Protein AF-A0A4Y9YHT5-F1 (afdb_monomer_lite)

Secondary structure (DSSP, 8-state):
----------------------PPP-----TTS----PPPGGGHHHHHHHHHHHHHHHHHHHHHHHHHSS------HHHHHHHHHHHHTTS--PPTT--PPP---PPP-PPP-S-GGG----------SS----S---EE--SGGGS----S-S-TTS--S--PPPSS-TTHHHHHHHHHHHHHHSHHHHEEEPPP-TTBSS-HHHHHHHHHHHHHHHHHHH-TTTEEEEE--TTSS---GGGGG--EEEEEEGGGTEEEETTTS-HHHHHHHHSSSEEEEEEEBTTS-EEEEEEE-SS-SS--GGGTTT-BHHHHHHHTT-TTIIIIIHHHHHHHHHH--SS--EEEEEEEEEE---GGGS-TT-HHHHH-TT-SS--HHHH--TT-TT--HHHHTS---------GGG----PPPPTTTEEEEEEEEEEEE-TTT--EEEEEEEEEEEHHHHTTSTTHHHHHHHHHHTS-HHHHHHH--THHHHHHHHHHHHHHHHHHTTSS-S--S--TTTTTTTTTS--------------PPTT--PPPP--PPPPPPP-S-GGG-PPP------SS--------EE--GGGSS---TTHHHHHHHHHHHHHHHGGGTEEEPPPPTTT-S-HHHHHHHHHHHHHHHHHHH-TTTEEEEE--TTSTT---STT-PPEEEEEEGGGTEEEETTTS-HHHHHHHT-SEEEEEEEE-TTS-EEEEEEE-SS-SS--HHHHTT-BHHHHHHHTT-TTIIIIIHHHHHHHHHH--SS--EEEEEEEEEE-PPPS-TT---HHHHH-TT-SS--HHHH--TT-TTHHHHHSSPPPHHHHTTPPPPPGGGEEEEEEEEEEEE-TTT--EEEEEEEEEEEHHHHTTSTTHHHHHHHHHHTS-HHHHHHTTGGGTTTHHHHHHHHHHHHHHTTSS-TT--------

Organism: NCBI:txid34475

Sequence (931 aa):
MPSTSGPTLFPVPVSPYLSVSAMPTYTLSLETLGVEMVWDWKMAGACVLAGLALAALCLAGSVYRFCIDQPDRRKSDEGETVVQERKAIASQDREPGEWSPVAFDYPAIEPFNEDIMNVKPIPYRPFKWGEYHVTMGIRSMPWDEWIEVVLLFSSARLRPRGRSLPQLDQHFYEYHKITDFRIRARPNRVIMYHPPQPEIVGSARPAAEELVQELAEFLVRRYHALYAVTRYEKGERSKEGWYSAGQIRTITIVPLNVTYDLETEDPLKVANLLVQEDWAIMMEGTDGQYWLQAGAVCKPGFWRLQDKLGMPLDEIHLSGNVPQFKSKLQLSMSRFFRRMPVDKPVTRNNYFFQVVKQPELQPQDDPAVHVDPTELSWARTMHGFEDKKDFERAALIREETEAETENVADRKSTEPLDPATVFLRTERQTLRRLPKTGAIVFTIRVYQTRVTDLVKEPGVPGRLASSIRGWSEDVAQYKDLFAYKDILQYLDTSHAEQLEKGLVGSQPRNPPSEVFRRRLIGRSIHEAGKPRTQEREPGEWTPATFDYPQLEPCTDELNTIKPIPYRPFRWGEYHVTMGIRNMSWNEWIEIDQNFVAHHRLREHRIRTRGERVVRVHDAQPGIVASGHNAARELVYELAEYLSRRYPDIYHVTRKNKSEKGTYSWYGEGQVQTITIVPLNVTYDLEKEDPMTLSASLIQEDLAIMIEGSDGRYYLQAGAIIIPGSWRLSDKIGMPLDEIHVTGHVPQYERKLHLSMSRFFRRLPLDKPVVRNNYSFQLVHPPLSSTTTDPEIALDPTELAWCRTIHGDEDRDDFERRQSSVPPPEEAAGSAPVDPNEVFLRSERQTLRRLPRTGAVAFTIRVYQTPIMDLAREPGVPGRLACAVRGWSEDVAQYKGVERYKDVLPYLDERHREQVEAGLIKEDDHSSSYPF

InterPro domains:
  IPR021848 Haem-dependent oxidative N-demethylase, alpha subunit-like [PF11927] (167-487)
  IPR021848 Haem-dependent oxidative N-demethylase, alpha subunit-like [PF11927] (579-904)

Foldseek 3Di:
DDDDDDDDDDDDDDDDDDDDDDDDFDWDDDPPPPDGDGDDPVCVVVVVVVVVVVVVCVVVVVVCCVVVVPPPPPPPVVNVVVVLVLVVLLDDPDFWQDDAFFFDDDDDDDADDDDQLPFDDDDDALFFFDFDDPDPQKDWDAPLCLLADDPPDDDPPDDDPDDGGDSRHSCLVLLLLLLVVLCVVCVPFQWDFADDDPFHDDGCQVVLLLVLQVVLVSCCRHPVVQKDFDFDDDPPDDDDDPCNVHTTQWMARVVVRDIDGSPPDRSQSNSSSSGNKWKWKWGTTSVLFTAGRTIRQQQDDQDTCVVRHGDTPLCSCVLLVPPCCVPHPVVVPSVCLSSPRQRTKIKGKDKAKAFADDLVPDDPPDVSCVSPVLCRRHRCLAQPDPPDPPSRPVCVVPPPDPDDDPHVQPDPDPDFDDLQRMKMKMWIWMWHARNRRRIIMIITRIDIGRLVRQLVDQCRLVSVLSHLVSDDPSRNVSSDPVNPVRVSVVSVVSNVVCCVVVVDPNDDPDDDVCVVVCVPPPDDDDDDDDDQLDPDFWQDAAFDDDADDAEDADPDDQLPFADAPDDQFAFFFDDDDPQKDWDDLLPQADGHNCLVLLLVLLVVLCVPVPCFQWDFADDDPQFDDGSQVVLLLLLQVLLQSCCRHYVVQKDFDFDDLPDPDASDHPSGGHTQKIAGVVVRDIDGSVPDRSRSSSPSSHSWWKWKWGTGSVLFTAGGTTRQQQDDQDICVVRHGHTPLCVCVLLLPPCCVPHPPVVPSVCLSRADQRTKMKGKDKAKAFQDQDPDPPDPDVSCVSCVLCRRHRCVPQNDPPDPCRSVVLPDDPDVVVLVDDDQGDLQRMKMKMWIWIWHARNGRRIIMIITNIDIGRVVVLLVPQPRLVSVLSSLVSDDPSRNSSSVVSVHVSCSVVSVVSNVVCCVVVVAPPPPSSDDGHD

Radius of gyration: 35.19 Å; chains: 1; bounding box: 98×100×84 Å

Structure (mmCIF, N/CA/C/O backbone):
data_AF-A0A4Y9YHT5-F1
#
_entry.id   AF-A0A4Y9YHT5-F1
#
loop_
_atom_site.group_PDB
_atom_site.id
_atom_site.type_symbol
_atom_site.label_atom_id
_atom_site.label_alt_id
_atom_site.label_comp_id
_atom_site.label_asym_id
_atom_site.label_entity_id
_atom_site.label_seq_id
_atom_site.pdbx_PDB_ins_code
_atom_site.Cartn_x
_atom_site.Cartn_y
_atom_site.Cartn_z
_atom_site.occupancy
_atom_site.B_iso_or_equiv
_atom_site.auth_seq_id
_atom_site.auth_comp_id
_atom_site.auth_asym_id
_atom_site.auth_atom_id
_atom_site.pdbx_PDB_model_num
ATOM 1 N N . MET A 1 1 ? -30.416 47.904 -28.825 1.00 25.86 1 MET A N 1
ATOM 2 C CA . MET A 1 1 ? -31.177 49.126 -28.471 1.00 25.86 1 MET A CA 1
ATOM 3 C C . MET A 1 1 ? -32.600 48.710 -28.111 1.00 25.86 1 MET A C 1
ATOM 5 O O . MET A 1 1 ? -32.977 47.622 -28.529 1.00 25.86 1 MET A O 1
ATOM 9 N N . PRO A 1 2 ? -33.268 49.426 -27.194 1.00 44.50 2 PRO A N 1
ATOM 10 C CA . PRO A 1 2 ? -33.650 48.824 -25.905 1.00 44.50 2 PRO A CA 1
ATOM 11 C C . PRO A 1 2 ? -35.171 48.500 -25.860 1.00 44.50 2 PRO A C 1
ATOM 13 O O . PRO A 1 2 ? -35.790 48.478 -26.914 1.00 44.50 2 PRO A O 1
ATOM 16 N N . SER A 1 3 ? -35.854 48.178 -24.755 1.00 28.83 3 SER A N 1
ATOM 17 C CA . SER A 1 3 ? -35.631 48.448 -23.322 1.00 28.83 3 SER A CA 1
ATOM 18 C C . SER A 1 3 ? -36.618 47.645 -22.445 1.00 28.83 3 SER A C 1
ATOM 20 O O . SER A 1 3 ? -37.694 47.337 -22.935 1.00 28.83 3 SER A O 1
ATOM 22 N N . THR A 1 4 ? -36.266 47.399 -21.166 1.00 31.12 4 THR A N 1
ATOM 23 C CA . THR A 1 4 ? -37.106 47.532 -19.927 1.00 31.12 4 THR A CA 1
ATOM 24 C C . THR A 1 4 ? -38.580 47.056 -19.913 1.00 31.12 4 THR A C 1
ATOM 26 O O . THR A 1 4 ? -39.334 47.315 -20.834 1.00 31.12 4 THR A O 1
ATOM 29 N N . SER A 1 5 ? -39.168 46.525 -18.836 1.00 30.84 5 SER A N 1
ATOM 30 C CA . SER A 1 5 ? -38.766 46.279 -17.436 1.00 30.84 5 SER A CA 1
ATOM 31 C C . SER A 1 5 ? -39.933 45.554 -16.735 1.00 30.84 5 SER A C 1
ATOM 33 O O . SER A 1 5 ? -41.083 45.785 -17.099 1.00 30.84 5 SER A O 1
ATOM 35 N N . GLY A 1 6 ? -39.682 44.740 -15.702 1.00 24.11 6 GLY A N 1
ATOM 36 C CA . GLY A 1 6 ? -40.737 44.381 -14.728 1.00 24.11 6 GLY A CA 1
ATOM 37 C C . GLY A 1 6 ? -40.897 45.483 -13.666 1.00 24.11 6 GLY A C 1
ATOM 38 O O . GLY A 1 6 ? -40.465 46.611 -13.907 1.00 24.11 6 GLY A O 1
ATOM 39 N N . PRO A 1 7 ? -41.315 45.158 -12.429 1.00 52.50 7 PRO A N 1
ATOM 40 C CA . PRO A 1 7 ? -42.259 44.118 -11.984 1.00 52.50 7 PRO A CA 1
ATOM 41 C C . PRO A 1 7 ? -43.349 44.729 -11.051 1.00 52.50 7 PRO A C 1
ATOM 43 O O . PRO A 1 7 ? -43.308 45.929 -10.809 1.00 52.50 7 PRO A O 1
ATOM 46 N N . THR A 1 8 ? -44.274 43.942 -10.463 1.00 30.38 8 THR A N 1
ATOM 47 C CA . THR A 1 8 ? -44.529 43.878 -8.984 1.00 30.38 8 THR A CA 1
ATOM 48 C C . THR A 1 8 ? -45.817 43.136 -8.539 1.00 30.38 8 THR A C 1
ATOM 50 O O . THR A 1 8 ? -46.885 43.317 -9.101 1.00 30.38 8 THR A O 1
ATOM 53 N N . LEU A 1 9 ? -45.658 42.381 -7.436 1.00 28.23 9 LEU A N 1
ATOM 54 C CA . LEU A 1 9 ? -46.553 42.179 -6.268 1.00 28.23 9 LEU A CA 1
ATOM 55 C C . LEU A 1 9 ? -47.925 41.438 -6.348 1.00 28.23 9 LEU A C 1
ATOM 57 O O . LEU A 1 9 ? -48.919 41.925 -6.868 1.00 28.23 9 LEU A O 1
ATOM 61 N N . PHE A 1 10 ? -47.925 40.280 -5.660 1.00 24.56 10 PHE A N 1
ATOM 62 C CA . PHE A 1 10 ? -48.913 39.632 -4.754 1.00 24.56 10 PHE A CA 1
ATOM 63 C C . PHE A 1 10 ? -50.117 40.463 -4.210 1.00 24.56 10 PHE A C 1
ATOM 65 O O . PHE A 1 10 ? -49.976 41.682 -4.130 1.00 24.56 10 PHE A O 1
ATOM 72 N N . PRO A 1 11 ? -51.227 39.847 -3.688 1.00 35.38 11 PRO A N 1
ATOM 73 C CA . PRO A 1 11 ? -51.290 38.505 -3.066 1.00 35.38 11 PRO A CA 1
ATOM 74 C C . PRO A 1 11 ? -52.518 37.580 -3.336 1.00 35.38 11 PRO A C 1
ATOM 76 O O . PRO A 1 11 ? -53.519 37.935 -3.945 1.00 35.38 11 PRO A O 1
ATOM 79 N N . VAL A 1 12 ? -52.375 36.362 -2.795 1.00 26.25 12 VAL A N 1
ATOM 80 C CA . VAL A 1 12 ? -53.313 35.228 -2.540 1.00 26.25 12 VAL A CA 1
ATOM 81 C C . VAL A 1 12 ? -54.482 35.696 -1.615 1.00 26.25 12 VAL A C 1
ATOM 83 O O . VAL A 1 12 ? -54.180 36.561 -0.786 1.00 26.25 12 VAL A O 1
ATOM 86 N N . PRO A 1 13 ? -55.757 35.179 -1.652 1.00 36.34 13 PRO A N 1
ATOM 87 C CA . PRO A 1 13 ? -56.037 33.827 -1.113 1.00 36.34 13 PRO A CA 1
ATOM 88 C C . PRO A 1 13 ? -57.343 33.022 -1.443 1.00 36.34 13 PRO A C 1
ATOM 90 O O . PRO A 1 13 ? -58.345 33.540 -1.913 1.00 36.34 13 PRO A O 1
ATOM 93 N N . VAL A 1 14 ? -57.284 31.735 -1.037 1.00 28.20 14 VAL A N 1
ATOM 94 C CA . VAL A 1 14 ? -58.314 30.683 -0.757 1.00 28.20 14 VAL A CA 1
ATOM 95 C C . VAL A 1 14 ? -59.286 30.167 -1.851 1.00 28.20 14 VAL A C 1
ATOM 97 O O . VAL A 1 14 ? -59.984 30.907 -2.529 1.00 28.20 14 VAL A O 1
ATOM 100 N N . SER A 1 15 ? -59.376 28.829 -1.921 1.00 26.66 15 SER A N 1
ATOM 101 C CA . SER A 1 15 ? -60.355 27.990 -2.654 1.00 26.66 15 SER A CA 1
ATOM 102 C C . SER A 1 15 ? -61.686 27.840 -1.879 1.00 26.66 15 SER A C 1
ATOM 104 O O . SER A 1 15 ? -61.667 28.014 -0.657 1.00 26.66 15 SER A O 1
ATOM 106 N N . PRO A 1 16 ? -62.828 27.483 -2.516 1.00 38.78 16 PRO A N 1
ATOM 107 C CA . PRO A 1 16 ? -63.274 26.075 -2.441 1.00 38.78 16 PRO A CA 1
ATOM 108 C C . PRO A 1 16 ? -64.015 25.476 -3.673 1.00 38.78 16 PRO A C 1
ATOM 110 O O . PRO A 1 16 ? -64.849 26.115 -4.300 1.00 38.78 16 PRO A O 1
ATOM 113 N N . TYR A 1 17 ? -63.796 24.166 -3.869 1.00 27.88 17 TYR A N 1
ATOM 114 C CA . TYR A 1 17 ? -64.713 23.104 -4.352 1.00 27.88 17 TYR A CA 1
ATOM 115 C C . TYR A 1 17 ? -65.436 23.127 -5.733 1.00 27.88 17 TYR A C 1
ATOM 117 O O . TYR A 1 17 ? -66.447 23.785 -5.937 1.00 27.88 17 TYR A O 1
ATOM 125 N N . LEU A 1 18 ? -64.992 22.181 -6.586 1.00 25.78 18 LEU A N 1
ATOM 126 C CA . LEU A 1 18 ? -65.754 21.183 -7.382 1.00 25.78 18 LEU A CA 1
ATOM 127 C C . LEU A 1 18 ? -67.064 21.556 -8.125 1.00 25.78 18 LEU A C 1
ATOM 129 O O . LEU A 1 18 ? -68.123 21.641 -7.512 1.00 25.78 18 LEU A O 1
ATOM 133 N N . SER A 1 19 ? -67.039 21.447 -9.465 1.00 25.20 19 SER A N 1
ATOM 134 C CA . SER A 1 19 ? -67.946 20.562 -10.240 1.00 25.20 19 SER A CA 1
ATOM 135 C C . SER A 1 19 ? -67.459 20.379 -11.694 1.00 25.20 19 SER A C 1
ATOM 137 O O . SER A 1 19 ? -66.758 21.236 -12.226 1.00 25.20 19 SER A O 1
ATOM 139 N N . VAL A 1 20 ? -67.800 19.254 -12.332 1.00 28.91 20 VAL A N 1
ATOM 140 C CA . VAL A 1 20 ? -67.296 18.799 -13.647 1.00 28.91 20 VAL A CA 1
ATOM 141 C C . VAL A 1 20 ? -68.329 19.022 -14.758 1.00 28.91 20 VAL A C 1
ATOM 143 O O . VAL A 1 20 ? -69.473 18.612 -14.589 1.00 28.91 20 VAL A O 1
ATOM 146 N N . SER A 1 21 ? -67.921 19.544 -15.927 1.00 27.11 21 SER A N 1
ATOM 147 C CA . SER A 1 21 ? -68.567 19.248 -17.225 1.00 27.11 21 SER A CA 1
ATOM 148 C C . SER A 1 21 ? -67.747 19.740 -18.434 1.00 27.11 21 SER A C 1
ATOM 150 O O . SER A 1 21 ? -67.203 20.837 -18.393 1.00 27.11 21 SER A O 1
ATOM 152 N N . ALA A 1 22 ? -67.753 18.945 -19.514 1.00 30.72 22 ALA A N 1
ATOM 153 C CA . ALA A 1 22 ? -67.310 19.237 -20.890 1.00 30.72 22 ALA A CA 1
ATOM 154 C C . ALA A 1 22 ? -65.813 19.547 -21.154 1.00 30.72 22 ALA A C 1
ATOM 156 O O . ALA A 1 22 ? -65.307 20.631 -20.877 1.00 30.72 22 ALA A O 1
ATOM 157 N N . MET A 1 23 ? -65.133 18.612 -21.836 1.00 28.98 23 MET A N 1
ATOM 158 C CA . MET A 1 23 ? -63.873 18.881 -22.544 1.00 28.98 23 MET A CA 1
ATOM 159 C C . MET A 1 23 ? -64.136 19.409 -23.966 1.00 28.98 23 MET A C 1
ATOM 161 O O . MET A 1 23 ? -64.976 18.831 -24.659 1.00 28.98 23 MET A O 1
ATOM 165 N N . PRO A 1 24 ? -63.369 20.397 -24.458 1.00 33.78 24 PRO A N 1
ATOM 166 C CA . PRO A 1 24 ? -63.162 20.614 -25.884 1.00 33.78 24 PRO A CA 1
ATOM 167 C C . PRO A 1 24 ? -61.935 19.828 -26.387 1.00 33.78 24 PRO A C 1
ATOM 169 O O . PRO A 1 24 ? -60.879 19.818 -25.756 1.00 33.78 24 PRO A O 1
ATOM 172 N N . THR A 1 25 ? -62.066 19.174 -27.541 1.00 33.22 25 THR A N 1
ATOM 173 C CA . THR A 1 25 ? -60.951 18.552 -28.278 1.00 33.22 25 THR A CA 1
ATOM 174 C C . THR A 1 25 ? -60.017 19.604 -28.875 1.00 33.22 25 THR A C 1
ATOM 176 O O . THR A 1 25 ? -60.485 20.578 -29.462 1.00 33.22 25 THR A O 1
ATOM 179 N N . TYR A 1 26 ? -58.706 19.363 -28.800 1.00 32.44 26 TYR A N 1
ATOM 180 C CA . TYR A 1 26 ? -57.677 20.175 -29.455 1.00 32.44 26 TYR A CA 1
ATOM 181 C C . TYR A 1 26 ? -57.057 19.406 -30.625 1.00 32.44 26 TYR A C 1
ATOM 183 O O . TYR A 1 26 ? -56.613 18.272 -30.452 1.00 32.44 26 TYR A O 1
ATOM 191 N N . THR A 1 27 ? -56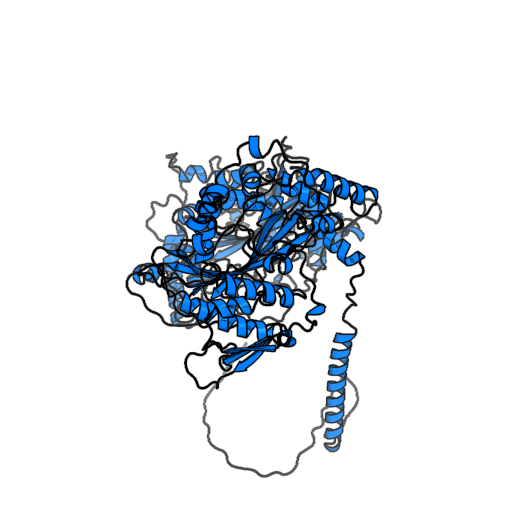.988 20.039 -31.795 1.00 32.31 27 THR A N 1
ATOM 192 C CA . THR A 1 27 ? -56.270 19.525 -32.971 1.00 32.31 27 THR A CA 1
ATOM 193 C C . THR A 1 27 ? -54.889 20.173 -33.031 1.00 32.31 27 THR A C 1
ATOM 195 O O . THR A 1 27 ? -54.784 21.393 -32.907 1.00 32.31 27 THR A O 1
ATOM 198 N N . LEU A 1 28 ? -53.832 19.383 -33.229 1.00 32.06 28 LEU A N 1
ATOM 199 C CA . LEU A 1 28 ? -52.460 19.881 -33.344 1.00 32.06 28 LEU A CA 1
ATOM 200 C C . LEU A 1 28 ? -51.883 19.474 -34.706 1.00 32.06 28 LEU A C 1
ATOM 202 O O . LEU A 1 28 ? -51.764 18.285 -34.989 1.00 32.06 28 LEU A O 1
ATOM 206 N N . SER A 1 29 ? -51.544 20.457 -35.543 1.00 30.62 29 SER A N 1
ATOM 207 C CA . SER A 1 29 ? -50.903 20.222 -36.842 1.00 30.62 29 SER A CA 1
ATOM 208 C C . SER A 1 29 ? -49.380 20.197 -36.696 1.00 30.62 29 SER A C 1
ATOM 210 O O . SER A 1 29 ? -48.803 21.060 -36.032 1.00 30.62 29 SER A O 1
ATOM 212 N N . LEU A 1 30 ? -48.732 19.216 -37.328 1.00 35.88 30 LEU A N 1
ATOM 213 C CA . LEU A 1 30 ? -47.278 19.101 -37.456 1.00 35.88 30 LEU A CA 1
ATOM 214 C C . LEU A 1 30 ? -46.932 18.975 -38.946 1.00 35.88 30 LEU A C 1
ATOM 216 O O . LEU A 1 30 ? -47.022 17.898 -39.535 1.00 35.88 30 LEU A O 1
ATOM 220 N N . GLU A 1 31 ? -46.535 20.093 -39.556 1.00 36.09 31 GLU A N 1
ATOM 221 C CA . GLU A 1 31 ? -46.362 20.237 -41.013 1.00 36.09 31 GLU A CA 1
ATOM 222 C C . GLU A 1 31 ? -45.234 19.385 -41.630 1.00 36.09 31 GLU A C 1
ATOM 224 O O . GLU A 1 31 ? -45.099 19.333 -42.849 1.00 36.09 31 GLU A O 1
ATOM 229 N N . THR A 1 32 ? -44.432 18.677 -40.831 1.00 38.91 32 THR A N 1
ATOM 230 C CA . THR A 1 32 ? -43.285 17.891 -41.316 1.00 38.91 32 THR A CA 1
ATOM 231 C C . THR A 1 32 ? -43.605 16.455 -41.748 1.00 38.91 32 THR A C 1
ATOM 233 O O . THR A 1 32 ? -42.709 15.792 -42.268 1.00 38.91 32 THR A O 1
ATOM 236 N N . LEU A 1 33 ? -44.839 15.956 -41.567 1.00 37.84 33 LEU A N 1
ATOM 237 C CA . LEU A 1 33 ? -45.213 14.574 -41.944 1.00 37.84 33 LEU A CA 1
ATOM 238 C C . LEU A 1 33 ? -46.546 14.408 -42.701 1.00 37.84 33 LEU A C 1
ATOM 240 O O . LEU A 1 33 ? -46.861 13.292 -43.104 1.00 37.84 33 LEU A O 1
ATOM 244 N N . GLY A 1 34 ? -47.312 15.477 -42.949 1.00 35.28 34 GLY A N 1
ATOM 245 C CA . GLY A 1 34 ? -48.433 15.447 -43.905 1.00 35.28 34 GLY A CA 1
ATOM 246 C C . GLY A 1 34 ? -49.622 14.535 -43.556 1.00 35.28 34 GLY A C 1
ATOM 247 O O . GLY A 1 34 ? -50.328 14.099 -44.463 1.00 35.28 34 GLY A O 1
ATOM 248 N N . VAL A 1 35 ? -49.856 14.239 -42.272 1.00 37.12 35 VAL A N 1
ATOM 249 C CA . VAL A 1 35 ? -50.993 13.425 -41.799 1.00 37.12 35 VAL A CA 1
ATOM 250 C C . VAL A 1 35 ? -51.729 14.154 -40.674 1.00 37.12 35 VAL A C 1
ATOM 252 O O . VAL A 1 35 ? -51.144 14.428 -39.627 1.00 37.12 35 VAL A O 1
ATOM 255 N N . GLU A 1 36 ? -53.023 14.423 -40.856 1.00 33.06 36 GLU A N 1
ATOM 256 C CA . GLU A 1 36 ? -53.901 14.869 -39.768 1.00 33.06 36 GLU A CA 1
ATOM 257 C C . GLU A 1 36 ? -54.359 13.667 -38.927 1.00 33.06 36 GLU A C 1
ATOM 259 O O . GLU A 1 36 ? -54.970 12.729 -39.441 1.00 33.06 36 GLU A O 1
ATOM 264 N N . MET A 1 37 ? -54.103 13.700 -37.616 1.00 38.88 37 MET A N 1
ATOM 265 C CA . MET A 1 37 ? -54.644 12.730 -36.657 1.00 38.88 37 MET A CA 1
ATOM 266 C C . MET A 1 37 ? -55.617 13.405 -35.690 1.00 38.88 37 MET A C 1
ATOM 268 O O . MET A 1 37 ? -55.235 14.276 -34.910 1.00 38.88 37 MET A O 1
ATOM 272 N N . VAL A 1 38 ? -56.866 12.938 -35.686 1.00 39.91 38 VAL A N 1
ATOM 273 C CA . VAL A 1 38 ? -57.887 13.326 -34.704 1.00 39.91 38 VAL A CA 1
ATOM 274 C C . VAL A 1 38 ? -57.852 12.345 -33.528 1.00 39.91 38 VAL A C 1
ATOM 276 O O . VAL A 1 38 ? -57.918 11.133 -33.726 1.00 39.91 38 VAL A O 1
ATOM 279 N N . TRP A 1 39 ? -57.737 12.857 -32.301 1.00 45.22 39 TRP A N 1
ATOM 280 C CA . TRP A 1 39 ? -57.674 12.047 -31.077 1.00 45.22 39 TRP A CA 1
ATOM 281 C C . TRP A 1 39 ? -59.062 11.831 -30.449 1.00 45.22 39 TRP A C 1
ATOM 283 O O . TRP A 1 39 ? -59.718 12.792 -30.049 1.00 45.22 39 TRP A O 1
ATOM 293 N N . ASP A 1 40 ? -59.472 10.566 -30.286 1.00 46.16 40 ASP A N 1
ATOM 294 C CA . ASP A 1 40 ? -60.613 10.156 -29.448 1.00 46.16 40 ASP A CA 1
ATOM 295 C C . ASP A 1 40 ? -60.098 9.561 -28.121 1.00 46.16 40 ASP A C 1
ATOM 297 O O . ASP A 1 40 ? -59.276 8.640 -28.092 1.00 46.16 40 ASP A O 1
ATOM 301 N N . TRP A 1 41 ? -60.620 10.077 -27.007 1.00 43.47 41 TRP A N 1
ATOM 302 C CA . TRP A 1 41 ? -60.305 9.669 -25.635 1.00 43.47 41 TRP A CA 1
ATOM 303 C C . TRP A 1 41 ? -60.597 8.187 -25.351 1.00 43.47 41 TRP A C 1
ATOM 305 O O . TRP A 1 41 ? -60.000 7.610 -24.440 1.00 43.47 41 TRP A O 1
ATOM 315 N N . LYS A 1 42 ? -61.442 7.529 -26.154 1.00 45.09 42 LYS A N 1
ATOM 316 C CA . LYS A 1 42 ? -61.709 6.083 -26.051 1.00 45.09 42 LYS A CA 1
ATOM 317 C C . LYS A 1 42 ? -60.493 5.195 -26.340 1.00 45.09 42 LYS A C 1
ATOM 319 O O . LYS A 1 42 ? -60.478 4.048 -25.901 1.00 45.09 42 LYS A O 1
ATOM 324 N N . MET A 1 43 ? -59.455 5.708 -27.008 1.00 44.62 43 MET A N 1
ATOM 325 C CA . MET A 1 43 ? -58.223 4.953 -27.295 1.00 44.62 43 MET A CA 1
ATOM 326 C C . MET A 1 43 ? -57.184 4.985 -26.160 1.00 44.62 43 MET A C 1
ATOM 328 O O . MET A 1 43 ? -56.199 4.247 -26.214 1.00 44.62 43 MET A O 1
ATOM 332 N N . ALA A 1 44 ? -57.396 5.770 -25.096 1.00 47.22 44 ALA A N 1
ATOM 333 C CA . ALA A 1 44 ? -56.417 5.935 -24.016 1.00 47.22 44 ALA A CA 1
ATOM 334 C C . ALA A 1 44 ? -56.020 4.608 -23.335 1.00 47.22 44 ALA A C 1
ATOM 336 O O . ALA A 1 44 ? -54.847 4.400 -23.027 1.00 47.22 44 ALA A O 1
ATOM 337 N N . GLY A 1 45 ? -56.964 3.673 -23.165 1.00 44.25 45 GLY A N 1
ATOM 338 C CA . GLY A 1 45 ? -56.679 2.342 -22.613 1.00 44.25 45 GLY A CA 1
ATOM 339 C C . GLY A 1 45 ? -55.754 1.501 -23.502 1.00 44.25 45 GLY A C 1
ATOM 340 O O . GLY A 1 45 ? -54.869 0.816 -22.991 1.00 44.25 45 GLY A O 1
ATOM 341 N N . ALA A 1 46 ? -55.894 1.609 -24.828 1.00 47.78 46 ALA A N 1
ATOM 342 C CA . ALA A 1 46 ? -55.009 0.944 -25.781 1.00 47.78 46 ALA A CA 1
ATOM 343 C C . ALA A 1 46 ? -53.608 1.572 -25.781 1.00 47.78 46 ALA A C 1
ATOM 345 O O . ALA A 1 46 ? -52.625 0.842 -25.832 1.00 47.78 46 ALA A O 1
ATOM 346 N N . CYS A 1 47 ? -53.490 2.897 -25.638 1.00 47.03 47 CYS A N 1
ATOM 347 C CA . CYS A 1 47 ? -52.195 3.570 -25.501 1.00 47.03 47 CYS A CA 1
ATOM 348 C C . CYS A 1 47 ? -51.489 3.250 -24.172 1.00 47.03 47 CYS A C 1
ATOM 350 O O . CYS A 1 47 ? -50.271 3.097 -24.164 1.00 47.03 47 CYS A O 1
ATOM 352 N N . VAL A 1 48 ? -52.221 3.092 -23.063 1.00 50.94 48 VAL A N 1
ATOM 353 C CA . VAL A 1 48 ? -51.640 2.653 -21.779 1.00 50.94 48 VAL A CA 1
ATOM 354 C C . VAL A 1 48 ? -51.209 1.187 -21.843 1.00 50.94 48 VAL A C 1
ATOM 356 O O . VAL A 1 48 ? -50.114 0.869 -21.392 1.00 50.94 48 VAL A O 1
ATOM 359 N N . LEU A 1 49 ? -51.998 0.299 -22.457 1.00 46.03 49 LEU A N 1
ATOM 360 C CA . LEU A 1 49 ? -51.597 -1.097 -22.670 1.00 46.03 49 LEU A CA 1
ATOM 361 C C . LEU A 1 49 ? -50.429 -1.225 -23.655 1.00 46.03 49 LEU A C 1
ATOM 363 O O . LEU A 1 49 ? -49.513 -1.994 -23.392 1.00 46.03 49 LEU A O 1
ATOM 367 N N . ALA A 1 50 ? -50.401 -0.439 -24.733 1.00 45.31 50 ALA A N 1
ATOM 368 C CA . ALA A 1 50 ? -49.268 -0.377 -25.653 1.00 45.31 50 ALA A CA 1
ATOM 369 C C . ALA A 1 50 ? -48.023 0.217 -24.978 1.00 45.31 50 ALA A C 1
ATOM 371 O O . ALA A 1 50 ? -46.929 -0.281 -25.202 1.00 45.31 50 ALA A O 1
ATOM 372 N N . GLY A 1 51 ? -48.176 1.224 -24.113 1.00 50.25 51 GLY A N 1
ATOM 373 C CA . GLY A 1 51 ? -47.091 1.809 -23.323 1.00 50.25 51 GLY A CA 1
ATOM 374 C C . GLY A 1 51 ? -46.549 0.862 -22.251 1.00 50.25 51 GLY A C 1
ATOM 375 O O . GLY A 1 51 ? -45.339 0.779 -22.075 1.00 50.25 51 GLY A O 1
ATOM 376 N N . LEU A 1 52 ? -47.415 0.090 -21.587 1.00 53.22 52 LEU A N 1
ATOM 377 C CA . LEU A 1 52 ? -47.018 -0.975 -20.661 1.00 53.22 52 LEU A CA 1
ATOM 378 C C . LEU A 1 52 ? -46.400 -2.168 -21.395 1.00 53.22 52 LEU A C 1
ATOM 380 O O . LEU A 1 52 ? -45.436 -2.735 -20.896 1.00 53.22 52 LEU A O 1
ATOM 384 N N . ALA A 1 53 ? -46.881 -2.513 -22.591 1.00 47.47 53 ALA A N 1
ATOM 385 C CA . ALA A 1 53 ? -46.261 -3.516 -23.450 1.00 47.47 53 ALA A CA 1
ATOM 386 C C . ALA A 1 53 ? -44.901 -3.040 -23.982 1.00 47.47 53 ALA A C 1
ATOM 388 O O . ALA A 1 53 ? -43.962 -3.826 -23.989 1.00 47.47 53 ALA A O 1
ATOM 389 N N . LEU A 1 54 ? -44.746 -1.759 -24.345 1.00 47.94 54 LEU A N 1
ATOM 390 C CA . LEU A 1 54 ? -43.449 -1.174 -24.698 1.00 47.94 54 LEU A CA 1
ATOM 391 C C . LEU A 1 54 ? -42.517 -1.130 -23.487 1.00 47.94 54 LEU A C 1
ATOM 393 O O . LEU A 1 54 ? -41.352 -1.463 -23.621 1.00 47.94 54 LEU A O 1
ATOM 397 N N . ALA A 1 55 ? -43.008 -0.769 -22.300 1.00 53.62 55 ALA A N 1
ATOM 398 C CA . ALA A 1 55 ? -42.218 -0.791 -21.073 1.00 53.62 55 ALA A CA 1
ATOM 399 C C . ALA A 1 55 ? -41.805 -2.222 -20.698 1.00 53.62 55 ALA A C 1
ATOM 401 O O . ALA A 1 55 ? -40.658 -2.439 -20.323 1.00 53.62 55 ALA A O 1
ATOM 402 N N . ALA A 1 56 ? -42.691 -3.206 -20.870 1.00 52.16 56 ALA A N 1
ATOM 403 C CA . ALA A 1 56 ? -42.401 -4.622 -20.680 1.00 52.16 56 ALA A CA 1
ATOM 404 C C . ALA A 1 56 ? -41.452 -5.174 -21.755 1.00 52.16 56 ALA A C 1
ATOM 406 O O . ALA A 1 56 ? -40.598 -5.979 -21.418 1.00 52.16 56 ALA A O 1
ATOM 407 N N . LEU A 1 57 ? -41.524 -4.713 -23.008 1.00 48.28 57 LEU A N 1
ATOM 408 C CA . LEU A 1 57 ? -40.575 -5.049 -24.080 1.00 48.28 57 LEU A CA 1
ATOM 409 C C . LEU A 1 57 ? -39.235 -4.318 -23.929 1.00 48.28 57 LEU A C 1
ATOM 411 O O . LEU A 1 57 ? -38.208 -4.863 -24.308 1.00 48.28 57 LEU A O 1
ATOM 415 N N . CYS A 1 58 ? -39.206 -3.130 -23.329 1.00 50.53 58 CYS A N 1
ATOM 416 C CA . CYS A 1 58 ? -37.982 -2.417 -22.968 1.00 50.53 58 CYS A CA 1
ATOM 417 C C . CYS A 1 58 ? -37.341 -3.008 -21.709 1.00 50.53 58 CYS A C 1
ATOM 419 O O . CYS A 1 58 ? -36.118 -3.054 -21.633 1.00 50.53 58 CYS A O 1
ATOM 421 N N . LEU A 1 59 ? -38.124 -3.506 -20.747 1.00 47.38 59 LEU A N 1
ATOM 422 C CA . LEU A 1 59 ? -37.633 -4.266 -19.594 1.00 47.38 59 LEU A CA 1
ATOM 423 C C . LEU A 1 59 ? -37.169 -5.657 -20.017 1.00 47.38 59 LEU A C 1
ATOM 425 O O . LEU A 1 59 ? -36.046 -6.022 -19.704 1.00 47.38 59 LEU A O 1
ATOM 429 N N . ALA A 1 60 ? -37.957 -6.393 -20.801 1.00 48.38 60 ALA A N 1
ATOM 430 C CA . ALA A 1 60 ? -37.553 -7.667 -21.386 1.00 48.38 60 ALA A CA 1
ATOM 431 C C . ALA A 1 60 ? -36.374 -7.489 -22.346 1.00 48.38 60 ALA A C 1
ATOM 433 O O . ALA A 1 60 ? -35.486 -8.319 -22.336 1.00 48.38 60 ALA A O 1
ATOM 434 N N . GLY A 1 61 ? -36.297 -6.397 -23.108 1.00 39.88 61 GLY A N 1
ATOM 435 C CA . GLY A 1 61 ? -35.161 -6.061 -23.971 1.00 39.88 61 GLY A CA 1
ATOM 436 C C . GLY A 1 61 ? -33.923 -5.593 -23.201 1.00 39.88 61 GLY A C 1
ATOM 437 O O . GLY A 1 61 ? -32.806 -5.868 -23.628 1.00 39.88 61 GLY A O 1
ATOM 438 N N . SER A 1 62 ? -34.096 -4.952 -22.042 1.00 47.00 62 SER A N 1
ATOM 439 C CA . SER A 1 62 ? -32.997 -4.619 -21.125 1.00 47.00 62 SER A CA 1
ATOM 440 C C . SER A 1 62 ? -32.498 -5.852 -20.382 1.00 47.00 62 SER A C 1
ATOM 442 O O . SER A 1 62 ? -31.296 -6.009 -20.248 1.00 47.00 62 SER A O 1
ATOM 444 N N . VAL A 1 63 ? -33.387 -6.756 -19.959 1.00 42.88 63 VAL A N 1
ATOM 445 C CA . VAL A 1 63 ? -33.037 -8.063 -19.381 1.00 42.88 63 VAL A CA 1
ATOM 446 C C . VAL A 1 63 ? -32.421 -8.969 -20.449 1.00 42.88 63 VAL A C 1
ATOM 448 O O . VAL A 1 63 ? -31.402 -9.586 -20.192 1.00 42.88 63 VAL A O 1
ATOM 451 N N . TYR A 1 64 ? -32.940 -8.982 -21.676 1.00 38.19 64 TYR A N 1
ATOM 452 C CA . TYR A 1 64 ? -32.375 -9.734 -22.797 1.00 38.19 64 TYR A CA 1
ATOM 453 C C . TYR A 1 64 ? -31.008 -9.176 -23.204 1.00 38.19 64 TYR A C 1
ATOM 455 O O . TYR A 1 64 ? -30.086 -9.958 -23.370 1.00 38.19 64 TYR A O 1
ATOM 463 N N . ARG A 1 65 ? -30.793 -7.851 -23.243 1.00 36.41 65 ARG A N 1
ATOM 464 C CA . ARG A 1 65 ? -29.432 -7.286 -23.353 1.00 36.41 65 ARG A CA 1
ATOM 465 C C . ARG A 1 65 ? -28.564 -7.609 -22.134 1.00 36.41 65 ARG A C 1
ATOM 467 O O . ARG A 1 65 ? -27.400 -7.936 -22.294 1.00 36.41 65 ARG A O 1
ATOM 474 N N . PHE A 1 66 ? -29.106 -7.609 -20.922 1.00 36.91 66 PHE A N 1
ATOM 475 C CA . PHE A 1 66 ? -28.346 -7.995 -19.729 1.00 36.91 66 PHE A CA 1
ATOM 476 C C . PHE A 1 66 ? -28.015 -9.501 -19.676 1.00 36.91 66 PHE A C 1
ATOM 478 O O . PHE A 1 66 ? -27.096 -9.890 -18.962 1.00 36.91 66 PHE A O 1
ATOM 485 N N . CYS A 1 67 ? -28.726 -10.340 -20.439 1.00 33.62 67 CYS A N 1
ATOM 486 C CA . CYS A 1 67 ? -28.535 -11.792 -20.516 1.00 33.62 67 CYS A CA 1
ATOM 487 C C . CYS A 1 67 ? -27.880 -12.287 -21.823 1.00 33.62 67 CYS A C 1
ATOM 489 O O . CYS A 1 67 ? -27.424 -13.425 -21.847 1.00 33.62 67 CYS A O 1
ATOM 491 N N . ILE A 1 68 ? -27.841 -11.483 -22.894 1.00 34.44 68 ILE A N 1
ATOM 492 C CA . ILE A 1 68 ? -27.315 -11.853 -24.231 1.00 34.44 68 ILE A CA 1
ATOM 493 C C . ILE A 1 68 ? -26.172 -10.913 -24.677 1.00 34.44 68 ILE A C 1
ATOM 495 O O . ILE A 1 68 ? -25.311 -11.336 -25.436 1.00 34.44 68 ILE A O 1
ATOM 499 N N . ASP A 1 69 ? -26.115 -9.671 -24.174 1.00 31.22 69 ASP A N 1
ATOM 500 C CA . ASP A 1 69 ? -25.010 -8.708 -24.385 1.00 31.22 69 ASP A CA 1
ATOM 501 C C . ASP A 1 69 ? -24.017 -8.701 -23.193 1.00 31.22 69 ASP A C 1
ATOM 503 O O . ASP A 1 69 ? -23.158 -7.826 -23.074 1.00 31.22 69 ASP A O 1
ATOM 507 N N . GLN A 1 70 ? -24.094 -9.705 -22.308 1.00 29.17 70 GLN A N 1
ATOM 508 C CA . GLN A 1 70 ? -22.914 -10.162 -21.569 1.00 29.17 70 GLN A CA 1
ATOM 509 C C . GLN A 1 70 ? -22.022 -10.875 -22.596 1.00 29.17 70 GLN A C 1
ATOM 511 O O . GLN A 1 70 ? -22.397 -11.969 -23.026 1.00 29.17 70 GLN A O 1
ATOM 516 N N . PRO A 1 71 ? -20.863 -10.324 -23.013 1.00 27.33 71 PRO A N 1
ATOM 517 C CA . PRO A 1 71 ? -19.905 -11.128 -23.755 1.00 27.33 71 PRO A CA 1
ATOM 518 C C . PRO A 1 71 ? -19.538 -12.311 -22.862 1.00 27.33 71 PRO A C 1
ATOM 520 O O . PRO A 1 71 ? -19.182 -12.101 -21.699 1.00 27.33 71 PRO A O 1
ATOM 523 N N . ASP A 1 72 ? -19.675 -13.529 -23.391 1.00 26.67 72 ASP A N 1
ATOM 524 C CA . ASP A 1 72 ? -19.500 -14.781 -22.653 1.00 26.67 72 ASP A CA 1
ATOM 525 C C . ASP A 1 72 ? -18.066 -14.870 -22.108 1.00 26.67 72 ASP A C 1
ATOM 527 O O . ASP A 1 72 ? -17.168 -15.429 -22.732 1.00 26.67 72 ASP A O 1
ATOM 531 N N . ARG A 1 73 ? -17.843 -14.293 -20.918 1.00 30.64 73 ARG A N 1
ATOM 532 C CA . ARG A 1 73 ? -16.618 -14.420 -20.120 1.00 30.64 73 ARG A CA 1
ATOM 533 C C . ARG A 1 73 ? -16.573 -15.779 -19.420 1.00 30.64 73 ARG A C 1
ATOM 535 O O . ARG A 1 73 ? -16.105 -15.891 -18.287 1.00 30.64 73 ARG A O 1
ATOM 542 N N . ARG A 1 74 ? -16.925 -16.842 -20.148 1.00 26.97 74 ARG A N 1
ATOM 543 C CA . ARG A 1 74 ? -16.055 -18.014 -20.137 1.00 26.97 74 ARG A CA 1
ATOM 544 C C . ARG A 1 74 ? -14.641 -17.513 -20.381 1.00 26.97 74 ARG A C 1
ATOM 546 O O . ARG A 1 74 ? -14.333 -16.941 -21.423 1.00 26.97 74 ARG A O 1
ATOM 553 N N . LYS A 1 75 ? -13.789 -17.718 -19.387 1.00 32.91 75 LYS A N 1
ATOM 554 C CA . LYS A 1 75 ? -12.354 -17.739 -19.614 1.00 32.91 75 LYS A CA 1
ATOM 555 C C . LYS A 1 75 ? -12.117 -18.825 -20.664 1.00 32.91 75 LYS A C 1
ATOM 557 O O . LYS A 1 75 ? -12.279 -20.002 -20.360 1.00 32.91 75 LYS A O 1
ATOM 562 N N . SER A 1 76 ? -11.800 -18.440 -21.897 1.00 26.81 76 SER A N 1
ATOM 563 C CA . SER A 1 76 ? -10.880 -19.267 -22.665 1.00 26.81 76 SER A CA 1
ATOM 564 C C . SER A 1 76 ? -9.563 -19.257 -21.895 1.00 26.81 76 SER A C 1
ATOM 566 O O . SER A 1 76 ? -9.174 -18.210 -21.367 1.00 26.81 76 SER A O 1
ATOM 568 N N . ASP A 1 77 ? -8.887 -20.400 -21.802 1.00 33.16 77 ASP A N 1
ATOM 569 C CA . ASP A 1 77 ? -7.634 -20.498 -21.041 1.00 33.16 77 ASP A CA 1
ATOM 570 C C . ASP A 1 77 ? -6.569 -19.509 -21.564 1.00 33.16 77 ASP A C 1
ATOM 572 O O . ASP A 1 77 ? -5.782 -18.974 -20.786 1.00 33.16 77 ASP A O 1
ATOM 576 N N . GLU A 1 78 ? -6.663 -19.136 -22.847 1.00 28.56 78 GLU A N 1
ATOM 577 C CA . GLU A 1 78 ? -5.898 -18.069 -23.511 1.00 28.56 78 GLU A CA 1
ATOM 578 C C . GLU A 1 78 ? -6.035 -16.684 -22.842 1.00 28.56 78 GLU A C 1
ATOM 580 O O . GLU A 1 78 ? -5.080 -15.907 -22.780 1.00 28.56 78 GLU A O 1
ATOM 585 N N . GLY A 1 79 ? -7.222 -16.344 -22.328 1.00 28.95 79 GLY A N 1
ATOM 586 C CA . GLY A 1 79 ? -7.483 -15.048 -21.699 1.00 28.95 79 GLY A CA 1
ATOM 587 C C . GLY A 1 79 ? -6.876 -14.927 -20.302 1.00 28.95 79 GLY A C 1
ATOM 588 O O . GLY A 1 79 ? -6.497 -13.829 -19.886 1.00 28.95 79 GLY A O 1
ATOM 589 N N . GLU A 1 80 ? -6.756 -16.042 -19.575 1.00 30.67 80 GLU A N 1
ATOM 590 C CA . GLU A 1 80 ? -6.138 -16.045 -18.250 1.00 30.67 80 GLU A CA 1
ATOM 591 C C . GLU A 1 80 ? -4.612 -16.162 -18.336 1.00 30.67 80 GLU A C 1
ATOM 593 O O . GLU A 1 80 ? -3.932 -15.446 -17.598 1.00 30.67 80 GLU A O 1
ATOM 598 N N . THR A 1 81 ? -4.068 -16.909 -19.308 1.00 30.53 81 THR A N 1
ATOM 599 C CA . THR A 1 81 ? -2.629 -16.870 -19.627 1.00 30.53 81 THR A CA 1
ATOM 600 C C . THR A 1 81 ? -2.179 -15.472 -20.035 1.00 30.53 81 THR A C 1
ATOM 602 O O . THR A 1 81 ? -1.228 -14.972 -19.449 1.00 30.53 81 THR A O 1
ATOM 605 N N . VAL A 1 82 ? -2.893 -14.761 -20.919 1.00 31.75 82 VAL A N 1
ATOM 606 C CA . VAL A 1 82 ? -2.491 -13.397 -21.332 1.00 31.75 82 VAL A CA 1
ATOM 607 C C . VAL A 1 82 ? -2.546 -12.393 -20.167 1.00 31.75 82 VAL A C 1
ATOM 609 O O . VAL A 1 82 ? -1.721 -11.481 -20.090 1.00 31.75 82 VAL A O 1
ATOM 612 N N . VAL A 1 83 ? -3.476 -12.537 -19.215 1.00 32.62 83 VAL A N 1
ATOM 613 C CA . VAL A 1 83 ? -3.538 -11.663 -18.023 1.00 32.62 83 VAL A CA 1
ATOM 614 C C . VAL A 1 83 ? -2.495 -12.048 -16.961 1.00 32.62 83 VAL A C 1
ATOM 616 O O . VAL A 1 83 ? -2.019 -11.169 -16.235 1.00 32.62 83 VAL A O 1
ATOM 619 N N . GLN A 1 84 ? -2.100 -13.321 -16.873 1.00 32.94 84 GLN A N 1
ATOM 620 C CA . GLN A 1 84 ? -0.988 -13.767 -16.027 1.00 32.94 84 GLN A CA 1
ATOM 621 C C . GLN A 1 84 ? 0.377 -13.387 -16.627 1.00 32.94 84 GLN A C 1
ATOM 623 O O . GLN A 1 84 ? 1.201 -12.832 -15.904 1.00 32.94 84 GLN A O 1
ATOM 628 N N . GLU A 1 85 ? 0.587 -13.525 -17.938 1.00 32.09 85 GLU A N 1
ATOM 629 C CA . GLU A 1 85 ? 1.777 -13.033 -18.653 1.00 32.09 85 GLU A CA 1
ATOM 630 C C . GLU A 1 85 ? 1.931 -11.512 -18.511 1.00 32.09 85 GLU A C 1
ATOM 632 O O . GLU A 1 85 ? 2.998 -11.030 -18.127 1.00 32.09 85 GLU A O 1
ATOM 637 N N . ARG A 1 86 ? 0.850 -10.733 -18.688 1.00 35.09 86 ARG A N 1
ATOM 638 C CA . ARG A 1 86 ? 0.868 -9.274 -18.443 1.00 35.09 86 ARG A CA 1
ATOM 639 C C . ARG A 1 86 ? 1.225 -8.907 -16.995 1.00 35.09 86 ARG A C 1
ATOM 641 O O . ARG A 1 86 ? 1.760 -7.823 -16.768 1.00 35.09 86 ARG A O 1
ATOM 648 N N . LYS A 1 87 ? 0.963 -9.779 -16.012 1.00 34.91 87 LYS A N 1
ATOM 649 C CA . LYS A 1 87 ? 1.455 -9.611 -14.630 1.00 34.91 87 LYS A CA 1
ATOM 650 C C . LYS A 1 87 ? 2.917 -10.035 -14.472 1.00 34.91 87 LYS A C 1
ATOM 652 O O . LYS A 1 87 ? 3.637 -9.348 -13.755 1.00 34.91 87 LYS A O 1
ATOM 657 N N . ALA A 1 88 ? 3.355 -11.105 -15.133 1.00 35.84 88 ALA A N 1
ATOM 658 C CA . ALA A 1 88 ? 4.729 -11.607 -15.062 1.00 35.84 88 ALA A CA 1
ATOM 659 C C . ALA A 1 88 ? 5.750 -10.593 -15.613 1.00 35.84 88 ALA A C 1
ATOM 661 O O . ALA A 1 88 ? 6.786 -10.355 -14.995 1.00 35.84 88 ALA A O 1
ATOM 662 N N . ILE A 1 89 ? 5.416 -9.907 -16.711 1.00 41.97 89 ILE A N 1
ATOM 663 C CA . ILE A 1 89 ? 6.277 -8.878 -17.326 1.00 41.97 89 ILE A CA 1
ATOM 664 C C . ILE A 1 89 ? 6.521 -7.680 -16.380 1.00 41.97 89 ILE A C 1
ATOM 666 O O . ILE A 1 89 ? 7.546 -7.007 -16.459 1.00 41.97 89 ILE A O 1
ATOM 670 N N . ALA A 1 90 ? 5.609 -7.417 -15.439 1.00 41.25 90 ALA A N 1
ATOM 671 C CA . ALA A 1 90 ? 5.745 -6.342 -14.455 1.00 41.25 90 ALA A CA 1
ATOM 672 C C . ALA A 1 90 ? 6.656 -6.685 -13.256 1.00 41.25 90 ALA A C 1
ATOM 674 O O . ALA A 1 90 ? 6.940 -5.796 -12.449 1.00 41.25 90 ALA A O 1
ATOM 675 N N . SER A 1 91 ? 7.071 -7.946 -13.097 1.00 43.00 91 SER A N 1
ATOM 676 C CA . SER A 1 91 ? 7.783 -8.433 -11.908 1.00 43.00 91 SER A CA 1
ATOM 677 C C . SER A 1 91 ? 9.005 -9.295 -12.215 1.00 43.00 91 SER A C 1
ATOM 679 O O . SER A 1 91 ? 9.396 -10.087 -11.363 1.00 43.00 91 SER A O 1
ATOM 681 N N . GLN A 1 92 ? 9.600 -9.168 -13.402 1.00 44.88 92 GLN A N 1
ATOM 682 C CA . GLN A 1 92 ? 10.890 -9.799 -13.665 1.00 44.88 92 GLN A CA 1
ATOM 683 C C . GLN A 1 92 ? 11.953 -9.210 -12.730 1.00 44.88 92 GLN A C 1
ATOM 685 O O . GLN A 1 92 ? 12.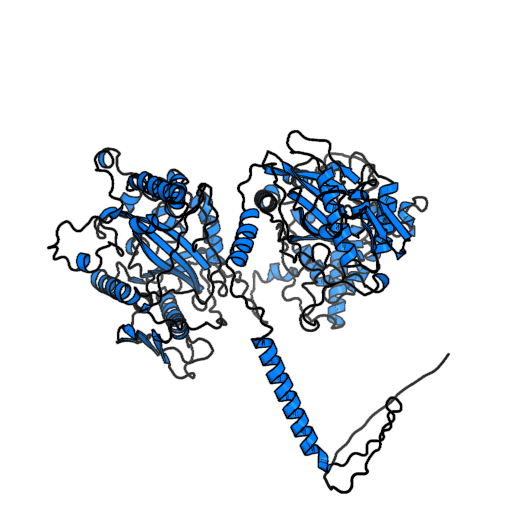190 -7.996 -12.734 1.00 44.88 92 GLN A O 1
ATOM 690 N N . ASP A 1 93 ? 12.626 -10.081 -11.980 1.00 53.06 93 ASP A N 1
ATOM 691 C CA . ASP A 1 93 ? 13.941 -9.815 -11.404 1.00 53.06 93 ASP A CA 1
ATOM 692 C C . ASP A 1 93 ? 14.959 -9.763 -12.555 1.00 53.06 93 ASP A C 1
ATOM 694 O O . ASP A 1 93 ? 15.741 -10.679 -12.779 1.00 53.06 93 ASP A O 1
ATOM 698 N N . ARG A 1 94 ? 14.875 -8.692 -13.352 1.00 72.00 94 ARG A N 1
ATOM 699 C CA . ARG A 1 94 ? 15.823 -8.389 -14.426 1.00 72.00 94 ARG A CA 1
ATOM 700 C C . ARG A 1 94 ? 17.052 -7.697 -13.860 1.00 72.00 94 ARG A C 1
ATOM 702 O O . ARG A 1 94 ? 16.941 -6.887 -12.923 1.00 72.00 94 ARG A O 1
ATOM 709 N N . GLU A 1 95 ? 18.194 -7.981 -14.472 1.00 75.56 95 GLU A N 1
ATOM 710 C CA . GLU A 1 95 ? 19.440 -7.310 -14.137 1.00 75.56 95 GLU A CA 1
ATOM 711 C C . GLU A 1 95 ? 19.311 -5.789 -14.334 1.00 75.56 95 GLU A C 1
ATOM 713 O O . GLU A 1 95 ? 18.625 -5.324 -15.256 1.00 75.56 95 GLU A O 1
ATOM 718 N N . PRO A 1 96 ? 19.905 -4.982 -13.439 1.00 80.81 96 PRO A N 1
ATOM 719 C CA . PRO A 1 96 ? 19.932 -3.537 -13.584 1.00 80.81 96 PRO A CA 1
ATOM 720 C C . PRO A 1 96 ? 20.450 -3.069 -14.950 1.00 80.81 96 PRO A C 1
ATOM 722 O O . PRO A 1 96 ? 21.422 -3.596 -15.483 1.00 80.81 96 PRO A O 1
ATOM 725 N N . GLY A 1 97 ? 19.817 -2.037 -15.504 1.00 75.12 97 GLY A N 1
ATOM 726 C CA . GLY A 1 97 ? 20.191 -1.449 -16.794 1.00 75.12 97 GLY A CA 1
ATOM 727 C C . GLY A 1 97 ? 19.679 -2.203 -18.027 1.00 75.12 97 GLY A C 1
ATOM 728 O O . GLY A 1 97 ? 19.586 -1.599 -19.093 1.00 75.12 97 GLY A O 1
ATOM 729 N N . GLU A 1 98 ? 19.269 -3.469 -17.910 1.00 79.56 98 GLU A N 1
ATOM 730 C CA . GLU A 1 98 ? 18.717 -4.224 -19.039 1.00 79.56 98 GLU A CA 1
ATOM 731 C C . GLU A 1 98 ? 17.196 -4.044 -19.173 1.00 79.56 98 GLU A C 1
ATOM 733 O O . GLU A 1 98 ? 16.443 -4.103 -18.195 1.00 79.56 98 GLU A O 1
ATOM 738 N N . TRP A 1 99 ? 16.713 -3.845 -20.404 1.00 85.25 99 TRP A N 1
ATOM 739 C CA . TRP A 1 99 ? 15.285 -3.844 -20.735 1.00 85.25 99 TRP A CA 1
ATOM 740 C C . TRP A 1 99 ? 15.026 -4.593 -22.042 1.00 85.25 99 TRP A C 1
ATOM 742 O O . TRP A 1 99 ? 15.593 -4.260 -23.081 1.00 85.25 99 TRP A O 1
ATOM 752 N N . SER A 1 100 ? 14.118 -5.567 -21.996 1.00 81.31 100 SER A N 1
ATOM 753 C CA . SER A 1 100 ? 13.588 -6.229 -23.190 1.00 81.31 100 SER A CA 1
ATOM 754 C C . SER A 1 100 ? 12.281 -5.556 -23.628 1.00 81.31 100 SER A C 1
ATOM 756 O O . SER A 1 100 ? 11.397 -5.387 -22.785 1.00 81.31 100 SER A O 1
ATOM 758 N N . PRO A 1 101 ? 12.114 -5.189 -24.915 1.00 83.31 101 PRO A N 1
ATOM 759 C CA . PRO A 1 101 ? 10.874 -4.610 -25.427 1.00 83.31 101 PRO A CA 1
ATOM 760 C C . PRO A 1 101 ? 9.639 -5.456 -25.097 1.00 83.31 101 PRO A C 1
ATOM 762 O O . PRO A 1 101 ? 9.598 -6.656 -25.360 1.00 83.31 101 PRO A O 1
ATOM 765 N N . VAL A 1 102 ? 8.609 -4.809 -24.555 1.00 80.31 102 VAL A N 1
ATOM 766 C CA . VAL A 1 102 ? 7.366 -5.452 -24.118 1.00 80.31 102 VAL A CA 1
ATOM 767 C C . VAL A 1 102 ? 6.264 -5.254 -25.154 1.00 80.31 102 VAL A C 1
ATOM 769 O O . VAL A 1 102 ? 5.944 -4.121 -25.518 1.00 80.31 102 VAL A O 1
ATOM 772 N N . ALA A 1 103 ? 5.612 -6.343 -25.565 1.00 73.00 103 ALA A N 1
ATOM 773 C CA . ALA A 1 103 ? 4.363 -6.271 -26.316 1.00 73.00 103 ALA A CA 1
ATOM 774 C C . ALA A 1 103 ? 3.267 -5.643 -25.436 1.00 73.00 103 ALA A C 1
ATOM 776 O O . ALA A 1 103 ? 2.795 -6.249 -24.472 1.00 73.00 103 ALA A O 1
ATOM 777 N N . PHE A 1 104 ? 2.879 -4.404 -25.748 1.00 77.81 104 PHE A N 1
ATOM 778 C CA . PHE A 1 104 ? 1.877 -3.662 -24.990 1.00 77.81 104 PHE A CA 1
ATOM 779 C C . PHE A 1 104 ? 0.588 -3.482 -25.794 1.00 77.81 104 PHE A C 1
ATOM 781 O O . PHE A 1 104 ? 0.582 -2.952 -26.905 1.00 77.81 104 PHE A O 1
ATOM 788 N N . ASP A 1 105 ? -0.511 -3.931 -25.197 1.00 74.62 105 ASP A N 1
ATOM 789 C CA . ASP A 1 105 ? -1.868 -3.784 -25.708 1.00 74.62 105 ASP A CA 1
ATOM 790 C C . ASP A 1 105 ? -2.498 -2.537 -25.083 1.00 74.62 105 ASP A C 1
ATOM 792 O O . ASP A 1 105 ? -2.943 -2.517 -23.933 1.00 74.62 105 ASP A O 1
ATOM 796 N N . TYR A 1 106 ? -2.416 -1.463 -25.852 1.00 77.75 106 TYR A N 1
ATOM 797 C CA . TYR A 1 106 ? -2.812 -0.115 -25.486 1.00 77.75 106 TYR A CA 1
ATOM 798 C C . TYR A 1 106 ? -4.348 0.025 -25.418 1.00 77.75 106 TYR A C 1
ATOM 800 O O . TYR A 1 106 ? -5.028 -0.332 -26.385 1.00 77.75 106 TYR A O 1
ATOM 808 N N . PRO A 1 107 ? -4.909 0.630 -24.356 1.00 75.81 107 PRO A N 1
ATOM 809 C CA . PRO A 1 107 ? -6.350 0.855 -24.233 1.00 75.81 107 PRO A CA 1
ATOM 810 C C . PRO A 1 107 ? -6.978 1.667 -25.376 1.00 75.81 107 PRO A C 1
ATOM 812 O O . PRO A 1 107 ? -6.341 2.525 -25.993 1.00 75.81 107 PRO A O 1
ATOM 815 N N . ALA A 1 108 ? -8.269 1.426 -25.615 1.00 77.06 108 ALA A N 1
ATOM 816 C CA . ALA A 1 108 ? -9.074 2.223 -26.535 1.00 77.06 108 ALA A CA 1
ATOM 817 C C . ALA A 1 108 ? -9.235 3.667 -26.026 1.00 77.06 108 ALA A C 1
ATOM 819 O O . ALA A 1 108 ? -9.454 3.886 -24.836 1.00 77.06 108 ALA A O 1
ATOM 820 N N . ILE A 1 109 ? -9.171 4.639 -26.939 1.00 80.38 109 ILE A N 1
ATOM 821 C CA . ILE A 1 109 ? -9.293 6.070 -26.628 1.00 80.38 109 ILE A CA 1
ATOM 822 C C . ILE A 1 109 ? -10.644 6.606 -27.084 1.00 80.38 109 ILE A C 1
ATOM 824 O O . ILE A 1 109 ? -11.021 6.444 -28.243 1.00 80.38 109 ILE A O 1
ATOM 828 N N . GLU A 1 110 ? -11.333 7.306 -26.183 1.00 81.25 110 GLU A N 1
ATOM 829 C CA . GLU A 1 110 ? -12.521 8.100 -26.500 1.00 81.25 110 GLU A CA 1
ATOM 830 C C . GLU A 1 110 ? -12.117 9.382 -27.264 1.00 81.25 110 GLU A C 1
ATOM 832 O O . GLU A 1 110 ? -11.345 10.187 -26.728 1.00 81.25 110 GLU A O 1
ATOM 837 N N . PRO A 1 111 ? -12.621 9.628 -28.490 1.00 84.06 111 PRO A N 1
ATOM 838 C CA . PRO A 1 111 ? -12.356 10.872 -29.208 1.00 84.06 111 PRO A CA 1
ATOM 839 C C . PRO A 1 111 ? -12.981 12.088 -28.513 1.00 84.06 111 PRO A C 1
ATOM 841 O O . PRO A 1 111 ? -14.137 12.061 -28.089 1.00 84.06 111 PRO A O 1
ATOM 844 N N . PHE A 1 112 ? -12.230 13.182 -28.446 1.00 83.94 112 PHE A N 1
ATOM 845 C CA . PHE A 1 112 ? -12.708 14.496 -28.041 1.00 83.94 112 PHE A CA 1
ATOM 846 C C . PHE A 1 112 ? -13.169 15.270 -29.283 1.00 83.94 112 PHE A C 1
ATOM 848 O O . PHE A 1 112 ? -12.384 15.498 -30.203 1.00 83.94 112 PHE A O 1
ATOM 855 N N . ASN A 1 113 ? -14.453 15.639 -29.320 1.00 81.31 113 ASN A N 1
ATOM 856 C CA . ASN A 1 113 ? -15.111 16.225 -30.499 1.00 81.31 113 ASN A CA 1
ATOM 857 C C . ASN A 1 113 ? -15.395 17.736 -30.367 1.00 81.31 113 ASN A C 1
ATOM 859 O O . ASN A 1 113 ? -16.004 18.318 -31.261 1.00 81.31 113 ASN A O 1
ATOM 863 N N . GLU A 1 114 ? -15.023 18.364 -29.248 1.00 80.06 114 GLU A N 1
ATOM 864 C CA . GLU A 1 114 ? -15.227 19.802 -29.027 1.00 80.06 114 GLU A CA 1
ATOM 865 C C . GLU A 1 114 ? -13.956 20.585 -29.402 1.00 80.06 114 GLU A C 1
ATOM 867 O O . GLU A 1 114 ? -12.839 20.075 -29.311 1.00 80.06 114 GLU A O 1
ATOM 872 N N . ASP A 1 115 ? -14.116 21.842 -29.817 1.00 81.44 115 ASP A N 1
ATOM 873 C CA . ASP A 1 115 ? -12.985 22.745 -30.054 1.00 81.44 115 ASP A CA 1
ATOM 874 C C . ASP A 1 115 ? -12.337 23.144 -28.717 1.00 81.44 115 ASP A C 1
ATOM 876 O O . ASP A 1 115 ? -13.009 23.664 -27.820 1.00 81.44 115 ASP A O 1
ATOM 880 N N . ILE A 1 116 ? -11.020 22.936 -28.606 1.00 83.44 116 ILE A N 1
ATOM 881 C CA . ILE A 1 116 ? -10.214 23.282 -27.429 1.00 83.44 116 ILE A CA 1
ATOM 882 C C . ILE A 1 116 ? -10.318 24.764 -27.033 1.00 83.44 116 ILE A C 1
ATOM 884 O O . ILE A 1 116 ? -10.173 25.080 -25.857 1.00 83.44 116 ILE A O 1
ATOM 888 N N . MET A 1 117 ? -10.650 25.676 -27.954 1.00 81.69 117 MET A N 1
ATOM 889 C CA . MET A 1 117 ? -10.886 27.090 -27.627 1.00 81.69 117 MET A CA 1
ATOM 890 C C . MET A 1 117 ? -12.132 27.325 -26.768 1.00 81.69 117 MET A C 1
ATOM 892 O O . MET A 1 117 ? -12.218 28.342 -26.082 1.00 81.69 117 MET A O 1
ATOM 896 N N . ASN A 1 118 ? -13.080 26.385 -26.759 1.00 82.94 118 ASN A N 1
ATOM 897 C CA . ASN A 1 118 ? -14.247 26.420 -25.874 1.00 82.94 118 ASN A CA 1
ATOM 898 C C . ASN A 1 118 ? -13.992 25.695 -24.539 1.00 82.94 118 ASN A C 1
ATOM 900 O O . ASN A 1 118 ? -14.799 25.800 -23.608 1.00 82.94 118 ASN A O 1
ATOM 904 N N . VAL A 1 119 ? -12.865 24.985 -24.414 1.00 82.00 119 VAL A N 1
ATOM 905 C CA . VAL A 1 119 ? -12.478 24.271 -23.197 1.00 82.00 119 VAL A CA 1
ATOM 906 C C . VAL A 1 119 ? -11.886 25.245 -22.186 1.00 82.00 119 VAL A C 1
ATOM 908 O O . VAL A 1 119 ? -10.739 25.685 -22.288 1.00 82.00 119 VAL A O 1
ATOM 911 N N . LYS A 1 120 ? -12.661 25.525 -21.137 1.00 79.25 120 LYS A N 1
ATOM 912 C CA . LYS A 1 120 ? -12.166 26.299 -19.997 1.00 79.25 120 LYS A CA 1
ATOM 913 C C . LYS A 1 120 ? -11.089 25.511 -19.232 1.00 79.25 120 LYS A C 1
ATOM 915 O O . LYS A 1 120 ? -11.311 24.331 -18.950 1.00 79.25 120 LYS A O 1
ATOM 920 N N . PRO A 1 121 ? -9.981 26.154 -18.817 1.00 75.12 121 PRO A N 1
ATOM 921 C CA . PRO A 1 121 ? -8.916 25.512 -18.055 1.00 75.12 121 PRO A CA 1
ATOM 922 C C . PRO A 1 121 ? -9.466 24.942 -16.753 1.00 75.12 121 PRO A C 1
ATOM 924 O O . PRO A 1 121 ? -10.104 25.651 -15.970 1.00 75.12 121 PRO A O 1
ATOM 927 N N . ILE A 1 122 ? -9.213 23.660 -16.509 1.00 71.19 122 ILE A N 1
ATOM 928 C CA . ILE A 1 122 ? -9.699 22.970 -15.316 1.00 71.19 122 ILE A CA 1
ATOM 929 C C . ILE A 1 122 ? -8.749 23.300 -14.153 1.00 71.19 122 ILE A C 1
ATOM 931 O O . ILE A 1 122 ? -7.594 22.869 -14.179 1.00 71.19 122 ILE A O 1
ATOM 935 N N . PRO A 1 123 ? -9.175 24.051 -13.116 1.00 67.69 123 PRO A N 1
ATOM 936 C CA . PRO A 1 123 ? -8.230 24.567 -12.134 1.00 67.69 123 PRO A CA 1
ATOM 937 C C . PRO A 1 123 ? -7.704 23.444 -11.234 1.00 67.69 123 PRO A C 1
ATOM 939 O O . PRO A 1 123 ? -8.441 22.875 -10.427 1.00 67.69 123 PRO A O 1
ATOM 942 N N . TYR A 1 124 ? -6.414 23.120 -11.342 1.00 77.38 124 TYR A N 1
ATOM 943 C CA . TYR A 1 124 ? -5.796 22.096 -10.501 1.00 77.38 124 TYR A CA 1
ATOM 944 C C . TYR A 1 124 ? -5.581 22.632 -9.075 1.00 77.38 124 TYR A C 1
ATOM 946 O O . TYR A 1 124 ? -4.987 23.693 -8.861 1.00 77.38 124 TYR A O 1
ATOM 954 N N . ARG A 1 125 ? -6.122 21.925 -8.073 1.00 82.75 125 ARG A N 1
ATOM 955 C CA . ARG A 1 125 ? -6.136 22.341 -6.654 1.00 82.75 125 ARG A CA 1
ATOM 956 C C . ARG A 1 125 ? -5.710 21.167 -5.750 1.00 82.75 125 ARG A C 1
ATOM 958 O O . ARG A 1 125 ? -6.566 20.506 -5.163 1.00 82.75 125 ARG A O 1
ATOM 965 N N . PRO A 1 126 ? -4.403 20.848 -5.656 1.00 76.56 126 PRO A N 1
ATOM 966 C CA . PRO A 1 126 ? -3.923 19.632 -4.982 1.00 76.56 126 PRO A CA 1
ATOM 967 C C . PRO A 1 126 ? -3.927 19.683 -3.440 1.00 76.56 126 PRO A C 1
ATOM 969 O O . PRO A 1 126 ? -3.742 18.653 -2.788 1.00 76.56 126 PRO A O 1
ATOM 972 N N . PHE A 1 127 ? -4.132 20.864 -2.857 1.00 78.88 127 PHE A N 1
ATOM 973 C CA . PHE A 1 127 ? -4.068 21.149 -1.420 1.00 78.88 127 PHE A CA 1
ATOM 974 C C . PHE A 1 127 ? -5.403 20.889 -0.693 1.00 78.88 127 PHE A C 1
ATOM 976 O O . PHE A 1 127 ? -6.486 20.933 -1.283 1.00 78.88 127 PHE A O 1
ATOM 983 N N . LYS A 1 128 ? -5.332 20.593 0.611 1.00 71.44 128 LYS A N 1
ATOM 984 C CA . LYS A 1 128 ? -6.471 20.161 1.445 1.00 71.44 128 LYS A CA 1
ATOM 985 C C . LYS A 1 128 ? -6.414 20.808 2.831 1.00 71.44 128 LYS A C 1
ATOM 987 O O . LYS A 1 128 ? -5.354 21.227 3.270 1.00 71.44 128 LYS A O 1
ATOM 992 N N . TRP A 1 129 ? -7.549 20.825 3.531 1.00 66.25 129 TRP A N 1
ATOM 993 C CA . TRP A 1 129 ? -7.596 21.150 4.961 1.00 66.25 129 TRP A CA 1
ATOM 994 C C . TRP A 1 129 ? -6.785 20.138 5.791 1.00 66.25 129 TRP A C 1
ATOM 996 O O . TRP A 1 129 ? -6.938 18.926 5.598 1.00 66.25 129 TRP A O 1
ATOM 1006 N N . GLY A 1 130 ? -6.014 20.633 6.762 1.00 62.44 130 GLY A N 1
ATOM 1007 C CA . GLY A 1 130 ? -5.236 19.836 7.718 1.00 62.44 130 GLY A CA 1
ATOM 1008 C C . GLY A 1 130 ? -3.726 19.808 7.458 1.00 62.44 130 GLY A C 1
ATOM 1009 O O . GLY A 1 130 ? -3.199 20.597 6.679 1.00 62.44 130 GLY A O 1
ATOM 1010 N N . GLU A 1 131 ? -3.039 18.901 8.156 1.00 56.50 131 GLU A N 1
ATOM 1011 C CA . GLU A 1 131 ? -1.579 18.754 8.115 1.00 56.50 131 GLU A CA 1
ATOM 1012 C C . GLU A 1 131 ? -1.050 18.367 6.728 1.00 56.50 131 GLU A C 1
ATOM 1014 O O . GLU A 1 131 ? -1.664 17.584 5.994 1.00 56.50 131 GLU A O 1
ATOM 1019 N N . TYR A 1 132 ? 0.137 18.874 6.397 1.00 65.44 132 TYR A N 1
ATOM 1020 C CA . TYR A 1 132 ? 0.886 18.463 5.219 1.00 65.44 132 TYR A CA 1
ATOM 1021 C C . TYR A 1 132 ? 1.878 17.360 5.599 1.00 65.44 132 TYR A C 1
ATOM 1023 O O . TYR A 1 132 ? 2.544 17.411 6.632 1.00 65.44 132 TYR A O 1
ATOM 1031 N N . HIS A 1 133 ? 2.011 16.350 4.741 1.00 65.81 133 HIS A N 1
ATOM 1032 C CA . HIS A 1 133 ? 2.952 15.254 4.952 1.00 65.81 133 HIS A CA 1
ATOM 1033 C C . HIS A 1 133 ? 3.855 15.082 3.733 1.00 65.81 133 HIS A C 1
ATOM 1035 O O . HIS A 1 133 ? 3.374 14.842 2.622 1.00 65.81 133 HIS A O 1
ATOM 1041 N N . VAL A 1 134 ? 5.170 15.122 3.962 1.00 64.69 134 VAL A N 1
ATOM 1042 C CA . VAL A 1 134 ? 6.173 14.735 2.964 1.00 64.69 134 VAL A CA 1
ATOM 1043 C C . VAL A 1 134 ? 6.007 13.245 2.659 1.00 64.69 134 VAL A C 1
ATOM 1045 O O . VAL A 1 134 ? 6.321 12.380 3.474 1.00 64.69 134 VAL A O 1
ATOM 1048 N N . THR A 1 135 ? 5.462 12.956 1.482 1.00 72.94 135 THR A N 1
ATOM 1049 C CA . THR A 1 135 ? 5.237 11.614 0.931 1.00 72.94 135 THR A CA 1
ATOM 1050 C C . THR A 1 135 ? 5.501 11.666 -0.574 1.00 72.94 135 THR A C 1
ATOM 1052 O O . THR A 1 135 ? 5.534 12.752 -1.155 1.00 72.94 135 THR A O 1
ATOM 1055 N N . MET A 1 136 ? 5.636 10.517 -1.246 1.00 69.19 136 MET A N 1
ATOM 1056 C CA . MET A 1 136 ? 5.780 10.508 -2.712 1.00 69.19 136 MET A CA 1
ATOM 1057 C C . MET A 1 136 ? 4.570 11.142 -3.435 1.00 69.19 136 MET A C 1
ATOM 1059 O O . MET A 1 136 ? 4.705 11.631 -4.558 1.00 69.19 136 MET A O 1
ATOM 1063 N N . GLY A 1 137 ? 3.391 11.162 -2.794 1.00 71.44 137 GLY A N 1
ATOM 1064 C CA . GLY A 1 137 ? 2.160 11.759 -3.332 1.00 71.44 137 GLY A CA 1
ATOM 1065 C C . GLY A 1 137 ? 1.520 10.982 -4.490 1.00 71.44 137 GLY A C 1
ATOM 1066 O O . GLY A 1 137 ? 0.533 11.452 -5.054 1.00 71.44 137 GLY A O 1
ATOM 1067 N N . ILE A 1 138 ? 2.079 9.815 -4.819 1.00 80.94 138 ILE A N 1
ATOM 1068 C CA . ILE A 1 138 ? 1.721 8.960 -5.953 1.00 80.94 138 ILE A CA 1
ATOM 1069 C C . ILE A 1 138 ? 0.297 8.413 -5.808 1.00 80.94 138 ILE A C 1
ATOM 1071 O O . ILE A 1 138 ? -0.103 7.940 -4.741 1.00 80.94 138 ILE A O 1
ATOM 1075 N N . ARG A 1 139 ? -0.455 8.439 -6.909 1.00 80.31 139 ARG A N 1
ATOM 1076 C CA . ARG A 1 139 ? -1.747 7.769 -7.086 1.00 80.31 139 ARG A CA 1
ATOM 1077 C C . ARG A 1 139 ? -1.758 7.070 -8.439 1.00 80.31 139 ARG A C 1
ATOM 1079 O O . ARG A 1 139 ? -1.274 7.639 -9.414 1.00 80.31 139 ARG A O 1
ATOM 1086 N N . SER A 1 140 ? -2.342 5.875 -8.502 1.00 79.00 140 SER A N 1
ATOM 1087 C CA . SER A 1 140 ? -2.674 5.257 -9.790 1.00 79.00 140 SER A CA 1
ATOM 1088 C C . SER A 1 140 ? -3.618 6.178 -10.557 1.00 79.00 140 SER A C 1
ATOM 1090 O O . SER A 1 140 ? -4.536 6.740 -9.955 1.00 79.00 140 SER A O 1
ATOM 1092 N N . MET A 1 141 ? -3.405 6.299 -11.861 1.00 76.62 141 MET A N 1
ATOM 1093 C CA . MET A 1 141 ? -4.361 6.890 -12.794 1.00 76.62 141 MET A CA 1
ATOM 1094 C C . MET A 1 141 ? -4.683 5.861 -13.890 1.00 76.62 141 MET A C 1
ATOM 1096 O O . MET A 1 141 ? -3.876 4.952 -14.112 1.00 76.62 141 MET A O 1
ATOM 1100 N N . PRO A 1 142 ? -5.851 5.948 -14.545 1.00 76.88 142 PRO A N 1
ATOM 1101 C CA . PRO A 1 142 ? -6.094 5.286 -15.822 1.00 76.88 142 PRO A CA 1
ATOM 1102 C C . PRO A 1 142 ? -5.016 5.632 -16.857 1.00 76.88 142 PRO A C 1
ATOM 1104 O O . PRO A 1 142 ? -4.312 6.636 -16.745 1.00 76.88 142 PRO A O 1
ATOM 1107 N N . TRP A 1 143 ? -4.850 4.769 -17.854 1.00 75.56 143 TRP A N 1
ATOM 1108 C CA . TRP A 1 143 ? -3.739 4.876 -18.798 1.00 75.56 143 TRP A CA 1
ATOM 1109 C C . TRP A 1 143 ? -3.892 6.066 -19.757 1.00 75.56 143 TRP A C 1
ATOM 1111 O O . TRP A 1 143 ? -2.949 6.821 -19.988 1.00 75.56 143 TRP A O 1
ATOM 1121 N N . ASP A 1 144 ? -5.110 6.269 -20.251 1.00 69.00 144 ASP A N 1
ATOM 1122 C CA . ASP A 1 144 ? -5.544 7.417 -21.046 1.00 69.00 144 ASP A CA 1
ATOM 1123 C C . ASP A 1 144 ? -5.475 8.736 -20.262 1.00 69.00 144 ASP A C 1
ATOM 1125 O O . ASP A 1 144 ? -5.223 9.792 -20.847 1.00 69.00 144 ASP A O 1
ATOM 1129 N N . GLU A 1 145 ? -5.557 8.676 -18.928 1.00 72.56 145 GLU A N 1
ATOM 1130 C CA . GLU A 1 145 ? -5.345 9.837 -18.067 1.00 72.56 145 GLU A CA 1
ATOM 1131 C C . GLU A 1 145 ? -3.882 10.321 -18.002 1.00 72.56 145 GLU A C 1
ATOM 1133 O O . GLU A 1 145 ? -3.614 11.286 -17.292 1.00 72.56 145 GLU A O 1
ATOM 1138 N N . TRP A 1 146 ? -2.904 9.771 -18.737 1.00 68.88 146 TRP A N 1
ATOM 1139 C CA . TRP A 1 146 ? -1.523 10.289 -18.661 1.00 68.88 146 TRP A CA 1
ATOM 1140 C C . TRP A 1 146 ? -1.385 11.790 -18.987 1.00 68.88 146 TRP A C 1
ATOM 1142 O O . TRP A 1 146 ? -0.580 12.483 -18.359 1.00 68.88 146 TRP A O 1
ATOM 1152 N N . ILE A 1 147 ? -2.295 12.339 -19.796 1.00 70.25 147 ILE A N 1
ATOM 1153 C CA . ILE A 1 147 ? -2.416 13.786 -20.053 1.00 70.25 147 ILE A CA 1
ATOM 1154 C C . ILE A 1 147 ? -3.601 14.424 -19.249 1.00 70.25 147 ILE A C 1
ATOM 1156 O O . ILE A 1 147 ? -3.698 15.640 -19.136 1.00 70.25 147 ILE A O 1
ATOM 1160 N N . GLU A 1 148 ? -4.500 13.655 -18.600 1.00 60.19 148 GLU A N 1
ATOM 1161 C CA . GLU A 1 148 ? -5.833 14.129 -18.123 1.00 60.19 148 GLU A CA 1
ATOM 1162 C C . GLU A 1 148 ? -5.978 14.594 -16.664 1.00 60.19 148 GLU A C 1
ATOM 1164 O O . GLU A 1 148 ? -5.408 14.052 -15.716 1.00 60.19 148 GLU A O 1
ATOM 1169 N N . VAL A 1 149 ? -6.868 15.575 -16.463 1.00 43.06 149 VAL A N 1
ATOM 1170 C CA . VAL A 1 149 ? -7.318 16.041 -15.147 1.00 43.06 149 VAL A CA 1
ATOM 1171 C C . VAL A 1 149 ? -8.714 15.522 -14.785 1.00 43.06 149 VAL A C 1
ATOM 1173 O O . VAL A 1 149 ? -9.715 16.220 -14.962 1.00 43.06 149 VAL A O 1
ATOM 1176 N N . VAL A 1 150 ? -8.800 14.385 -14.090 1.00 44.22 150 VAL A N 1
ATOM 1177 C CA . VAL A 1 150 ? -9.993 14.097 -13.279 1.00 44.22 150 VAL A CA 1
ATOM 1178 C C . VAL A 1 150 ? -9.907 14.839 -11.941 1.00 44.22 150 VAL A C 1
ATOM 1180 O O . VAL A 1 150 ? -9.211 14.445 -11.002 1.00 44.22 150 VAL A O 1
ATOM 1183 N N . LEU A 1 151 ? -10.665 15.937 -11.816 1.00 40.78 151 LEU A N 1
ATOM 1184 C CA . LEU A 1 151 ? -10.865 16.620 -10.531 1.00 40.78 151 LEU A CA 1
ATOM 1185 C C . LEU A 1 151 ? -11.577 15.700 -9.524 1.00 40.78 151 LEU A C 1
ATOM 1187 O O . LEU A 1 151 ? -12.806 15.664 -9.469 1.00 40.78 151 LEU A O 1
ATOM 1191 N N . LEU A 1 152 ? -10.803 15.039 -8.660 1.00 40.00 152 LEU A N 1
ATOM 1192 C CA . LEU A 1 152 ? -11.281 14.238 -7.521 1.00 40.00 152 LEU A CA 1
ATOM 1193 C C . LEU A 1 152 ? -11.938 15.061 -6.386 1.00 40.00 152 LEU A C 1
ATOM 1195 O O . LEU A 1 152 ? -12.301 14.496 -5.356 1.00 40.00 152 LEU A O 1
ATOM 1199 N N . PHE A 1 153 ? -12.080 16.384 -6.544 1.00 37.62 153 PHE A N 1
ATOM 1200 C CA . PHE A 1 153 ? -12.652 17.291 -5.540 1.00 37.62 153 PHE A CA 1
ATOM 1201 C C . PHE A 1 153 ? -13.540 18.390 -6.154 1.00 37.62 153 PHE A C 1
ATOM 1203 O O . PHE A 1 153 ? -13.297 19.580 -5.972 1.00 37.62 153 PHE A O 1
ATOM 1210 N N . SER A 1 154 ? -14.630 17.989 -6.809 1.00 29.70 154 SER A N 1
ATOM 1211 C CA . SER A 1 154 ? -15.871 18.778 -6.805 1.00 29.70 154 SER A CA 1
ATOM 1212 C C . SER A 1 154 ? -17.033 17.886 -6.362 1.00 29.70 154 SER A C 1
ATOM 1214 O O . SER A 1 154 ? -16.954 16.661 -6.447 1.00 29.70 154 SER A O 1
ATOM 1216 N N . SER A 1 155 ? -18.091 18.491 -5.826 1.00 31.88 155 SER A N 1
ATOM 1217 C CA . SER A 1 155 ? -19.264 17.818 -5.254 1.00 31.88 155 SER A CA 1
ATOM 1218 C C . SER A 1 155 ? -19.794 16.663 -6.122 1.00 31.88 155 SER A C 1
ATOM 1220 O O . SER A 1 155 ? -20.240 16.858 -7.251 1.00 31.88 155 SER A O 1
ATOM 1222 N N . ALA A 1 156 ? -19.821 15.453 -5.552 1.00 29.72 156 ALA A N 1
ATOM 1223 C CA . ALA A 1 156 ? -20.242 14.208 -6.208 1.00 29.72 156 ALA A CA 1
ATOM 1224 C C . ALA A 1 156 ? -21.769 14.096 -6.449 1.00 29.72 156 ALA A C 1
ATOM 1226 O O . ALA A 1 156 ? -22.353 13.028 -6.295 1.00 29.72 156 ALA A O 1
ATOM 1227 N N . ARG A 1 157 ? -22.436 15.210 -6.782 1.00 32.59 157 ARG A N 1
ATOM 1228 C CA . ARG A 1 157 ? -23.882 15.290 -7.067 1.00 32.59 157 ARG A CA 1
ATOM 1229 C C . ARG A 1 157 ? -24.217 15.789 -8.480 1.00 32.59 157 ARG A C 1
ATOM 1231 O O . ARG A 1 157 ? -25.388 15.803 -8.830 1.00 32.59 157 ARG A O 1
ATOM 1238 N N . LEU A 1 158 ? -23.223 16.184 -9.284 1.00 35.03 158 LEU A N 1
ATOM 1239 C CA . LEU A 1 158 ? -23.420 16.737 -10.635 1.00 35.03 158 LEU A CA 1
ATOM 1240 C C . LEU A 1 158 ? -22.381 16.218 -11.650 1.00 35.03 158 LEU A C 1
ATOM 1242 O O . LEU A 1 158 ? -21.713 17.001 -12.320 1.00 35.03 158 LEU A O 1
ATOM 1246 N N . ARG A 1 159 ? -22.234 14.893 -11.784 1.00 37.84 159 ARG A N 1
ATOM 1247 C CA . ARG A 1 159 ? -21.605 14.295 -12.976 1.00 37.84 159 ARG A CA 1
ATOM 1248 C C . ARG A 1 159 ? -22.393 13.079 -13.467 1.00 37.84 159 ARG A C 1
ATOM 1250 O O . ARG A 1 159 ? -22.650 12.189 -12.654 1.00 37.84 159 ARG A O 1
ATOM 1257 N N . PRO A 1 160 ? -22.729 12.987 -14.768 1.00 34.69 160 PRO A N 1
ATOM 1258 C CA . PRO A 1 160 ? -23.050 11.700 -15.368 1.00 34.69 160 PRO A CA 1
ATOM 1259 C C . PRO A 1 160 ? -21.806 10.798 -15.310 1.00 34.69 160 PRO A C 1
ATOM 1261 O O . PRO A 1 160 ? -20.676 11.272 -15.449 1.00 34.69 160 PRO A O 1
ATOM 1264 N N . ARG A 1 161 ? -22.002 9.497 -15.072 1.00 33.72 161 ARG A N 1
ATOM 1265 C CA . ARG A 1 161 ? -20.913 8.509 -15.133 1.00 33.72 161 ARG A CA 1
ATOM 1266 C C . ARG A 1 161 ? -20.380 8.436 -16.572 1.00 33.72 161 ARG A C 1
ATOM 1268 O O . ARG A 1 161 ? -21.181 8.283 -17.485 1.00 33.72 161 ARG A O 1
ATOM 1275 N N . GLY A 1 162 ? -19.056 8.481 -16.745 1.00 39.06 162 GLY A N 1
ATOM 1276 C CA . GLY A 1 162 ? -18.396 8.120 -18.009 1.00 39.06 162 GLY A CA 1
ATOM 1277 C C . GLY A 1 162 ? -18.304 9.214 -19.081 1.00 39.06 162 GLY A C 1
ATOM 1278 O O . GLY A 1 162 ? -18.654 8.954 -20.222 1.00 39.06 162 GLY A O 1
ATOM 1279 N N . ARG A 1 163 ? -17.822 10.417 -18.740 1.00 46.22 163 ARG A N 1
ATOM 1280 C CA . ARG A 1 163 ? -17.228 11.340 -19.727 1.00 46.22 163 ARG A CA 1
ATOM 1281 C C . ARG A 1 163 ? -15.815 11.713 -19.297 1.00 46.22 163 ARG A C 1
ATOM 1283 O O . ARG A 1 163 ? -15.645 12.213 -18.181 1.00 46.22 163 ARG A O 1
ATOM 1290 N N . SER A 1 164 ? -14.850 11.478 -20.180 1.00 51.44 164 SER A N 1
ATOM 1291 C CA . SER A 1 164 ? -13.478 11.974 -20.049 1.00 51.44 164 SER A CA 1
ATOM 1292 C C . SER A 1 164 ? -13.446 13.505 -20.136 1.00 51.44 164 SER A C 1
ATOM 1294 O O . SER A 1 164 ? -14.226 14.122 -20.866 1.00 51.44 164 SER A O 1
ATOM 1296 N N . LEU A 1 165 ? -12.565 14.140 -19.368 1.00 58.59 165 LEU A N 1
ATOM 1297 C CA . LEU A 1 165 ? -12.350 15.584 -19.408 1.00 58.59 165 LEU A CA 1
ATOM 1298 C C . LEU A 1 165 ? -11.250 15.936 -20.426 1.00 58.59 165 LEU A C 1
ATOM 1300 O O . LEU A 1 165 ? -10.312 15.161 -20.632 1.00 58.59 165 LEU A O 1
ATOM 1304 N N . PRO A 1 166 ? -11.338 17.102 -21.085 1.00 61.75 166 PRO A N 1
ATOM 1305 C CA . PRO A 1 166 ? -10.259 17.576 -21.935 1.00 61.75 166 PRO A CA 1
ATOM 1306 C C . PRO A 1 166 ? -9.003 17.888 -21.117 1.00 61.75 166 PRO A C 1
ATOM 1308 O O . PRO A 1 166 ? -9.050 18.305 -19.958 1.00 61.75 166 PRO A O 1
ATOM 1311 N N . GLN A 1 167 ? -7.875 17.639 -21.764 1.00 66.44 167 GLN A N 1
ATOM 1312 C CA . GLN A 1 167 ? -6.522 17.694 -21.221 1.00 66.44 167 GLN A CA 1
ATOM 1313 C C . GLN A 1 167 ? -5.787 18.944 -21.724 1.00 66.44 167 GLN A C 1
ATOM 1315 O O . GLN A 1 167 ? -5.117 19.635 -20.955 1.00 66.44 167 GLN A O 1
ATOM 1320 N N . LEU A 1 168 ? -5.990 19.249 -23.009 1.00 83.12 168 LEU A N 1
ATOM 1321 C CA . LEU A 1 168 ? -5.668 20.531 -23.619 1.00 83.12 168 LEU A CA 1
ATOM 1322 C C . LEU A 1 168 ? -6.838 21.496 -23.405 1.00 83.12 168 LEU A C 1
ATOM 1324 O O . LEU A 1 168 ? -7.999 21.112 -23.553 1.00 83.12 168 LEU A O 1
ATOM 1328 N N . ASP A 1 169 ? -6.527 22.740 -23.058 1.00 85.50 169 ASP A N 1
ATOM 1329 C CA . ASP A 1 169 ? -7.503 23.807 -22.826 1.00 85.50 169 ASP A CA 1
ATOM 1330 C C . ASP A 1 169 ? -7.292 24.998 -23.774 1.00 85.50 169 ASP A C 1
ATOM 1332 O O . ASP A 1 169 ? -6.357 25.022 -24.578 1.00 85.50 169 ASP A O 1
ATOM 1336 N N . GLN A 1 170 ? -8.145 26.019 -23.664 1.00 87.44 170 GLN A N 1
ATOM 1337 C CA . GLN A 1 170 ? -8.059 27.262 -24.443 1.00 87.44 170 GLN A CA 1
ATOM 1338 C C . GLN A 1 170 ? -6.683 27.969 -24.364 1.00 87.44 170 GLN A C 1
ATOM 1340 O O . GLN A 1 170 ? -6.380 28.802 -25.215 1.00 87.44 170 GLN A O 1
ATOM 1345 N N . HIS A 1 171 ? -5.834 27.667 -23.367 1.00 89.12 171 HIS A N 1
ATOM 1346 C CA . HIS A 1 171 ? -4.475 28.214 -23.263 1.00 89.12 171 HIS A CA 1
ATOM 1347 C C . HIS A 1 171 ? -3.437 27.397 -24.054 1.00 89.12 171 HIS A C 1
ATOM 1349 O O . HIS A 1 171 ? -2.243 27.684 -23.964 1.00 89.12 171 HIS A O 1
ATOM 1355 N N . PHE A 1 172 ? -3.835 26.378 -24.826 1.00 91.06 172 PHE A N 1
ATOM 1356 C CA . PHE A 1 172 ? -2.916 25.565 -25.633 1.00 91.06 172 PHE A CA 1
ATOM 1357 C C . PHE A 1 172 ? -2.011 26.428 -26.523 1.00 91.06 172 PHE A C 1
ATOM 1359 O O . PHE A 1 172 ? -0.791 26.294 -26.472 1.00 91.06 172 PHE A O 1
ATOM 1366 N N . TYR A 1 173 ? -2.590 27.375 -27.265 1.00 90.81 173 TYR A N 1
ATOM 1367 C CA . TYR A 1 173 ? -1.846 28.248 -28.180 1.00 90.81 173 TYR A CA 1
ATOM 1368 C C . TYR A 1 173 ? -0.889 29.211 -27.463 1.00 90.81 173 TYR A C 1
ATOM 1370 O O . TYR A 1 173 ? 0.195 29.495 -27.970 1.00 90.81 173 TYR A O 1
ATOM 1378 N N . GLU A 1 174 ? -1.256 29.685 -26.270 1.00 90.69 174 GLU A N 1
ATOM 1379 C CA . GLU A 1 174 ? -0.386 30.505 -25.419 1.00 90.69 174 GLU A CA 1
ATOM 1380 C C . GLU A 1 174 ? 0.822 29.688 -24.941 1.00 90.69 174 GLU A C 1
ATOM 1382 O O . GLU A 1 174 ? 1.967 30.099 -25.125 1.00 90.69 174 GLU A O 1
ATOM 1387 N N . TYR A 1 175 ? 0.581 28.481 -24.422 1.00 91.88 175 TYR A N 1
ATOM 1388 C CA . TYR A 1 175 ? 1.634 27.570 -23.971 1.00 91.88 175 TYR A CA 1
ATOM 1389 C C . TYR A 1 175 ? 2.546 27.135 -25.123 1.00 91.88 175 TYR A C 1
ATOM 1391 O O . TYR A 1 175 ? 3.760 27.092 -24.941 1.00 91.88 175 TYR A O 1
ATOM 1399 N N . HIS A 1 176 ? 1.986 26.874 -26.308 1.00 93.44 176 HIS A N 1
ATOM 1400 C CA . HIS A 1 176 ? 2.744 26.562 -27.518 1.00 93.44 176 HIS A CA 1
ATOM 1401 C C . HIS A 1 176 ? 3.646 27.735 -27.932 1.00 93.44 176 HIS A C 1
ATOM 1403 O O . HIS A 1 176 ? 4.838 27.537 -28.151 1.00 93.44 176 HIS A O 1
ATOM 1409 N N . LYS A 1 177 ? 3.119 28.970 -27.964 1.00 93.25 177 LYS A N 1
ATOM 1410 C CA . LYS A 1 177 ? 3.893 30.190 -28.268 1.00 93.25 177 LYS A CA 1
ATOM 1411 C C . LYS A 1 177 ? 5.039 30.403 -27.270 1.00 93.25 177 LYS A C 1
ATOM 1413 O O . LYS A 1 177 ? 6.147 30.744 -27.683 1.00 93.25 177 LYS A O 1
ATOM 1418 N N . ILE A 1 178 ? 4.785 30.195 -25.976 1.00 93.31 178 ILE A N 1
ATOM 1419 C CA . ILE A 1 178 ? 5.793 30.313 -24.911 1.00 93.31 178 ILE A CA 1
ATOM 1420 C C . ILE A 1 178 ? 6.863 29.218 -25.055 1.00 93.31 178 ILE A C 1
ATOM 1422 O O . ILE A 1 178 ? 8.052 29.536 -25.024 1.00 93.31 178 ILE A O 1
ATOM 1426 N N . THR A 1 179 ? 6.469 27.957 -25.275 1.00 94.38 179 THR A N 1
ATOM 1427 C CA . THR A 1 179 ? 7.393 26.840 -25.545 1.00 94.38 179 THR A CA 1
ATOM 1428 C C . THR A 1 179 ? 8.256 27.116 -26.780 1.00 94.38 179 THR A C 1
ATOM 1430 O O . THR A 1 179 ? 9.478 27.057 -26.678 1.00 94.38 179 THR A O 1
ATOM 1433 N N . ASP A 1 180 ? 7.667 27.460 -27.929 1.00 94.44 180 ASP A N 1
ATOM 1434 C CA . ASP A 1 180 ? 8.404 27.710 -29.176 1.00 94.44 180 ASP A CA 1
ATOM 1435 C C . ASP A 1 180 ? 9.405 28.866 -29.036 1.00 94.44 180 ASP A C 1
ATOM 1437 O O . ASP A 1 180 ? 10.579 28.728 -29.387 1.00 94.44 180 ASP A O 1
ATOM 1441 N N . PHE A 1 181 ? 8.982 29.988 -28.447 1.00 93.44 181 PHE A N 1
ATOM 1442 C CA . PHE A 1 181 ? 9.888 31.092 -28.140 1.00 93.44 181 PHE A CA 1
ATOM 1443 C C . PHE A 1 181 ? 11.042 30.640 -27.238 1.00 93.44 181 PHE A C 1
ATOM 1445 O O . PHE A 1 181 ? 12.197 30.976 -27.505 1.00 93.44 181 PHE A O 1
ATOM 1452 N N . ARG A 1 182 ? 10.757 29.843 -26.201 1.00 91.12 182 ARG A N 1
ATOM 1453 C CA . ARG A 1 182 ? 11.772 29.356 -25.261 1.00 91.12 182 ARG A CA 1
ATOM 1454 C C . ARG A 1 182 ? 12.780 28.420 -25.927 1.00 91.12 182 ARG A C 1
ATOM 1456 O O . ARG A 1 182 ? 13.982 28.572 -25.708 1.00 91.12 182 ARG A O 1
ATOM 1463 N N . ILE A 1 183 ? 12.298 27.507 -26.769 1.00 94.00 183 ILE A N 1
ATOM 1464 C CA . ILE A 1 183 ? 13.109 26.602 -27.592 1.00 94.00 183 ILE A CA 1
ATOM 1465 C C . ILE A 1 183 ? 14.012 27.401 -28.533 1.00 94.00 183 ILE A C 1
ATOM 1467 O O . ILE A 1 183 ? 15.207 27.130 -28.595 1.00 94.00 183 ILE A O 1
ATOM 1471 N N . ARG A 1 184 ? 13.480 28.411 -29.234 1.00 92.31 184 ARG A N 1
ATOM 1472 C CA . ARG A 1 184 ? 14.270 29.246 -30.155 1.00 92.31 184 ARG A CA 1
ATOM 1473 C C . ARG A 1 184 ? 15.286 30.134 -29.435 1.00 92.31 184 ARG A C 1
ATOM 1475 O O . ARG A 1 184 ? 16.374 30.343 -29.961 1.00 92.31 184 ARG A O 1
ATOM 1482 N N . ALA A 1 185 ? 14.959 30.636 -28.245 1.00 89.12 185 ALA A N 1
ATOM 1483 C CA . ALA A 1 185 ? 15.846 31.496 -27.465 1.00 89.12 185 ALA A CA 1
ATOM 1484 C C . ALA A 1 185 ? 17.004 30.734 -26.793 1.00 89.12 185 ALA A C 1
ATOM 1486 O O . ALA A 1 185 ? 18.103 31.275 -26.686 1.00 89.12 185 ALA A O 1
ATOM 1487 N N . ARG A 1 186 ? 16.778 29.500 -26.313 1.00 88.50 186 ARG A N 1
ATOM 1488 C CA . ARG A 1 186 ? 17.775 28.718 -25.553 1.00 88.50 186 ARG A CA 1
ATOM 1489 C C . ARG A 1 186 ? 17.757 27.211 -25.891 1.00 88.50 186 ARG A C 1
ATOM 1491 O O . ARG A 1 186 ? 17.621 26.399 -24.971 1.00 88.50 186 ARG A O 1
ATOM 1498 N N . PRO A 1 187 ? 17.936 26.804 -27.165 1.00 86.31 187 PRO A N 1
ATOM 1499 C CA . PRO A 1 187 ? 17.726 25.416 -27.598 1.00 86.31 187 PRO A CA 1
ATOM 1500 C C . PRO A 1 187 ? 18.551 24.416 -26.777 1.00 86.31 187 PRO A C 1
ATOM 1502 O O . PRO A 1 187 ? 17.985 23.528 -26.147 1.00 86.31 187 PRO A O 1
ATOM 1505 N N . ASN A 1 188 ? 19.860 24.659 -26.653 1.00 86.69 188 ASN A N 1
ATOM 1506 C CA . ASN A 1 188 ? 20.827 23.775 -25.983 1.00 86.69 188 ASN A CA 1
ATOM 1507 C C . ASN A 1 188 ? 20.767 23.798 -24.436 1.00 86.69 188 ASN A C 1
ATOM 1509 O O . ASN A 1 188 ? 21.724 23.386 -23.783 1.00 86.69 188 ASN A O 1
ATOM 1513 N N . ARG A 1 189 ? 19.702 24.350 -23.841 1.00 87.62 189 ARG A N 1
ATOM 1514 C CA . ARG A 1 189 ? 19.502 24.414 -22.378 1.00 87.62 189 ARG A CA 1
ATOM 1515 C C . ARG A 1 189 ? 18.137 23.919 -21.923 1.00 87.62 189 ARG A C 1
ATOM 1517 O O . ARG A 1 189 ? 18.014 23.460 -20.791 1.00 87.62 189 ARG A O 1
ATOM 1524 N N . VAL A 1 190 ? 17.120 24.042 -22.780 1.00 92.00 190 VAL A N 1
ATOM 1525 C CA . VAL A 1 190 ? 15.761 23.572 -22.475 1.00 92.00 190 VAL A CA 1
ATOM 1526 C C . VAL A 1 190 ? 15.441 22.237 -23.128 1.00 92.00 190 VAL A C 1
ATOM 1528 O O . VAL A 1 190 ? 14.625 21.515 -22.573 1.00 92.00 190 VAL A O 1
ATOM 1531 N N . ILE A 1 191 ? 16.097 21.881 -24.239 1.00 95.94 191 ILE A N 1
ATOM 1532 C CA . ILE A 1 191 ? 16.075 20.532 -24.818 1.00 95.94 191 ILE A CA 1
ATOM 1533 C C . ILE A 1 191 ? 17.493 19.980 -24.735 1.00 95.94 191 ILE A C 1
ATOM 1535 O O . ILE A 1 191 ? 18.427 20.564 -25.286 1.00 95.94 191 ILE A O 1
ATOM 1539 N N . MET A 1 192 ? 17.672 18.883 -24.005 1.00 95.94 192 MET A N 1
ATOM 1540 C CA . MET A 1 192 ? 18.990 18.291 -23.793 1.00 95.94 192 MET A CA 1
ATOM 1541 C C . MET A 1 192 ? 18.908 16.770 -23.710 1.00 95.94 192 MET A C 1
ATOM 1543 O O . MET A 1 192 ? 17.981 16.216 -23.118 1.00 95.94 192 MET A O 1
ATOM 1547 N N . TYR A 1 193 ? 19.940 16.123 -24.242 1.00 95.88 193 TYR A N 1
ATOM 1548 C CA . TYR A 1 193 ? 20.239 14.707 -24.064 1.00 95.88 193 TYR A CA 1
ATOM 1549 C C . TYR A 1 193 ? 21.609 14.618 -23.402 1.00 95.88 193 TYR A C 1
ATOM 1551 O O . TYR A 1 193 ? 22.537 15.322 -23.809 1.00 95.88 193 TYR A O 1
ATOM 1559 N N . HIS A 1 194 ? 21.742 13.782 -22.381 1.00 93.44 194 HIS A N 1
ATOM 1560 C CA . HIS A 1 194 ? 23.034 13.516 -21.776 1.00 93.44 194 HIS A CA 1
ATOM 1561 C C . HIS A 1 194 ? 23.891 12.682 -22.752 1.00 93.44 194 HIS A C 1
ATOM 1563 O O . HIS A 1 194 ? 23.349 11.806 -23.439 1.00 93.44 194 HIS A O 1
ATOM 1569 N N . PRO A 1 195 ? 25.211 12.930 -22.868 1.00 88.00 195 PRO A N 1
ATOM 1570 C CA . PRO A 1 195 ? 26.102 12.022 -23.587 1.00 88.00 195 PRO A CA 1
ATOM 1571 C C . PRO A 1 195 ? 26.106 10.619 -22.943 1.00 88.00 195 PRO A C 1
ATOM 1573 O O . PRO A 1 195 ? 25.775 10.491 -21.763 1.00 88.00 195 PRO A O 1
ATOM 1576 N N . PRO A 1 196 ? 26.502 9.561 -23.674 1.00 81.88 196 PRO A N 1
ATOM 1577 C CA . PRO A 1 196 ? 26.588 8.214 -23.111 1.00 81.88 196 PRO A CA 1
ATOM 1578 C C . PRO A 1 196 ? 27.429 8.168 -21.825 1.00 81.88 196 PRO A C 1
ATOM 1580 O O . PRO A 1 196 ? 28.543 8.694 -21.789 1.00 81.88 196 PRO A O 1
ATOM 1583 N N . GLN A 1 197 ? 26.887 7.532 -20.786 1.00 82.12 197 GLN A N 1
ATOM 1584 C CA . GLN A 1 197 ? 27.534 7.295 -19.491 1.00 82.12 197 GLN A CA 1
ATOM 1585 C C . GLN A 1 197 ? 27.860 5.799 -19.342 1.00 82.12 197 GLN A C 1
ATOM 1587 O O . GLN A 1 197 ? 27.046 4.984 -19.778 1.00 82.12 197 GLN A O 1
ATOM 1592 N N . PRO A 1 198 ? 28.996 5.412 -18.726 1.00 78.81 198 PRO A N 1
ATOM 1593 C CA . PRO A 1 198 ? 29.332 4.006 -18.465 1.00 78.81 198 PRO A CA 1
ATOM 1594 C C . PRO A 1 198 ? 28.246 3.225 -17.712 1.00 78.81 198 PRO A C 1
ATOM 1596 O O . PRO A 1 198 ? 28.096 2.022 -17.906 1.00 78.81 198 PRO A O 1
ATOM 1599 N N . GLU A 1 199 ? 27.494 3.913 -16.857 1.00 79.69 199 GLU A N 1
ATOM 1600 C CA . GLU A 1 199 ? 26.459 3.357 -15.991 1.00 79.69 199 GLU A CA 1
ATOM 1601 C C . GLU A 1 199 ? 25.134 3.092 -16.729 1.00 79.69 199 GLU A C 1
ATOM 1603 O O . GLU A 1 199 ? 24.278 2.395 -16.192 1.00 79.69 199 GLU A O 1
ATOM 1608 N N . ILE A 1 200 ? 24.935 3.624 -17.944 1.00 83.88 200 ILE A N 1
ATOM 1609 C CA . ILE A 1 200 ? 23.665 3.543 -18.686 1.00 83.88 200 ILE A CA 1
ATOM 1610 C C . ILE A 1 200 ? 23.819 2.719 -19.961 1.00 83.88 200 ILE A C 1
ATOM 1612 O O . ILE A 1 200 ? 24.596 3.051 -20.856 1.00 83.88 200 ILE A O 1
ATOM 1616 N N . VAL A 1 201 ? 22.988 1.685 -20.101 1.00 75.38 201 VAL A N 1
ATOM 1617 C CA . VAL A 1 201 ? 22.911 0.903 -21.337 1.00 75.38 201 VAL A CA 1
ATOM 1618 C C . VAL A 1 201 ? 22.119 1.685 -22.393 1.00 75.38 201 VAL A C 1
ATOM 1620 O O . VAL A 1 201 ? 20.911 1.891 -22.276 1.00 75.38 201 VAL A O 1
ATOM 1623 N N . GLY A 1 202 ? 22.801 2.115 -23.457 1.00 74.00 202 GLY A N 1
ATOM 1624 C CA . GLY A 1 202 ? 22.185 2.759 -24.621 1.00 74.00 202 GLY A CA 1
ATOM 1625 C C . GLY A 1 202 ? 22.151 4.291 -24.561 1.00 74.00 202 GLY A C 1
ATOM 1626 O O . GLY A 1 202 ? 23.125 4.940 -24.190 1.00 74.00 202 GLY A O 1
ATOM 1627 N N . SER A 1 203 ? 21.052 4.890 -25.028 1.00 84.50 203 SER A N 1
ATOM 1628 C CA . SER A 1 203 ? 20.879 6.345 -25.127 1.00 84.50 203 SER A CA 1
ATOM 1629 C C . SER A 1 203 ? 19.414 6.732 -24.931 1.00 84.50 203 SER A C 1
ATOM 1631 O O . SER A 1 203 ? 18.514 5.987 -25.318 1.00 84.50 203 SER A O 1
ATOM 1633 N N . ALA A 1 204 ? 19.161 7.934 -24.409 1.00 91.94 204 ALA A N 1
ATOM 1634 C CA . ALA A 1 204 ? 17.808 8.473 -24.269 1.00 91.94 204 ALA A CA 1
ATOM 1635 C C . ALA A 1 204 ? 17.158 8.908 -25.594 1.00 91.94 204 ALA A C 1
ATOM 1637 O O . ALA A 1 204 ? 15.956 9.174 -25.617 1.00 91.94 204 ALA A O 1
ATOM 1638 N N . ARG A 1 205 ? 17.907 8.978 -26.704 1.00 93.38 205 ARG A N 1
ATOM 1639 C CA . ARG A 1 205 ? 17.341 9.379 -28.001 1.00 93.38 205 ARG A CA 1
ATOM 1640 C C . ARG A 1 205 ? 16.272 8.393 -28.518 1.00 93.38 205 ARG A C 1
ATOM 1642 O O . ARG A 1 205 ? 15.156 8.857 -28.734 1.00 93.38 205 ARG A O 1
ATOM 1649 N N . PRO A 1 206 ? 16.515 7.069 -28.595 1.00 91.94 206 PRO A N 1
ATOM 1650 C CA . PRO A 1 206 ? 15.465 6.081 -28.870 1.00 91.94 206 PRO A CA 1
ATOM 1651 C C . PRO A 1 206 ? 14.230 6.178 -27.959 1.00 91.94 206 PRO A C 1
ATOM 1653 O O . PRO A 1 206 ? 13.109 5.994 -28.425 1.00 91.94 206 PRO A O 1
ATOM 1656 N N . ALA A 1 207 ? 14.404 6.506 -26.672 1.00 92.94 207 ALA A N 1
ATOM 1657 C CA . ALA A 1 207 ? 13.281 6.682 -25.745 1.00 92.94 207 ALA A CA 1
ATOM 1658 C C . ALA A 1 207 ? 12.448 7.936 -26.069 1.00 92.94 207 ALA A C 1
ATOM 1660 O O . ALA A 1 207 ? 11.228 7.935 -25.920 1.00 92.94 207 ALA A O 1
ATOM 1661 N N . ALA A 1 208 ? 13.087 9.000 -26.561 1.00 96.00 208 ALA A N 1
ATOM 1662 C CA . ALA A 1 208 ? 12.391 10.183 -27.054 1.00 96.00 208 ALA A CA 1
ATOM 1663 C C . ALA A 1 208 ? 11.672 9.936 -28.395 1.00 96.00 208 ALA A C 1
ATOM 1665 O O . ALA A 1 208 ? 10.568 10.438 -28.598 1.00 96.00 208 ALA A O 1
ATOM 1666 N N . GLU A 1 209 ? 12.273 9.145 -29.288 1.00 94.38 209 GLU A N 1
ATOM 1667 C CA . GLU A 1 209 ? 11.672 8.715 -30.560 1.00 94.38 209 GLU A CA 1
ATOM 1668 C C . GLU A 1 209 ? 10.438 7.827 -30.317 1.00 94.38 209 GLU A C 1
ATOM 1670 O O . GLU A 1 209 ? 9.401 8.014 -30.953 1.00 94.38 209 GLU A O 1
ATOM 1675 N N . GLU A 1 210 ? 10.494 6.922 -29.335 1.00 91.88 210 GLU A N 1
ATOM 1676 C CA . GLU A 1 210 ? 9.327 6.161 -28.876 1.00 91.88 210 GLU A CA 1
ATOM 1677 C C . GLU A 1 210 ? 8.247 7.072 -28.269 1.00 91.88 210 GLU A C 1
ATOM 1679 O O . GLU A 1 210 ? 7.080 6.975 -28.654 1.00 91.88 210 GLU A O 1
ATOM 1684 N N . LEU A 1 211 ? 8.631 7.984 -27.368 1.00 93.62 211 LEU A N 1
ATOM 1685 C CA . LEU A 1 211 ? 7.714 8.927 -26.726 1.00 93.62 211 LEU A CA 1
ATOM 1686 C C . LEU A 1 211 ? 6.946 9.774 -27.749 1.00 93.62 211 LEU A C 1
ATOM 1688 O O . LEU A 1 211 ? 5.721 9.855 -27.665 1.00 93.62 211 LEU A O 1
ATOM 1692 N N . VAL A 1 212 ? 7.631 10.405 -28.710 1.00 94.81 212 VAL A N 1
ATOM 1693 C CA . VAL A 1 212 ? 6.958 11.293 -29.674 1.00 94.81 212 VAL A CA 1
ATOM 1694 C C . VAL A 1 212 ? 6.016 10.519 -30.597 1.00 94.81 212 VAL A C 1
ATOM 1696 O O . VAL A 1 212 ? 4.955 11.032 -30.946 1.00 94.81 212 VAL A O 1
ATOM 1699 N N . GLN A 1 213 ? 6.349 9.270 -30.940 1.00 91.69 213 GLN A N 1
ATOM 1700 C CA . GLN A 1 213 ? 5.490 8.400 -31.746 1.00 91.69 213 GLN A CA 1
ATOM 1701 C C . GLN A 1 213 ? 4.222 7.994 -30.988 1.00 91.69 213 GLN A C 1
ATOM 1703 O O . GLN A 1 213 ? 3.125 8.173 -31.513 1.00 91.69 213 GLN A O 1
ATOM 1708 N N . GLU A 1 214 ? 4.341 7.531 -29.738 1.00 89.31 214 GLU A N 1
ATOM 1709 C CA . GLU A 1 214 ? 3.173 7.209 -28.906 1.00 89.31 214 GLU A CA 1
ATOM 1710 C C . GLU A 1 214 ? 2.307 8.438 -28.595 1.00 89.31 214 GLU A C 1
ATOM 1712 O O . GLU A 1 214 ? 1.080 8.339 -28.533 1.00 89.31 214 GLU A O 1
ATOM 1717 N N . LEU A 1 215 ? 2.932 9.603 -28.411 1.00 92.12 215 LEU A N 1
ATOM 1718 C CA . LEU A 1 215 ? 2.241 10.863 -28.169 1.00 92.12 215 LEU A CA 1
ATOM 1719 C C . LEU A 1 215 ? 1.476 11.335 -29.411 1.00 92.12 215 LEU A C 1
ATOM 1721 O O . LEU A 1 215 ? 0.292 11.645 -29.308 1.00 92.12 215 LEU A O 1
ATOM 1725 N N . ALA A 1 216 ? 2.119 11.370 -30.582 1.00 92.31 216 ALA A N 1
ATOM 1726 C CA . ALA A 1 216 ? 1.487 11.772 -31.840 1.00 92.31 216 ALA A CA 1
ATOM 1727 C C . ALA A 1 216 ? 0.296 10.865 -32.184 1.00 92.31 216 ALA A C 1
ATOM 1729 O O . ALA A 1 216 ? -0.771 11.339 -32.577 1.00 92.31 216 ALA A O 1
ATOM 1730 N N . GLU A 1 217 ? 0.460 9.562 -31.955 1.00 89.19 217 GLU A N 1
ATOM 1731 C CA . GLU A 1 217 ? -0.608 8.574 -31.996 1.00 89.19 217 GLU A CA 1
ATOM 1732 C C . GLU A 1 217 ? -1.754 8.924 -31.026 1.00 89.19 217 GLU A C 1
ATOM 1734 O O . GLU A 1 217 ? -2.910 9.028 -31.449 1.00 89.19 217 GLU A O 1
ATOM 1739 N N . PHE A 1 218 ? -1.475 9.107 -29.727 1.00 89.75 218 PHE A N 1
ATOM 1740 C CA . PHE A 1 218 ? -2.496 9.439 -28.719 1.00 89.75 218 PHE A CA 1
ATOM 1741 C C . PHE A 1 218 ? -3.280 10.696 -29.116 1.00 89.75 218 PHE A C 1
ATOM 1743 O O . PHE A 1 218 ? -4.514 10.707 -29.083 1.00 89.75 218 PHE A O 1
ATOM 1750 N N . LEU A 1 219 ? -2.566 11.739 -29.544 1.00 91.31 219 LEU A N 1
ATOM 1751 C CA . LEU A 1 219 ? -3.131 13.033 -29.903 1.00 91.31 219 LEU A CA 1
ATOM 1752 C C . LEU A 1 219 ? -4.013 12.972 -31.149 1.00 91.31 219 LEU A C 1
ATOM 1754 O O . LEU A 1 219 ? -5.081 13.573 -31.129 1.00 91.31 219 LEU A O 1
ATOM 1758 N N . VAL A 1 220 ? -3.654 12.220 -32.197 1.00 91.00 220 VAL A N 1
ATOM 1759 C CA . VAL A 1 220 ? -4.523 12.117 -33.386 1.00 91.00 220 VAL A CA 1
ATOM 1760 C C . VAL A 1 220 ? -5.801 11.313 -33.118 1.00 91.00 220 VAL A C 1
ATOM 1762 O O . VAL A 1 220 ? -6.824 11.565 -33.748 1.00 91.00 220 VAL A O 1
ATOM 1765 N N . ARG A 1 221 ? -5.798 10.379 -32.153 1.00 87.88 221 ARG A N 1
ATOM 1766 C CA . ARG A 1 221 ? -7.020 9.649 -31.750 1.00 87.88 221 ARG A CA 1
ATOM 1767 C C . ARG A 1 221 ? -7.898 10.453 -30.803 1.00 87.88 221 ARG A C 1
ATOM 1769 O O . ARG A 1 221 ? -9.115 10.482 -30.971 1.00 87.88 221 ARG A O 1
ATOM 1776 N N . ARG A 1 222 ? -7.287 11.111 -29.815 1.00 86.94 222 ARG A N 1
ATOM 1777 C CA . ARG A 1 222 ? -8.000 11.918 -28.823 1.00 86.94 222 ARG A CA 1
ATOM 1778 C C . ARG A 1 222 ? -8.469 13.246 -29.413 1.00 86.94 222 ARG A C 1
ATOM 1780 O O . ARG A 1 222 ? -9.638 13.570 -29.286 1.00 86.94 222 ARG A O 1
ATOM 1787 N N . TYR A 1 223 ? -7.601 13.978 -30.101 1.00 89.12 223 TYR A N 1
ATOM 1788 C CA . TYR A 1 223 ? -7.827 15.336 -30.608 1.00 89.12 223 TYR A CA 1
ATOM 1789 C C . TYR A 1 223 ? -7.746 15.401 -32.141 1.00 89.12 223 TYR A C 1
ATOM 1791 O O . TYR A 1 223 ? -7.075 16.261 -32.709 1.00 89.12 223 TYR A O 1
ATOM 1799 N N . HIS A 1 224 ? -8.458 14.505 -32.822 1.00 88.88 224 HIS A N 1
ATOM 1800 C CA . HIS A 1 224 ? -8.521 14.416 -34.289 1.00 88.88 224 HIS A CA 1
ATOM 1801 C C . HIS A 1 224 ? -8.919 15.727 -35.012 1.00 88.88 224 HIS A C 1
ATOM 1803 O O . HIS A 1 224 ? -8.629 15.884 -36.193 1.00 88.88 224 HIS A O 1
ATOM 1809 N N . ALA A 1 225 ? -9.577 16.671 -34.326 1.00 87.75 225 ALA A N 1
ATOM 1810 C CA . ALA A 1 225 ? -9.891 18.003 -34.858 1.00 87.75 225 ALA A CA 1
ATOM 1811 C C . ALA A 1 225 ? -8.715 19.005 -34.769 1.00 87.75 225 ALA A C 1
ATOM 1813 O O . ALA A 1 225 ? -8.688 19.992 -35.502 1.00 87.75 225 ALA A O 1
ATOM 1814 N N . LEU A 1 226 ? -7.749 18.764 -33.875 1.00 90.06 226 LEU A N 1
ATOM 1815 C CA . LEU A 1 226 ? -6.578 19.616 -33.637 1.00 90.06 226 LEU A CA 1
ATOM 1816 C C . LEU A 1 226 ? -5.328 19.100 -34.365 1.00 90.06 226 LEU A C 1
ATOM 1818 O O . LEU A 1 226 ? -4.509 19.912 -34.798 1.00 90.06 226 LEU A O 1
ATOM 1822 N N . TYR A 1 227 ? -5.191 17.779 -34.528 1.00 94.19 227 TYR A N 1
ATOM 1823 C CA . TYR A 1 227 ? -4.034 17.152 -35.174 1.00 94.19 227 TYR A CA 1
ATOM 1824 C C . TYR A 1 227 ? -4.426 16.313 -36.389 1.00 94.19 227 TYR A C 1
ATOM 1826 O O . TYR A 1 227 ? -5.308 15.461 -36.313 1.00 94.19 227 TYR A O 1
ATOM 1834 N N . ALA A 1 228 ? -3.685 16.490 -37.480 1.00 94.19 228 ALA A N 1
ATOM 1835 C CA . ALA A 1 228 ? -3.670 15.593 -38.633 1.00 94.19 228 ALA A CA 1
ATOM 1836 C C . ALA A 1 228 ? -2.296 14.913 -38.740 1.00 94.19 228 ALA A C 1
ATOM 1838 O O . ALA A 1 228 ? -1.308 15.444 -38.237 1.00 94.19 228 ALA A O 1
ATOM 1839 N N . VAL A 1 229 ? -2.212 13.745 -39.385 1.00 94.56 229 VAL A N 1
ATOM 1840 C CA . VAL A 1 229 ? -0.949 12.997 -39.526 1.00 94.56 229 VAL A CA 1
ATOM 1841 C C . VAL A 1 229 ? -0.764 12.439 -40.932 1.00 94.56 229 VAL A C 1
ATOM 1843 O O . VAL A 1 229 ? -1.736 12.066 -41.588 1.00 94.56 229 VAL A O 1
ATOM 1846 N N . THR A 1 230 ? 0.491 12.301 -41.358 1.00 92.12 230 THR A N 1
ATOM 1847 C CA . THR A 1 230 ? 0.875 11.426 -42.477 1.00 92.12 230 THR A CA 1
ATOM 1848 C C . THR A 1 230 ? 1.597 10.190 -41.943 1.00 92.12 230 THR A C 1
ATOM 1850 O O . THR A 1 230 ? 2.200 10.222 -40.868 1.00 92.12 230 THR A O 1
ATOM 1853 N N . ARG A 1 231 ? 1.515 9.071 -42.666 1.00 88.69 231 ARG A N 1
ATOM 1854 C CA . ARG A 1 231 ? 2.085 7.774 -42.267 1.00 88.69 231 ARG A CA 1
ATOM 1855 C C . ARG A 1 231 ? 2.937 7.206 -43.398 1.00 88.69 231 ARG A C 1
ATOM 1857 O O . ARG A 1 231 ? 2.661 7.494 -44.561 1.00 88.69 231 ARG A O 1
ATOM 1864 N N . TYR A 1 232 ? 3.948 6.409 -43.058 1.00 79.50 232 TYR A N 1
ATOM 1865 C CA . TYR A 1 232 ? 4.700 5.626 -44.048 1.00 79.50 232 TYR A CA 1
ATOM 1866 C C . TYR A 1 232 ? 3.822 4.518 -44.648 1.00 79.50 232 TYR A C 1
ATOM 1868 O O . TYR A 1 232 ? 2.863 4.062 -44.015 1.00 79.50 232 TYR A O 1
ATOM 1876 N N . GLU A 1 233 ? 4.157 4.060 -45.856 1.00 68.12 233 GLU A N 1
ATOM 1877 C CA . GLU A 1 233 ? 3.419 2.975 -46.501 1.00 68.12 233 GLU A CA 1
ATOM 1878 C C . GLU A 1 233 ? 3.612 1.633 -45.774 1.00 68.12 233 GLU A C 1
ATOM 1880 O O . GLU A 1 233 ? 4.599 1.381 -45.073 1.00 68.12 233 GLU A O 1
ATOM 1885 N N . LYS A 1 234 ? 2.615 0.752 -45.906 1.00 54.53 234 LYS A N 1
ATOM 1886 C CA . LYS A 1 234 ? 2.491 -0.472 -45.105 1.00 54.53 234 LYS A CA 1
ATOM 1887 C C . LYS A 1 234 ? 3.485 -1.554 -45.545 1.00 54.53 234 LYS A C 1
ATOM 1889 O O . LYS A 1 234 ? 3.111 -2.520 -46.206 1.00 54.53 234 LYS A O 1
ATOM 1894 N N . GLY A 1 235 ? 4.736 -1.421 -45.115 1.00 53.12 235 GLY A N 1
ATOM 1895 C CA . GLY A 1 235 ? 5.783 -2.422 -45.334 1.00 53.12 235 GLY A CA 1
ATOM 1896 C C . GLY A 1 235 ? 7.222 -1.937 -45.151 1.00 53.12 235 GLY A C 1
ATOM 1897 O O . GLY A 1 235 ? 8.110 -2.779 -45.082 1.00 53.12 235 GLY A O 1
ATOM 1898 N N . GLU A 1 236 ? 7.471 -0.627 -45.051 1.00 51.34 236 GLU A N 1
ATOM 1899 C CA . GLU A 1 236 ? 8.844 -0.094 -45.107 1.00 51.34 236 GLU A CA 1
ATOM 1900 C C . GLU A 1 236 ? 9.648 -0.217 -43.797 1.00 51.34 236 GLU A C 1
ATOM 1902 O O . GLU A 1 236 ? 10.872 -0.298 -43.855 1.00 51.34 236 GLU A O 1
ATOM 1907 N N . ARG A 1 237 ? 8.995 -0.296 -42.625 1.00 47.72 237 ARG A N 1
ATOM 1908 C CA . ARG A 1 237 ? 9.602 -0.593 -41.302 1.00 47.72 237 ARG A CA 1
ATOM 1909 C C . ARG A 1 237 ? 8.642 -1.446 -40.443 1.00 47.72 237 ARG A C 1
ATOM 1911 O O . ARG A 1 237 ? 7.469 -1.595 -40.785 1.00 47.72 237 ARG A O 1
ATOM 1918 N N . SER A 1 238 ? 9.168 -2.110 -39.407 1.00 45.00 238 SER A N 1
ATOM 1919 C CA . SER A 1 238 ? 8.600 -3.341 -38.814 1.00 45.00 238 SER A CA 1
ATOM 1920 C C . SER A 1 238 ? 7.285 -3.196 -38.018 1.00 45.00 238 SER A C 1
ATOM 1922 O O . SER A 1 238 ? 6.827 -2.106 -37.681 1.00 45.00 238 SER A O 1
ATOM 1924 N N . LYS A 1 239 ? 6.648 -4.347 -37.751 1.00 50.84 239 LYS A N 1
ATOM 1925 C CA . LYS A 1 239 ? 5.305 -4.494 -37.165 1.00 50.84 239 LYS A CA 1
ATOM 1926 C C . LYS A 1 239 ? 5.367 -4.732 -35.652 1.00 50.84 239 LYS A C 1
ATOM 1928 O O . LYS A 1 239 ? 6.101 -5.621 -35.249 1.00 50.84 239 LYS A O 1
ATOM 1933 N N . GLU A 1 240 ? 4.547 -4.006 -34.882 1.00 48.81 240 GLU A N 1
ATOM 1934 C CA . GLU A 1 240 ? 3.719 -4.447 -33.727 1.00 48.81 240 GLU A CA 1
ATOM 1935 C C . GLU A 1 240 ? 3.230 -3.238 -32.895 1.00 48.81 240 GLU A C 1
ATOM 1937 O O . GLU A 1 240 ? 3.784 -2.142 -32.993 1.00 48.81 240 GLU A O 1
ATOM 1942 N N . GLY A 1 241 ? 2.153 -3.404 -32.114 1.00 53.91 241 GLY A N 1
ATOM 1943 C CA . GLY A 1 241 ? 1.484 -2.323 -31.365 1.00 53.91 241 GLY A CA 1
ATOM 1944 C C . GLY A 1 241 ? 0.516 -1.471 -32.209 1.00 53.91 241 GLY A C 1
ATOM 1945 O O . GLY A 1 241 ? 0.032 -1.905 -33.257 1.00 53.91 241 GLY A O 1
ATOM 1946 N N . TRP A 1 242 ? 0.238 -0.229 -31.780 1.00 50.19 242 TRP A N 1
ATOM 1947 C CA . TRP A 1 242 ? -0.654 0.717 -32.493 1.00 50.19 242 TRP A CA 1
ATOM 1948 C C . TRP A 1 242 ? -0.272 0.984 -33.958 1.00 50.19 242 TRP A C 1
ATOM 1950 O O . TRP A 1 242 ? -1.118 1.358 -34.769 1.00 50.19 242 TRP A O 1
ATOM 1960 N N . TYR A 1 243 ? 0.984 0.726 -34.315 1.00 53.94 243 TYR A N 1
ATOM 1961 C CA . TYR A 1 243 ? 1.584 0.960 -35.627 1.00 53.94 243 TYR A CA 1
ATOM 1962 C C . TYR A 1 243 ? 1.107 -0.007 -36.733 1.00 53.94 243 TYR A C 1
ATOM 1964 O O . TYR A 1 243 ? 1.663 -0.023 -37.829 1.00 53.94 243 TYR A O 1
ATOM 1972 N N . SER A 1 244 ? 0.039 -0.781 -36.502 1.00 52.47 244 SER A N 1
ATOM 1973 C CA . SER A 1 244 ? -0.629 -1.612 -37.525 1.00 52.47 244 SER A CA 1
ATOM 1974 C C . SER A 1 244 ? -1.132 -0.818 -38.748 1.00 52.47 244 SER A C 1
ATOM 1976 O O . SER A 1 244 ? -1.281 -1.383 -39.838 1.00 52.47 244 SER A O 1
ATOM 1978 N N . ALA A 1 245 ? -1.337 0.494 -38.576 1.00 54.50 245 ALA A N 1
ATOM 1979 C CA . ALA A 1 245 ? -1.678 1.465 -39.617 1.00 54.50 245 ALA A CA 1
ATOM 1980 C C . ALA A 1 245 ? -0.455 2.124 -40.304 1.00 54.50 245 ALA A C 1
ATOM 1982 O O . ALA A 1 245 ? -0.645 3.017 -41.126 1.00 54.50 245 ALA A O 1
ATOM 1983 N N . GLY A 1 246 ? 0.775 1.712 -39.972 1.00 66.62 246 GLY A N 1
ATOM 1984 C CA . GLY A 1 246 ? 2.025 2.364 -40.387 1.00 66.62 246 GLY A CA 1
ATOM 1985 C C . GLY A 1 246 ? 2.457 3.468 -39.415 1.00 66.62 246 GLY A C 1
ATOM 1986 O O . GLY A 1 246 ? 1.613 4.149 -38.832 1.00 66.62 246 GLY A O 1
ATOM 1987 N N . GLN A 1 247 ? 3.767 3.634 -39.213 1.00 79.06 247 GLN A N 1
ATOM 1988 C CA . GLN A 1 247 ? 4.339 4.642 -38.307 1.00 79.06 247 GLN A CA 1
ATOM 1989 C C . GLN A 1 247 ? 3.992 6.072 -38.765 1.00 79.06 247 GLN A C 1
ATOM 1991 O O . GLN A 1 247 ? 3.886 6.325 -39.968 1.00 79.06 247 GLN A O 1
ATOM 1996 N N . ILE A 1 248 ? 3.813 7.008 -37.825 1.00 88.56 248 ILE A N 1
ATOM 1997 C CA . ILE A 1 248 ? 3.564 8.418 -38.157 1.00 88.56 248 ILE A CA 1
ATOM 1998 C C . ILE A 1 248 ? 4.867 9.040 -38.664 1.00 88.56 248 ILE A C 1
ATOM 2000 O O . ILE A 1 248 ? 5.900 8.973 -37.997 1.00 88.56 248 ILE A O 1
ATOM 2004 N N . ARG A 1 249 ? 4.798 9.653 -39.848 1.00 90.50 249 ARG A N 1
ATOM 2005 C CA . ARG A 1 249 ? 5.895 10.409 -40.453 1.00 90.50 249 ARG A CA 1
ATOM 2006 C C . ARG A 1 249 ? 5.829 11.873 -40.047 1.00 90.50 249 ARG A C 1
ATOM 2008 O O . ARG A 1 249 ? 6.784 12.393 -39.489 1.00 90.50 249 ARG A O 1
ATOM 2015 N N . THR A 1 250 ? 4.698 12.527 -40.303 1.00 95.38 250 THR A N 1
ATOM 2016 C CA . THR A 1 250 ? 4.485 13.924 -39.912 1.00 95.38 250 THR A CA 1
ATOM 2017 C C . THR A 1 250 ? 3.217 14.087 -39.091 1.00 95.38 250 THR A C 1
ATOM 2019 O O . THR A 1 250 ? 2.254 13.336 -39.261 1.00 95.38 250 THR A O 1
ATOM 2022 N N . ILE A 1 251 ? 3.206 15.100 -38.229 1.00 96.44 251 ILE A N 1
ATOM 2023 C CA . ILE A 1 251 ? 2.030 15.548 -37.483 1.00 96.44 251 ILE A CA 1
ATOM 2024 C C . ILE A 1 251 ? 1.847 17.055 -37.666 1.00 96.44 251 ILE A C 1
ATOM 2026 O O . ILE A 1 251 ? 2.793 17.834 -37.552 1.00 96.44 251 ILE A O 1
ATOM 2030 N N . THR A 1 252 ? 0.620 17.463 -37.965 1.00 96.81 252 THR A N 1
ATOM 2031 C CA . THR A 1 252 ? 0.232 18.845 -38.248 1.00 96.81 252 THR A CA 1
ATOM 2032 C C . THR A 1 252 ? -0.717 19.340 -37.169 1.00 96.81 252 THR A C 1
ATOM 2034 O O . THR A 1 252 ? -1.770 18.738 -36.967 1.00 96.81 252 THR A O 1
ATOM 2037 N N . ILE A 1 253 ? -0.389 20.459 -36.521 1.00 94.88 253 ILE A N 1
ATOM 2038 C CA . ILE A 1 253 ? -1.327 21.200 -35.668 1.00 94.88 253 ILE A CA 1
ATOM 2039 C C . ILE A 1 253 ? -2.221 22.018 -36.604 1.00 94.88 253 ILE A C 1
ATOM 2041 O O . ILE A 1 253 ? -1.818 23.076 -37.095 1.00 94.88 253 ILE A O 1
ATOM 2045 N N . VAL A 1 254 ? -3.417 21.504 -36.894 1.00 92.94 254 VAL A N 1
ATOM 2046 C CA . VAL A 1 254 ? -4.279 21.970 -37.995 1.00 92.94 254 VAL A CA 1
ATOM 2047 C C . VAL A 1 254 ? -4.601 23.470 -37.901 1.00 92.94 254 VAL A C 1
ATOM 2049 O O . VAL A 1 254 ? -4.380 24.164 -38.893 1.00 92.94 254 VAL A O 1
ATOM 2052 N N . PRO A 1 255 ? -5.015 24.033 -36.746 1.00 89.94 255 PRO A N 1
ATOM 2053 C CA . PRO A 1 255 ? -5.356 25.457 -36.647 1.00 89.94 255 PRO A CA 1
ATOM 2054 C C . PRO A 1 255 ? -4.147 26.402 -36.709 1.00 89.94 255 PRO A C 1
ATOM 2056 O O . PRO A 1 255 ? -4.317 27.583 -36.996 1.00 89.94 255 PRO A O 1
ATOM 2059 N N . LEU A 1 256 ? -2.931 25.900 -36.453 1.00 90.00 256 LEU A N 1
ATOM 2060 C CA . LEU A 1 256 ? -1.689 26.665 -36.622 1.00 90.00 256 LEU A CA 1
ATOM 2061 C C . LEU A 1 256 ? -1.085 26.515 -38.025 1.00 90.00 256 LEU A C 1
ATOM 2063 O O . LEU A 1 256 ? -0.202 27.289 -38.386 1.00 90.00 256 LEU A O 1
ATOM 2067 N N . ASN A 1 257 ? -1.531 25.522 -38.803 1.00 93.81 257 ASN A N 1
ATOM 2068 C CA . ASN A 1 257 ? -0.920 25.109 -40.068 1.00 93.81 257 ASN A CA 1
ATOM 2069 C C . ASN A 1 257 ? 0.599 24.831 -39.951 1.00 93.81 257 ASN A C 1
ATOM 2071 O O . ASN A 1 257 ? 1.369 25.071 -40.882 1.00 93.81 257 ASN A O 1
ATOM 2075 N N . VAL A 1 258 ? 1.039 24.324 -38.794 1.00 94.19 258 VAL A N 1
ATOM 2076 C CA . VAL A 1 258 ? 2.434 23.929 -38.539 1.00 94.19 258 VAL A CA 1
ATOM 2077 C C . VAL A 1 258 ? 2.531 22.412 -38.590 1.00 94.19 258 VAL A C 1
ATOM 2079 O O . VAL A 1 258 ? 1.767 21.723 -37.916 1.00 94.19 258 VAL A O 1
ATOM 2082 N N . THR A 1 259 ? 3.466 21.898 -39.388 1.00 96.81 259 THR A N 1
ATOM 2083 C CA . THR A 1 259 ? 3.729 20.462 -39.547 1.00 96.81 259 THR A CA 1
ATOM 2084 C C . THR A 1 259 ? 5.136 20.143 -39.075 1.00 96.81 259 THR A C 1
ATOM 2086 O O . THR A 1 259 ? 6.073 20.809 -39.506 1.00 96.81 259 THR A O 1
ATOM 2089 N N . TYR A 1 260 ? 5.260 19.114 -38.241 1.00 96.94 260 TYR A N 1
ATOM 2090 C CA . TYR A 1 260 ? 6.527 18.574 -37.758 1.00 96.94 260 TYR A CA 1
ATOM 2091 C C . TYR A 1 260 ? 6.783 17.199 -38.375 1.00 96.94 260 TYR A C 1
ATOM 2093 O O . TYR A 1 260 ? 5.859 16.384 -38.465 1.00 96.94 260 TYR A O 1
ATOM 2101 N N . ASP A 1 261 ? 8.022 16.928 -38.780 1.00 95.69 261 ASP A N 1
ATOM 2102 C CA . ASP A 1 261 ? 8.462 15.622 -39.292 1.00 95.69 261 ASP A CA 1
ATOM 2103 C C . ASP A 1 261 ? 9.199 14.848 -38.184 1.00 95.69 261 ASP A C 1
ATOM 2105 O O . ASP A 1 261 ? 10.188 15.320 -37.624 1.00 95.69 261 ASP A O 1
ATOM 2109 N N . LEU A 1 262 ? 8.679 13.669 -37.833 1.00 93.00 262 LEU A N 1
ATOM 2110 C CA . LEU A 1 262 ? 9.099 12.885 -36.665 1.00 93.00 262 LEU A CA 1
ATOM 2111 C C . LEU A 1 262 ? 10.388 12.074 -36.884 1.00 93.00 262 LEU A C 1
ATOM 2113 O O . LEU A 1 262 ? 10.838 11.413 -35.949 1.00 93.00 262 LEU A O 1
ATOM 2117 N N . GLU A 1 263 ? 10.957 12.077 -38.094 1.00 87.75 263 GLU A N 1
ATOM 2118 C CA . GLU A 1 263 ? 12.244 11.435 -38.403 1.00 87.75 263 GLU A CA 1
ATOM 2119 C C . GLU A 1 263 ? 13.386 12.462 -38.450 1.00 87.75 263 GLU A C 1
ATOM 2121 O O . GLU A 1 263 ? 14.511 12.162 -38.046 1.00 87.75 263 GLU A O 1
ATOM 2126 N N . THR A 1 264 ? 13.106 13.681 -38.920 1.00 92.62 264 THR A N 1
ATOM 2127 C CA . THR A 1 264 ? 14.124 14.722 -39.143 1.00 92.62 264 THR A CA 1
ATOM 2128 C C . THR A 1 264 ? 14.212 15.780 -38.044 1.00 92.62 264 THR A C 1
ATOM 2130 O O . THR A 1 264 ? 15.292 16.339 -37.839 1.00 92.62 264 THR A O 1
ATOM 2133 N N . GLU A 1 265 ? 13.128 16.059 -37.316 1.00 95.50 265 GLU A N 1
ATOM 2134 C CA . GLU A 1 265 ? 13.158 16.986 -36.182 1.00 95.50 265 GLU A CA 1
ATOM 2135 C C . GLU A 1 265 ? 13.509 16.301 -34.858 1.00 95.50 265 GLU A C 1
ATOM 2137 O O . GLU A 1 265 ? 13.420 15.086 -34.698 1.00 95.50 265 GLU A O 1
ATOM 2142 N N . ASP A 1 266 ? 13.926 17.106 -33.879 1.00 96.06 266 ASP A N 1
ATOM 2143 C CA . ASP A 1 266 ? 14.242 16.609 -32.545 1.00 96.06 266 ASP A CA 1
ATOM 2144 C C . ASP A 1 266 ? 12.971 16.071 -31.839 1.00 96.06 266 ASP A C 1
ATOM 2146 O O . ASP A 1 266 ? 11.998 16.819 -31.676 1.00 96.06 266 ASP A O 1
ATOM 2150 N N . PRO A 1 267 ? 12.946 14.799 -31.396 1.00 96.44 267 PRO A N 1
ATOM 2151 C CA . PRO A 1 267 ? 11.742 14.192 -30.830 1.00 96.44 267 PRO A CA 1
ATOM 2152 C C . PRO A 1 267 ? 11.223 14.895 -29.569 1.00 96.44 267 PRO A C 1
ATOM 2154 O O . PRO A 1 267 ? 10.011 15.025 -29.394 1.00 96.44 267 PRO A O 1
ATOM 2157 N N . LEU A 1 268 ? 12.115 15.385 -28.697 1.00 95.88 268 LEU A N 1
ATOM 2158 C CA . LEU A 1 268 ? 11.732 16.089 -27.469 1.00 95.88 268 LEU A CA 1
ATOM 2159 C C . LEU A 1 268 ? 11.256 17.517 -27.752 1.00 95.88 268 LEU A C 1
ATOM 2161 O O . LEU A 1 268 ? 10.311 17.981 -27.108 1.00 95.88 268 LEU A O 1
ATOM 2165 N N . LYS A 1 269 ? 11.844 18.189 -28.751 1.00 96.25 269 LYS A N 1
ATOM 2166 C CA . LYS A 1 269 ? 11.330 19.461 -29.285 1.00 96.25 269 LYS A CA 1
ATOM 2167 C C . LYS A 1 269 ? 9.881 19.308 -29.746 1.00 96.25 269 LYS A C 1
ATOM 2169 O O . LYS A 1 269 ? 9.017 20.070 -29.313 1.00 96.25 269 LYS A O 1
ATOM 2174 N N . VAL A 1 270 ? 9.614 18.324 -30.609 1.00 96.56 270 VAL A N 1
ATOM 2175 C CA . VAL A 1 270 ? 8.272 18.097 -31.160 1.00 96.56 270 VAL A CA 1
ATOM 2176 C C . VAL A 1 270 ? 7.305 17.683 -30.051 1.00 96.56 270 VAL A C 1
ATOM 2178 O O . VAL A 1 270 ? 6.227 18.263 -29.948 1.00 96.56 270 VAL A O 1
ATOM 2181 N N . ALA A 1 271 ? 7.698 16.781 -29.146 1.00 95.31 271 ALA A N 1
ATOM 2182 C CA . ALA A 1 271 ? 6.854 16.374 -28.023 1.00 95.31 271 ALA A CA 1
ATOM 2183 C C . ALA A 1 271 ? 6.441 17.543 -27.103 1.00 95.31 271 ALA A C 1
ATOM 2185 O O . ALA A 1 271 ? 5.291 17.582 -26.669 1.00 95.31 271 ALA A O 1
ATOM 2186 N N . ASN A 1 272 ? 7.318 18.517 -26.814 1.00 94.25 272 ASN A N 1
ATOM 2187 C CA . ASN A 1 272 ? 6.946 19.700 -26.011 1.00 94.25 272 ASN A CA 1
ATOM 2188 C C . ASN A 1 272 ? 6.048 20.677 -26.798 1.00 94.25 272 ASN A C 1
ATOM 2190 O O . ASN A 1 272 ? 5.152 21.280 -26.220 1.00 94.25 272 ASN A O 1
ATOM 2194 N N . LEU A 1 273 ? 6.232 20.803 -28.119 1.00 95.69 273 LEU A N 1
ATOM 2195 C CA . LEU A 1 273 ? 5.394 21.658 -28.976 1.00 95.69 273 LEU A CA 1
ATOM 2196 C C . LEU A 1 273 ? 3.993 21.084 -29.236 1.00 95.69 273 LEU A C 1
ATOM 2198 O O . LEU A 1 273 ? 3.055 21.844 -29.483 1.00 95.69 273 LEU A O 1
ATOM 2202 N N . LEU A 1 274 ? 3.838 19.761 -29.180 1.00 94.75 274 LEU A N 1
ATOM 2203 C CA . LEU A 1 274 ? 2.555 19.095 -29.386 1.00 94.75 274 LEU A CA 1
ATOM 2204 C C . LEU A 1 274 ? 1.588 19.233 -28.205 1.00 94.75 274 LEU A C 1
ATOM 2206 O O . LEU A 1 274 ? 0.390 19.093 -28.430 1.00 94.75 274 LEU A O 1
ATOM 2210 N N . VAL A 1 275 ? 2.050 19.494 -26.977 1.00 92.81 275 VAL A N 1
ATOM 2211 C CA . VAL A 1 275 ? 1.192 19.543 -25.773 1.00 92.81 275 VAL A CA 1
ATOM 2212 C C . VAL A 1 275 ? 1.487 20.747 -24.872 1.00 92.81 275 VAL A C 1
ATOM 2214 O O . VAL A 1 275 ? 2.195 21.677 -25.245 1.00 92.81 275 VAL A O 1
ATOM 2217 N N . GLN A 1 276 ? 0.893 20.766 -23.677 1.00 91.19 276 GLN A N 1
ATOM 2218 C CA . GLN A 1 276 ? 1.067 21.833 -22.693 1.00 91.19 276 GLN A CA 1
ATOM 2219 C C . GLN A 1 276 ? 2.117 21.506 -21.610 1.00 91.19 276 GLN A C 1
ATOM 2221 O O . GLN A 1 276 ? 2.588 22.423 -20.927 1.00 91.19 276 GLN A O 1
ATOM 2226 N N . GLU A 1 277 ? 2.501 20.238 -21.457 1.00 90.50 277 GLU A N 1
ATOM 2227 C CA . GLU A 1 277 ? 3.512 19.731 -20.521 1.00 90.50 277 GLU A CA 1
ATOM 2228 C C . GLU A 1 277 ? 4.974 20.032 -20.890 1.00 90.50 277 GLU A C 1
ATOM 2230 O O . GLU A 1 277 ? 5.315 20.298 -22.040 1.00 90.50 277 GLU A O 1
ATOM 2235 N N . ASP A 1 278 ? 5.842 19.930 -19.880 1.00 94.56 278 ASP A N 1
ATOM 2236 C CA . ASP A 1 278 ? 7.266 19.616 -20.040 1.00 94.56 278 ASP A CA 1
ATOM 2237 C C . ASP A 1 278 ? 7.539 18.114 -19.853 1.00 94.56 278 ASP A C 1
ATOM 2239 O O . ASP A 1 278 ? 6.766 17.399 -19.205 1.00 94.56 278 ASP A O 1
ATOM 2243 N N . TRP A 1 279 ? 8.682 17.657 -20.370 1.00 95.00 279 TRP A N 1
ATOM 2244 C CA . TRP A 1 279 ? 9.080 16.251 -20.445 1.00 95.00 279 TRP A CA 1
ATOM 2245 C C . TRP A 1 279 ? 10.467 16.010 -19.841 1.00 95.00 279 TRP A C 1
ATOM 2247 O O . TRP A 1 279 ? 11.407 16.760 -20.097 1.00 95.00 279 TRP A O 1
ATOM 2257 N N . ALA A 1 280 ? 10.623 14.907 -19.114 1.00 96.38 280 ALA A N 1
ATOM 2258 C CA . ALA A 1 280 ? 11.908 14.372 -18.676 1.00 96.38 280 ALA A CA 1
ATOM 2259 C C . ALA A 1 280 ? 11.938 12.846 -18.862 1.00 96.38 280 ALA A C 1
ATOM 2261 O O . ALA A 1 280 ? 10.932 12.170 -18.645 1.00 96.38 280 ALA A O 1
ATOM 2262 N N . ILE A 1 281 ? 13.087 12.305 -19.265 1.00 96.31 281 ILE A N 1
ATOM 2263 C CA . ILE A 1 281 ? 13.306 10.878 -19.516 1.00 96.31 281 ILE A CA 1
ATOM 2264 C C . ILE A 1 281 ? 14.304 10.347 -18.489 1.00 96.31 281 ILE A C 1
ATOM 2266 O O . ILE A 1 281 ? 15.466 10.755 -18.452 1.00 96.31 281 ILE A O 1
ATOM 2270 N N . MET A 1 282 ? 13.830 9.410 -17.672 1.00 95.12 282 MET A N 1
ATOM 2271 C CA . MET A 1 282 ? 14.605 8.697 -16.665 1.00 95.12 282 MET A CA 1
ATOM 2272 C C . MET A 1 282 ? 14.935 7.290 -17.181 1.00 95.12 282 MET A C 1
ATOM 2274 O O . MET A 1 282 ? 14.019 6.520 -17.474 1.00 95.12 282 MET A O 1
ATOM 2278 N N . MET A 1 283 ? 16.214 6.930 -17.267 1.00 93.38 283 MET A N 1
ATOM 2279 C CA . MET A 1 283 ? 16.659 5.581 -17.659 1.00 93.38 283 MET A CA 1
ATOM 2280 C C . MET A 1 283 ? 17.260 4.840 -16.469 1.00 93.38 283 MET A C 1
ATOM 2282 O O . MET A 1 283 ? 17.809 5.473 -15.572 1.00 93.38 283 MET A O 1
ATOM 2286 N N . GLU A 1 284 ? 17.146 3.514 -16.450 1.00 91.69 284 GLU A N 1
ATOM 2287 C CA . GLU A 1 284 ? 17.769 2.679 -15.419 1.00 91.69 284 GLU A CA 1
ATOM 2288 C C . GLU A 1 284 ? 19.238 2.419 -15.762 1.00 91.69 284 GLU A C 1
ATOM 2290 O O . GLU A 1 284 ? 19.554 2.106 -16.909 1.00 91.69 284 GLU A O 1
ATOM 2295 N N . GLY A 1 285 ? 20.120 2.560 -14.776 1.00 89.06 285 GLY A N 1
ATOM 2296 C CA . GLY A 1 285 ? 21.528 2.204 -14.894 1.00 89.06 285 GLY A CA 1
ATOM 2297 C C . GLY A 1 285 ? 21.826 0.779 -14.443 1.00 89.06 285 GLY A C 1
ATOM 2298 O O . GLY A 1 285 ? 21.006 0.126 -13.794 1.00 89.06 285 GLY A O 1
ATOM 2299 N N . THR A 1 286 ? 23.038 0.319 -14.743 1.00 86.25 286 THR A N 1
ATOM 2300 C CA . THR A 1 286 ? 23.610 -0.961 -14.284 1.00 86.25 286 THR A CA 1
ATOM 2301 C C . THR A 1 286 ? 23.810 -1.020 -12.763 1.00 86.25 286 THR A C 1
ATOM 2303 O O . THR A 1 286 ? 24.060 -2.084 -12.205 1.00 86.25 286 THR A O 1
ATOM 2306 N N . ASP A 1 287 ? 23.634 0.105 -12.065 1.00 84.12 287 ASP A N 1
ATOM 2307 C CA . ASP A 1 287 ? 23.575 0.215 -10.604 1.00 84.12 287 ASP A CA 1
ATOM 2308 C C . ASP A 1 287 ? 22.147 0.071 -10.028 1.00 84.12 287 ASP A C 1
ATOM 2310 O O . ASP A 1 287 ? 21.947 0.051 -8.811 1.00 84.12 287 ASP A O 1
ATOM 2314 N N . GLY A 1 288 ? 21.130 -0.024 -10.890 1.00 83.81 288 GLY A N 1
ATOM 2315 C CA . GLY A 1 288 ? 19.713 -0.135 -10.528 1.00 83.81 288 GLY A CA 1
ATOM 2316 C C . GLY A 1 288 ? 19.079 1.191 -10.116 1.00 83.81 288 GLY A C 1
ATOM 2317 O O . GLY A 1 288 ? 17.934 1.210 -9.645 1.00 83.81 288 GLY A O 1
ATOM 2318 N N . GLN A 1 289 ? 19.801 2.300 -10.273 1.00 88.25 289 GLN A N 1
ATOM 2319 C CA . GLN A 1 289 ? 19.278 3.642 -10.069 1.00 88.25 289 GLN A CA 1
ATOM 2320 C C . GLN A 1 289 ? 18.672 4.187 -11.358 1.00 88.25 289 GLN A C 1
ATOM 2322 O O . GLN A 1 289 ? 18.922 3.694 -12.454 1.00 88.25 289 GLN A O 1
ATOM 2327 N N . TYR A 1 290 ? 17.835 5.214 -11.223 1.00 91.94 290 TYR A N 1
ATOM 2328 C CA . TYR A 1 290 ? 17.239 5.901 -12.365 1.00 91.94 290 TYR A CA 1
ATOM 2329 C C . TYR A 1 290 ? 17.923 7.246 -12.552 1.00 91.94 290 TYR A C 1
ATOM 2331 O O . TYR A 1 290 ? 18.010 8.017 -11.605 1.00 91.94 290 TYR A O 1
ATOM 2339 N N . TRP A 1 291 ? 18.364 7.543 -13.765 1.00 93.81 291 TRP A N 1
ATOM 2340 C CA . TRP A 1 291 ? 19.177 8.708 -14.097 1.00 93.81 291 TRP A CA 1
ATOM 2341 C C . TRP A 1 291 ? 18.443 9.611 -15.088 1.00 93.81 291 TRP A C 1
ATOM 2343 O O . TRP A 1 291 ? 17.793 9.111 -16.009 1.00 93.81 291 TRP A O 1
ATOM 2353 N N . LEU A 1 292 ? 18.536 10.934 -14.922 1.00 95.31 292 LEU A N 1
ATOM 2354 C CA . LEU A 1 292 ? 17.904 11.898 -15.832 1.00 95.31 292 LEU A CA 1
ATOM 2355 C C . LEU A 1 292 ? 18.730 12.032 -17.117 1.00 95.31 292 LEU A C 1
ATOM 2357 O O . LEU A 1 292 ? 19.667 12.824 -17.178 1.00 95.31 292 LEU A O 1
ATOM 2361 N N . GLN A 1 293 ? 18.382 11.258 -18.144 1.00 95.44 293 GLN A N 1
ATOM 2362 C CA . GLN A 1 293 ? 19.177 11.146 -19.371 1.00 95.44 293 GLN A CA 1
ATOM 2363 C C . GLN A 1 293 ? 18.735 12.087 -20.498 1.00 95.44 293 GLN A C 1
ATOM 2365 O O . GLN A 1 293 ? 19.528 12.373 -21.391 1.00 95.44 293 GLN A O 1
ATOM 2370 N N . ALA A 1 294 ? 17.502 12.599 -20.481 1.00 96.75 294 ALA A N 1
ATOM 2371 C CA . ALA A 1 294 ? 17.082 13.661 -21.399 1.00 96.75 294 ALA A CA 1
ATOM 2372 C C . ALA A 1 294 ? 15.894 14.466 -20.856 1.00 96.75 294 ALA A C 1
ATOM 2374 O O . ALA A 1 294 ? 15.201 14.030 -19.935 1.00 96.75 294 ALA A O 1
ATOM 2375 N N . GLY A 1 295 ? 15.617 15.624 -21.452 1.00 96.62 295 GLY A N 1
ATOM 2376 C CA . GLY A 1 295 ? 14.415 16.400 -21.154 1.00 96.62 295 GLY A CA 1
ATOM 2377 C C . GLY A 1 295 ? 14.135 17.521 -22.151 1.00 96.62 295 GLY A C 1
ATOM 2378 O O . GLY A 1 295 ? 15.043 18.016 -22.816 1.00 96.62 295 GLY A O 1
ATOM 2379 N N . ALA A 1 296 ? 12.864 17.916 -22.224 1.00 96.56 296 ALA A N 1
ATOM 2380 C CA . ALA A 1 296 ? 12.408 19.187 -22.771 1.00 96.56 296 ALA A CA 1
ATOM 2381 C C . ALA A 1 296 ? 11.674 19.942 -21.657 1.00 96.56 296 ALA A C 1
ATOM 2383 O O . ALA A 1 296 ? 10.506 19.657 -21.382 1.00 96.56 296 ALA A O 1
ATOM 2384 N N . VAL A 1 297 ? 12.368 20.870 -21.000 1.00 94.94 297 VAL A N 1
ATOM 2385 C CA . VAL A 1 297 ? 11.891 21.608 -19.822 1.00 94.94 297 VAL A CA 1
ATOM 2386 C C . VAL A 1 297 ? 11.883 23.103 -20.145 1.00 94.94 297 VAL A C 1
ATOM 2388 O O . VAL A 1 297 ? 12.857 23.818 -19.914 1.00 94.94 297 VAL A O 1
ATOM 2391 N N . CYS A 1 298 ? 10.785 23.571 -20.740 1.00 93.44 298 CYS A N 1
ATOM 2392 C CA . CYS A 1 298 ? 10.598 24.955 -21.182 1.00 93.44 298 CYS A CA 1
ATOM 2393 C C . CYS A 1 298 ? 9.855 25.822 -20.156 1.00 93.44 298 CYS A C 1
ATOM 2395 O O . CYS A 1 298 ? 9.895 27.049 -20.246 1.00 93.44 298 CYS A O 1
ATOM 2397 N N . LYS A 1 299 ? 9.180 25.192 -19.193 1.00 92.12 299 LYS A N 1
ATOM 2398 C CA . LYS A 1 299 ? 8.442 25.787 -18.075 1.00 92.12 299 LYS A CA 1
ATOM 2399 C C . LYS A 1 299 ? 8.936 25.187 -16.739 1.00 92.12 299 LYS A C 1
ATOM 2401 O O . LYS A 1 299 ? 8.113 24.701 -15.958 1.00 92.12 299 LYS A O 1
ATOM 2406 N N . PRO A 1 300 ? 10.248 25.232 -16.417 1.00 87.31 300 PRO A N 1
ATOM 2407 C CA . PRO A 1 300 ? 10.774 24.795 -15.122 1.00 87.31 300 PRO A CA 1
ATOM 2408 C C . PRO A 1 300 ? 10.132 25.528 -13.937 1.00 87.31 300 PRO A C 1
ATOM 2410 O O . PRO A 1 300 ? 9.691 26.671 -14.044 1.00 87.31 300 PRO A O 1
ATOM 2413 N N . GLY A 1 301 ? 10.118 24.858 -12.783 1.00 76.62 301 GLY A N 1
ATOM 2414 C CA . GLY A 1 301 ? 9.835 25.481 -11.491 1.00 76.62 301 GLY A CA 1
ATOM 2415 C C . GLY A 1 301 ? 11.093 26.116 -10.893 1.00 76.62 301 GLY A C 1
ATOM 2416 O O . GLY A 1 301 ? 11.407 27.267 -11.160 1.00 76.62 301 GLY A O 1
ATOM 2417 N N . PHE A 1 302 ? 11.819 25.344 -10.077 1.00 73.88 302 PHE A N 1
ATOM 2418 C CA . PHE A 1 302 ? 12.955 25.821 -9.266 1.00 73.88 302 PHE A CA 1
ATOM 2419 C C . PHE A 1 302 ? 14.307 25.167 -9.599 1.00 73.88 302 PHE A C 1
ATOM 2421 O O . PHE A 1 302 ? 15.166 25.044 -8.727 1.00 73.88 302 PHE A O 1
ATOM 2428 N N . TRP A 1 303 ? 14.478 24.676 -10.824 1.00 83.00 303 TRP A N 1
ATOM 2429 C CA . TRP A 1 303 ? 15.669 23.948 -11.271 1.00 83.00 303 TRP A CA 1
ATOM 2430 C C . TRP A 1 303 ? 15.836 24.118 -12.784 1.00 83.00 303 TRP A C 1
ATOM 2432 O O . TRP A 1 303 ? 14.834 24.233 -13.488 1.00 83.00 303 TRP A O 1
ATOM 2442 N N . ARG A 1 304 ? 17.074 24.129 -13.294 1.00 86.31 304 ARG A N 1
ATOM 2443 C CA . ARG A 1 304 ? 17.345 24.104 -14.742 1.00 86.31 304 ARG A CA 1
ATOM 2444 C C . ARG A 1 304 ? 17.703 22.678 -15.158 1.00 86.31 304 ARG A C 1
ATOM 2446 O O . ARG A 1 304 ? 18.374 21.972 -14.405 1.00 86.31 304 ARG A O 1
ATOM 2453 N N . LEU A 1 305 ? 17.307 22.266 -16.364 1.00 90.44 305 LEU A N 1
ATOM 2454 C CA . LEU A 1 305 ? 17.618 20.931 -16.895 1.00 90.44 305 LEU A CA 1
ATOM 2455 C C . LEU A 1 305 ? 19.132 20.669 -16.910 1.00 90.44 305 LEU A C 1
ATOM 2457 O O . LEU A 1 305 ? 19.585 19.649 -16.399 1.00 90.44 305 LEU A O 1
ATOM 2461 N N . GLN A 1 306 ? 19.905 21.643 -17.392 1.00 88.44 306 GLN A N 1
ATOM 2462 C CA . GLN A 1 306 ? 21.373 21.634 -17.405 1.00 88.44 306 GLN A CA 1
ATOM 2463 C C . GLN A 1 306 ? 22.048 21.380 -16.039 1.00 88.44 306 GLN A C 1
ATOM 2465 O O . GLN A 1 306 ? 23.177 20.907 -16.029 1.00 88.44 306 GLN A O 1
ATOM 2470 N N . ASP A 1 307 ? 21.387 21.657 -14.904 1.00 86.25 307 ASP A N 1
ATOM 2471 C CA . ASP A 1 307 ? 21.964 21.475 -13.556 1.00 86.25 307 ASP A CA 1
ATOM 2472 C C . ASP A 1 307 ? 21.646 20.092 -12.946 1.00 86.25 307 ASP A C 1
ATOM 2474 O O . ASP A 1 307 ? 22.013 19.815 -11.798 1.00 86.25 307 ASP A O 1
ATOM 2478 N N . LYS A 1 308 ? 20.845 19.273 -13.646 1.00 89.44 308 LYS A N 1
ATOM 2479 C CA . LYS A 1 308 ? 20.301 17.988 -13.159 1.00 89.44 308 LYS A CA 1
ATOM 2480 C C . LYS A 1 308 ? 20.416 16.844 -14.169 1.00 89.44 308 LYS A C 1
ATOM 2482 O O . LYS A 1 308 ? 20.274 15.684 -13.790 1.00 89.44 308 LYS A O 1
ATOM 2487 N N . LEU A 1 309 ? 20.643 17.154 -15.442 1.00 93.06 309 LEU A N 1
ATOM 2488 C CA . LEU A 1 309 ? 20.900 16.181 -16.497 1.00 93.06 309 LEU A CA 1
ATOM 2489 C C . LEU A 1 309 ? 22.149 15.348 -16.156 1.00 93.06 309 LEU A C 1
ATOM 2491 O O . LEU A 1 309 ? 23.170 15.903 -15.762 1.00 93.06 309 LEU A O 1
ATOM 2495 N N . GLY A 1 310 ? 22.066 14.028 -16.314 1.00 91.50 310 GLY A N 1
ATOM 2496 C CA . GLY A 1 310 ? 23.151 13.096 -15.997 1.00 91.50 310 GLY A CA 1
ATOM 2497 C C . GLY A 1 310 ? 23.295 12.729 -14.519 1.00 91.50 310 GLY A C 1
ATOM 2498 O O . GLY A 1 310 ? 24.207 11.975 -14.200 1.00 91.50 310 GLY A O 1
ATOM 2499 N N . MET A 1 311 ? 22.422 13.220 -13.628 1.00 92.75 311 MET A N 1
ATOM 2500 C CA . MET A 1 311 ? 22.409 12.842 -12.206 1.00 92.75 311 MET A CA 1
ATOM 2501 C C . MET A 1 311 ? 21.460 11.657 -11.929 1.00 92.75 311 MET A C 1
ATOM 2503 O O . MET A 1 311 ? 20.413 11.541 -12.588 1.00 92.75 311 MET A O 1
ATOM 2507 N N . PRO A 1 312 ? 21.756 10.816 -10.919 1.00 92.12 312 PRO A N 1
ATOM 2508 C CA . PRO A 1 312 ? 20.827 9.815 -10.416 1.00 92.12 312 PRO A CA 1
ATOM 2509 C C . PRO A 1 312 ? 19.674 10.466 -9.637 1.00 92.12 312 PRO A C 1
ATOM 2511 O O . PRO A 1 312 ? 19.750 11.584 -9.121 1.00 92.12 312 PRO A O 1
ATOM 2514 N N . LEU A 1 313 ? 18.561 9.743 -9.552 1.00 90.00 313 LEU A N 1
ATOM 2515 C CA . LEU A 1 313 ? 17.285 10.214 -9.020 1.00 90.00 313 LEU A CA 1
ATOM 2516 C C . LEU A 1 313 ? 17.373 10.688 -7.563 1.00 90.00 313 LEU A C 1
ATOM 2518 O O . LEU A 1 313 ? 16.612 11.576 -7.169 1.00 90.00 313 LEU A O 1
ATOM 2522 N N . ASP A 1 314 ? 18.261 10.116 -6.752 1.00 86.44 314 ASP A N 1
ATOM 2523 C CA . ASP A 1 314 ? 18.475 10.568 -5.384 1.00 86.44 314 ASP A CA 1
ATOM 2524 C C . ASP A 1 314 ? 19.331 11.839 -5.321 1.00 86.44 314 ASP A C 1
ATOM 2526 O O . ASP A 1 314 ? 18.925 12.784 -4.647 1.00 86.44 314 ASP A O 1
ATOM 2530 N N . GLU A 1 315 ? 20.423 11.936 -6.080 1.00 87.94 315 GLU A N 1
ATOM 2531 C CA . GLU A 1 315 ? 21.250 13.143 -6.185 1.00 87.94 315 GLU A CA 1
ATOM 2532 C C . GLU A 1 315 ? 20.462 14.351 -6.706 1.00 87.94 315 GLU A C 1
ATOM 2534 O O . GLU A 1 315 ? 20.603 15.445 -6.158 1.00 87.94 315 GLU A O 1
ATOM 2539 N N . ILE A 1 316 ? 19.546 14.176 -7.666 1.00 87.62 316 ILE A N 1
ATOM 2540 C CA . ILE A 1 316 ? 18.635 15.245 -8.129 1.00 87.62 316 ILE A CA 1
ATOM 2541 C C . ILE A 1 316 ? 17.859 15.867 -6.953 1.00 87.62 316 ILE A C 1
ATOM 2543 O O . ILE A 1 316 ? 17.679 17.085 -6.892 1.00 87.62 316 ILE A O 1
ATOM 2547 N N . HIS A 1 317 ? 17.422 15.047 -5.993 1.00 84.38 317 HIS A N 1
ATOM 2548 C CA . HIS A 1 317 ? 16.649 15.493 -4.831 1.00 84.38 317 HIS A CA 1
ATOM 2549 C C . HIS A 1 317 ? 17.531 15.912 -3.640 1.00 84.38 317 HIS A C 1
ATOM 2551 O O . HIS A 1 317 ? 17.140 16.798 -2.878 1.00 84.38 317 HIS A O 1
ATOM 2557 N N . LEU A 1 318 ? 18.716 15.312 -3.479 1.00 81.00 318 LEU A N 1
ATOM 2558 C CA . LEU A 1 318 ? 19.697 15.655 -2.446 1.00 81.00 318 LEU A CA 1
ATOM 2559 C C . LEU A 1 318 ? 20.394 16.985 -2.759 1.00 81.00 318 LEU A C 1
ATOM 2561 O O . LEU A 1 318 ? 20.393 17.867 -1.909 1.00 81.00 318 LEU A O 1
ATOM 2565 N N . SER A 1 319 ? 20.896 17.176 -3.984 1.00 77.62 319 SER A N 1
ATOM 2566 C CA . SER A 1 319 ? 21.421 18.468 -4.466 1.00 77.62 319 SER A CA 1
ATOM 2567 C C . SER A 1 319 ? 20.334 19.549 -4.519 1.00 77.62 319 SER A C 1
ATOM 2569 O O . SER A 1 319 ? 20.608 20.734 -4.347 1.00 77.62 319 SER A O 1
ATOM 2571 N N . GLY A 1 320 ? 19.074 19.140 -4.691 1.00 68.25 320 GLY A N 1
ATOM 2572 C CA . GLY A 1 320 ? 17.904 19.997 -4.535 1.00 68.25 320 GLY A CA 1
ATOM 2573 C C . GLY A 1 320 ? 17.531 20.328 -3.084 1.00 68.25 320 GLY A C 1
ATOM 2574 O O . GLY A 1 320 ? 16.550 21.039 -2.899 1.00 68.25 320 GLY A O 1
ATOM 2575 N N . ASN A 1 321 ? 18.249 19.821 -2.069 1.00 71.25 321 ASN A N 1
ATOM 2576 C CA . ASN A 1 321 ? 17.955 19.973 -0.635 1.00 71.25 321 ASN A CA 1
ATOM 2577 C C . ASN A 1 321 ? 16.491 19.658 -0.255 1.00 71.25 321 ASN A C 1
ATOM 2579 O O . ASN A 1 321 ? 15.904 20.321 0.600 1.00 71.25 321 ASN A O 1
ATOM 2583 N N . VAL A 1 322 ? 15.873 18.648 -0.882 1.00 78.25 322 VAL A N 1
ATOM 2584 C CA . VAL A 1 322 ? 14.466 18.299 -0.621 1.00 78.25 322 VAL A CA 1
ATOM 2585 C C . VAL A 1 322 ? 14.307 17.785 0.824 1.00 78.25 322 VAL A C 1
ATOM 2587 O O . VAL A 1 322 ? 14.880 16.743 1.169 1.00 78.25 322 VAL A O 1
ATOM 2590 N N . PRO A 1 323 ? 13.507 18.451 1.683 1.00 74.88 323 PRO A N 1
ATOM 2591 C CA . PRO A 1 323 ? 13.412 18.096 3.093 1.00 74.88 323 PRO A CA 1
ATOM 2592 C C . PRO A 1 323 ? 12.925 16.669 3.310 1.00 74.88 323 PRO A C 1
ATOM 2594 O O . PRO A 1 323 ? 12.012 16.188 2.636 1.00 74.88 323 PRO A O 1
ATOM 2597 N N . GLN A 1 324 ? 13.535 15.990 4.283 1.00 77.38 324 GLN A N 1
ATOM 2598 C CA . GLN A 1 324 ? 13.190 14.624 4.699 1.00 77.38 324 GLN A CA 1
ATOM 2599 C C . GLN A 1 324 ? 13.335 13.566 3.580 1.00 77.38 324 GLN A C 1
ATOM 2601 O O . GLN A 1 324 ? 12.934 12.417 3.765 1.00 77.38 324 GLN A O 1
ATOM 2606 N N . PHE A 1 325 ? 13.944 13.907 2.436 1.00 80.00 325 PHE A N 1
ATOM 2607 C CA . PHE A 1 325 ? 14.084 13.003 1.294 1.00 80.00 325 PHE A CA 1
ATOM 2608 C C . PHE A 1 325 ? 14.881 11.738 1.641 1.00 80.00 325 PHE A C 1
ATOM 2610 O O . PHE A 1 325 ? 14.357 10.629 1.520 1.00 80.00 325 PHE A O 1
ATOM 2617 N N . LYS A 1 326 ? 16.110 11.910 2.150 1.00 79.12 326 LYS A N 1
ATOM 2618 C CA . LYS A 1 326 ? 17.020 10.816 2.536 1.00 79.12 326 LYS A CA 1
ATOM 2619 C C . LYS A 1 326 ? 16.403 9.875 3.579 1.00 79.12 326 LYS A C 1
ATOM 2621 O O . LYS A 1 326 ? 16.586 8.666 3.515 1.00 79.12 326 LYS A O 1
ATOM 2626 N N . SER A 1 327 ? 15.653 10.428 4.535 1.00 77.94 327 SER A N 1
ATOM 2627 C CA . SER A 1 327 ? 15.111 9.683 5.678 1.00 77.94 327 SER A CA 1
ATOM 2628 C C . SER A 1 327 ? 13.715 9.090 5.460 1.00 77.94 327 SER A C 1
ATOM 2630 O O . SER A 1 327 ? 13.363 8.140 6.158 1.00 77.94 327 SER A O 1
ATOM 2632 N N . LYS A 1 328 ? 12.907 9.619 4.526 1.00 76.62 328 LYS A N 1
ATOM 2633 C CA . LYS A 1 328 ? 11.518 9.165 4.300 1.00 76.62 328 LYS A CA 1
ATOM 2634 C C . LYS A 1 328 ? 11.194 8.712 2.878 1.00 76.62 328 LYS A C 1
ATOM 2636 O O . LYS A 1 328 ? 10.267 7.922 2.725 1.00 76.62 328 LYS A O 1
ATOM 2641 N N . LEU A 1 329 ? 11.885 9.214 1.851 1.00 80.69 329 LEU A N 1
ATOM 2642 C CA . LEU A 1 329 ? 11.483 9.022 0.450 1.00 80.69 329 LEU A CA 1
ATOM 2643 C C . LEU A 1 329 ? 12.444 8.149 -0.360 1.00 80.69 329 LEU A C 1
ATOM 2645 O O . LEU A 1 329 ? 11.951 7.251 -1.041 1.00 80.69 329 LEU A O 1
ATOM 2649 N N . GLN A 1 330 ? 13.762 8.365 -0.266 1.00 82.44 330 GLN A N 1
ATOM 2650 C CA . GLN A 1 330 ? 14.790 7.781 -1.149 1.00 82.44 330 GLN A CA 1
ATOM 2651 C C . GLN A 1 330 ? 14.555 6.286 -1.439 1.00 82.44 330 GLN A C 1
ATOM 2653 O O . GLN A 1 330 ? 14.194 5.924 -2.556 1.00 82.44 330 GLN A O 1
ATOM 2658 N N . LEU A 1 331 ? 14.616 5.428 -0.411 1.00 81.38 331 LEU A N 1
ATOM 2659 C CA . LEU A 1 331 ? 14.437 3.976 -0.560 1.00 81.38 331 LEU A CA 1
ATOM 2660 C C . LEU A 1 331 ? 13.064 3.579 -1.133 1.00 81.38 331 LEU A C 1
ATOM 2662 O O . LEU A 1 331 ? 12.959 2.609 -1.884 1.00 81.38 331 LEU A O 1
ATOM 2666 N N . SER A 1 332 ? 11.999 4.304 -0.777 1.00 82.94 332 SER A N 1
ATOM 2667 C CA . SER A 1 332 ? 10.650 4.021 -1.287 1.00 82.94 332 SER A CA 1
ATOM 2668 C C . SER A 1 332 ? 10.501 4.389 -2.763 1.00 82.94 332 SER A C 1
ATOM 2670 O O . SER A 1 332 ? 9.798 3.697 -3.496 1.00 82.94 332 SER A O 1
ATOM 2672 N N . MET A 1 333 ? 11.203 5.434 -3.202 1.00 83.12 333 MET A N 1
ATOM 2673 C CA . MET A 1 333 ? 11.115 5.966 -4.553 1.00 83.12 333 MET A CA 1
ATOM 2674 C C . MET A 1 333 ? 11.985 5.176 -5.533 1.00 83.12 333 MET A C 1
ATOM 2676 O O . MET A 1 333 ? 11.476 4.800 -6.583 1.00 83.12 333 MET A O 1
ATOM 2680 N N . SER A 1 334 ? 13.221 4.807 -5.174 1.00 83.75 334 SER A N 1
ATOM 2681 C CA . SER A 1 334 ? 14.056 3.932 -6.019 1.00 83.75 334 SER A CA 1
ATOM 2682 C C . SER A 1 334 ? 13.379 2.574 -6.253 1.00 83.75 334 SER A C 1
ATOM 2684 O O . SER A 1 334 ? 13.278 2.105 -7.385 1.00 83.75 334 SER A O 1
ATOM 2686 N N . ARG A 1 335 ? 12.796 1.981 -5.196 1.00 83.75 335 ARG A N 1
ATOM 2687 C CA . ARG A 1 335 ? 11.997 0.744 -5.302 1.00 83.75 335 ARG A CA 1
ATOM 2688 C C . ARG A 1 335 ? 10.738 0.917 -6.151 1.00 83.75 335 ARG A C 1
ATOM 2690 O O . ARG A 1 335 ? 10.359 -0.021 -6.846 1.00 83.75 335 ARG A O 1
ATOM 2697 N N . PHE A 1 336 ? 10.084 2.080 -6.085 1.00 88.44 336 PHE A N 1
ATOM 2698 C CA . PHE A 1 336 ? 8.920 2.377 -6.918 1.00 88.44 336 PHE A CA 1
ATOM 2699 C C . PHE A 1 336 ? 9.305 2.481 -8.398 1.00 88.44 336 PHE A C 1
ATOM 2701 O O . PHE A 1 336 ? 8.683 1.816 -9.218 1.00 88.44 336 PHE A O 1
ATOM 2708 N N . PHE A 1 337 ? 10.348 3.246 -8.737 1.00 89.00 337 PHE A N 1
ATOM 2709 C CA . PHE A 1 337 ? 10.798 3.424 -10.121 1.00 89.00 337 PHE A CA 1
ATOM 2710 C C . PHE A 1 337 ? 11.207 2.089 -10.760 1.00 89.00 337 PHE A C 1
ATOM 2712 O O . PHE A 1 337 ? 10.693 1.759 -11.827 1.00 89.00 337 PHE A O 1
ATOM 2719 N N . ARG A 1 338 ? 12.015 1.253 -10.088 1.00 85.81 338 ARG A N 1
ATOM 2720 C CA . ARG A 1 338 ? 12.413 -0.064 -10.632 1.00 85.81 338 ARG A CA 1
ATOM 2721 C C . ARG A 1 338 ? 11.223 -1.007 -10.869 1.00 85.81 338 ARG A C 1
ATOM 2723 O O . ARG A 1 338 ? 11.222 -1.742 -11.851 1.00 85.81 338 ARG A O 1
ATOM 2730 N N . ARG A 1 339 ? 10.183 -0.943 -10.025 1.00 85.94 339 ARG A N 1
ATOM 2731 C CA . ARG A 1 339 ? 8.986 -1.815 -10.081 1.00 85.94 339 ARG A CA 1
ATOM 2732 C C . ARG A 1 339 ? 7.763 -1.203 -10.777 1.00 85.94 339 ARG A C 1
ATOM 2734 O O . ARG A 1 339 ? 6.699 -1.818 -10.769 1.00 85.94 339 ARG A O 1
ATOM 2741 N N . MET A 1 340 ? 7.862 0.002 -11.339 1.00 86.31 340 MET A N 1
ATOM 2742 C CA . MET A 1 340 ? 6.719 0.629 -12.009 1.00 86.31 340 MET A CA 1
ATOM 2743 C C . MET A 1 340 ? 6.410 -0.125 -13.315 1.00 86.31 340 MET A C 1
ATOM 2745 O O . MET A 1 340 ? 7.315 -0.248 -14.146 1.00 86.31 340 MET A O 1
ATOM 2749 N N . PRO A 1 341 ? 5.183 -0.632 -13.523 1.00 85.69 341 PRO A N 1
ATOM 2750 C CA . PRO A 1 341 ? 4.841 -1.402 -14.714 1.00 85.69 341 PRO A CA 1
ATOM 2751 C C . PRO A 1 341 ? 4.441 -0.493 -15.886 1.00 85.69 341 PRO A C 1
ATOM 2753 O O . PRO A 1 341 ? 4.173 0.696 -15.711 1.00 85.69 341 PRO A O 1
ATOM 2756 N N . VAL A 1 342 ? 4.361 -1.070 -17.086 1.00 85.06 342 VAL A N 1
ATOM 2757 C CA . VAL A 1 342 ? 3.946 -0.363 -18.314 1.00 85.06 342 VAL A CA 1
ATOM 2758 C C . VAL A 1 342 ? 2.443 -0.028 -18.307 1.00 85.06 342 VAL A C 1
ATOM 2760 O O . VAL A 1 342 ? 2.032 1.006 -18.833 1.00 85.06 342 VAL A O 1
ATOM 2763 N N . ASP A 1 343 ? 1.617 -0.872 -17.674 1.00 80.19 343 ASP A N 1
ATOM 2764 C CA . ASP A 1 343 ? 0.150 -0.786 -17.711 1.00 80.19 343 ASP A CA 1
ATOM 2765 C C . ASP A 1 343 ? -0.469 0.214 -16.718 1.00 80.19 343 ASP A C 1
ATOM 2767 O O . ASP A 1 343 ? -1.604 0.646 -16.914 1.00 80.19 343 ASP A O 1
ATOM 2771 N N . LYS A 1 344 ? 0.257 0.595 -15.658 1.00 83.31 344 LYS A N 1
ATOM 2772 C CA . LYS A 1 344 ? -0.242 1.464 -14.575 1.00 83.31 344 LYS A CA 1
ATOM 2773 C C . LYS A 1 344 ? 0.627 2.710 -14.437 1.00 83.31 344 LYS A C 1
ATOM 2775 O O . LYS A 1 344 ? 1.479 2.763 -13.543 1.00 83.31 344 LYS A O 1
ATOM 2780 N N . PRO A 1 345 ? 0.422 3.724 -15.291 1.00 87.38 345 PRO A N 1
ATOM 2781 C CA . PRO A 1 345 ? 1.056 5.007 -15.080 1.00 87.38 345 PRO A CA 1
ATOM 2782 C C . PRO A 1 345 ? 0.447 5.675 -13.836 1.00 87.38 345 PRO A C 1
ATOM 2784 O O . PRO A 1 345 ? -0.646 5.336 -13.367 1.00 87.38 345 PRO A O 1
ATOM 2787 N N . VAL A 1 346 ? 1.179 6.617 -13.250 1.00 89.06 346 VAL A N 1
ATOM 2788 C CA . VAL A 1 346 ? 0.793 7.250 -11.985 1.00 89.06 346 VAL A CA 1
ATOM 2789 C C . VAL A 1 346 ? 0.868 8.766 -12.055 1.00 89.06 346 VAL A C 1
ATOM 2791 O O . VAL A 1 346 ? 1.662 9.327 -12.805 1.00 89.06 346 VAL A O 1
ATOM 2794 N N . THR A 1 347 ? 0.087 9.437 -11.212 1.00 87.50 347 THR A N 1
ATOM 2795 C CA . THR A 1 347 ? 0.144 10.890 -11.026 1.00 87.50 347 THR A CA 1
ATOM 2796 C C . THR A 1 347 ? 0.588 11.264 -9.613 1.00 87.50 347 THR A C 1
ATOM 2798 O O . THR A 1 347 ? 0.300 10.565 -8.638 1.00 87.50 347 THR A O 1
ATOM 2801 N N . ARG A 1 348 ? 1.280 12.397 -9.493 1.00 86.56 348 ARG A N 1
ATOM 2802 C CA . ARG A 1 348 ? 1.577 13.093 -8.237 1.00 86.56 348 ARG A CA 1
ATOM 2803 C C . ARG A 1 348 ? 1.376 14.598 -8.426 1.00 86.56 348 ARG A C 1
ATOM 2805 O O . ARG A 1 348 ? 1.206 15.085 -9.541 1.00 86.56 348 ARG A O 1
ATOM 2812 N N . ASN A 1 349 ? 1.413 15.342 -7.325 1.00 85.81 349 ASN A N 1
ATOM 2813 C CA . ASN A 1 349 ? 1.226 16.789 -7.341 1.00 85.81 349 ASN A CA 1
ATOM 2814 C C . ASN A 1 349 ? 2.350 17.535 -6.616 1.00 85.81 349 ASN A C 1
ATOM 2816 O O . ASN A 1 349 ? 2.786 17.117 -5.543 1.00 85.81 349 ASN A O 1
ATOM 2820 N N . ASN A 1 350 ? 2.721 18.701 -7.132 1.00 85.94 350 ASN A N 1
ATOM 2821 C CA . ASN A 1 350 ? 3.541 19.694 -6.439 1.00 85.94 350 ASN A CA 1
ATOM 2822 C C . ASN A 1 350 ? 2.880 21.079 -6.569 1.00 85.94 350 ASN A C 1
ATOM 2824 O O . ASN A 1 350 ? 2.040 21.292 -7.441 1.00 85.94 350 ASN A O 1
ATOM 2828 N N . TYR A 1 351 ? 3.195 22.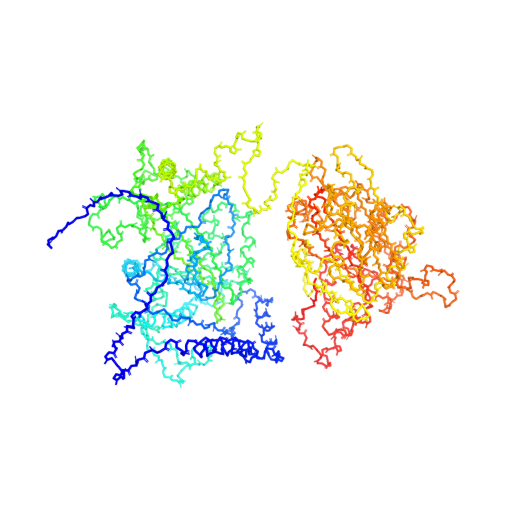006 -5.667 1.00 87.50 351 TYR A N 1
ATOM 2829 C CA . TYR A 1 351 ? 2.749 23.400 -5.754 1.00 87.50 351 TYR A CA 1
ATOM 2830 C C . TYR A 1 351 ? 3.620 24.326 -4.898 1.00 87.50 351 TYR A C 1
ATOM 2832 O O . TYR A 1 351 ? 4.287 23.877 -3.958 1.00 87.50 351 TYR A O 1
ATOM 2840 N N . PHE A 1 352 ? 3.612 25.610 -5.246 1.00 85.12 352 PHE A N 1
ATOM 2841 C CA . PHE A 1 352 ? 4.339 26.701 -4.595 1.00 85.12 352 PHE A CA 1
ATOM 2842 C C . PHE A 1 352 ? 3.791 28.059 -5.076 1.00 85.12 352 PHE A C 1
ATOM 2844 O O . PHE A 1 352 ? 2.964 28.109 -5.987 1.00 85.12 352 PHE A O 1
ATOM 2851 N N . PHE A 1 353 ? 4.225 29.162 -4.467 1.00 85.50 353 PHE A N 1
ATOM 2852 C CA . PHE A 1 353 ? 3.898 30.504 -4.958 1.00 85.50 353 PHE A CA 1
ATOM 2853 C C . PHE A 1 353 ? 4.919 30.996 -5.983 1.00 85.50 353 PHE A C 1
ATOM 2855 O O . PHE A 1 353 ? 6.095 30.658 -5.899 1.00 85.50 353 PHE A O 1
ATOM 2862 N N . GLN A 1 354 ? 4.455 31.810 -6.926 1.00 85.56 354 GLN A N 1
ATOM 2863 C CA . GLN A 1 354 ? 5.263 32.526 -7.902 1.00 85.56 354 GLN A CA 1
ATOM 2864 C C . GLN A 1 354 ? 4.899 34.016 -7.852 1.00 85.56 354 GLN A C 1
ATOM 2866 O O . GLN A 1 354 ? 3.741 34.374 -8.050 1.00 85.56 354 GLN A O 1
ATOM 2871 N N . VAL A 1 355 ? 5.872 34.878 -7.563 1.00 83.38 355 VAL A N 1
ATOM 2872 C CA . VAL A 1 355 ? 5.741 36.342 -7.594 1.00 83.38 355 VAL A CA 1
ATOM 2873 C C . VAL A 1 355 ? 6.184 36.829 -8.968 1.00 83.38 355 VAL A C 1
ATOM 2875 O O . VAL A 1 355 ? 7.225 36.399 -9.457 1.00 83.38 355 VAL A O 1
ATOM 2878 N N . VAL A 1 356 ? 5.407 37.720 -9.576 1.00 83.88 356 VAL A N 1
ATOM 2879 C CA . VAL A 1 356 ? 5.655 38.283 -10.908 1.00 83.88 356 VAL A CA 1
ATOM 2880 C C . VAL A 1 356 ? 5.469 39.794 -10.830 1.00 83.88 356 VAL A C 1
ATOM 2882 O O . VAL A 1 356 ? 4.417 40.257 -10.389 1.00 83.88 356 VAL A O 1
ATOM 2885 N N . LYS A 1 357 ? 6.468 40.579 -11.247 1.00 79.06 357 LYS A N 1
ATOM 2886 C CA . LYS A 1 357 ? 6.346 42.046 -11.297 1.00 79.06 357 LYS A CA 1
ATOM 2887 C C . LYS A 1 357 ? 5.158 42.463 -12.170 1.00 79.06 357 LYS A C 1
ATOM 2889 O O . LYS A 1 357 ? 4.898 41.840 -13.200 1.00 79.06 357 LYS A O 1
ATOM 2894 N N . GLN A 1 358 ? 4.476 43.543 -11.781 1.00 72.56 358 GLN A N 1
ATOM 2895 C CA . GLN A 1 358 ? 3.449 44.168 -12.624 1.00 72.56 358 GLN A CA 1
ATOM 2896 C C . GLN A 1 358 ? 4.042 44.455 -14.025 1.00 72.56 358 GLN A C 1
ATOM 2898 O O . GLN A 1 358 ? 5.205 44.872 -14.081 1.00 72.56 358 GLN A O 1
ATOM 2903 N N . PRO A 1 359 ? 3.324 44.195 -15.138 1.00 68.75 359 PRO A N 1
ATOM 2904 C CA . PRO A 1 359 ? 3.881 44.277 -16.495 1.00 68.75 359 PRO A CA 1
ATOM 2905 C C . PRO A 1 359 ? 4.570 45.607 -16.819 1.00 68.75 359 PRO A C 1
ATOM 2907 O O . PRO A 1 359 ? 5.575 45.628 -17.521 1.00 68.75 359 PRO A O 1
ATOM 2910 N N . GLU A 1 360 ? 4.075 46.705 -16.254 1.00 70.06 360 GLU A N 1
ATOM 2911 C CA . GLU A 1 360 ? 4.578 48.074 -16.406 1.00 70.06 360 GLU A CA 1
ATOM 2912 C C . GLU A 1 360 ? 5.957 48.278 -15.749 1.00 70.06 360 GLU A C 1
ATOM 2914 O O . GLU A 1 360 ? 6.705 49.175 -16.131 1.00 70.06 360 GLU A O 1
ATOM 2919 N N . LEU A 1 361 ? 6.304 47.430 -14.774 1.00 71.44 361 LEU A N 1
ATOM 2920 C CA . LEU A 1 361 ? 7.580 47.412 -14.049 1.00 71.44 361 LEU A CA 1
ATOM 2921 C C . LEU A 1 361 ? 8.558 46.351 -14.590 1.00 71.44 361 LEU A C 1
ATOM 2923 O O . LEU A 1 361 ? 9.645 46.168 -14.031 1.00 71.44 361 LEU A O 1
ATOM 2927 N N . GLN A 1 362 ? 8.180 45.619 -15.644 1.00 72.94 362 GLN A N 1
ATOM 2928 C CA . GLN A 1 362 ? 9.071 44.697 -16.349 1.00 72.94 362 GLN A CA 1
ATOM 2929 C C . GLN A 1 362 ? 9.868 45.444 -17.444 1.00 72.94 362 GLN A C 1
ATOM 2931 O O . GLN A 1 362 ? 9.380 46.447 -17.977 1.00 72.94 362 GLN A O 1
ATOM 2936 N N . PRO A 1 363 ? 11.090 44.996 -17.805 1.00 74.19 363 PRO A N 1
ATOM 2937 C CA . PRO A 1 363 ? 11.889 45.643 -18.848 1.00 74.19 363 PRO A CA 1
ATOM 2938 C C . PRO A 1 363 ? 11.217 45.506 -20.221 1.00 74.19 363 PRO A C 1
ATOM 2940 O O . PRO A 1 363 ? 11.201 44.420 -20.797 1.00 74.19 363 PRO A O 1
ATOM 2943 N N . GLN A 1 364 ? 10.674 46.604 -20.752 1.00 76.62 364 GLN A N 1
ATOM 2944 C CA . GLN A 1 364 ? 9.883 46.589 -21.994 1.00 76.62 364 GLN A CA 1
ATOM 2945 C C . GLN A 1 364 ? 10.695 46.190 -23.237 1.00 76.62 364 GLN A C 1
ATOM 2947 O O . GLN A 1 364 ? 10.119 45.708 -24.210 1.00 76.62 364 GLN A O 1
ATOM 2952 N N . ASP A 1 365 ? 12.020 46.346 -23.190 1.00 76.25 365 ASP A N 1
ATOM 2953 C CA . ASP A 1 365 ? 12.939 45.962 -24.268 1.00 76.25 365 ASP A CA 1
ATOM 2954 C C . ASP A 1 365 ? 13.185 44.441 -24.352 1.00 76.25 365 ASP A C 1
ATOM 2956 O O . ASP A 1 365 ? 13.797 43.964 -25.309 1.00 76.25 365 ASP A O 1
ATOM 2960 N N . ASP A 1 366 ? 12.734 43.654 -23.366 1.00 75.12 366 ASP A N 1
ATOM 2961 C CA . ASP A 1 366 ? 12.934 42.206 -23.363 1.00 75.12 366 ASP A CA 1
ATOM 2962 C C . ASP A 1 366 ? 11.791 41.473 -24.097 1.00 75.12 366 ASP A C 1
ATOM 2964 O O . ASP A 1 366 ? 10.637 41.515 -23.654 1.00 75.12 366 ASP A O 1
ATOM 2968 N N . PRO A 1 367 ? 12.073 40.733 -25.188 1.00 79.44 367 PRO A N 1
ATOM 2969 C CA . PRO A 1 367 ? 11.041 40.042 -25.959 1.00 79.44 367 PRO A CA 1
ATOM 2970 C C . PRO A 1 367 ? 10.298 38.957 -25.164 1.00 79.44 367 PRO A C 1
ATOM 2972 O O . PRO A 1 367 ? 9.177 38.607 -25.532 1.00 79.44 367 PRO A O 1
ATOM 2975 N N . ALA A 1 368 ? 10.869 38.438 -24.070 1.00 79.31 368 ALA A N 1
ATOM 2976 C CA . ALA A 1 368 ? 10.190 37.476 -23.209 1.00 79.31 368 ALA A CA 1
ATOM 2977 C C . ALA A 1 368 ? 8.984 38.093 -22.484 1.00 79.31 368 ALA A C 1
ATOM 2979 O O . ALA A 1 368 ? 7.998 37.392 -22.291 1.00 79.31 368 ALA A O 1
ATOM 2980 N N . VAL A 1 369 ? 9.009 39.389 -22.151 1.00 80.81 369 VAL A N 1
ATOM 2981 C CA . VAL A 1 369 ? 7.899 40.085 -21.463 1.00 80.81 369 VAL A CA 1
ATOM 2982 C C . VAL A 1 369 ? 6.637 40.116 -22.334 1.00 80.81 369 VAL A C 1
ATOM 2984 O O . VAL A 1 369 ? 5.528 39.929 -21.843 1.00 80.81 369 VAL A O 1
ATOM 2987 N N . HIS A 1 370 ? 6.800 40.263 -23.653 1.00 83.12 370 HIS A N 1
ATOM 2988 C CA . HIS A 1 370 ? 5.694 40.306 -24.626 1.00 83.12 370 HIS A CA 1
ATOM 2989 C C . HIS A 1 370 ? 5.174 38.920 -25.042 1.00 83.12 370 HIS A C 1
ATOM 2991 O O . HIS A 1 370 ? 4.107 38.795 -25.655 1.00 83.12 370 HIS A O 1
ATOM 2997 N N . VAL A 1 371 ? 5.936 37.860 -24.761 1.00 85.31 371 VAL A N 1
ATOM 2998 C CA . VAL A 1 371 ? 5.560 36.472 -25.073 1.00 85.31 371 VAL A CA 1
ATOM 2999 C C . VAL A 1 371 ? 5.029 35.739 -23.844 1.00 85.31 371 VAL A C 1
ATOM 3001 O O . VAL A 1 371 ? 4.070 34.985 -23.975 1.00 85.31 371 VAL A O 1
ATOM 3004 N N . ASP A 1 372 ? 5.624 35.991 -22.682 1.00 87.31 372 ASP A N 1
ATOM 3005 C CA . ASP A 1 372 ? 5.362 35.349 -21.397 1.00 87.31 372 ASP A CA 1
ATOM 3006 C C . ASP A 1 372 ? 5.271 36.402 -20.263 1.00 87.31 372 ASP A C 1
ATOM 3008 O O . ASP A 1 372 ? 6.107 36.434 -19.355 1.00 87.31 372 ASP A O 1
ATOM 3012 N N . PRO A 1 373 ? 4.249 37.282 -20.279 1.00 83.81 373 PRO A N 1
ATOM 3013 C CA . PRO A 1 373 ? 4.102 38.365 -19.296 1.00 83.81 373 PRO A CA 1
ATOM 3014 C C . PRO A 1 373 ? 3.847 37.866 -17.864 1.00 83.81 373 PRO A C 1
ATOM 3016 O O . PRO A 1 373 ? 3.920 38.639 -16.908 1.00 83.81 373 PRO A O 1
ATOM 3019 N N . THR A 1 374 ? 3.515 36.578 -17.706 1.00 85.56 374 THR A N 1
ATOM 3020 C CA . THR A 1 374 ? 3.282 35.929 -16.407 1.00 85.56 374 THR A CA 1
ATOM 3021 C C . THR A 1 374 ? 4.488 35.138 -15.894 1.00 85.56 374 THR A C 1
ATOM 3023 O O . THR A 1 374 ? 4.391 34.515 -14.837 1.00 85.56 374 THR A O 1
ATOM 3026 N N . GLU A 1 375 ? 5.624 35.181 -16.599 1.00 86.31 375 GLU A N 1
ATOM 3027 C CA . GLU A 1 375 ? 6.853 34.457 -16.254 1.00 86.31 375 GLU A CA 1
ATOM 3028 C C . GLU A 1 375 ? 6.656 32.927 -16.094 1.00 86.31 375 GLU A C 1
ATOM 3030 O O . GLU A 1 375 ? 7.327 32.266 -15.296 1.00 86.31 375 GLU A O 1
ATOM 3035 N N . LEU A 1 376 ? 5.724 32.331 -16.841 1.00 87.56 376 LEU A N 1
ATOM 3036 C CA . LEU A 1 376 ? 5.399 30.901 -16.817 1.00 87.56 376 LEU A CA 1
ATOM 3037 C C . LEU A 1 376 ? 6.613 30.023 -17.178 1.00 87.56 376 LEU A C 1
ATOM 3039 O O . LEU A 1 376 ? 6.816 28.961 -16.579 1.00 87.56 376 LEU A O 1
ATOM 3043 N N . SER A 1 377 ? 7.420 30.467 -18.146 1.00 86.50 377 SER A N 1
ATOM 3044 C CA . SER A 1 377 ? 8.637 29.790 -18.607 1.00 86.50 377 SER A CA 1
ATOM 3045 C C . SER A 1 377 ? 9.812 29.945 -17.643 1.00 86.50 377 SER A C 1
ATOM 3047 O O . SER A 1 377 ? 10.660 29.063 -17.565 1.00 86.50 377 SER A O 1
ATOM 3049 N N . TRP A 1 378 ? 9.895 31.062 -16.914 1.00 85.69 378 TRP A N 1
ATOM 3050 C CA . TRP A 1 378 ? 10.900 31.287 -15.873 1.00 85.69 378 TRP A CA 1
ATOM 3051 C C . TRP A 1 378 ? 10.536 32.479 -15.006 1.00 85.69 378 TRP A C 1
ATOM 3053 O O . TRP A 1 378 ? 10.519 33.605 -15.506 1.00 85.69 378 TRP A O 1
ATOM 3063 N N . ALA A 1 379 ? 10.363 32.233 -13.706 1.00 81.00 379 ALA A N 1
ATOM 3064 C CA . ALA A 1 379 ? 10.077 33.243 -12.692 1.00 81.00 379 ALA A CA 1
ATOM 3065 C C . ALA A 1 379 ? 11.283 34.167 -12.424 1.00 81.00 379 ALA A C 1
ATOM 3067 O O . ALA A 1 379 ? 11.912 34.124 -11.363 1.00 81.00 379 ALA A O 1
ATOM 3068 N N . ARG A 1 380 ? 11.633 35.002 -13.405 1.00 76.94 380 ARG A N 1
ATOM 3069 C CA . ARG A 1 380 ? 12.741 35.964 -13.356 1.00 76.94 380 ARG A CA 1
ATOM 3070 C C . ARG A 1 380 ? 12.618 36.926 -12.178 1.00 76.94 380 ARG A C 1
ATOM 3072 O O . ARG A 1 380 ? 13.631 37.251 -11.567 1.00 76.94 380 ARG A O 1
ATOM 3079 N N . THR A 1 381 ? 11.405 37.341 -11.826 1.00 76.38 381 THR A N 1
ATOM 3080 C CA . THR A 1 381 ? 11.128 38.172 -10.647 1.00 76.38 381 THR A CA 1
ATOM 3081 C C . THR A 1 381 ? 11.629 37.516 -9.352 1.00 76.38 381 THR A C 1
ATOM 3083 O O . THR A 1 381 ? 12.022 38.220 -8.425 1.00 76.38 381 THR A O 1
ATOM 3086 N N . MET A 1 382 ? 11.665 36.181 -9.292 1.00 74.31 382 MET A N 1
ATOM 3087 C CA . MET A 1 382 ? 12.069 35.407 -8.111 1.00 74.31 382 MET A CA 1
ATOM 3088 C C . MET A 1 382 ? 13.492 34.845 -8.173 1.00 74.31 382 MET A C 1
ATOM 3090 O O . MET A 1 382 ? 14.101 34.593 -7.137 1.00 74.31 382 MET A O 1
ATOM 3094 N N . HIS A 1 383 ? 13.991 34.568 -9.376 1.00 71.00 383 HIS A N 1
ATOM 3095 C CA . HIS A 1 383 ? 15.242 33.834 -9.601 1.00 71.00 383 HIS A CA 1
ATOM 3096 C C . HIS A 1 383 ? 16.332 34.681 -10.262 1.00 71.00 383 HIS A C 1
ATOM 3098 O O . HIS A 1 383 ? 17.461 34.222 -10.431 1.00 71.00 383 HIS A O 1
ATOM 3104 N N . GLY A 1 384 ? 16.003 35.911 -10.656 1.00 73.19 384 GLY A N 1
ATOM 3105 C CA . GLY A 1 384 ? 16.828 36.712 -11.544 1.00 73.19 384 GLY A CA 1
ATOM 3106 C C . GLY A 1 384 ? 16.949 36.081 -12.934 1.00 73.19 384 GLY A C 1
ATOM 3107 O O . GLY A 1 384 ? 16.145 35.243 -13.356 1.00 73.19 384 GLY A O 1
ATOM 3108 N N . PHE A 1 385 ? 17.970 36.502 -13.675 1.00 75.19 385 PHE A N 1
ATOM 3109 C CA . PHE A 1 385 ? 18.270 35.955 -14.995 1.00 75.19 385 PHE A CA 1
ATOM 3110 C C . PHE A 1 385 ? 18.795 34.512 -14.901 1.00 75.19 385 PHE A C 1
ATOM 3112 O O . PHE A 1 385 ? 19.790 34.251 -14.230 1.00 75.19 385 PHE A O 1
ATOM 3119 N N . GLU A 1 386 ? 18.156 33.601 -15.641 1.00 74.25 386 GLU A N 1
ATOM 3120 C CA . GLU A 1 386 ? 18.505 32.170 -15.756 1.00 74.25 386 GLU A CA 1
ATOM 3121 C C . GLU A 1 386 ? 19.971 31.918 -16.159 1.00 74.25 386 GLU A C 1
ATOM 3123 O O . GLU A 1 386 ? 20.548 30.889 -15.809 1.00 74.25 386 GLU A O 1
ATOM 3128 N N . ASP A 1 387 ? 20.576 32.862 -16.886 1.00 73.12 387 ASP A N 1
ATOM 3129 C CA . ASP A 1 387 ? 21.940 32.778 -17.413 1.00 73.12 387 ASP A CA 1
ATOM 3130 C C . ASP A 1 387 ? 23.045 33.047 -16.371 1.00 73.12 387 ASP A C 1
ATOM 3132 O O . ASP A 1 387 ? 24.227 32.920 -16.697 1.00 73.12 387 ASP A O 1
ATOM 3136 N N . LYS A 1 388 ? 22.694 33.390 -15.120 1.00 68.12 388 LYS A N 1
ATOM 3137 C CA . LYS A 1 388 ? 23.664 33.482 -14.015 1.00 68.12 388 LYS A CA 1
ATOM 3138 C C . LYS A 1 388 ? 24.318 32.116 -13.766 1.00 68.12 388 LYS A C 1
ATOM 3140 O O . LYS A 1 388 ? 23.633 31.092 -13.706 1.00 68.12 388 LYS A O 1
ATOM 3145 N N . LYS A 1 389 ? 25.646 32.094 -13.590 1.00 54.38 389 LYS A N 1
ATOM 3146 C CA . LYS A 1 389 ? 26.391 30.856 -13.292 1.00 54.38 389 LYS A CA 1
ATOM 3147 C C . LYS A 1 389 ? 25.937 30.242 -11.967 1.00 54.38 389 LYS A C 1
ATOM 3149 O O . LYS A 1 389 ? 25.628 29.056 -11.929 1.00 54.38 389 LYS A O 1
ATOM 3154 N N . ASP A 1 390 ? 25.776 31.079 -10.949 1.00 50.59 390 ASP A N 1
ATOM 3155 C CA . ASP A 1 390 ? 25.606 30.684 -9.544 1.00 50.59 390 ASP A CA 1
ATOM 3156 C C . ASP A 1 390 ? 24.148 30.370 -9.156 1.00 50.59 390 ASP A C 1
ATOM 3158 O O . ASP A 1 390 ? 23.768 30.446 -7.988 1.00 50.59 390 ASP A O 1
ATOM 3162 N N . PHE A 1 391 ? 23.293 30.026 -10.129 1.00 52.16 391 PHE A N 1
ATOM 3163 C CA . PHE A 1 391 ? 21.942 29.542 -9.838 1.00 52.16 391 PHE A CA 1
ATOM 3164 C C . PHE A 1 391 ? 21.998 28.091 -9.333 1.00 52.16 391 PHE A C 1
ATOM 3166 O O . PHE A 1 391 ? 21.677 27.141 -10.040 1.00 52.16 391 PHE A O 1
ATOM 3173 N N . GLU A 1 392 ? 22.374 27.932 -8.068 1.00 52.62 392 GLU A N 1
ATOM 3174 C CA . GLU A 1 392 ? 22.078 26.743 -7.278 1.00 52.62 392 GLU A CA 1
ATOM 3175 C C . GLU A 1 392 ? 21.319 27.152 -6.018 1.00 52.62 392 GLU A C 1
ATOM 3177 O O . GLU A 1 392 ? 21.847 27.822 -5.130 1.00 52.62 392 GLU A O 1
ATOM 3182 N N . ARG A 1 393 ? 20.070 26.688 -5.891 1.00 49.94 393 ARG A N 1
ATOM 3183 C CA . ARG A 1 393 ? 19.233 26.943 -4.706 1.00 49.94 393 ARG A CA 1
ATOM 3184 C C . ARG A 1 393 ? 19.903 26.503 -3.393 1.00 49.94 393 ARG A C 1
ATOM 3186 O O . ARG A 1 393 ? 19.593 27.041 -2.337 1.00 49.94 393 ARG A O 1
ATOM 3193 N N . ALA A 1 394 ? 20.813 25.531 -3.462 1.00 38.72 394 ALA A N 1
ATOM 3194 C CA . ALA A 1 394 ? 21.572 25.039 -2.322 1.00 38.72 394 ALA A CA 1
ATOM 3195 C C . ALA A 1 394 ? 22.618 26.037 -1.791 1.00 38.72 394 ALA A C 1
ATOM 3197 O O . ALA A 1 394 ? 22.890 26.006 -0.595 1.00 38.72 394 ALA A O 1
ATOM 3198 N N . ALA A 1 395 ? 23.172 26.921 -2.629 1.00 35.16 395 ALA A N 1
ATOM 3199 C CA . ALA A 1 395 ? 24.149 27.929 -2.206 1.00 35.16 395 ALA A CA 1
ATOM 3200 C C . ALA A 1 395 ? 23.483 29.064 -1.407 1.00 35.16 395 ALA A C 1
ATOM 3202 O O . ALA A 1 395 ? 23.924 29.395 -0.312 1.00 35.16 395 ALA A O 1
ATOM 3203 N N . LEU A 1 396 ? 22.337 29.565 -1.882 1.00 40.88 396 LEU A N 1
ATOM 3204 C CA . LEU A 1 396 ? 21.549 30.617 -1.215 1.00 40.88 396 LEU A CA 1
ATOM 3205 C C . LEU A 1 396 ? 21.001 30.226 0.173 1.00 40.88 396 LEU A C 1
ATOM 3207 O O . LEU A 1 396 ? 20.652 31.101 0.956 1.00 40.88 396 LEU A O 1
ATOM 3211 N N . ILE A 1 397 ? 20.920 28.930 0.493 1.00 38.66 397 ILE A N 1
ATOM 3212 C CA . ILE A 1 397 ? 20.481 28.431 1.813 1.00 38.66 397 ILE A CA 1
ATOM 3213 C C . ILE A 1 397 ? 21.672 28.250 2.784 1.00 38.66 397 ILE A C 1
ATOM 3215 O O . ILE A 1 397 ? 21.461 28.057 3.977 1.00 38.66 397 ILE A O 1
ATOM 3219 N N . ARG A 1 398 ? 22.926 28.305 2.307 1.00 36.22 398 ARG A N 1
ATOM 3220 C CA . ARG A 1 398 ? 24.129 27.954 3.091 1.00 36.22 398 ARG A CA 1
ATOM 3221 C C . ARG A 1 398 ? 24.768 29.095 3.889 1.00 36.22 398 ARG A C 1
ATOM 3223 O O . ARG A 1 398 ? 25.765 28.836 4.545 1.00 36.22 398 ARG A O 1
ATOM 3230 N N . GLU A 1 399 ? 24.264 30.327 3.800 1.00 41.34 399 GLU A N 1
ATOM 3231 C CA . GLU A 1 399 ? 24.935 31.555 4.296 1.00 41.34 399 GLU A CA 1
ATOM 3232 C C . GLU A 1 399 ? 26.329 31.828 3.665 1.00 41.34 399 GLU A C 1
ATOM 3234 O O . GLU A 1 399 ? 26.955 32.850 3.934 1.00 41.34 399 GLU A O 1
ATOM 3239 N N . GLU A 1 400 ? 26.800 30.977 2.747 1.00 36.62 400 GLU A N 1
ATOM 3240 C CA . GLU A 1 400 ? 28.089 31.096 2.061 1.00 36.62 400 GLU A CA 1
ATOM 3241 C C . GLU A 1 400 ? 27.985 31.915 0.763 1.00 36.62 400 GLU A C 1
ATOM 3243 O O . GLU A 1 400 ? 28.126 31.378 -0.335 1.00 36.62 400 GLU A O 1
ATOM 3248 N N . THR A 1 401 ? 27.728 33.223 0.880 1.00 32.28 401 THR A N 1
ATOM 3249 C CA . THR A 1 401 ? 28.463 34.306 0.177 1.00 32.28 401 THR A CA 1
ATOM 3250 C C . THR A 1 401 ? 27.811 35.673 0.401 1.00 32.28 401 THR A C 1
ATOM 3252 O O . THR A 1 401 ? 26.651 35.897 0.064 1.00 32.28 401 THR A O 1
ATOM 3255 N N . GLU A 1 402 ? 28.603 36.636 0.876 1.00 34.59 402 GLU A N 1
ATOM 3256 C CA . GLU A 1 402 ? 28.268 38.064 0.840 1.00 34.59 402 GLU A CA 1
ATOM 3257 C C . GLU A 1 402 ? 28.376 38.590 -0.605 1.00 34.59 402 GLU A C 1
ATOM 3259 O O . GLU A 1 402 ? 29.370 39.200 -0.995 1.00 34.59 402 GLU A O 1
ATOM 3264 N N . ALA A 1 403 ? 27.361 38.323 -1.429 1.00 32.44 403 ALA A N 1
ATOM 3265 C CA . ALA A 1 403 ? 27.261 38.848 -2.789 1.00 32.44 403 ALA A CA 1
ATOM 3266 C C . ALA A 1 403 ? 26.097 39.843 -2.891 1.00 32.44 403 ALA A C 1
ATOM 3268 O O . ALA A 1 403 ? 24.931 39.451 -2.937 1.00 32.44 403 ALA A O 1
ATOM 3269 N N . GLU A 1 404 ? 26.414 41.139 -2.953 1.00 34.03 404 GLU A N 1
ATOM 3270 C CA . GLU A 1 404 ? 25.436 42.208 -3.182 1.00 34.03 404 GLU A CA 1
ATOM 3271 C C . GLU A 1 404 ? 24.690 41.981 -4.510 1.00 34.03 404 GLU A C 1
ATOM 3273 O O . GLU A 1 404 ? 25.204 42.291 -5.586 1.00 34.03 404 GLU A O 1
ATOM 3278 N N . THR A 1 405 ? 23.463 41.447 -4.466 1.00 34.34 405 THR A N 1
ATOM 3279 C CA . THR A 1 405 ? 22.603 41.375 -5.654 1.00 34.34 405 THR A CA 1
ATOM 3280 C C . THR A 1 405 ? 21.179 41.839 -5.385 1.00 34.34 405 THR A C 1
ATOM 3282 O O . THR A 1 405 ? 20.550 41.471 -4.400 1.00 34.34 405 THR A O 1
ATOM 3285 N N . GLU A 1 406 ? 20.639 42.627 -6.317 1.00 36.91 406 GLU A N 1
ATOM 3286 C CA . GLU A 1 406 ? 19.225 43.001 -6.347 1.00 36.91 406 GLU A CA 1
ATOM 3287 C C . GLU A 1 406 ? 18.363 41.799 -6.767 1.00 36.91 406 GLU A C 1
ATOM 3289 O O . GLU A 1 406 ? 17.950 41.658 -7.921 1.00 36.91 406 GLU A O 1
ATOM 3294 N N . ASN A 1 407 ? 18.099 40.903 -5.822 1.00 40.00 407 ASN A N 1
ATOM 3295 C CA . ASN A 1 407 ? 17.113 39.838 -5.953 1.00 40.00 407 ASN A CA 1
ATOM 3296 C C . ASN A 1 407 ? 15.924 40.167 -5.041 1.00 40.00 407 ASN A C 1
ATOM 3298 O O . ASN A 1 407 ? 16.116 40.615 -3.915 1.00 40.00 407 ASN A O 1
ATOM 3302 N N . VAL A 1 408 ? 14.680 39.929 -5.475 1.00 43.09 408 VAL A N 1
ATOM 3303 C CA . VAL A 1 408 ? 13.502 40.233 -4.623 1.00 43.09 408 VAL A CA 1
ATOM 3304 C C . VAL A 1 408 ? 13.451 39.319 -3.382 1.00 43.09 408 VAL A C 1
ATOM 3306 O O . VAL A 1 408 ? 12.804 39.656 -2.394 1.00 43.09 408 VAL A O 1
ATOM 3309 N N . ALA A 1 409 ? 14.196 38.207 -3.407 1.00 40.69 409 ALA A N 1
ATOM 3310 C CA . ALA A 1 409 ? 14.463 37.358 -2.249 1.00 40.69 409 ALA A CA 1
ATOM 3311 C C . ALA A 1 409 ? 15.218 38.083 -1.111 1.00 40.69 409 ALA A C 1
ATOM 3313 O O . ALA A 1 409 ? 14.926 37.820 0.052 1.00 40.69 409 ALA A O 1
ATOM 3314 N N . ASP A 1 410 ? 16.092 39.050 -1.418 1.00 43.31 410 ASP A N 1
ATOM 3315 C CA . ASP A 1 410 ? 16.853 39.843 -0.435 1.00 43.31 410 ASP A CA 1
ATOM 3316 C C . ASP A 1 410 ? 16.093 41.106 0.008 1.00 43.31 410 ASP A C 1
ATOM 3318 O O . ASP A 1 410 ? 16.640 42.208 0.145 1.00 43.31 410 ASP A O 1
ATOM 3322 N N . ARG A 1 411 ? 14.780 40.976 0.234 1.00 43.69 411 ARG A N 1
ATOM 3323 C CA . ARG A 1 411 ? 13.948 42.099 0.676 1.00 43.69 411 ARG A CA 1
ATOM 3324 C C . ARG A 1 411 ? 14.289 42.513 2.117 1.00 43.69 411 ARG A C 1
ATOM 3326 O O . ARG A 1 411 ? 13.682 42.065 3.081 1.00 43.69 411 ARG A O 1
ATOM 3333 N N . LYS A 1 412 ? 15.138 43.540 2.231 1.00 40.06 412 LYS A N 1
ATOM 3334 C CA . LYS A 1 412 ? 15.162 44.495 3.364 1.00 40.06 412 LYS A CA 1
ATOM 3335 C C . LYS A 1 412 ? 13.935 45.437 3.385 1.00 40.06 412 LYS A C 1
ATOM 3337 O O . LYS A 1 412 ? 13.875 46.347 4.205 1.00 40.06 412 LYS A O 1
ATOM 3342 N N . SER A 1 413 ? 12.978 45.267 2.467 1.00 44.50 413 SER A N 1
ATOM 3343 C CA . SER A 1 413 ? 11.774 46.102 2.353 1.00 44.50 413 SER A CA 1
ATOM 3344 C C . SER A 1 413 ? 10.673 45.605 3.288 1.00 44.50 413 SER A C 1
ATOM 3346 O O . SER A 1 413 ? 10.275 44.445 3.226 1.00 44.50 413 SER A O 1
ATOM 3348 N N . THR A 1 414 ? 10.154 46.509 4.117 1.00 51.69 414 THR A N 1
ATOM 3349 C CA . THR A 1 414 ? 9.093 46.267 5.108 1.00 51.69 414 THR A CA 1
ATOM 3350 C C . THR A 1 414 ? 7.670 46.352 4.538 1.00 51.69 414 THR A C 1
ATOM 3352 O O . THR A 1 414 ? 6.710 46.412 5.303 1.00 51.69 414 THR A O 1
ATOM 3355 N N . GLU A 1 415 ? 7.508 46.420 3.215 1.00 59.78 415 GLU A N 1
ATOM 3356 C CA . GLU A 1 415 ? 6.205 46.600 2.561 1.00 59.78 415 GLU A CA 1
ATOM 3357 C C . GLU A 1 415 ? 5.576 45.253 2.162 1.00 59.78 415 GLU A C 1
ATOM 3359 O O . GLU A 1 415 ? 6.236 44.483 1.460 1.00 59.78 415 GLU A O 1
ATOM 3364 N N . PRO A 1 416 ? 4.308 44.968 2.518 1.00 67.88 416 PRO A N 1
ATOM 3365 C CA . PRO A 1 416 ? 3.632 43.732 2.120 1.00 67.88 416 PRO A CA 1
ATOM 3366 C C . PRO A 1 416 ? 3.552 43.551 0.599 1.00 67.88 416 PRO A C 1
ATOM 3368 O O . PRO A 1 416 ? 3.421 44.518 -0.153 1.00 67.88 416 PRO A O 1
ATOM 3371 N N . LEU A 1 417 ? 3.585 42.305 0.132 1.00 77.75 417 LEU A N 1
ATOM 3372 C CA . LEU A 1 417 ? 3.344 41.968 -1.271 1.00 77.75 417 LEU A CA 1
ATOM 3373 C C . LEU A 1 417 ? 1.891 42.199 -1.704 1.00 77.75 417 LEU A C 1
ATOM 3375 O O . LEU A 1 417 ? 0.949 41.770 -1.040 1.00 77.75 417 LEU A O 1
ATOM 3379 N N . ASP A 1 418 ? 1.727 42.789 -2.889 1.00 84.56 418 ASP A N 1
ATOM 3380 C CA . ASP A 1 418 ? 0.443 42.915 -3.581 1.00 84.56 418 ASP A CA 1
ATOM 3381 C C . ASP A 1 418 ? -0.065 41.529 -4.042 1.00 84.56 418 ASP A C 1
ATOM 3383 O O . ASP A 1 418 ? 0.569 40.905 -4.904 1.00 84.56 418 ASP A O 1
ATOM 3387 N N . PRO A 1 419 ? -1.223 41.037 -3.555 1.00 86.31 419 PRO A N 1
ATOM 3388 C CA . PRO A 1 419 ? -1.790 39.756 -3.974 1.00 86.31 419 PRO A CA 1
ATOM 3389 C C . PRO A 1 419 ? -2.070 39.633 -5.478 1.00 86.31 419 PRO A C 1
ATOM 3391 O O . PRO A 1 419 ? -2.173 38.512 -5.977 1.00 86.31 419 PRO A O 1
ATOM 3394 N N . ALA A 1 420 ? -2.189 40.741 -6.220 1.00 86.44 420 ALA A N 1
ATOM 3395 C CA . ALA A 1 420 ? -2.339 40.716 -7.676 1.00 86.44 420 ALA A CA 1
ATOM 3396 C C . ALA A 1 420 ? -1.048 40.304 -8.411 1.00 86.44 420 ALA A C 1
ATOM 3398 O O . ALA A 1 420 ? -1.129 39.802 -9.534 1.00 86.44 420 ALA A O 1
ATOM 3399 N N . THR A 1 421 ? 0.117 40.464 -7.770 1.00 85.75 421 THR A N 1
ATOM 3400 C CA . THR A 1 421 ? 1.440 40.049 -8.282 1.00 85.75 421 THR A CA 1
ATOM 3401 C C . THR A 1 421 ? 1.794 38.599 -7.950 1.00 85.75 421 THR A C 1
ATOM 3403 O O . THR A 1 421 ? 2.747 38.051 -8.506 1.00 85.75 421 THR A O 1
ATOM 3406 N N . VAL A 1 422 ? 1.035 37.951 -7.059 1.00 87.69 422 VAL A N 1
ATOM 3407 C CA . VAL A 1 422 ? 1.311 36.581 -6.616 1.00 87.69 422 VAL A CA 1
ATOM 3408 C C . VAL A 1 422 ? 0.382 35.588 -7.301 1.00 87.69 422 VAL A C 1
ATOM 3410 O O . VAL A 1 422 ? -0.840 35.738 -7.341 1.00 87.69 422 VAL A O 1
ATOM 3413 N N . PHE A 1 423 ? 0.973 34.512 -7.801 1.00 89.12 423 PHE A N 1
ATOM 3414 C CA . PHE A 1 423 ? 0.297 33.384 -8.408 1.00 89.12 423 PHE A CA 1
ATOM 3415 C C . PHE A 1 423 ? 0.543 32.123 -7.581 1.00 89.12 423 PHE A C 1
ATOM 3417 O O . PHE A 1 423 ? 1.661 31.847 -7.149 1.00 89.12 423 PHE A O 1
ATOM 3424 N N . LEU A 1 424 ? -0.488 31.301 -7.404 1.00 89.81 424 LEU A N 1
ATOM 3425 C CA . LEU A 1 424 ? -0.294 29.904 -7.053 1.00 89.81 424 LEU A CA 1
ATOM 3426 C C . LEU A 1 424 ? 0.113 29.143 -8.317 1.00 89.81 424 LEU A C 1
ATOM 3428 O O . LEU A 1 424 ? -0.655 29.067 -9.280 1.00 89.81 424 LEU A O 1
ATOM 3432 N N . ARG A 1 425 ? 1.298 28.538 -8.280 1.00 89.88 425 ARG A N 1
ATOM 3433 C CA . ARG A 1 425 ? 1.783 27.611 -9.295 1.00 89.88 425 ARG A CA 1
ATOM 3434 C C . ARG A 1 425 ? 1.587 26.183 -8.806 1.00 89.88 425 ARG A C 1
ATOM 3436 O O . ARG A 1 425 ? 2.026 25.816 -7.716 1.00 89.88 425 ARG A O 1
ATOM 3443 N N . THR A 1 426 ? 0.903 25.368 -9.599 1.00 89.44 426 THR A N 1
ATOM 3444 C CA . THR A 1 426 ? 0.678 23.948 -9.307 1.00 89.44 426 THR A CA 1
ATOM 3445 C C . THR A 1 426 ? 1.155 23.098 -10.471 1.00 89.44 426 THR A C 1
ATOM 3447 O O . THR A 1 426 ? 0.969 23.460 -11.628 1.00 89.44 426 THR A O 1
ATOM 3450 N N . GLU A 1 427 ? 1.749 21.958 -10.158 1.00 88.81 427 GLU A N 1
ATOM 3451 C CA . GLU A 1 427 ? 2.272 21.002 -11.120 1.00 88.81 427 GLU A CA 1
ATOM 3452 C C . GLU A 1 427 ? 1.496 19.696 -10.945 1.00 88.81 427 GLU A C 1
ATOM 3454 O O . GLU A 1 427 ? 1.587 19.039 -9.899 1.00 88.81 427 GLU A O 1
ATOM 3459 N N . ARG A 1 428 ? 0.726 19.317 -11.968 1.00 87.62 428 ARG A N 1
ATOM 3460 C CA . ARG A 1 428 ? 0.274 17.935 -12.139 1.00 87.62 428 ARG A CA 1
ATOM 3461 C C . ARG A 1 428 ? 1.416 17.205 -12.821 1.00 87.62 428 ARG A C 1
ATOM 3463 O O . ARG A 1 428 ? 1.801 17.560 -13.929 1.00 87.62 428 ARG A O 1
ATOM 3470 N N . GLN A 1 429 ? 1.952 16.201 -12.150 1.00 89.50 429 GLN A N 1
ATOM 3471 C CA . GLN A 1 429 ? 3.080 15.438 -12.655 1.00 89.50 429 GLN A CA 1
ATOM 3472 C C . GLN A 1 429 ? 2.641 13.999 -12.902 1.00 89.50 429 GLN A C 1
ATOM 3474 O O . GLN A 1 429 ? 1.852 13.459 -12.116 1.00 89.50 429 GLN A O 1
ATOM 3479 N N . THR A 1 430 ? 3.149 13.364 -13.954 1.00 90.94 430 THR A N 1
ATOM 3480 C CA . THR A 1 430 ? 2.897 11.937 -14.198 1.00 90.94 430 THR A CA 1
ATOM 3481 C C . THR A 1 430 ? 4.168 11.156 -14.460 1.00 90.94 430 THR A C 1
ATOM 3483 O O . THR A 1 430 ? 5.174 11.727 -14.865 1.00 90.94 430 THR A O 1
ATOM 3486 N N . LEU A 1 431 ? 4.122 9.855 -14.184 1.00 93.06 431 LEU A N 1
ATOM 3487 C CA . LEU A 1 431 ? 5.176 8.893 -14.478 1.00 93.06 431 LEU A CA 1
ATOM 3488 C C . LEU A 1 431 ? 4.559 7.739 -15.269 1.00 93.06 431 LEU A C 1
ATOM 3490 O O . LEU A 1 431 ? 3.576 7.138 -14.825 1.00 93.06 431 LEU A O 1
ATOM 3494 N N . ARG A 1 432 ? 5.148 7.417 -16.419 1.00 91.50 432 ARG A N 1
ATOM 3495 C CA . ARG A 1 432 ? 4.766 6.280 -17.265 1.00 91.50 432 ARG A CA 1
ATOM 3496 C C . ARG A 1 432 ? 6.020 5.580 -17.779 1.00 91.50 432 ARG A C 1
ATOM 3498 O O . ARG A 1 432 ? 6.981 6.252 -18.136 1.00 91.50 432 ARG A O 1
ATOM 3505 N N . ARG A 1 433 ? 6.016 4.245 -17.822 1.00 92.19 433 ARG A N 1
ATOM 3506 C CA . ARG A 1 433 ? 7.089 3.476 -18.464 1.00 92.19 433 ARG A CA 1
ATOM 3507 C C . ARG A 1 433 ? 6.763 3.257 -19.939 1.00 92.19 433 ARG A C 1
ATOM 3509 O O . ARG A 1 433 ? 5.630 2.903 -20.265 1.00 92.19 433 ARG A O 1
ATOM 3516 N N . LEU A 1 434 ? 7.755 3.449 -20.800 1.00 91.06 434 LEU A N 1
ATOM 3517 C CA . LEU A 1 434 ? 7.677 3.134 -22.221 1.00 91.06 434 LEU A CA 1
ATOM 3518 C C . LEU A 1 434 ? 7.899 1.626 -22.472 1.00 91.06 434 LEU A C 1
ATOM 3520 O O . LEU A 1 434 ? 8.807 1.047 -21.870 1.00 91.06 434 LEU A O 1
ATOM 3524 N N . PRO A 1 435 ? 7.089 0.967 -23.321 1.00 88.25 435 PRO A N 1
ATOM 3525 C CA . PRO A 1 435 ? 7.161 -0.479 -23.532 1.00 88.25 435 PRO A CA 1
ATOM 3526 C C . PRO A 1 435 ? 8.432 -0.967 -24.242 1.00 88.25 435 PRO A C 1
ATOM 3528 O O . PRO A 1 435 ? 8.953 -2.021 -23.876 1.00 88.25 435 PRO A O 1
ATOM 3531 N N . LYS A 1 436 ? 8.946 -0.249 -25.248 1.00 87.69 436 LYS A N 1
ATOM 3532 C CA . LYS A 1 436 ? 10.087 -0.702 -26.063 1.00 87.69 436 LYS A CA 1
ATOM 3533 C C . LYS A 1 436 ? 11.419 -0.393 -25.393 1.00 87.69 436 LYS A C 1
ATOM 3535 O O . LYS A 1 436 ? 12.272 -1.269 -25.336 1.00 87.69 436 LYS A O 1
ATOM 3540 N N . THR A 1 437 ? 11.599 0.824 -24.882 1.00 89.94 437 THR A N 1
ATOM 3541 C CA . THR A 1 437 ? 12.871 1.272 -24.280 1.00 89.94 437 THR A CA 1
ATOM 3542 C C . THR A 1 437 ? 12.943 1.126 -22.764 1.00 89.94 437 THR A C 1
ATOM 3544 O O . THR A 1 437 ? 14.019 1.279 -22.195 1.00 89.94 437 THR A O 1
ATOM 3547 N N . GLY A 1 438 ? 11.823 0.882 -22.078 1.00 89.56 438 GLY A N 1
ATOM 3548 C CA . GLY A 1 438 ? 11.793 0.728 -20.620 1.00 89.56 438 GLY A CA 1
ATOM 3549 C C . GLY A 1 438 ? 12.010 2.014 -19.830 1.00 89.56 438 GLY A C 1
ATOM 3550 O O . GLY A 1 438 ? 11.878 2.002 -18.602 1.00 89.56 438 GLY A O 1
ATOM 3551 N N . ALA A 1 439 ? 12.311 3.123 -20.508 1.00 93.25 439 ALA A N 1
ATOM 3552 C CA . ALA A 1 439 ? 12.520 4.419 -19.894 1.00 93.25 439 ALA A CA 1
ATOM 3553 C C . ALA A 1 439 ? 11.240 4.915 -19.207 1.00 93.25 439 ALA A C 1
ATOM 3555 O O . ALA A 1 439 ? 10.116 4.651 -19.647 1.00 93.25 439 ALA A O 1
ATOM 3556 N N . ILE A 1 440 ? 11.412 5.651 -18.114 1.00 94.75 440 ILE A N 1
ATOM 3557 C CA . ILE A 1 440 ? 10.322 6.296 -17.391 1.00 94.75 440 ILE A CA 1
ATOM 3558 C C . ILE A 1 440 ? 10.228 7.743 -17.853 1.00 94.75 440 ILE A C 1
ATOM 3560 O O . ILE A 1 440 ? 11.119 8.556 -17.610 1.00 94.75 440 ILE A O 1
ATOM 3564 N N . VAL A 1 441 ? 9.113 8.066 -18.496 1.00 94.94 441 VAL A N 1
ATOM 3565 C CA . VAL A 1 441 ? 8.765 9.426 -18.886 1.00 94.94 441 VAL A CA 1
ATOM 3566 C C . VAL A 1 441 ? 8.078 10.105 -17.710 1.00 94.94 441 VAL A C 1
ATOM 3568 O O . VAL A 1 441 ? 7.077 9.611 -17.184 1.00 94.94 441 VAL A O 1
ATOM 3571 N N . PHE A 1 442 ? 8.632 11.242 -17.304 1.00 94.12 442 PHE A N 1
ATOM 3572 C CA . PHE A 1 442 ? 8.094 12.140 -16.295 1.00 94.12 442 PHE A CA 1
ATOM 3573 C C . PHE A 1 442 ? 7.530 13.385 -16.983 1.00 94.12 442 PHE A C 1
ATOM 3575 O O . PHE A 1 442 ? 8.273 14.125 -17.628 1.00 94.12 442 PHE A O 1
ATOM 3582 N N . THR A 1 443 ? 6.222 13.610 -16.860 1.00 92.38 443 THR A N 1
ATOM 3583 C CA . THR A 1 443 ? 5.546 14.782 -17.445 1.00 92.38 443 THR A CA 1
ATOM 3584 C C . THR A 1 443 ? 5.245 15.817 -16.372 1.00 92.38 443 THR A C 1
ATOM 3586 O O . THR A 1 443 ? 4.955 15.459 -15.226 1.00 92.38 443 THR A O 1
ATOM 3589 N N . ILE A 1 444 ? 5.302 17.103 -16.725 1.00 91.44 444 ILE A N 1
ATOM 3590 C CA . ILE A 1 444 ? 5.033 18.219 -15.811 1.00 91.44 444 ILE A CA 1
ATOM 3591 C C . ILE A 1 444 ? 4.045 19.185 -16.477 1.00 91.44 444 ILE A C 1
ATOM 3593 O O . ILE A 1 444 ? 4.427 20.054 -17.259 1.00 91.44 444 ILE A O 1
ATOM 3597 N N . ARG A 1 445 ? 2.756 19.069 -16.139 1.00 90.25 445 ARG A N 1
ATOM 3598 C CA . ARG A 1 445 ? 1.722 20.041 -16.522 1.00 90.25 445 ARG A CA 1
ATOM 3599 C C . ARG A 1 445 ? 1.668 21.152 -15.481 1.00 90.25 445 ARG A C 1
ATOM 3601 O O . ARG A 1 445 ? 1.219 20.941 -14.350 1.00 90.25 445 ARG A O 1
ATOM 3608 N N . VAL A 1 446 ? 2.111 22.338 -15.879 1.00 89.06 446 VAL A N 1
ATOM 3609 C CA . VAL A 1 446 ? 2.066 23.552 -15.058 1.00 89.06 446 VAL A CA 1
ATOM 3610 C C . VAL A 1 446 ? 0.696 24.219 -15.187 1.00 89.06 446 VAL A C 1
ATOM 3612 O O . VAL A 1 446 ? 0.186 24.376 -16.293 1.00 89.06 446 VAL A O 1
ATOM 3615 N N . TYR A 1 447 ? 0.137 24.644 -14.054 1.00 88.25 447 TYR A N 1
ATOM 3616 C CA . TYR A 1 447 ? -0.985 25.577 -13.960 1.00 88.25 447 TYR A CA 1
ATOM 3617 C C . TYR A 1 447 ? -0.578 26.763 -13.097 1.00 88.25 447 TYR A C 1
ATOM 3619 O O . TYR A 1 447 ? -0.009 26.584 -12.018 1.00 88.25 447 TYR A O 1
ATOM 3627 N N . GLN A 1 448 ? -0.953 27.959 -13.531 1.00 88.44 448 GLN A N 1
ATOM 3628 C CA . GLN A 1 448 ? -0.692 29.209 -12.833 1.00 88.44 448 GLN A CA 1
ATOM 3629 C C . GLN A 1 448 ? -2.031 29.931 -12.606 1.00 88.44 448 GLN A C 1
ATOM 3631 O O . GLN A 1 448 ? -2.839 30.064 -13.521 1.00 88.44 448 GLN A O 1
ATOM 3636 N N . THR A 1 449 ? -2.332 30.335 -11.369 1.00 89.75 449 THR A N 1
ATOM 3637 C CA . THR A 1 449 ? -3.566 31.070 -11.017 1.00 89.75 449 THR A CA 1
ATOM 3638 C C . THR A 1 449 ? -3.211 32.242 -10.110 1.00 89.75 449 THR A C 1
ATOM 3640 O O . THR A 1 449 ? -2.566 32.024 -9.088 1.00 89.75 449 THR A O 1
ATOM 3643 N N . ARG A 1 450 ? -3.646 33.469 -10.429 1.00 90.56 450 ARG A N 1
ATOM 3644 C CA . ARG A 1 450 ? -3.464 34.633 -9.541 1.00 90.56 450 ARG A CA 1
ATOM 3645 C C . ARG A 1 450 ? -4.144 34.388 -8.199 1.00 90.56 450 ARG A C 1
ATOM 3647 O O . ARG A 1 450 ? -5.246 33.838 -8.155 1.00 90.56 450 ARG A O 1
ATOM 3654 N N . VAL A 1 451 ? -3.529 34.826 -7.105 1.00 89.81 451 VAL A N 1
ATOM 3655 C CA . VAL A 1 451 ? -4.125 34.704 -5.768 1.00 89.81 451 VAL A CA 1
ATOM 3656 C C . VAL A 1 451 ? -5.454 35.469 -5.702 1.00 89.81 451 VAL A C 1
ATOM 3658 O O . VAL A 1 451 ? -6.429 34.935 -5.180 1.00 89.81 451 VAL A O 1
ATOM 3661 N N . THR A 1 452 ? -5.544 36.643 -6.333 1.00 91.50 452 THR A N 1
ATOM 3662 C CA . THR A 1 452 ? -6.783 37.441 -6.459 1.00 91.50 452 THR A CA 1
ATOM 3663 C C . THR A 1 452 ? -7.916 36.751 -7.230 1.00 91.50 452 THR A C 1
ATOM 3665 O O . THR A 1 452 ? -9.081 37.083 -7.017 1.00 91.50 452 THR A O 1
ATOM 3668 N N . ASP A 1 453 ? -7.620 35.779 -8.096 1.00 90.31 453 ASP A N 1
ATOM 3669 C CA . ASP A 1 453 ? -8.636 34.947 -8.754 1.00 90.31 453 ASP A CA 1
ATOM 3670 C C . ASP A 1 453 ? -8.974 33.709 -7.919 1.00 90.31 453 ASP A C 1
ATOM 3672 O O . ASP A 1 453 ? -10.143 33.362 -7.755 1.00 90.31 453 ASP A O 1
ATOM 3676 N N . LEU A 1 454 ? -7.962 33.094 -7.304 1.00 88.38 454 LEU A N 1
ATOM 3677 C CA . LEU A 1 454 ? -8.100 31.934 -6.424 1.00 88.38 454 LEU A CA 1
ATOM 3678 C C . LEU A 1 454 ? -9.003 32.213 -5.209 1.00 88.38 454 LEU A C 1
ATOM 3680 O O . LEU A 1 454 ? -9.750 31.332 -4.783 1.00 88.38 454 LEU A O 1
ATOM 3684 N N . VAL A 1 455 ? -8.990 33.437 -4.668 1.00 88.19 455 VAL A N 1
ATOM 3685 C CA . VAL A 1 455 ? -9.889 33.846 -3.571 1.00 88.19 455 VAL A CA 1
ATOM 3686 C C . VAL A 1 455 ? -11.357 34.003 -3.985 1.00 88.19 455 VAL A C 1
ATOM 3688 O O . VAL A 1 455 ? -12.226 34.075 -3.118 1.00 88.19 455 VAL A O 1
ATOM 3691 N N . LYS A 1 456 ? -11.674 34.015 -5.287 1.00 88.12 456 LYS A N 1
ATOM 3692 C CA . LYS A 1 456 ? -13.062 34.033 -5.786 1.00 88.12 456 LYS A CA 1
ATOM 3693 C C . LYS A 1 456 ? -13.696 32.637 -5.754 1.00 88.12 456 LYS A C 1
ATOM 3695 O O . LYS A 1 456 ? -14.918 32.522 -5.741 1.00 88.12 456 LYS A O 1
ATOM 3700 N N . GLU A 1 457 ? -12.890 31.572 -5.721 1.00 87.69 457 GLU A N 1
ATOM 3701 C CA . GLU A 1 457 ? -13.365 30.185 -5.680 1.00 87.69 457 GLU A CA 1
ATOM 3702 C C . GLU A 1 457 ? -13.833 29.788 -4.254 1.00 87.69 457 GLU A C 1
ATOM 3704 O O . GLU A 1 457 ? -13.037 29.845 -3.305 1.00 87.69 457 GLU A O 1
ATOM 3709 N N . PRO A 1 458 ? -15.089 29.332 -4.056 1.00 84.12 458 PRO A N 1
ATOM 3710 C CA . PRO A 1 458 ? -15.618 29.011 -2.728 1.00 84.12 458 PRO A CA 1
ATOM 3711 C C . PRO A 1 458 ? -14.803 27.974 -1.934 1.00 84.12 458 PRO A C 1
ATOM 3713 O O . PRO A 1 458 ? -14.536 26.846 -2.366 1.00 84.12 458 PRO A O 1
ATOM 3716 N N . GLY A 1 459 ? -14.398 28.366 -0.726 1.00 79.94 459 GLY A N 1
ATOM 3717 C CA . GLY A 1 459 ? -13.634 27.560 0.225 1.00 79.94 459 GLY A CA 1
ATOM 3718 C C . GLY A 1 459 ? -12.201 27.226 -0.200 1.00 79.94 459 GLY A C 1
ATOM 3719 O O . GLY A 1 459 ? -11.529 26.475 0.509 1.00 79.94 459 GLY A O 1
ATOM 3720 N N . VAL A 1 460 ? -11.724 27.712 -1.349 1.00 85.44 460 VAL A N 1
ATOM 3721 C CA . VAL A 1 460 ? -10.335 27.548 -1.804 1.00 85.44 460 VAL A CA 1
ATOM 3722 C C . VAL A 1 460 ? -9.337 28.360 -0.971 1.00 85.44 460 VAL A C 1
ATOM 3724 O O . VAL A 1 460 ? -8.351 27.741 -0.560 1.00 85.44 460 VAL A O 1
ATOM 3727 N N . PRO A 1 461 ? -9.561 29.653 -0.635 1.00 86.88 461 PRO A N 1
ATOM 3728 C CA . PRO A 1 461 ? -8.609 30.407 0.185 1.00 86.88 461 PRO A CA 1
ATOM 3729 C C . PRO A 1 461 ? -8.329 29.741 1.535 1.00 86.88 461 PRO A C 1
ATOM 3731 O O . PRO A 1 461 ? -7.170 29.520 1.883 1.00 86.88 461 PRO A O 1
ATOM 3734 N N . GLY A 1 462 ? -9.379 29.299 2.235 1.00 82.50 462 GLY A N 1
ATOM 3735 C CA . GLY A 1 462 ? -9.246 28.566 3.493 1.00 82.50 462 GLY A CA 1
ATOM 3736 C C . GLY A 1 462 ? -8.468 27.248 3.356 1.00 82.50 462 GLY A C 1
ATOM 3737 O O . GLY A 1 462 ? -7.564 26.980 4.149 1.00 82.50 462 GLY A O 1
ATOM 3738 N N . ARG A 1 463 ? -8.743 26.445 2.310 1.00 84.69 463 ARG A N 1
ATOM 3739 C CA . ARG A 1 463 ? -7.978 25.211 2.033 1.00 84.69 463 ARG A CA 1
ATOM 3740 C C . ARG A 1 463 ? -6.498 25.495 1.802 1.00 84.69 463 ARG A C 1
ATOM 3742 O O . ARG A 1 463 ? -5.664 24.738 2.293 1.00 84.69 463 ARG A O 1
ATOM 3749 N N . LEU A 1 464 ? -6.176 26.548 1.052 1.00 84.62 464 LEU A N 1
ATOM 3750 C CA . LEU A 1 464 ? -4.795 26.913 0.750 1.00 84.62 464 LEU A CA 1
ATOM 3751 C C . LEU A 1 464 ? -4.070 27.381 2.018 1.00 84.62 464 LEU A C 1
ATOM 3753 O O . LEU A 1 464 ? -3.029 26.821 2.358 1.00 84.62 464 LEU A O 1
ATOM 3757 N N . ALA A 1 465 ? -4.663 28.317 2.765 1.00 83.44 465 ALA A N 1
ATOM 3758 C CA . ALA A 1 465 ? -4.100 28.840 4.009 1.00 83.44 465 ALA A CA 1
ATOM 3759 C C . ALA A 1 465 ? -3.894 27.745 5.070 1.00 83.44 465 ALA A C 1
ATOM 3761 O O . ALA A 1 465 ? -2.847 27.690 5.715 1.00 83.44 465 ALA A O 1
ATOM 3762 N N . SER A 1 466 ? -4.846 26.815 5.217 1.00 81.25 466 SER A N 1
ATOM 3763 C CA . SER A 1 466 ? -4.676 25.648 6.092 1.00 81.25 466 SER A CA 1
ATOM 3764 C C . SER A 1 466 ? -3.553 24.726 5.633 1.00 81.25 466 SER A C 1
ATOM 3766 O O . SER A 1 466 ? -2.832 24.214 6.484 1.00 81.25 466 SER A O 1
ATOM 3768 N N . SER A 1 467 ? -3.413 24.487 4.328 1.00 82.75 467 SER A N 1
ATOM 3769 C CA . SER A 1 467 ? -2.403 23.563 3.810 1.00 82.75 467 SER A CA 1
ATOM 3770 C C . SER A 1 467 ? -0.984 24.126 3.900 1.00 82.75 467 SER A C 1
ATOM 3772 O O . SER A 1 467 ? -0.050 23.341 4.023 1.00 82.75 467 SER A O 1
ATOM 3774 N N . ILE A 1 468 ? -0.825 25.454 3.835 1.00 80.44 468 ILE A N 1
ATOM 3775 C CA . ILE A 1 468 ? 0.449 26.161 4.060 1.00 80.44 468 ILE A CA 1
ATOM 3776 C C . ILE A 1 468 ? 0.835 26.081 5.539 1.00 80.44 468 ILE A C 1
ATOM 3778 O O . ILE A 1 468 ? 1.944 25.680 5.866 1.00 80.44 468 ILE A O 1
ATOM 3782 N N . ARG A 1 469 ? -0.108 26.361 6.449 1.00 78.38 469 ARG A N 1
ATOM 3783 C CA . ARG A 1 469 ? 0.096 26.228 7.906 1.00 78.38 469 ARG A CA 1
ATOM 3784 C C . ARG A 1 469 ? 0.356 24.796 8.378 1.00 78.38 469 ARG A C 1
ATOM 3786 O O . ARG A 1 469 ? 0.778 24.604 9.510 1.00 78.38 469 ARG A O 1
ATOM 3793 N N . GLY A 1 470 ? 0.067 23.804 7.538 1.00 76.12 470 GLY A N 1
ATOM 3794 C CA . GLY A 1 470 ? 0.384 22.403 7.790 1.00 76.12 470 GLY A CA 1
ATOM 3795 C C . GLY A 1 470 ? 1.814 22.000 7.415 1.00 76.12 470 GLY A C 1
ATOM 3796 O O . GLY A 1 470 ? 2.167 20.849 7.665 1.00 76.12 470 GLY A O 1
ATOM 3797 N N . TRP A 1 471 ? 2.608 22.875 6.780 1.00 77.25 471 TRP A N 1
ATOM 3798 C CA . TRP A 1 471 ? 4.014 22.614 6.454 1.00 77.25 471 TRP A CA 1
ATOM 3799 C C . TRP A 1 471 ? 4.870 22.550 7.729 1.00 77.25 471 TRP A C 1
ATOM 3801 O O . TRP A 1 471 ? 4.690 23.347 8.644 1.00 77.25 471 TRP A O 1
ATOM 3811 N N . SER A 1 472 ? 5.814 21.606 7.785 1.00 73.88 472 SER A N 1
ATOM 3812 C CA . SER A 1 472 ? 6.890 21.625 8.783 1.00 73.88 472 SER A CA 1
ATOM 3813 C C . SER A 1 472 ? 7.917 22.705 8.432 1.00 73.88 472 SER A C 1
ATOM 3815 O O . SER A 1 472 ? 8.033 23.051 7.261 1.00 73.88 472 SER A O 1
ATOM 3817 N N . GLU A 1 473 ? 8.662 23.225 9.412 1.00 69.44 473 GLU A N 1
ATOM 3818 C CA . GLU A 1 473 ? 9.571 24.375 9.227 1.00 69.44 473 GLU A CA 1
ATOM 3819 C C . GLU A 1 473 ? 10.564 24.185 8.066 1.00 69.44 473 GLU A C 1
ATOM 3821 O O . GLU A 1 473 ? 10.748 25.073 7.244 1.00 69.44 473 GLU A O 1
ATOM 3826 N N . ASP A 1 474 ? 11.122 22.982 7.925 1.00 69.06 474 ASP A N 1
ATOM 3827 C CA . ASP A 1 474 ? 12.022 22.598 6.833 1.00 69.06 474 ASP A CA 1
ATOM 3828 C C . ASP A 1 474 ? 11.343 22.611 5.449 1.00 69.06 474 ASP A C 1
ATOM 3830 O O . ASP A 1 474 ? 11.932 23.031 4.455 1.00 69.06 474 ASP A O 1
ATOM 3834 N N . VAL A 1 475 ? 10.081 22.181 5.370 1.00 72.81 475 VAL A N 1
ATOM 3835 C CA . VAL A 1 475 ? 9.250 22.243 4.156 1.00 72.81 475 VAL A CA 1
ATOM 3836 C C . VAL A 1 475 ? 8.804 23.667 3.865 1.00 72.81 475 VAL A C 1
ATOM 3838 O O . VAL A 1 475 ? 8.755 24.037 2.691 1.00 72.81 475 VAL A O 1
ATOM 3841 N N . ALA A 1 476 ? 8.477 24.437 4.903 1.00 69.88 476 ALA A N 1
ATOM 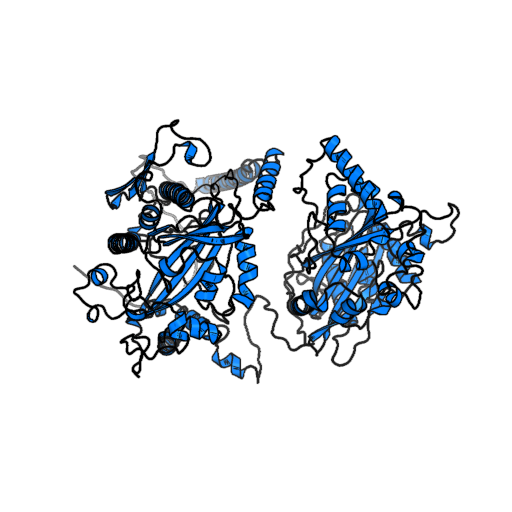3842 C CA . ALA A 1 476 ? 8.150 25.845 4.798 1.00 69.88 476 ALA A CA 1
ATOM 3843 C C . ALA A 1 476 ? 9.352 26.572 4.204 1.00 69.88 476 ALA A C 1
ATOM 3845 O O . ALA A 1 476 ? 9.215 27.031 3.081 1.00 69.88 476 ALA A O 1
ATOM 3846 N N . GLN A 1 477 ? 10.530 26.516 4.839 1.00 70.19 477 GLN A N 1
ATOM 3847 C CA . GLN A 1 477 ? 11.804 27.074 4.360 1.00 70.19 477 GLN A CA 1
ATOM 3848 C C . GLN A 1 477 ? 12.153 26.620 2.930 1.00 70.19 477 GLN A C 1
ATOM 3850 O O . GLN A 1 477 ? 12.466 27.436 2.067 1.00 70.19 477 GLN A O 1
ATOM 3855 N N . TYR A 1 478 ? 12.028 25.326 2.618 1.00 69.81 478 TYR A N 1
ATOM 3856 C CA . TYR A 1 478 ? 12.271 24.816 1.263 1.00 69.81 478 TYR A CA 1
ATOM 3857 C C . TYR A 1 478 ? 11.265 25.328 0.216 1.00 69.81 478 TYR A C 1
ATOM 3859 O O . TYR A 1 478 ? 11.586 25.430 -0.969 1.00 69.81 478 TYR A O 1
ATOM 3867 N N . LYS A 1 479 ? 10.037 25.657 0.621 1.00 73.19 479 LYS A N 1
ATOM 3868 C CA . LYS A 1 479 ? 9.029 26.311 -0.226 1.00 73.19 479 LYS A CA 1
ATOM 3869 C C . LYS A 1 479 ? 8.975 27.830 -0.002 1.00 73.19 479 LYS A C 1
ATOM 3871 O O . LYS A 1 479 ? 8.138 28.471 -0.638 1.00 73.19 479 LYS A O 1
ATOM 3876 N N . ASP A 1 480 ? 9.868 28.395 0.820 1.00 59.94 480 ASP A N 1
ATOM 3877 C CA . ASP A 1 480 ? 9.860 29.790 1.279 1.00 59.94 480 ASP A CA 1
ATOM 3878 C C . ASP A 1 480 ? 10.437 30.696 0.203 1.00 59.94 480 ASP A C 1
ATOM 3880 O O . ASP A 1 480 ? 11.562 31.188 0.232 1.00 59.94 480 ASP A O 1
ATOM 3884 N N . LEU A 1 481 ? 9.596 30.908 -0.794 1.00 56.09 481 LEU A N 1
ATOM 3885 C CA . LEU A 1 481 ? 9.439 32.256 -1.273 1.00 56.09 481 LEU A CA 1
ATOM 3886 C C . LEU A 1 481 ? 8.654 33.024 -0.216 1.00 56.09 481 LEU A C 1
ATOM 3888 O O . LEU A 1 481 ? 7.492 32.700 0.051 1.00 56.09 481 LEU A O 1
ATOM 3892 N N . PHE A 1 482 ? 9.315 34.068 0.282 1.00 59.88 482 PHE A N 1
ATOM 3893 C CA . PHE A 1 482 ? 8.893 35.113 1.223 1.00 59.88 482 PHE A CA 1
ATOM 3894 C C . PHE A 1 482 ? 7.416 35.549 1.130 1.00 59.88 482 PHE A C 1
ATOM 3896 O O . PHE A 1 482 ? 6.842 36.043 2.098 1.00 59.88 482 PHE A O 1
ATOM 3903 N N . ALA A 1 483 ? 6.777 35.325 -0.018 1.00 63.47 483 ALA A N 1
ATOM 3904 C CA . ALA A 1 483 ? 5.390 35.640 -0.310 1.00 63.47 483 ALA A CA 1
ATOM 3905 C C . ALA A 1 483 ? 4.328 35.007 0.599 1.00 63.47 483 ALA A C 1
ATOM 3907 O O . ALA A 1 483 ? 3.266 35.609 0.758 1.00 63.47 483 ALA A O 1
ATOM 3908 N N . TYR A 1 484 ? 4.529 33.819 1.188 1.00 70.50 484 TYR A N 1
ATOM 3909 C CA . TYR A 1 484 ? 3.402 33.187 1.894 1.00 70.50 484 TYR A CA 1
ATOM 3910 C C . TYR A 1 484 ? 2.998 33.920 3.182 1.00 70.50 484 TYR A C 1
ATOM 3912 O O . TYR A 1 484 ? 1.831 33.830 3.554 1.00 70.50 484 TYR A O 1
ATOM 3920 N N . LYS A 1 485 ? 3.905 34.641 3.860 1.00 68.06 485 LYS A N 1
ATOM 3921 C CA . LYS A 1 485 ? 3.581 35.342 5.120 1.00 68.06 485 LYS A CA 1
ATOM 3922 C C . LYS A 1 485 ? 2.565 36.461 4.879 1.00 68.06 485 LYS A C 1
ATOM 3924 O O . LYS A 1 485 ? 1.521 36.472 5.528 1.00 68.06 485 LYS A O 1
ATOM 3929 N N . ASP A 1 486 ? 2.814 37.295 3.873 1.00 72.88 486 ASP A N 1
ATOM 3930 C CA . ASP A 1 486 ? 1.911 38.375 3.452 1.00 72.88 486 ASP A CA 1
ATOM 3931 C C . ASP A 1 486 ? 0.592 37.817 2.890 1.00 72.88 486 ASP A C 1
ATOM 3933 O O . ASP A 1 486 ? -0.507 38.265 3.225 1.00 72.88 486 ASP A O 1
ATOM 3937 N N . ILE A 1 487 ? 0.686 36.773 2.060 1.00 83.12 487 ILE A N 1
ATOM 3938 C CA . ILE A 1 487 ? -0.469 36.193 1.369 1.00 83.12 487 ILE A CA 1
ATOM 3939 C C . ILE A 1 487 ? -1.381 35.394 2.310 1.00 83.12 487 ILE A C 1
ATOM 3941 O O . ILE A 1 487 ? -2.589 35.355 2.080 1.00 83.12 487 ILE A O 1
ATOM 3945 N N . LEU A 1 488 ? -0.868 34.803 3.396 1.00 83.44 488 LEU A N 1
ATOM 3946 C CA . LEU A 1 488 ? -1.698 34.106 4.388 1.00 83.44 488 LEU A CA 1
ATOM 3947 C C . LEU A 1 488 ? -2.775 35.020 4.987 1.00 83.44 488 LEU A C 1
ATOM 3949 O O . LEU A 1 488 ? -3.921 34.589 5.106 1.00 83.44 488 LEU A O 1
ATOM 3953 N N . GLN A 1 489 ? -2.439 36.275 5.305 1.00 83.00 489 GLN A N 1
ATOM 3954 C CA . GLN A 1 489 ? -3.410 37.236 5.834 1.00 83.00 489 GLN A CA 1
ATOM 3955 C C . GLN A 1 489 ? -4.488 37.575 4.794 1.00 83.00 489 GLN A C 1
ATOM 3957 O O . GLN A 1 489 ? -5.673 37.613 5.120 1.00 83.00 489 GLN A O 1
ATOM 3962 N N . TYR A 1 490 ? -4.103 37.752 3.526 1.00 86.94 490 TYR A N 1
ATOM 3963 C CA . TYR A 1 490 ? -5.053 37.994 2.438 1.00 86.94 490 TYR A CA 1
ATOM 3964 C C . TYR A 1 490 ? -6.004 36.806 2.204 1.00 86.94 490 TYR A C 1
ATOM 3966 O O . TYR A 1 490 ? -7.206 37.001 1.996 1.00 86.94 490 TYR A O 1
ATOM 3974 N N . LEU A 1 491 ? -5.492 35.571 2.284 1.00 88.25 491 LEU A N 1
ATOM 3975 C CA . LEU A 1 491 ? -6.301 34.353 2.183 1.00 88.25 491 LEU A CA 1
ATOM 3976 C C . LEU A 1 491 ? -7.285 34.216 3.356 1.00 88.25 491 LEU A C 1
ATOM 3978 O O . LEU A 1 491 ? -8.423 33.807 3.131 1.00 88.25 491 LEU A O 1
ATOM 3982 N N . ASP A 1 492 ? -6.885 34.570 4.580 1.00 83.56 492 ASP A N 1
ATOM 3983 C CA . ASP A 1 492 ? -7.773 34.545 5.750 1.00 83.56 492 ASP A CA 1
ATOM 3984 C C . ASP A 1 492 ? -8.910 35.563 5.628 1.00 83.56 492 ASP A C 1
ATOM 3986 O O . ASP A 1 492 ? -10.073 35.182 5.758 1.00 83.56 492 ASP A O 1
ATOM 3990 N N . THR A 1 493 ? -8.596 36.829 5.325 1.00 87.69 493 THR A N 1
ATOM 3991 C CA . THR A 1 493 ? -9.599 37.890 5.121 1.00 87.69 493 THR A CA 1
ATOM 3992 C C . THR A 1 493 ? -10.580 37.497 4.021 1.00 87.69 493 THR A C 1
ATOM 3994 O O . THR A 1 493 ? -11.793 37.537 4.217 1.00 87.69 493 THR A O 1
ATOM 3997 N N . SER A 1 494 ? -10.067 37.004 2.891 1.00 88.38 494 SER A N 1
ATOM 3998 C CA . SER A 1 494 ? -10.908 36.540 1.787 1.00 88.38 494 SER A CA 1
ATOM 3999 C C . SER A 1 494 ? -11.776 35.339 2.172 1.00 88.38 494 SER A C 1
ATOM 4001 O O . SER A 1 494 ? -12.916 35.225 1.724 1.00 88.38 494 SER A O 1
ATOM 4003 N N . HIS A 1 495 ? -11.269 34.424 3.004 1.00 85.69 495 HIS A N 1
ATOM 4004 C CA . HIS A 1 495 ? -12.074 33.314 3.503 1.00 85.69 495 HIS A CA 1
ATOM 4005 C C . HIS A 1 495 ? -13.174 33.800 4.454 1.00 85.69 495 HIS A C 1
ATOM 4007 O O . HIS A 1 495 ? -14.304 33.334 4.319 1.00 85.69 495 HIS A O 1
ATOM 4013 N N . ALA A 1 496 ? -12.880 34.750 5.347 1.00 82.25 496 ALA A N 1
ATOM 4014 C CA . ALA A 1 496 ? -13.865 35.367 6.234 1.00 82.25 496 ALA A CA 1
ATOM 4015 C C . ALA A 1 496 ? -14.992 36.048 5.438 1.00 82.25 496 ALA A C 1
ATOM 4017 O O . ALA A 1 496 ? -16.161 35.749 5.672 1.00 82.25 496 ALA A O 1
ATOM 4018 N N . GLU A 1 497 ? -14.661 36.832 4.407 1.00 87.62 497 GLU A N 1
ATOM 4019 C CA . GLU A 1 497 ? -15.662 37.409 3.500 1.00 87.62 497 GLU A CA 1
ATOM 4020 C C . GLU A 1 497 ? -16.539 36.345 2.820 1.00 87.62 497 GLU A C 1
ATOM 4022 O O . GLU A 1 497 ? -17.742 36.542 2.657 1.00 87.62 497 GLU A O 1
ATOM 4027 N N . GLN A 1 498 ? -15.969 35.207 2.399 1.00 86.06 498 GLN A N 1
ATOM 4028 C CA . GLN A 1 498 ? -16.762 34.120 1.812 1.00 86.06 498 GLN A CA 1
ATOM 4029 C C . GLN A 1 498 ? -17.726 33.477 2.830 1.00 86.06 498 GLN A C 1
ATOM 4031 O O . GLN A 1 498 ? -18.784 32.992 2.423 1.00 86.06 498 GLN A O 1
ATOM 4036 N N . LEU A 1 499 ? -17.379 33.461 4.124 1.00 80.50 499 LEU A N 1
ATOM 4037 C CA . LEU A 1 499 ? -18.257 32.989 5.203 1.00 80.50 499 LEU A CA 1
ATOM 4038 C C . LEU A 1 499 ? -19.391 33.995 5.463 1.00 80.50 499 LEU A C 1
ATOM 4040 O O . LEU A 1 499 ? -20.550 33.594 5.521 1.00 80.50 499 LEU A O 1
ATOM 4044 N N . GLU A 1 500 ? -19.082 35.293 5.537 1.00 84.38 500 GLU A N 1
ATOM 4045 C CA . GLU A 1 500 ? -20.076 36.372 5.684 1.00 84.38 500 GLU A CA 1
ATOM 4046 C C . GLU A 1 500 ? -21.073 36.407 4.518 1.00 84.38 500 GLU A C 1
ATOM 4048 O O . GLU A 1 500 ? -22.278 36.549 4.719 1.00 84.38 500 GLU A O 1
ATOM 4053 N N . LYS A 1 501 ? -20.583 36.207 3.288 1.00 85.50 501 LYS A N 1
ATOM 4054 C CA . LYS A 1 501 ? -21.395 36.140 2.061 1.00 85.50 501 LYS A CA 1
ATOM 4055 C C . LYS A 1 501 ? -22.159 34.813 1.908 1.00 85.50 501 LYS A C 1
ATOM 4057 O O . LYS A 1 501 ? -22.842 34.626 0.905 1.00 85.50 501 LYS A O 1
ATOM 4062 N N . GLY A 1 502 ? -22.027 33.873 2.851 1.00 79.69 502 GLY A N 1
ATOM 4063 C CA . GLY A 1 502 ? -22.687 32.561 2.815 1.00 79.69 502 GLY A CA 1
ATOM 4064 C C . GLY A 1 502 ? -22.227 31.634 1.680 1.00 79.69 502 GLY A C 1
ATOM 4065 O O . GLY A 1 502 ? -22.884 30.633 1.399 1.00 79.69 502 GLY A O 1
ATOM 4066 N N . LEU A 1 503 ? -21.105 31.946 1.019 1.00 74.94 503 LEU A N 1
ATOM 4067 C CA . LEU A 1 503 ? -20.544 31.165 -0.094 1.00 74.94 503 LEU A CA 1
ATOM 4068 C C . LEU A 1 503 ? -19.871 29.867 0.385 1.00 74.94 503 LEU A C 1
ATOM 4070 O O . LEU A 1 503 ? -19.674 28.936 -0.396 1.00 74.94 503 LEU A O 1
ATOM 4074 N N . VAL A 1 504 ? -19.523 29.799 1.671 1.00 68.44 504 VAL A N 1
ATOM 4075 C CA . VAL A 1 504 ? -19.054 28.596 2.370 1.00 68.44 504 VAL A CA 1
ATOM 4076 C C . VAL A 1 504 ? -19.746 28.503 3.728 1.00 68.44 504 VAL A C 1
ATOM 4078 O O . VAL A 1 504 ? -20.036 29.520 4.351 1.00 68.44 504 VAL A O 1
ATOM 4081 N N . GLY A 1 505 ? -19.999 27.278 4.199 1.00 63.06 505 GLY A N 1
ATOM 4082 C CA . GLY A 1 505 ? -20.576 27.046 5.526 1.00 63.06 505 GLY A CA 1
ATOM 4083 C C . GLY A 1 505 ? -19.668 27.553 6.652 1.00 63.06 505 GLY A C 1
ATOM 4084 O O . GLY A 1 505 ? -18.445 27.495 6.534 1.00 63.06 505 GLY A O 1
ATOM 4085 N N . SER A 1 506 ? -20.274 28.006 7.752 1.00 53.03 506 SER A N 1
ATOM 4086 C CA . SER A 1 506 ? -19.675 28.836 8.813 1.00 53.03 506 SER A CA 1
ATOM 4087 C C . SER A 1 506 ? -18.537 28.217 9.648 1.00 53.03 506 SER A C 1
ATOM 4089 O O . SER A 1 506 ? -18.068 28.860 10.584 1.00 53.03 506 SER A O 1
ATOM 4091 N N . GLN A 1 507 ? -18.041 27.018 9.315 1.00 45.56 507 GLN A N 1
ATOM 4092 C CA . GLN A 1 507 ? -16.771 26.490 9.826 1.00 45.56 507 GLN A CA 1
ATOM 4093 C C . GLN A 1 507 ? -16.060 25.575 8.811 1.00 45.56 507 GLN A C 1
ATOM 4095 O O . GLN A 1 507 ? -16.690 24.677 8.243 1.00 45.56 507 GLN A O 1
ATOM 4100 N N . PRO A 1 508 ? -14.722 25.663 8.669 1.00 46.94 508 PRO A N 1
ATOM 4101 C CA . PRO A 1 508 ? -13.936 24.486 8.330 1.00 46.94 508 PRO A CA 1
ATOM 4102 C C . PRO A 1 508 ? -13.951 23.512 9.515 1.00 46.94 508 PRO A C 1
ATOM 4104 O O . PRO A 1 508 ? -13.800 23.930 10.659 1.00 46.94 508 PRO A O 1
ATOM 4107 N N . ARG A 1 509 ? -14.048 22.199 9.263 1.00 43.97 509 ARG A N 1
ATOM 4108 C CA . ARG A 1 509 ? -14.116 21.165 10.324 1.00 43.97 509 ARG A CA 1
ATOM 4109 C C . ARG A 1 509 ? -12.880 21.074 11.256 1.00 43.97 509 ARG A C 1
ATOM 4111 O O . ARG A 1 509 ? -12.860 20.165 12.073 1.00 43.97 509 ARG A O 1
ATOM 4118 N N . ASN A 1 510 ? -11.867 21.944 11.115 1.00 36.94 510 ASN A N 1
ATOM 4119 C CA . ASN A 1 510 ? -10.790 22.234 12.085 1.00 36.94 510 ASN A CA 1
ATOM 4120 C C . ASN A 1 510 ? -9.958 23.466 11.625 1.00 36.94 510 ASN A C 1
ATOM 4122 O O . ASN A 1 510 ? -9.286 23.359 10.595 1.00 36.94 510 ASN A O 1
ATOM 4126 N N . PRO A 1 511 ? -9.940 24.605 12.351 1.00 33.38 511 PRO A N 1
ATOM 4127 C CA . PRO A 1 511 ? -9.022 25.723 12.095 1.00 33.38 511 PRO A CA 1
ATOM 4128 C C . PRO A 1 511 ? -7.678 25.582 12.856 1.00 33.38 511 PRO A C 1
ATOM 4130 O O . PRO A 1 511 ? -7.658 25.086 13.984 1.00 33.38 511 PRO A O 1
ATOM 4133 N N . PRO A 1 512 ? -6.541 26.045 12.295 1.00 35.22 512 PRO A N 1
ATOM 4134 C CA . PRO A 1 512 ? -5.201 25.709 12.801 1.00 35.22 512 PRO A CA 1
ATOM 4135 C C . PRO A 1 512 ? -4.800 26.375 14.130 1.00 35.22 512 PRO A C 1
ATOM 4137 O O . PRO A 1 512 ? -3.996 25.811 14.864 1.00 35.22 512 PRO A O 1
ATOM 4140 N N . SER A 1 513 ? -5.354 27.538 14.485 1.00 34.19 513 SER A N 1
ATOM 4141 C CA . SER A 1 513 ? -5.018 28.234 15.742 1.00 34.19 513 SER A CA 1
ATOM 4142 C C . SER A 1 513 ? -5.695 27.634 16.982 1.00 34.19 513 SER A C 1
ATOM 4144 O O . SER A 1 513 ? -5.201 27.802 18.097 1.00 34.19 513 SER A O 1
ATOM 4146 N N . GLU A 1 514 ? -6.793 26.891 16.814 1.00 31.66 514 GLU A N 1
ATOM 4147 C CA . GLU A 1 514 ? -7.480 26.227 17.929 1.00 31.66 514 GLU A CA 1
ATOM 4148 C C . GLU A 1 514 ? -6.830 24.883 18.303 1.00 31.66 514 GLU A C 1
ATOM 4150 O O . GLU A 1 514 ? -6.935 24.447 19.451 1.00 31.66 514 GLU A O 1
ATOM 4155 N N . VAL A 1 515 ? -6.076 24.274 17.375 1.00 36.31 515 VAL A N 1
ATOM 4156 C CA . VAL A 1 515 ? -5.302 23.032 17.582 1.00 36.31 515 VAL A CA 1
ATOM 4157 C C . VAL A 1 515 ? -4.307 23.170 18.742 1.00 36.31 515 VAL A C 1
ATOM 4159 O O . VAL A 1 515 ? -4.095 22.218 19.489 1.00 36.31 515 VAL A O 1
ATOM 4162 N N . PHE A 1 516 ? -3.757 24.370 18.960 1.00 30.02 516 PHE A N 1
ATOM 4163 C CA . PHE A 1 516 ? -2.795 24.626 20.038 1.00 30.02 516 PHE A CA 1
ATOM 4164 C C . PHE A 1 516 ? -3.443 24.887 21.415 1.00 30.02 516 PHE A C 1
ATOM 4166 O O . PHE A 1 516 ? -2.765 24.768 22.432 1.00 30.02 516 PHE A O 1
ATOM 4173 N N . ARG A 1 517 ? -4.746 25.221 21.487 1.00 29.58 517 ARG A N 1
ATOM 4174 C CA . ARG A 1 517 ? -5.465 25.459 22.764 1.00 29.58 517 ARG A CA 1
ATOM 4175 C C . ARG A 1 517 ? -6.458 24.360 23.152 1.00 29.58 517 ARG A C 1
ATOM 4177 O O . ARG A 1 517 ? -6.589 24.082 24.342 1.00 29.58 517 ARG A O 1
ATOM 4184 N N . ARG A 1 518 ? -7.103 23.669 22.203 1.00 29.94 518 ARG A N 1
ATOM 4185 C CA . ARG A 1 518 ? -7.966 22.508 22.519 1.00 29.94 518 ARG A CA 1
ATOM 4186 C C . ARG A 1 518 ? -7.199 21.289 23.033 1.00 29.94 518 ARG A C 1
ATOM 4188 O O . ARG A 1 518 ? -7.822 20.407 23.612 1.00 29.94 518 ARG A O 1
ATOM 4195 N N . ARG A 1 519 ? -5.864 21.275 22.920 1.00 30.80 519 ARG A N 1
ATOM 4196 C CA . ARG A 1 519 ? -4.996 20.300 23.604 1.00 30.80 519 ARG A CA 1
ATOM 4197 C C . ARG A 1 519 ? -4.931 20.474 25.131 1.00 30.80 519 ARG A C 1
ATOM 4199 O O . ARG A 1 519 ? -4.321 19.646 25.790 1.00 30.80 519 ARG A O 1
ATOM 4206 N N . LEU A 1 520 ? -5.544 21.528 25.685 1.00 29.06 520 LEU A N 1
ATOM 4207 C CA . LEU A 1 520 ? -5.596 21.798 27.130 1.00 29.06 520 LEU A CA 1
ATOM 4208 C C . LEU A 1 520 ? -7.012 21.793 27.724 1.00 29.06 520 LEU A C 1
ATOM 4210 O O . LEU A 1 520 ? -7.164 21.504 28.906 1.00 29.06 520 LEU A O 1
ATOM 4214 N N . ILE A 1 521 ? -8.052 22.100 26.939 1.00 27.64 521 ILE A N 1
ATOM 4215 C CA . ILE A 1 521 ? -9.454 22.020 27.380 1.00 27.64 521 ILE A CA 1
ATOM 4216 C C . ILE A 1 521 ? -10.292 21.472 26.220 1.00 27.64 521 ILE A C 1
ATOM 4218 O O . ILE A 1 521 ? -10.496 22.146 25.209 1.00 27.64 521 ILE A O 1
ATOM 4222 N N . GLY A 1 522 ? -10.742 20.223 26.349 1.00 36.47 522 GLY A N 1
ATOM 4223 C CA . GLY A 1 522 ? -11.431 19.513 25.272 1.00 36.47 522 GLY A CA 1
ATOM 4224 C C . GLY A 1 522 ? -12.904 19.899 25.106 1.00 36.47 522 GLY A C 1
ATOM 4225 O O . GLY A 1 522 ? -13.538 20.389 26.042 1.00 36.47 522 GLY A O 1
ATOM 4226 N N . ARG A 1 523 ? -13.470 19.595 23.925 1.00 26.64 523 ARG A N 1
ATOM 4227 C CA . ARG A 1 523 ? -14.890 19.218 23.759 1.00 26.64 523 ARG A CA 1
ATOM 4228 C C . ARG A 1 523 ? -15.228 18.674 22.362 1.00 26.64 523 ARG A C 1
ATOM 4230 O O . ARG A 1 523 ? -14.761 19.176 21.343 1.00 26.64 523 ARG A O 1
ATOM 4237 N N . SER A 1 524 ? -16.115 17.677 22.373 1.00 26.72 524 SER A N 1
ATOM 4238 C CA . SER A 1 524 ? -17.014 17.267 21.278 1.00 26.72 524 SER A CA 1
ATOM 4239 C C . SER A 1 524 ? -17.865 18.460 20.784 1.00 26.72 524 SER A C 1
ATOM 4241 O O . SER A 1 524 ? -18.126 19.367 21.572 1.00 26.72 524 SER A O 1
ATOM 4243 N N . ILE A 1 525 ? -18.240 18.577 19.502 1.00 27.44 525 ILE A N 1
ATOM 4244 C CA . ILE A 1 525 ? -19.579 18.325 18.886 1.00 27.44 525 ILE A CA 1
ATOM 4245 C C . ILE A 1 525 ? -19.516 19.083 17.528 1.00 27.44 525 ILE A C 1
ATOM 4247 O O . ILE A 1 525 ? -18.972 20.183 17.524 1.00 27.44 525 ILE A O 1
ATOM 4251 N N . HIS A 1 526 ? -20.012 18.670 16.350 1.00 27.67 526 HIS A N 1
ATOM 4252 C CA . HIS A 1 526 ? -20.538 17.411 15.785 1.00 27.67 526 HIS A CA 1
ATOM 4253 C C . HIS A 1 526 ? -20.385 17.488 14.238 1.00 27.67 526 HIS A C 1
ATOM 4255 O O . HIS A 1 526 ? -20.570 18.563 13.683 1.00 27.67 526 HIS A O 1
ATOM 4261 N N . GLU A 1 527 ? -20.112 16.372 13.540 1.00 25.77 527 GLU A N 1
ATOM 4262 C CA . GLU A 1 527 ? -20.795 15.920 12.296 1.00 25.77 527 GLU A CA 1
ATOM 4263 C C . GLU A 1 527 ? -20.032 14.772 11.588 1.00 25.77 527 GLU A C 1
ATOM 4265 O O . GLU A 1 527 ? -18.810 14.794 11.425 1.00 25.77 527 GLU A O 1
ATOM 4270 N N . ALA A 1 528 ? -20.784 13.778 11.107 1.00 27.98 528 ALA A N 1
ATOM 4271 C CA . ALA A 1 528 ? -20.300 12.520 10.526 1.00 27.98 528 ALA A CA 1
ATOM 4272 C C . ALA A 1 528 ? -19.623 12.670 9.134 1.00 27.98 528 ALA A C 1
ATOM 4274 O O . ALA A 1 528 ? -19.709 13.712 8.482 1.00 27.98 528 ALA A O 1
ATOM 4275 N N . GLY A 1 529 ? -18.917 11.670 8.596 1.00 29.67 529 GLY A N 1
ATOM 4276 C CA . GLY A 1 529 ? -18.579 10.371 9.181 1.00 29.67 529 GLY A CA 1
ATOM 4277 C C . GLY A 1 529 ? -17.543 9.624 8.336 1.00 29.67 529 GLY A C 1
ATOM 4278 O O . GLY A 1 529 ? -17.842 9.165 7.241 1.00 29.67 529 GLY A O 1
ATOM 4279 N N . LYS A 1 530 ? -16.321 9.515 8.862 1.00 25.81 530 LYS A N 1
ATOM 4280 C CA . LYS A 1 530 ? -15.330 8.458 8.597 1.00 25.81 530 LYS A CA 1
ATOM 4281 C C . LYS A 1 530 ? -14.486 8.370 9.869 1.00 25.81 530 LYS A C 1
ATOM 4283 O O . LYS A 1 530 ? -13.964 9.417 10.264 1.00 25.81 530 LYS A O 1
ATOM 4288 N N . PRO A 1 531 ? -14.347 7.206 10.524 1.00 29.50 531 PRO A N 1
ATOM 4289 C CA . PRO A 1 531 ? -13.556 7.102 11.740 1.00 29.50 531 PRO A CA 1
ATOM 4290 C C . PRO A 1 531 ? -12.069 7.230 11.392 1.00 29.50 531 PRO A C 1
ATOM 4292 O O . PRO A 1 531 ? -11.375 6.250 11.136 1.00 29.50 531 PRO A O 1
ATOM 4295 N N . ARG A 1 532 ? -11.558 8.468 11.393 1.00 33.22 532 ARG A N 1
ATOM 4296 C CA . ARG A 1 532 ? -10.145 8.686 11.710 1.00 33.22 532 ARG A CA 1
ATOM 4297 C C . ARG A 1 532 ? -9.936 8.096 13.099 1.00 33.22 532 ARG A C 1
ATOM 4299 O O . ARG A 1 532 ? -10.670 8.467 14.015 1.00 33.22 532 ARG A O 1
ATOM 4306 N N . THR A 1 533 ? -8.967 7.196 13.238 1.00 42.84 533 THR A N 1
ATOM 4307 C CA . THR A 1 533 ? -8.469 6.747 14.539 1.00 42.84 533 THR A CA 1
ATOM 4308 C C . THR A 1 533 ? -8.142 8.001 15.342 1.00 42.84 533 THR A C 1
ATOM 4310 O O . THR A 1 533 ? -7.269 8.775 14.947 1.00 42.84 533 THR A O 1
ATOM 4313 N N . GLN A 1 534 ? -8.940 8.269 16.377 1.00 42.66 534 GLN A N 1
ATOM 4314 C CA . GLN A 1 534 ? -8.809 9.478 17.185 1.00 42.66 534 GLN A CA 1
ATOM 4315 C C . GLN A 1 534 ? -7.411 9.495 17.816 1.00 42.66 534 GLN A C 1
ATOM 4317 O O . GLN A 1 534 ? -6.890 8.434 18.174 1.00 42.66 534 GLN A O 1
ATOM 4322 N N . GLU A 1 535 ? -6.813 10.681 17.983 1.00 49.84 535 GLU A N 1
ATOM 4323 C CA . GLU A 1 535 ? -5.747 10.848 18.979 1.00 49.84 535 GLU A CA 1
ATOM 4324 C C . GLU A 1 535 ? -6.397 10.666 20.356 1.00 49.84 535 GLU A C 1
ATOM 4326 O O . GLU A 1 535 ? -6.848 11.620 20.982 1.00 49.84 535 GLU A O 1
ATOM 4331 N N . ARG A 1 536 ? -6.546 9.399 20.751 1.00 70.44 536 ARG A N 1
ATOM 4332 C CA . ARG A 1 536 ? -6.972 8.967 22.078 1.00 70.44 536 ARG A CA 1
ATOM 4333 C C . ARG A 1 536 ? -5.743 8.862 22.967 1.00 70.44 536 ARG A C 1
ATOM 4335 O O . ARG A 1 536 ? -4.678 8.431 22.492 1.00 70.44 536 ARG A O 1
ATOM 4342 N N . GLU A 1 537 ? -5.908 9.212 24.236 1.00 73.19 537 GLU A N 1
ATOM 4343 C CA . GLU A 1 537 ? -4.889 8.904 25.228 1.00 73.19 537 GLU A CA 1
ATOM 4344 C C . GLU A 1 537 ? -4.670 7.384 25.286 1.00 73.19 537 GLU A C 1
ATOM 4346 O O . GLU A 1 537 ? -5.611 6.609 25.057 1.00 73.19 537 GLU A O 1
ATOM 4351 N N . PRO A 1 538 ? -3.428 6.927 25.515 1.00 76.31 538 PRO A N 1
ATOM 4352 C CA . PRO A 1 538 ? -3.148 5.513 25.708 1.00 76.31 538 PRO A CA 1
ATOM 4353 C C . PRO A 1 538 ? -4.083 4.883 26.748 1.00 76.31 538 PRO A C 1
ATOM 4355 O O . PRO A 1 538 ? -4.406 5.493 27.764 1.00 76.31 538 PRO A O 1
ATOM 4358 N N . GLY A 1 539 ? -4.540 3.659 26.493 1.00 74.38 539 GLY A N 1
ATOM 4359 C CA . GLY A 1 539 ? -5.456 2.938 27.384 1.00 74.38 539 GLY A CA 1
ATOM 4360 C C . GLY A 1 539 ? -6.935 3.334 27.281 1.00 74.38 539 GLY A C 1
ATOM 4361 O O . GLY A 1 539 ? -7.800 2.507 27.559 1.00 74.38 539 GLY A O 1
ATOM 4362 N N . GLU A 1 540 ? -7.273 4.536 26.807 1.00 78.38 540 GLU A N 1
ATOM 4363 C CA . GLU A 1 540 ? -8.668 4.996 26.746 1.00 78.38 540 GLU A CA 1
ATOM 4364 C C . GLU A 1 540 ? -9.336 4.668 25.407 1.00 78.38 540 GLU A C 1
ATOM 4366 O O . GLU A 1 540 ? -8.927 5.166 24.356 1.00 78.38 540 GLU A O 1
ATOM 4371 N N . TRP A 1 541 ? -10.396 3.853 25.405 1.00 84.44 541 TRP A N 1
ATOM 4372 C CA . TRP A 1 541 ? -11.234 3.622 24.221 1.00 84.44 541 TRP A CA 1
ATOM 4373 C C . TRP A 1 541 ? -12.668 4.099 24.451 1.00 84.44 541 TRP A C 1
ATOM 4375 O O . TRP A 1 541 ? -13.325 3.689 25.405 1.00 84.44 541 TRP A O 1
ATOM 4385 N N . THR A 1 542 ? -13.178 4.932 23.541 1.00 83.31 542 THR A N 1
ATOM 4386 C CA . THR A 1 542 ? -14.602 5.291 23.507 1.00 83.31 542 THR A CA 1
ATOM 4387 C C . THR A 1 542 ? -15.347 4.288 22.622 1.00 83.31 542 THR A C 1
ATOM 4389 O O . THR A 1 542 ? -15.016 4.207 21.436 1.00 83.31 542 THR A O 1
ATOM 4392 N N . PRO A 1 543 ? -16.362 3.563 23.136 1.00 85.19 543 PRO A N 1
ATOM 4393 C CA . PRO A 1 543 ? -17.183 2.660 22.334 1.00 85.19 543 PRO A CA 1
ATOM 4394 C C . PRO A 1 543 ? -17.754 3.364 21.098 1.00 85.19 543 PRO A C 1
ATOM 4396 O O . PRO A 1 543 ? -18.488 4.348 21.209 1.00 85.19 543 PRO A O 1
ATOM 4399 N N . ALA A 1 544 ? -17.414 2.863 19.914 1.00 80.69 544 ALA A N 1
ATOM 4400 C CA . ALA A 1 544 ? -17.837 3.430 18.643 1.00 80.69 544 ALA A CA 1
ATOM 4401 C C . ALA A 1 544 ? -19.098 2.730 18.124 1.00 80.69 544 ALA A C 1
ATOM 4403 O O . ALA A 1 544 ? -19.212 1.505 18.177 1.00 80.69 544 ALA A O 1
ATOM 4404 N N . THR A 1 545 ? -20.023 3.493 17.542 1.00 78.38 545 THR A N 1
ATOM 4405 C CA . THR A 1 545 ? -21.013 2.916 16.630 1.00 78.38 545 THR A CA 1
ATOM 4406 C C . THR A 1 545 ? -20.316 2.556 15.320 1.00 78.38 545 THR A C 1
ATOM 4408 O O . THR A 1 545 ? -19.623 3.382 14.723 1.00 78.38 545 THR A O 1
ATOM 4411 N N . PHE A 1 546 ? -20.481 1.310 14.886 1.00 83.88 546 PHE A N 1
ATOM 4412 C CA . PHE A 1 546 ? -19.888 0.788 13.661 1.00 83.88 546 PHE A CA 1
ATOM 4413 C C . PHE A 1 546 ? -20.994 0.295 12.728 1.00 83.88 546 PHE A C 1
ATOM 4415 O O . PHE A 1 546 ? -21.937 -0.358 13.171 1.00 83.88 546 PHE A O 1
ATOM 4422 N N . ASP A 1 547 ? -20.885 0.664 11.454 1.00 83.25 547 ASP A N 1
ATOM 4423 C CA . ASP A 1 547 ? -21.793 0.232 10.397 1.00 83.25 547 ASP A CA 1
ATOM 4424 C C . ASP A 1 547 ? -21.143 -0.957 9.687 1.00 83.25 547 ASP A C 1
ATOM 4426 O O . ASP A 1 547 ? -20.076 -0.822 9.081 1.00 83.25 547 ASP A O 1
ATOM 4430 N N . TYR A 1 548 ? -21.732 -2.136 9.863 1.00 87.25 548 TYR A N 1
ATOM 4431 C CA . TYR A 1 548 ? -21.148 -3.390 9.402 1.00 87.25 548 TYR A CA 1
ATOM 4432 C C . TYR A 1 548 ? -21.413 -3.564 7.904 1.00 87.25 548 TYR A C 1
ATOM 4434 O O . TYR A 1 548 ? -22.529 -3.310 7.448 1.00 87.25 548 TYR A O 1
ATOM 4442 N N . PRO A 1 549 ? -20.421 -4.001 7.111 1.00 87.19 549 PRO A N 1
ATOM 4443 C CA . PRO A 1 549 ? -20.652 -4.288 5.705 1.00 87.19 549 PRO A CA 1
ATOM 4444 C C . PRO A 1 549 ? -21.549 -5.517 5.555 1.00 87.19 549 PRO A C 1
ATOM 4446 O O . PRO A 1 549 ? -21.444 -6.476 6.320 1.00 87.19 549 PRO A O 1
ATOM 4449 N N . GLN A 1 550 ? -22.396 -5.502 4.527 1.00 88.44 550 GLN A N 1
ATOM 4450 C CA . GLN A 1 550 ? -23.233 -6.644 4.184 1.00 88.44 550 GLN A CA 1
ATOM 4451 C C . GLN A 1 550 ? -22.360 -7.849 3.802 1.00 88.44 550 GLN A C 1
ATOM 4453 O O . GLN A 1 550 ? -21.470 -7.729 2.961 1.00 88.44 550 GLN A O 1
ATOM 4458 N N . LEU A 1 551 ? -22.632 -8.997 4.426 1.00 92.31 551 LEU A N 1
ATOM 4459 C CA . LEU A 1 551 ? -21.935 -10.257 4.167 1.00 92.31 551 LEU A CA 1
ATOM 4460 C C . LEU A 1 551 ? -22.651 -11.070 3.084 1.00 92.31 551 LEU A C 1
ATOM 4462 O O . LEU A 1 551 ? -23.881 -11.048 2.999 1.00 92.31 551 LEU A O 1
ATOM 4466 N N . GLU A 1 552 ? -21.883 -11.827 2.306 1.00 93.75 552 GLU A N 1
ATOM 4467 C CA . GLU A 1 552 ? -22.400 -12.800 1.337 1.00 93.75 552 GLU A CA 1
ATOM 4468 C C . GLU A 1 552 ? -22.490 -14.190 1.997 1.00 93.75 552 GLU A C 1
ATOM 4470 O O . GLU A 1 552 ? -21.457 -14.713 2.432 1.00 93.75 552 GLU A O 1
ATOM 4475 N N . PRO A 1 553 ? -23.679 -14.814 2.096 1.00 95.12 553 PRO A N 1
ATOM 4476 C CA . PRO A 1 553 ? -23.811 -16.168 2.632 1.00 95.12 553 PRO A CA 1
ATOM 4477 C C . PRO A 1 553 ? -23.041 -17.202 1.801 1.00 95.12 553 PRO A C 1
ATOM 4479 O O . PRO A 1 553 ? -22.980 -17.116 0.576 1.00 95.12 553 PRO A O 1
ATOM 4482 N N . CYS A 1 554 ? -22.448 -18.187 2.468 1.00 92.00 554 CYS A N 1
ATOM 4483 C CA . CYS A 1 554 ? -21.881 -19.375 1.847 1.00 92.00 554 CYS A CA 1
ATOM 4484 C C . CYS A 1 554 ? -23.022 -20.346 1.544 1.00 92.00 554 CYS A C 1
ATOM 4486 O O . CYS A 1 554 ? -23.792 -20.668 2.444 1.00 92.00 554 CYS A O 1
ATOM 4488 N N . THR A 1 555 ? -23.126 -20.782 0.291 1.00 90.44 555 THR A N 1
ATOM 4489 C CA . THR A 1 555 ? -24.150 -21.731 -0.185 1.00 90.44 555 THR A CA 1
ATOM 4490 C C . THR A 1 555 ? -23.607 -23.145 -0.387 1.00 90.44 555 THR A C 1
ATOM 4492 O O . THR A 1 555 ? -24.342 -24.026 -0.823 1.00 90.44 555 THR A O 1
ATOM 4495 N N . ASP A 1 556 ? -22.315 -23.348 -0.132 1.00 89.62 556 ASP A N 1
ATOM 4496 C CA . ASP A 1 556 ? -21.640 -24.628 -0.321 1.00 89.62 556 ASP A CA 1
ATOM 4497 C C . ASP A 1 556 ? -21.858 -25.523 0.907 1.00 89.62 556 ASP A C 1
ATOM 4499 O O . ASP A 1 556 ? -21.681 -25.087 2.049 1.00 89.62 556 ASP A O 1
ATOM 4503 N N . GLU A 1 557 ? -22.209 -26.792 0.688 1.00 89.19 557 GLU A N 1
ATOM 4504 C CA . GLU A 1 557 ? -22.357 -27.761 1.776 1.00 89.19 557 GLU A CA 1
ATOM 4505 C C . GLU A 1 557 ? -21.014 -27.976 2.488 1.00 89.19 557 GLU A C 1
ATOM 4507 O O . GLU A 1 557 ? -19.998 -28.200 1.828 1.00 89.19 557 GLU A O 1
ATOM 4512 N N . LEU A 1 558 ? -21.002 -28.004 3.828 1.00 91.69 558 LEU A N 1
ATOM 4513 C CA . LEU A 1 558 ? -19.780 -28.114 4.645 1.00 91.69 558 LEU A CA 1
ATOM 4514 C C . LEU A 1 558 ? -18.804 -29.208 4.169 1.00 91.69 558 LEU A C 1
ATOM 4516 O O . LEU A 1 558 ? -17.604 -28.969 4.084 1.00 91.69 558 LEU A O 1
ATOM 4520 N N . ASN A 1 559 ? -19.316 -30.385 3.800 1.00 90.88 559 ASN A N 1
ATOM 4521 C CA . ASN A 1 559 ? -18.510 -31.526 3.342 1.00 90.88 559 ASN A CA 1
ATOM 4522 C C . ASN A 1 559 ? -17.826 -31.312 1.974 1.00 90.88 559 ASN A C 1
ATOM 4524 O O . ASN A 1 559 ? -17.003 -32.131 1.572 1.00 90.88 559 ASN A O 1
ATOM 4528 N N . THR A 1 560 ? -18.182 -30.250 1.248 1.00 92.19 560 THR A N 1
ATOM 4529 C CA . THR A 1 560 ? -17.624 -29.885 -0.065 1.00 92.19 560 THR A CA 1
ATOM 4530 C C . THR A 1 560 ? -16.615 -28.736 0.011 1.00 92.19 560 THR A C 1
ATOM 4532 O O . THR A 1 560 ? -15.814 -28.567 -0.913 1.00 92.19 560 THR A O 1
ATOM 4535 N N . ILE A 1 561 ? -16.604 -27.976 1.115 1.00 92.56 561 ILE A N 1
ATOM 4536 C CA . ILE A 1 561 ? -15.710 -26.830 1.305 1.00 92.56 561 ILE A CA 1
ATOM 4537 C C . ILE A 1 561 ? -14.300 -27.336 1.622 1.00 92.56 561 ILE A C 1
ATOM 4539 O O . ILE A 1 561 ? -13.979 -27.701 2.755 1.00 92.56 561 ILE A O 1
ATOM 4543 N N . LYS A 1 562 ? -13.433 -27.356 0.610 1.00 91.88 562 LYS A N 1
ATOM 4544 C CA . LYS A 1 562 ? -12.039 -27.790 0.765 1.00 91.88 562 LYS A CA 1
ATOM 4545 C C . LYS A 1 562 ? -11.207 -26.744 1.529 1.00 91.88 562 LYS A C 1
ATOM 4547 O O . LYS A 1 562 ? -11.398 -25.550 1.303 1.00 91.88 562 LYS A O 1
ATOM 4552 N N . PRO A 1 563 ? -10.236 -27.162 2.365 1.00 90.81 563 PRO A N 1
ATOM 4553 C CA . PRO A 1 563 ? -9.275 -26.247 2.980 1.00 90.81 563 PRO A CA 1
ATOM 4554 C C . PRO A 1 563 ? -8.490 -25.465 1.918 1.00 90.81 563 PRO A C 1
ATOM 4556 O O . PRO A 1 563 ? -8.050 -26.042 0.921 1.00 90.81 563 PRO A O 1
ATOM 4559 N N . ILE A 1 564 ? -8.281 -24.164 2.134 1.00 90.56 564 ILE A N 1
ATOM 4560 C CA . ILE A 1 564 ? -7.555 -23.310 1.184 1.00 90.56 564 ILE A CA 1
ATOM 4561 C C . ILE A 1 564 ? -6.042 -23.612 1.260 1.00 90.56 564 ILE A C 1
ATOM 4563 O O . ILE A 1 564 ? -5.451 -23.511 2.339 1.00 90.56 564 ILE A O 1
ATOM 4567 N N . PRO A 1 565 ? -5.374 -23.953 0.137 1.00 87.31 565 PRO A N 1
ATOM 4568 C CA . PRO A 1 565 ? -3.958 -24.315 0.125 1.00 87.31 565 PRO A CA 1
ATOM 4569 C C . PRO A 1 565 ? -3.061 -23.069 0.168 1.00 87.31 565 PRO A C 1
ATOM 4571 O O . PRO A 1 565 ? -2.486 -22.651 -0.836 1.00 87.31 565 PRO A O 1
ATOM 4574 N N . TYR A 1 566 ? -2.924 -22.458 1.344 1.00 90.50 566 TYR A N 1
ATOM 4575 C CA . TYR A 1 566 ? -1.991 -21.349 1.549 1.00 90.50 566 TYR A CA 1
ATOM 4576 C C . TYR A 1 566 ? -0.533 -21.804 1.358 1.00 90.50 566 TYR A C 1
ATOM 4578 O O . TYR A 1 566 ? -0.085 -22.771 1.980 1.00 90.50 566 TYR A O 1
ATOM 4586 N N . ARG A 1 567 ? 0.225 -21.094 0.510 1.00 90.12 567 ARG A N 1
ATOM 4587 C CA . ARG A 1 567 ? 1.666 -21.323 0.260 1.00 90.12 567 ARG A CA 1
ATOM 4588 C C . ARG A 1 567 ? 2.436 -19.994 0.402 1.00 90.12 567 ARG A C 1
ATOM 4590 O O . ARG A 1 567 ? 2.880 -19.415 -0.593 1.00 90.12 567 ARG A O 1
ATOM 4597 N N . PRO A 1 568 ? 2.593 -19.467 1.634 1.00 85.56 568 PRO A N 1
ATOM 4598 C CA . PRO A 1 568 ? 3.111 -18.112 1.875 1.00 85.56 568 PRO A CA 1
ATOM 4599 C C . PRO A 1 568 ? 4.620 -17.927 1.613 1.00 85.56 568 PRO A C 1
ATOM 4601 O O . PRO A 1 568 ? 5.138 -16.815 1.735 1.00 85.56 568 PRO A O 1
ATOM 4604 N N . PHE A 1 569 ? 5.328 -18.991 1.235 1.00 86.12 569 PHE A N 1
ATOM 4605 C CA . PHE A 1 569 ? 6.728 -18.986 0.810 1.00 86.12 569 PHE A CA 1
ATOM 4606 C C . PHE A 1 569 ? 6.897 -18.520 -0.650 1.00 86.12 569 PHE A C 1
ATOM 4608 O O . PHE A 1 569 ? 5.952 -18.549 -1.443 1.00 86.12 569 PHE A O 1
ATOM 4615 N N . ARG A 1 570 ? 8.096 -18.054 -1.022 1.00 83.00 570 ARG A N 1
ATOM 4616 C CA . ARG A 1 570 ? 8.418 -17.456 -2.334 1.00 83.00 570 ARG A CA 1
ATOM 4617 C C . ARG A 1 570 ? 9.815 -17.874 -2.788 1.00 83.00 570 ARG A C 1
ATOM 4619 O O . ARG A 1 570 ? 10.657 -18.138 -1.941 1.00 83.00 570 ARG A O 1
ATOM 4626 N N . TRP A 1 571 ? 10.044 -17.860 -4.099 1.00 80.88 571 TRP A N 1
ATOM 4627 C CA . TRP A 1 571 ? 11.389 -17.872 -4.675 1.00 80.88 571 TRP A CA 1
ATOM 4628 C C . TRP A 1 571 ? 12.204 -16.652 -4.195 1.00 80.88 571 TRP A C 1
ATOM 4630 O O . TRP A 1 571 ? 11.625 -15.589 -3.945 1.00 80.88 571 TRP A O 1
ATOM 4640 N N . GLY A 1 572 ? 13.527 -16.805 -4.099 1.00 80.31 572 GLY A N 1
ATOM 4641 C CA . GLY A 1 572 ? 14.471 -15.728 -3.776 1.00 80.31 572 GLY A CA 1
ATOM 4642 C C . GLY A 1 572 ? 14.683 -15.456 -2.279 1.00 80.31 572 GLY A C 1
ATOM 4643 O O . GLY A 1 572 ? 14.336 -16.261 -1.415 1.00 80.31 572 GLY A O 1
ATOM 4644 N N . GLU A 1 573 ? 15.296 -14.308 -1.974 1.00 75.44 573 GLU A N 1
ATOM 4645 C CA . GLU A 1 573 ? 15.667 -13.922 -0.607 1.00 75.44 573 GLU A CA 1
ATOM 4646 C C . GLU A 1 573 ? 14.461 -13.751 0.328 1.00 75.44 573 GLU A C 1
ATOM 4648 O O . GLU A 1 573 ? 13.468 -13.082 0.017 1.00 75.44 573 GLU A O 1
ATOM 4653 N N . TYR A 1 574 ? 14.583 -14.264 1.552 1.00 78.88 574 TYR A N 1
ATOM 4654 C CA . TYR A 1 574 ? 13.578 -14.064 2.584 1.00 78.88 574 TYR A CA 1
ATOM 4655 C C . TYR A 1 574 ? 13.753 -12.720 3.295 1.00 78.88 574 TYR A C 1
ATOM 4657 O O . TYR A 1 574 ? 14.789 -12.407 3.884 1.00 78.88 574 TYR A O 1
ATOM 4665 N N . HIS A 1 575 ? 12.691 -11.917 3.308 1.00 79.62 575 HIS A N 1
ATOM 4666 C CA . HIS A 1 575 ? 12.675 -10.629 3.994 1.00 79.62 575 HIS A CA 1
ATOM 4667 C C . HIS A 1 575 ? 11.711 -10.637 5.183 1.00 79.62 575 HIS A C 1
ATOM 4669 O O . HIS A 1 575 ? 10.490 -10.691 5.015 1.00 79.62 575 HIS A O 1
ATOM 4675 N N . VAL A 1 576 ? 12.256 -10.478 6.394 1.00 79.81 576 VAL A N 1
ATOM 4676 C CA . VAL A 1 576 ? 11.471 -10.282 7.623 1.00 79.81 576 VAL A CA 1
ATOM 4677 C C . VAL A 1 576 ? 10.648 -8.990 7.514 1.00 79.81 576 VAL A C 1
ATOM 4679 O O . VAL A 1 576 ? 11.176 -7.880 7.593 1.00 79.81 576 VAL A O 1
ATOM 4682 N N . THR A 1 577 ? 9.335 -9.138 7.329 1.00 82.69 577 THR A N 1
ATOM 4683 C CA . THR A 1 577 ? 8.348 -8.048 7.271 1.00 82.69 577 THR A CA 1
ATOM 4684 C C . THR A 1 577 ? 7.058 -8.478 7.974 1.00 82.69 577 THR A C 1
ATOM 4686 O O . THR A 1 577 ? 6.861 -9.660 8.245 1.00 82.69 577 THR A O 1
ATOM 4689 N N . MET A 1 578 ? 6.143 -7.542 8.256 1.00 80.62 578 MET A N 1
ATOM 4690 C CA . MET A 1 578 ? 4.862 -7.894 8.890 1.00 80.62 578 MET A CA 1
ATOM 4691 C C . MET A 1 578 ? 3.913 -8.705 7.979 1.00 80.62 578 MET A C 1
ATOM 4693 O O . MET A 1 578 ? 2.966 -9.298 8.484 1.00 80.62 578 MET A O 1
ATOM 4697 N N . GLY A 1 579 ? 4.120 -8.723 6.653 1.00 83.88 579 GLY A N 1
ATOM 4698 C CA . GLY A 1 579 ? 3.315 -9.518 5.706 1.00 83.88 579 GLY A CA 1
ATOM 4699 C C . GLY A 1 579 ? 1.827 -9.139 5.577 1.00 83.88 579 GLY A C 1
ATOM 4700 O O . GLY A 1 579 ? 1.065 -9.889 4.974 1.00 83.88 579 GLY A O 1
ATOM 4701 N N . ILE A 1 580 ? 1.408 -8.004 6.145 1.00 89.62 580 ILE A N 1
ATOM 4702 C CA . ILE A 1 580 ? -0.002 -7.609 6.298 1.00 89.62 580 ILE A CA 1
ATOM 4703 C C . ILE A 1 580 ? -0.631 -7.168 4.966 1.00 89.62 580 ILE A C 1
ATOM 4705 O O . ILE A 1 580 ? -0.069 -6.342 4.243 1.00 89.62 580 ILE A O 1
ATOM 4709 N N . ARG A 1 581 ? -1.845 -7.655 4.695 1.00 91.19 581 ARG A N 1
ATOM 4710 C CA . ARG A 1 581 ? -2.727 -7.275 3.580 1.00 91.19 581 ARG A CA 1
ATOM 4711 C C . ARG A 1 581 ? -4.123 -6.936 4.111 1.00 91.19 581 ARG A C 1
ATOM 4713 O O . ARG A 1 581 ? -4.518 -7.428 5.163 1.00 91.19 581 ARG A O 1
ATOM 4720 N N . ASN A 1 582 ? -4.893 -6.123 3.389 1.00 91.44 582 ASN A N 1
ATOM 4721 C CA . ASN A 1 582 ? -6.316 -5.946 3.712 1.00 91.44 582 ASN A CA 1
ATOM 4722 C C . ASN A 1 582 ? -7.061 -7.272 3.484 1.00 91.44 582 ASN A C 1
ATOM 4724 O O . ASN A 1 582 ? -6.752 -7.968 2.519 1.00 91.44 582 ASN A O 1
ATOM 4728 N N . MET A 1 583 ? -8.037 -7.581 4.335 1.00 92.75 583 MET A N 1
ATOM 4729 C CA . MET A 1 583 ? -8.888 -8.770 4.229 1.00 92.75 583 MET A CA 1
ATOM 4730 C C . MET A 1 583 ? -10.304 -8.362 3.799 1.00 92.75 583 MET A C 1
ATOM 4732 O O . MET A 1 583 ? -10.782 -7.299 4.213 1.00 92.75 583 MET A O 1
ATOM 4736 N N . SER A 1 584 ? -10.983 -9.173 2.983 1.00 92.88 584 SER A N 1
ATOM 4737 C CA . SER A 1 584 ? -12.416 -8.980 2.738 1.00 92.88 584 SER A CA 1
ATOM 4738 C C . SER A 1 584 ? -13.214 -9.344 3.987 1.00 92.88 584 SER A C 1
ATOM 4740 O O . SER A 1 584 ? -12.846 -10.244 4.739 1.00 92.88 584 SER A O 1
ATOM 4742 N N . TRP A 1 585 ? -14.349 -8.689 4.218 1.00 92.81 585 TRP A N 1
ATOM 4743 C CA . TRP A 1 585 ? -15.188 -9.050 5.361 1.00 92.81 585 TRP A CA 1
ATOM 4744 C C . TRP A 1 585 ? -15.789 -10.454 5.231 1.00 92.81 585 TRP A C 1
ATOM 4746 O O . TRP A 1 585 ? -15.899 -11.125 6.246 1.00 92.81 585 TRP A O 1
ATOM 4756 N N . ASN A 1 586 ? -16.055 -10.948 4.014 1.00 94.12 586 ASN A N 1
ATOM 4757 C CA . ASN A 1 586 ? -16.519 -12.327 3.763 1.00 94.12 586 ASN A CA 1
ATOM 4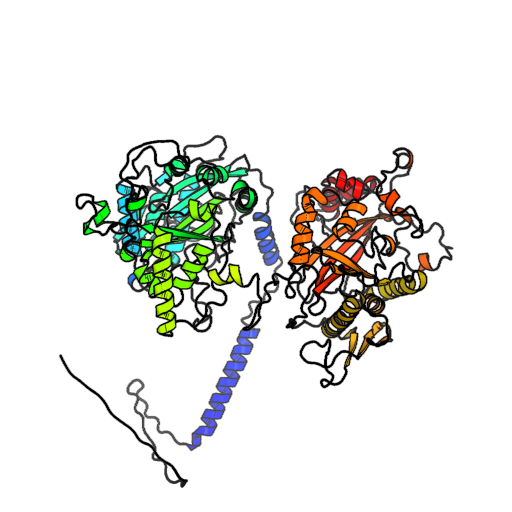758 C C . ASN A 1 586 ? -15.457 -13.410 4.061 1.00 94.12 586 ASN A C 1
ATOM 4760 O O . ASN A 1 586 ? -15.756 -14.603 3.988 1.00 94.12 586 ASN A O 1
ATOM 4764 N N . GLU A 1 587 ? -14.229 -12.993 4.375 1.00 92.31 587 GLU A N 1
ATOM 4765 C CA . GLU A 1 587 ? -13.061 -13.836 4.631 1.00 92.31 587 GLU A CA 1
ATOM 4766 C C . GLU A 1 587 ? -12.605 -13.752 6.104 1.00 92.31 587 GLU A C 1
ATOM 4768 O O . GLU A 1 587 ? -11.485 -14.156 6.406 1.00 92.31 587 GLU A O 1
ATOM 4773 N N . TRP A 1 588 ? -13.394 -13.194 7.037 1.00 95.12 588 TRP A N 1
ATOM 4774 C CA . TRP A 1 588 ? -12.917 -13.027 8.421 1.00 95.12 588 TRP A CA 1
ATOM 4775 C C . TRP A 1 588 ? -12.599 -14.374 9.081 1.00 95.12 588 TRP A C 1
ATOM 4777 O O . TRP A 1 588 ? -11.442 -14.609 9.421 1.00 95.12 588 TRP A O 1
ATOM 4787 N N . ILE A 1 589 ? -13.598 -15.249 9.205 1.00 96.56 589 ILE A N 1
ATOM 4788 C CA . ILE A 1 589 ? -13.418 -16.637 9.651 1.00 96.56 589 ILE A CA 1
ATOM 4789 C C . ILE A 1 589 ? -13.672 -17.567 8.471 1.00 96.56 589 ILE A C 1
ATOM 4791 O O . ILE A 1 589 ? -14.675 -17.401 7.768 1.00 96.56 589 ILE A O 1
ATOM 4795 N N . GLU A 1 590 ? -12.783 -18.541 8.292 1.00 93.81 590 GLU A N 1
ATOM 4796 C CA . GLU A 1 590 ? -12.886 -19.594 7.280 1.00 93.81 590 GLU A CA 1
ATOM 4797 C C . GLU A 1 590 ? -13.241 -20.936 7.927 1.00 93.81 590 GLU A C 1
ATOM 4799 O O . GLU A 1 590 ? -12.642 -21.347 8.923 1.00 93.81 590 GLU A O 1
ATOM 4804 N N . ILE A 1 591 ? -14.222 -21.623 7.339 1.00 94.88 591 ILE A N 1
ATOM 4805 C CA . ILE A 1 591 ? -14.687 -22.946 7.761 1.00 94.88 591 ILE A CA 1
ATOM 4806 C C . ILE A 1 591 ? -14.564 -23.910 6.588 1.00 94.88 591 ILE A C 1
ATOM 4808 O O . ILE A 1 591 ? -14.958 -23.572 5.474 1.00 94.88 591 ILE A O 1
ATOM 4812 N N . ASP A 1 592 ? -14.029 -25.101 6.848 1.00 95.25 592 ASP A N 1
ATOM 4813 C CA . ASP A 1 592 ? -13.837 -26.169 5.867 1.00 95.25 592 ASP A CA 1
ATOM 4814 C C . ASP A 1 592 ? -14.430 -27.508 6.335 1.00 95.25 592 ASP A C 1
ATOM 4816 O O . ASP A 1 592 ? -14.813 -27.682 7.493 1.00 95.25 592 ASP A O 1
ATOM 4820 N N . GLN A 1 593 ? -14.469 -28.490 5.435 1.00 95.12 593 GLN A N 1
ATOM 4821 C CA . GLN A 1 593 ? -14.937 -29.862 5.670 1.00 95.12 593 GLN A CA 1
ATOM 4822 C C . GLN A 1 593 ? -14.317 -30.551 6.906 1.00 95.12 593 GLN A C 1
ATOM 4824 O O . GLN A 1 593 ? -14.893 -31.503 7.433 1.00 95.12 593 GLN A O 1
ATOM 4829 N N . ASN A 1 594 ? -13.168 -30.081 7.412 1.00 93.62 594 ASN A N 1
ATOM 4830 C CA . ASN A 1 594 ? -12.517 -30.644 8.595 1.00 93.62 594 ASN A CA 1
ATOM 4831 C C . ASN A 1 594 ? -13.041 -30.038 9.913 1.00 93.62 594 ASN A C 1
ATOM 4833 O O . ASN A 1 594 ? -12.534 -30.395 10.982 1.00 93.62 594 ASN A O 1
ATOM 4837 N N . PHE A 1 595 ? -14.041 -29.148 9.864 1.00 95.44 595 PHE A N 1
ATOM 4838 C CA . PHE A 1 595 ? -14.628 -28.449 11.013 1.00 95.44 595 PHE A CA 1
ATOM 4839 C C . PHE A 1 595 ? -15.024 -29.384 12.158 1.00 95.44 595 PHE A C 1
ATOM 4841 O O . PHE A 1 595 ? -14.609 -29.173 13.295 1.00 95.44 595 PHE A O 1
ATOM 4848 N N . VAL A 1 596 ? -15.766 -30.457 11.868 1.00 94.12 596 VAL A N 1
ATOM 4849 C CA . VAL A 1 596 ? -16.251 -31.407 12.889 1.00 94.12 596 VAL A CA 1
ATOM 4850 C C . VAL A 1 596 ? -15.093 -32.126 13.593 1.00 94.12 596 VAL A C 1
ATOM 4852 O O . VAL A 1 596 ? -15.142 -32.335 14.806 1.00 94.12 596 VAL A O 1
ATOM 4855 N N . ALA A 1 597 ? -14.033 -32.480 12.860 1.00 91.81 597 ALA A N 1
ATOM 4856 C CA . ALA A 1 597 ? -12.840 -33.101 13.435 1.00 91.81 597 ALA A CA 1
ATOM 4857 C C . ALA A 1 597 ? -12.047 -32.103 14.298 1.00 91.81 597 ALA A C 1
ATOM 4859 O O . ALA A 1 597 ? -11.705 -32.414 15.439 1.00 91.81 597 ALA A O 1
ATOM 4860 N N . HIS A 1 598 ? -11.846 -30.876 13.798 1.00 92.94 598 HIS A N 1
ATOM 4861 C CA . HIS A 1 598 ? -11.206 -29.793 14.552 1.00 92.94 598 HIS A CA 1
ATOM 4862 C C . HIS A 1 598 ? -11.966 -29.471 15.843 1.00 92.94 598 HIS A C 1
ATOM 4864 O O . HIS A 1 598 ? -11.337 -29.318 16.886 1.00 92.94 598 HIS A O 1
ATOM 4870 N N . HIS A 1 599 ? -13.301 -29.397 15.801 1.00 95.00 599 HIS A N 1
ATOM 4871 C CA . HIS A 1 599 ? -14.117 -29.123 16.985 1.00 95.00 599 HIS A CA 1
ATOM 4872 C C . HIS A 1 599 ? -13.907 -30.189 18.062 1.00 95.00 599 HIS A C 1
ATOM 4874 O O . HIS A 1 599 ? -13.630 -29.842 19.203 1.00 95.00 599 HIS A O 1
ATOM 4880 N N . ARG A 1 600 ? -13.961 -31.483 17.710 1.00 93.56 600 ARG A N 1
ATOM 4881 C CA . ARG A 1 600 ? -13.751 -32.588 18.667 1.00 93.56 600 ARG A CA 1
ATOM 4882 C C . ARG A 1 600 ? -12.369 -32.543 19.323 1.00 93.56 600 ARG A C 1
ATOM 4884 O O . ARG A 1 600 ? -12.265 -32.740 20.532 1.00 93.56 600 ARG A O 1
ATOM 4891 N N . LEU A 1 601 ? -11.322 -32.261 18.545 1.00 93.19 601 LEU A N 1
ATOM 4892 C CA . LEU A 1 601 ? -9.958 -32.096 19.057 1.00 93.19 601 LEU A CA 1
ATOM 4893 C C . LEU A 1 601 ? -9.855 -30.891 20.006 1.00 93.19 601 LEU A C 1
ATOM 4895 O O . LEU A 1 601 ? -9.341 -31.012 21.119 1.00 93.19 601 LEU A O 1
ATOM 4899 N N . ARG A 1 602 ? -10.403 -29.739 19.602 1.00 94.62 602 ARG A N 1
ATOM 4900 C CA . ARG A 1 602 ? -10.383 -28.501 20.396 1.00 94.62 602 ARG A CA 1
ATOM 4901 C C . ARG A 1 602 ? -11.174 -28.646 21.693 1.00 94.62 602 ARG A C 1
ATOM 4903 O O . ARG A 1 602 ? -10.654 -28.333 22.755 1.00 94.62 602 ARG A O 1
ATOM 4910 N N . GLU A 1 603 ? -12.382 -29.194 21.627 1.00 94.19 603 GLU A N 1
ATOM 4911 C CA . GLU A 1 603 ? -13.239 -29.489 22.779 1.00 94.19 603 GLU A CA 1
ATOM 4912 C C . GLU A 1 603 ? -12.563 -30.458 23.760 1.00 94.19 603 GLU A C 1
ATOM 4914 O O . GLU A 1 603 ? -12.576 -30.227 24.972 1.00 94.19 603 GLU A O 1
ATOM 4919 N N . HIS A 1 604 ? -11.904 -31.510 23.254 1.00 93.25 604 HIS A N 1
ATOM 4920 C CA . HIS A 1 604 ? -11.109 -32.402 24.094 1.00 93.25 604 HIS A CA 1
ATOM 4921 C C . HIS A 1 604 ? -10.023 -31.627 24.843 1.00 93.25 604 HIS A C 1
ATOM 4923 O O . HIS A 1 604 ? -9.929 -31.769 26.062 1.00 93.25 604 HIS A O 1
ATOM 4929 N N . ARG A 1 605 ? -9.234 -30.800 24.144 1.00 93.06 605 ARG A N 1
ATOM 4930 C CA . ARG A 1 605 ? -8.137 -30.032 24.752 1.00 93.06 605 ARG A CA 1
ATOM 4931 C C . ARG A 1 605 ? -8.612 -28.953 25.720 1.00 93.06 605 ARG A C 1
ATOM 4933 O O . ARG A 1 605 ? -8.010 -28.820 26.780 1.00 93.06 605 ARG A O 1
ATOM 4940 N N . ILE A 1 606 ? -9.702 -28.241 25.427 1.00 94.88 606 ILE A N 1
ATOM 4941 C CA . ILE A 1 606 ? -10.337 -27.309 26.377 1.00 94.88 606 ILE A CA 1
ATOM 4942 C C . ILE A 1 606 ? -10.665 -28.053 27.679 1.00 94.88 606 ILE A C 1
ATOM 4944 O O . ILE A 1 606 ? -10.289 -27.607 28.762 1.00 94.88 606 ILE A O 1
ATOM 4948 N N . ARG A 1 607 ? -11.300 -29.228 27.579 1.00 94.06 607 ARG A N 1
ATOM 4949 C CA . ARG A 1 607 ? -11.703 -30.038 28.737 1.00 94.06 607 ARG A CA 1
ATOM 4950 C C . ARG A 1 607 ? -10.525 -30.645 29.511 1.00 94.06 607 ARG A C 1
ATOM 4952 O O . ARG A 1 607 ? -10.643 -30.794 30.723 1.00 94.06 607 ARG A O 1
ATOM 4959 N N . THR A 1 608 ? -9.429 -31.040 28.857 1.00 91.94 608 THR A N 1
ATOM 4960 C CA . THR A 1 608 ? -8.280 -31.681 29.535 1.00 91.94 608 THR A CA 1
ATOM 4961 C C . THR A 1 608 ? -7.207 -30.705 30.011 1.00 91.94 608 THR A C 1
ATOM 4963 O O . THR A 1 608 ? -6.549 -30.989 31.008 1.00 91.94 608 THR A O 1
ATOM 4966 N N . ARG A 1 609 ? -7.025 -29.561 29.339 1.00 91.81 609 ARG A N 1
ATOM 4967 C CA . ARG A 1 609 ? -5.970 -28.574 29.641 1.00 91.81 609 ARG A CA 1
ATOM 4968 C C . ARG A 1 609 ? -6.496 -27.314 30.347 1.00 91.81 609 ARG A C 1
ATOM 4970 O O . ARG A 1 609 ? -5.715 -26.631 31.009 1.00 91.81 609 ARG A O 1
ATOM 4977 N N . GLY A 1 610 ? -7.796 -27.012 30.249 1.00 93.38 610 GLY A N 1
ATOM 4978 C CA . GLY A 1 610 ? -8.459 -25.922 30.977 1.00 93.38 610 GLY A CA 1
ATOM 4979 C C . GLY A 1 610 ? -7.792 -24.555 30.783 1.00 93.38 610 GLY A C 1
ATOM 4980 O O . GLY A 1 610 ? -7.500 -24.145 29.657 1.00 93.38 610 GLY A O 1
ATOM 4981 N N . GLU A 1 611 ? -7.491 -23.872 31.893 1.00 93.00 611 GLU A N 1
ATOM 4982 C CA . GLU A 1 611 ? -6.866 -22.537 31.902 1.00 93.00 611 GLU A CA 1
ATOM 4983 C C . GLU A 1 611 ? -5.494 -22.453 31.205 1.00 93.00 611 GLU A C 1
ATOM 4985 O O . GLU A 1 611 ? -5.011 -21.356 30.922 1.00 93.00 611 GLU A O 1
ATOM 4990 N N . ARG A 1 612 ? -4.844 -23.589 30.903 1.00 92.12 612 ARG A N 1
ATOM 4991 C CA . ARG A 1 612 ? -3.573 -23.613 30.156 1.00 92.12 612 ARG A CA 1
ATOM 4992 C C . ARG A 1 612 ? -3.759 -23.234 28.682 1.00 92.12 612 ARG A C 1
ATOM 4994 O O . ARG A 1 612 ? -2.827 -22.695 28.089 1.00 92.12 612 ARG A O 1
ATOM 5001 N N . VAL A 1 613 ? -4.944 -23.490 28.115 1.00 94.94 613 VAL A N 1
ATOM 5002 C CA . VAL A 1 613 ? -5.268 -23.259 26.692 1.00 94.94 613 VAL A CA 1
ATOM 5003 C C . VAL A 1 613 ? -6.345 -22.198 26.472 1.00 94.94 613 VAL A C 1
ATOM 5005 O O . VAL A 1 613 ? -6.294 -21.516 25.454 1.00 94.94 613 VAL A O 1
ATOM 5008 N N . VAL A 1 614 ? -7.282 -21.998 27.406 1.00 97.06 614 VAL A N 1
ATOM 5009 C CA . VAL A 1 614 ? -8.275 -20.910 27.345 1.00 97.06 614 VAL A CA 1
ATOM 5010 C C . VAL A 1 614 ? -8.237 -20.111 28.636 1.00 97.06 614 VAL A C 1
ATOM 5012 O O . VAL A 1 614 ? -8.514 -20.652 29.701 1.00 97.06 614 VAL A O 1
ATOM 5015 N N . ARG A 1 615 ? -7.906 -18.819 28.560 1.00 95.50 615 ARG A N 1
ATOM 5016 C CA . ARG A 1 615 ? -7.785 -17.967 29.748 1.00 95.50 615 ARG A CA 1
ATOM 5017 C C . ARG A 1 615 ? -8.142 -16.519 29.458 1.00 95.50 615 ARG A C 1
ATOM 5019 O O . ARG A 1 615 ? -7.744 -15.955 28.440 1.00 95.50 615 ARG A O 1
ATOM 5026 N N . VAL A 1 616 ? -8.830 -15.901 30.409 1.00 94.19 616 VAL A N 1
ATOM 5027 C CA . VAL A 1 616 ? -8.992 -14.449 30.508 1.00 94.19 616 VAL A CA 1
ATOM 5028 C C . VAL A 1 616 ? -8.090 -13.967 31.641 1.00 94.19 616 VAL A C 1
ATOM 5030 O O . VAL A 1 616 ? -8.090 -14.559 32.716 1.00 94.19 616 VAL A O 1
ATOM 5033 N N . HIS A 1 617 ? -7.296 -12.927 31.400 1.00 89.38 617 HIS A N 1
ATOM 5034 C CA . HIS A 1 617 ? -6.449 -12.329 32.426 1.00 89.38 617 HIS A CA 1
ATOM 5035 C C . HIS A 1 617 ? -7.266 -11.358 33.297 1.00 89.38 617 HIS A C 1
ATOM 5037 O O . HIS A 1 617 ? -8.132 -10.630 32.799 1.00 89.38 617 HIS A O 1
ATOM 5043 N N . ASP A 1 618 ? -6.965 -11.315 34.596 1.00 81.19 618 ASP A N 1
ATOM 5044 C CA . ASP A 1 618 ? -7.566 -10.359 35.528 1.00 81.19 618 ASP A CA 1
ATOM 5045 C C . ASP A 1 618 ? -7.261 -8.907 35.134 1.00 81.19 618 ASP A C 1
ATOM 5047 O O . ASP A 1 618 ? -6.175 -8.581 34.647 1.00 81.19 618 ASP A O 1
ATOM 5051 N N . ALA A 1 619 ? -8.212 -8.003 35.374 1.00 71.94 619 ALA A N 1
ATOM 5052 C CA . ALA A 1 619 ? -8.032 -6.590 35.056 1.00 71.94 619 ALA A CA 1
ATOM 5053 C C . ALA A 1 619 ? -6.949 -5.952 35.948 1.00 71.94 619 ALA A C 1
ATOM 5055 O O . ALA A 1 619 ? -7.095 -5.884 37.169 1.00 71.94 619 ALA A O 1
ATOM 5056 N N . GLN A 1 620 ? -5.883 -5.438 35.332 1.00 65.69 620 GLN A N 1
ATOM 5057 C CA . GLN A 1 620 ? -4.794 -4.745 36.025 1.00 65.69 620 GLN A CA 1
ATOM 5058 C C . GLN A 1 620 ? -4.988 -3.212 36.000 1.00 65.69 620 GLN A C 1
ATOM 5060 O O . GLN A 1 620 ? -5.234 -2.648 34.926 1.00 6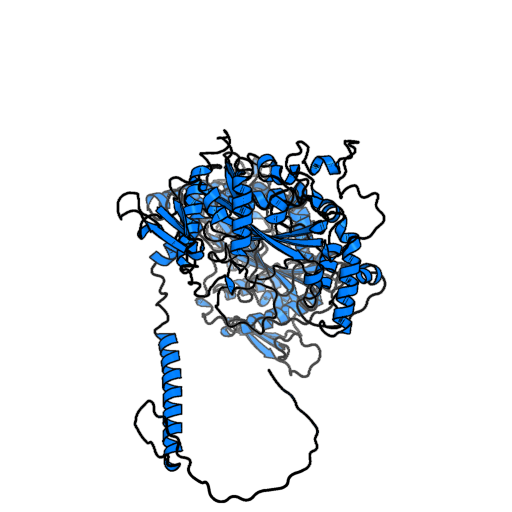5.69 620 GLN A O 1
ATOM 5065 N N . PRO A 1 621 ? -4.844 -2.505 37.142 1.00 59.50 621 PRO A N 1
ATOM 5066 C CA . PRO A 1 621 ? -4.915 -1.044 37.193 1.00 59.50 621 PRO A CA 1
ATOM 5067 C C . PRO A 1 621 ? -3.920 -0.374 36.236 1.00 59.50 621 PRO A C 1
ATOM 5069 O O . PRO A 1 621 ? -2.743 -0.716 36.221 1.00 59.50 621 PRO A O 1
ATOM 5072 N N . GLY A 1 622 ? -4.396 0.585 35.436 1.00 61.22 622 GLY A N 1
ATOM 5073 C CA . GLY A 1 622 ? -3.585 1.316 34.450 1.00 61.22 622 GLY A CA 1
ATOM 5074 C C . GLY A 1 622 ? -3.249 0.545 33.165 1.00 61.22 622 GLY A C 1
ATOM 5075 O O . GLY A 1 622 ? -2.805 1.150 32.199 1.00 61.22 622 GLY A O 1
ATOM 5076 N N . ILE A 1 623 ? -3.489 -0.765 33.093 1.00 58.59 623 ILE A N 1
ATOM 5077 C CA . ILE A 1 623 ? -3.001 -1.587 31.971 1.00 58.59 623 ILE A CA 1
ATOM 5078 C C . ILE A 1 623 ? -4.146 -2.083 31.073 1.00 58.59 623 ILE A C 1
ATOM 5080 O O . ILE A 1 623 ? -3.902 -2.409 29.914 1.00 58.59 623 ILE A O 1
ATOM 5084 N N . VAL A 1 624 ? -5.403 -2.123 31.548 1.00 54.59 624 VAL A N 1
ATOM 5085 C CA . VAL A 1 624 ? -6.475 -2.772 30.770 1.00 54.59 624 VAL A CA 1
ATOM 5086 C C . VAL A 1 624 ? -7.909 -2.305 31.027 1.00 54.59 624 VAL A C 1
ATOM 5088 O O . VAL A 1 624 ? -8.344 -2.150 32.167 1.00 54.59 624 VAL A O 1
ATOM 5091 N N . ALA A 1 625 ? -8.704 -2.283 29.952 1.00 60.00 625 ALA A N 1
ATOM 5092 C CA . ALA A 1 625 ? -10.121 -2.641 30.017 1.00 60.00 625 ALA A CA 1
ATOM 5093 C C . ALA A 1 625 ? -10.260 -4.172 30.155 1.00 60.00 625 ALA A C 1
ATOM 5095 O O . ALA A 1 625 ? -9.545 -4.905 29.484 1.00 60.00 625 ALA A O 1
ATOM 5096 N N . SER A 1 626 ? -11.174 -4.670 30.998 1.00 76.31 626 SER A N 1
ATOM 5097 C CA . SER A 1 626 ? -11.286 -6.112 31.304 1.00 76.31 626 SER A CA 1
ATOM 5098 C C . SER A 1 626 ? -11.297 -7.014 30.056 1.00 76.31 626 SER A C 1
ATOM 5100 O O . SER A 1 626 ? -12.171 -6.873 29.194 1.00 76.31 626 SER A O 1
ATOM 5102 N N . GLY A 1 627 ? -10.382 -7.992 30.005 1.00 87.56 627 GLY A N 1
ATOM 5103 C CA . GLY A 1 627 ? -10.314 -8.995 28.935 1.00 87.56 627 GLY A CA 1
ATOM 5104 C C . GLY A 1 627 ? -11.622 -9.774 28.758 1.00 87.56 627 GLY A C 1
ATOM 5105 O O . GLY A 1 627 ? -12.002 -10.084 27.631 1.00 87.56 627 GLY A O 1
ATOM 5106 N N . HIS A 1 628 ? -12.378 -9.980 29.843 1.00 91.88 628 HIS A N 1
ATOM 5107 C CA . HIS A 1 628 ? -13.701 -10.610 29.808 1.00 91.88 628 HIS A CA 1
ATOM 5108 C C . HIS A 1 628 ? -14.702 -9.794 28.978 1.00 91.88 628 HIS A C 1
ATOM 5110 O O . HIS A 1 628 ? -15.469 -10.364 28.208 1.00 91.88 628 HIS A O 1
ATOM 5116 N N . ASN A 1 629 ? -14.676 -8.459 29.064 1.00 91.00 629 ASN A N 1
ATOM 5117 C CA . ASN A 1 629 ? -15.564 -7.607 28.267 1.00 91.00 629 ASN A CA 1
ATOM 5118 C C . ASN A 1 629 ? -15.225 -7.662 26.771 1.00 91.00 629 ASN A C 1
ATOM 5120 O O . ASN A 1 629 ? -16.130 -7.592 25.942 1.00 91.00 629 ASN A O 1
ATOM 5124 N N . ALA A 1 630 ? -13.942 -7.800 26.427 1.00 92.94 630 ALA A N 1
ATOM 5125 C CA . ALA A 1 630 ? -13.496 -7.936 25.043 1.00 92.94 630 ALA A CA 1
ATOM 5126 C C . ALA A 1 630 ? -13.811 -9.330 24.475 1.00 92.94 630 ALA A C 1
ATOM 5128 O O . ALA A 1 630 ? -14.291 -9.425 23.349 1.00 92.94 630 ALA A O 1
ATOM 5129 N N . ALA A 1 631 ? -13.650 -10.396 25.267 1.00 95.75 631 ALA A N 1
ATOM 5130 C CA . ALA A 1 631 ? -14.120 -11.738 24.913 1.00 95.75 631 ALA A CA 1
ATOM 5131 C C . ALA A 1 631 ? -15.651 -11.777 24.752 1.00 95.75 631 ALA A C 1
ATOM 5133 O O . ALA A 1 631 ? -16.163 -12.333 23.783 1.00 95.75 631 ALA A O 1
ATOM 5134 N N . ARG A 1 632 ? -16.392 -11.120 25.657 1.00 95.19 632 ARG A N 1
ATOM 5135 C CA . ARG A 1 632 ? -17.851 -10.966 25.572 1.00 95.19 632 ARG A CA 1
ATOM 5136 C C . ARG A 1 632 ? -18.266 -10.206 24.318 1.00 95.19 632 ARG A C 1
ATOM 5138 O O . ARG A 1 632 ? -19.241 -10.587 23.695 1.00 95.19 632 ARG A O 1
ATOM 5145 N N . GLU A 1 633 ? -17.557 -9.154 23.920 1.00 94.88 633 GLU A N 1
ATOM 5146 C CA . GLU A 1 633 ? -17.817 -8.514 22.628 1.00 94.88 633 GLU A CA 1
ATOM 5147 C C . GLU A 1 633 ? -17.526 -9.467 21.459 1.00 94.88 633 GLU A C 1
ATOM 5149 O O . GLU A 1 633 ? -18.377 -9.627 20.585 1.00 94.88 633 GLU A O 1
ATOM 5154 N N . LEU A 1 634 ? -16.371 -10.140 21.471 1.00 97.06 634 LEU A N 1
ATOM 5155 C CA . LEU A 1 634 ? -15.948 -11.053 20.410 1.00 97.06 634 LEU A CA 1
ATOM 5156 C C . LEU A 1 634 ? -16.953 -12.187 20.165 1.00 97.06 634 LEU A C 1
ATOM 5158 O O . LEU A 1 634 ? -17.233 -12.484 19.007 1.00 97.06 634 LEU A O 1
ATOM 5162 N N . VAL A 1 635 ? -17.534 -12.789 21.209 1.00 97.75 635 VAL A N 1
ATOM 5163 C CA . VAL A 1 635 ? -18.479 -13.906 21.028 1.00 97.75 635 VAL A CA 1
ATOM 5164 C C . VAL A 1 635 ? -19.770 -13.477 20.323 1.00 97.75 635 VAL A C 1
ATOM 5166 O O . VAL A 1 635 ? -20.272 -14.210 19.471 1.00 97.75 635 VAL A O 1
ATOM 5169 N N . TYR A 1 636 ? -20.276 -12.266 20.593 1.00 96.81 636 TYR A N 1
ATOM 5170 C CA . TYR A 1 636 ? -21.416 -11.715 19.848 1.00 96.81 636 TYR A CA 1
ATOM 5171 C C . TYR A 1 636 ? -21.033 -11.367 18.408 1.00 96.81 636 TYR A C 1
ATOM 5173 O O . TYR A 1 636 ? -21.782 -11.677 17.488 1.00 96.81 636 TYR A O 1
ATOM 5181 N N . GLU A 1 637 ? -19.855 -10.780 18.196 1.00 96.06 637 GLU A N 1
ATOM 5182 C CA . GLU A 1 637 ? -19.345 -10.454 16.860 1.00 96.06 637 GLU A CA 1
ATOM 5183 C C . GLU A 1 637 ? -19.160 -11.705 15.987 1.00 96.06 637 GLU A C 1
ATOM 5185 O O . GLU A 1 637 ? -19.514 -11.691 14.808 1.00 96.06 637 GLU A O 1
ATOM 5190 N N . LEU A 1 638 ? -18.656 -12.799 16.567 1.00 97.81 638 LEU A N 1
ATOM 5191 C CA . LEU A 1 638 ? -18.553 -14.102 15.911 1.00 97.81 638 LEU A CA 1
ATOM 5192 C C . LEU A 1 638 ? -19.935 -14.697 15.635 1.00 97.81 638 LEU A C 1
ATOM 5194 O O . LEU A 1 638 ? -20.183 -15.132 14.517 1.00 97.81 638 LEU A O 1
ATOM 5198 N N . ALA A 1 639 ? -20.861 -14.682 16.597 1.00 97.56 639 ALA A N 1
ATOM 5199 C CA . ALA A 1 639 ? -22.208 -15.214 16.387 1.00 97.56 639 ALA A CA 1
ATOM 5200 C C . ALA A 1 639 ? -22.984 -14.456 15.291 1.00 97.56 639 ALA A C 1
ATOM 5202 O O . ALA A 1 639 ? -23.683 -15.073 14.483 1.00 97.56 639 ALA A O 1
ATOM 5203 N N . GLU A 1 640 ? -22.833 -13.131 15.220 1.00 96.00 640 GLU A N 1
ATOM 5204 C CA . GLU A 1 640 ? -23.430 -12.294 14.173 1.00 96.00 640 GLU A CA 1
ATOM 5205 C C . GLU A 1 640 ? -22.779 -12.515 12.795 1.00 96.00 640 GLU A C 1
ATOM 5207 O O . GLU A 1 640 ? -23.482 -12.505 11.779 1.00 96.00 640 GLU A O 1
ATOM 5212 N N . TYR A 1 641 ? -21.465 -12.755 12.748 1.00 97.31 641 TYR A N 1
ATOM 5213 C CA . TYR A 1 641 ? -20.744 -13.095 11.520 1.00 97.31 641 TYR A CA 1
ATOM 5214 C C . TYR A 1 641 ? -21.109 -14.495 11.005 1.00 97.31 641 TYR A C 1
ATOM 5216 O O . TYR A 1 641 ? -21.573 -14.647 9.874 1.00 97.31 641 TYR A O 1
ATOM 5224 N N . LEU A 1 642 ? -20.934 -15.520 11.843 1.00 97.88 642 LEU A N 1
ATOM 5225 C CA . LEU A 1 642 ? -21.050 -16.934 11.480 1.00 97.88 642 LEU A CA 1
ATOM 5226 C C . LEU A 1 642 ? -22.465 -17.301 11.028 1.00 97.88 642 LEU A C 1
ATOM 5228 O O . LEU A 1 642 ? -22.616 -17.950 9.999 1.00 97.88 642 LEU A O 1
ATOM 5232 N N . SER A 1 643 ? -23.500 -16.808 11.716 1.00 96.81 643 SER A N 1
ATOM 5233 C CA . SER A 1 643 ? -24.904 -17.059 11.339 1.00 96.81 643 SER A CA 1
ATOM 5234 C C . SER A 1 643 ? -25.342 -16.408 10.023 1.00 96.81 643 SER A C 1
ATOM 5236 O O . SER A 1 643 ? -26.365 -16.790 9.461 1.00 96.81 643 SER A O 1
ATOM 5238 N N . ARG A 1 644 ? -24.579 -15.434 9.507 1.00 95.94 644 ARG A N 1
ATOM 5239 C CA . ARG A 1 644 ? -24.829 -14.808 8.197 1.00 95.94 644 ARG A CA 1
ATOM 5240 C C . ARG A 1 644 ? -23.917 -15.338 7.102 1.00 95.94 644 ARG A C 1
ATOM 5242 O O . ARG A 1 644 ? -24.366 -15.480 5.969 1.00 95.94 644 ARG A O 1
ATOM 5249 N N . ARG A 1 645 ? -22.653 -15.622 7.424 1.00 96.62 645 ARG A N 1
ATOM 5250 C CA . ARG A 1 645 ? -21.685 -16.179 6.474 1.00 96.62 645 ARG A CA 1
ATOM 5251 C C . ARG A 1 645 ? -21.916 -17.670 6.232 1.00 96.62 645 ARG A C 1
ATOM 5253 O O . ARG A 1 645 ? -21.711 -18.109 5.113 1.00 96.62 645 ARG A O 1
ATOM 5260 N N . TYR A 1 646 ? -22.372 -18.425 7.228 1.00 96.81 646 TYR A N 1
ATOM 5261 C CA . TYR A 1 646 ? -22.567 -19.876 7.160 1.00 96.81 646 TYR A CA 1
ATOM 5262 C C . TYR A 1 646 ? -23.926 -20.284 7.772 1.00 96.81 646 TYR A C 1
ATOM 5264 O O . TYR A 1 646 ? -23.953 -20.976 8.795 1.00 96.81 646 TYR A O 1
ATOM 5272 N N . PRO A 1 647 ? -25.062 -19.846 7.191 1.00 95.94 647 PRO A N 1
ATOM 5273 C CA . PRO A 1 647 ? -26.390 -20.052 7.781 1.00 95.94 647 PRO A CA 1
ATOM 5274 C C . PRO A 1 647 ? -26.735 -21.536 7.984 1.00 95.94 647 PRO A C 1
ATOM 5276 O O . PRO A 1 647 ? -27.268 -21.888 9.030 1.00 95.94 647 PRO A O 1
ATOM 5279 N N . ASP A 1 648 ? -26.335 -22.413 7.057 1.00 93.25 648 ASP A N 1
ATOM 5280 C CA . ASP A 1 648 ? -26.586 -23.862 7.143 1.00 93.25 648 ASP A CA 1
ATOM 5281 C C . ASP A 1 648 ? -25.758 -24.566 8.240 1.00 93.25 648 ASP A C 1
ATOM 5283 O O . ASP A 1 648 ? -26.029 -25.712 8.605 1.00 93.25 648 ASP A O 1
ATOM 5287 N N . ILE A 1 649 ? -24.742 -23.885 8.787 1.00 96.00 649 ILE A N 1
ATOM 5288 C CA . ILE A 1 649 ? -23.908 -24.378 9.891 1.00 96.00 649 ILE A CA 1
ATOM 5289 C C . ILE A 1 649 ? -24.337 -23.743 11.223 1.00 96.00 649 ILE A C 1
ATOM 5291 O O . ILE A 1 649 ? -24.343 -24.436 12.241 1.00 96.00 649 ILE A O 1
ATOM 5295 N N . TYR A 1 650 ? -24.721 -22.458 11.231 1.00 97.75 650 TYR A N 1
ATOM 5296 C CA . TYR A 1 650 ? -25.032 -21.699 12.449 1.00 97.75 650 TYR A CA 1
ATOM 5297 C C . TYR A 1 650 ? -26.420 -21.063 12.416 1.00 97.75 650 TYR A C 1
ATOM 5299 O O . TYR A 1 650 ? -26.648 -20.047 11.760 1.00 97.75 650 TYR A O 1
ATOM 5307 N N . HIS A 1 651 ? -27.313 -21.576 13.257 1.00 97.75 651 HIS A N 1
ATOM 5308 C CA . HIS A 1 651 ? -28.613 -20.960 13.514 1.00 97.75 651 HIS A CA 1
ATOM 5309 C C . HIS A 1 651 ? -28.586 -20.154 14.814 1.00 97.75 651 HIS A C 1
ATOM 5311 O O . HIS A 1 651 ? -28.013 -20.592 15.808 1.00 97.75 651 HIS A O 1
ATOM 5317 N N . VAL A 1 652 ? -29.231 -18.985 14.832 1.00 97.31 652 VAL A N 1
ATOM 5318 C CA . VAL A 1 652 ? -29.314 -18.120 16.022 1.00 97.31 652 VAL A CA 1
ATOM 5319 C C . VAL A 1 652 ? -30.754 -17.825 16.422 1.00 97.31 652 VAL A C 1
ATOM 5321 O O . VAL A 1 652 ? -31.614 -17.586 15.574 1.00 97.31 652 VAL A O 1
ATOM 5324 N N . THR A 1 653 ? -31.003 -17.767 17.729 1.00 96.25 653 THR A N 1
ATOM 5325 C CA . THR A 1 653 ? -32.202 -17.128 18.292 1.00 96.25 653 THR A CA 1
ATOM 5326 C C . THR A 1 653 ? -31.845 -15.726 18.783 1.00 96.25 653 THR A C 1
ATOM 5328 O O . THR A 1 653 ? -30.688 -15.449 19.103 1.00 96.25 653 THR A O 1
ATOM 5331 N N . ARG A 1 654 ? -32.814 -14.806 18.823 1.00 92.94 654 ARG A N 1
ATOM 5332 C CA . ARG A 1 654 ? -32.587 -13.398 19.188 1.00 92.94 654 ARG A CA 1
ATOM 5333 C C . ARG A 1 654 ? -33.585 -12.918 20.232 1.00 92.94 654 ARG A C 1
ATOM 5335 O O . ARG A 1 654 ? -34.757 -13.283 20.185 1.00 92.94 654 ARG A O 1
ATOM 5342 N N . LYS A 1 655 ? -33.121 -12.035 21.115 1.00 89.44 655 LYS A N 1
ATOM 5343 C CA . LYS A 1 655 ? -33.964 -11.285 22.054 1.00 89.44 655 LYS A CA 1
ATOM 5344 C C . LYS A 1 655 ? -34.815 -10.230 21.343 1.00 89.44 655 LYS A C 1
ATOM 5346 O O . LYS A 1 655 ? -34.581 -9.885 20.184 1.00 89.44 655 LYS A O 1
ATOM 5351 N N . ASN A 1 656 ? -35.783 -9.661 22.058 1.00 81.25 656 ASN A N 1
ATOM 5352 C CA . ASN A 1 656 ? -36.599 -8.562 21.543 1.00 81.25 656 ASN A CA 1
ATOM 5353 C C . ASN A 1 656 ? -35.775 -7.271 21.380 1.00 81.25 656 ASN A C 1
ATOM 5355 O O . ASN A 1 656 ? -34.943 -6.934 22.220 1.00 81.25 656 ASN A O 1
ATOM 5359 N N . LYS A 1 657 ? -36.058 -6.492 20.324 1.00 72.00 657 LYS A N 1
ATOM 5360 C CA . LYS A 1 657 ? -35.330 -5.247 19.983 1.00 72.00 657 LYS A CA 1
ATOM 5361 C C . LYS A 1 657 ? -35.419 -4.122 21.033 1.00 72.00 657 LYS A C 1
ATOM 5363 O O . LYS A 1 657 ? -34.760 -3.100 20.886 1.00 72.00 657 LYS A O 1
ATOM 5368 N N . SER A 1 658 ? -36.271 -4.265 22.047 1.00 57.72 658 SER A N 1
ATOM 5369 C CA . SER A 1 658 ? -36.557 -3.245 23.066 1.00 57.72 658 SER A CA 1
ATOM 5370 C C . SER A 1 658 ? -35.551 -3.190 24.224 1.00 57.72 658 SER A C 1
ATOM 5372 O O . SER A 1 658 ? -35.623 -2.276 25.045 1.00 57.72 658 SER A O 1
ATOM 5374 N N . GLU A 1 659 ? -34.637 -4.155 24.328 1.00 61.91 659 GLU A N 1
ATOM 5375 C CA . GLU A 1 659 ? -33.619 -4.191 25.385 1.00 61.91 659 GLU A CA 1
ATOM 5376 C C . GLU A 1 659 ? -32.474 -3.202 25.088 1.00 61.91 659 GLU A C 1
ATOM 5378 O O . GLU A 1 659 ? -31.968 -3.120 23.970 1.00 61.91 659 GLU A O 1
ATOM 5383 N N . LYS A 1 660 ? -32.055 -2.409 26.085 1.00 51.91 660 LYS A N 1
ATOM 5384 C CA . LYS A 1 660 ? -30.955 -1.442 25.922 1.00 51.91 660 LYS A CA 1
ATOM 5385 C C . LYS A 1 660 ? -29.596 -2.141 25.989 1.00 51.91 660 LYS A C 1
ATOM 5387 O O . LYS A 1 660 ? -29.345 -2.901 26.915 1.00 51.91 660 LYS A O 1
ATOM 5392 N N . GLY A 1 661 ? -28.686 -1.766 25.086 1.00 57.97 661 GLY A N 1
ATOM 5393 C CA . GLY A 1 661 ? -27.275 -2.183 25.127 1.00 57.97 661 GLY A CA 1
ATOM 5394 C C . GLY A 1 661 ? -26.896 -3.330 24.186 1.00 57.97 661 GLY A C 1
ATOM 5395 O O . GLY A 1 661 ? -25.785 -3.845 24.303 1.00 57.97 661 GLY A O 1
ATOM 5396 N N . THR A 1 662 ? -27.771 -3.699 23.245 1.00 70.56 662 THR A N 1
ATOM 5397 C CA . THR A 1 662 ? -27.598 -4.854 22.350 1.00 70.56 662 THR A CA 1
ATOM 5398 C C . THR A 1 662 ? -26.229 -4.907 21.670 1.00 70.56 662 THR A C 1
ATOM 5400 O O . THR A 1 662 ? -25.756 -3.904 21.139 1.00 70.56 662 THR A O 1
ATOM 5403 N N . TYR A 1 663 ? -25.615 -6.091 21.608 1.00 81.50 663 TYR A N 1
ATOM 5404 C CA . TYR A 1 663 ? -24.446 -6.389 20.756 1.00 81.50 663 TYR A CA 1
ATOM 5405 C C . TYR A 1 663 ? -24.856 -6.722 19.303 1.00 81.50 663 TYR A C 1
ATOM 5407 O O . TYR A 1 663 ? -24.178 -7.463 18.604 1.00 81.50 663 TYR A O 1
ATOM 5415 N N . SER A 1 664 ? -26.013 -6.220 18.867 1.00 83.50 664 SER A N 1
ATOM 5416 C CA . SER A 1 664 ? -26.678 -6.625 17.629 1.00 83.50 664 SER A CA 1
ATOM 5417 C C . SER A 1 664 ? -26.139 -5.913 16.392 1.00 83.50 664 SER A C 1
ATOM 5419 O O . SER A 1 664 ? -25.983 -4.687 16.412 1.00 83.50 664 SER A O 1
ATOM 5421 N N . TRP A 1 665 ? -26.015 -6.630 15.281 1.00 88.62 665 TRP A N 1
ATOM 5422 C CA . TRP A 1 665 ? -25.810 -6.022 13.963 1.00 88.62 665 TRP A CA 1
ATOM 5423 C C . TRP A 1 665 ? -27.146 -5.513 13.379 1.00 88.62 665 TRP A C 1
ATOM 5425 O O . TRP A 1 665 ? -28.227 -5.928 13.803 1.00 88.62 665 TRP A O 1
ATOM 5435 N N . TYR A 1 666 ? -27.082 -4.559 12.443 1.00 84.88 666 TYR A N 1
ATOM 5436 C CA . TYR A 1 666 ? -28.210 -4.032 11.641 1.00 84.88 666 TYR A CA 1
ATOM 5437 C C . TYR A 1 666 ? -29.481 -3.571 12.396 1.00 84.88 666 TYR A C 1
ATOM 5439 O O . TYR A 1 666 ? -30.563 -3.483 11.815 1.00 84.88 666 TYR A O 1
ATOM 5447 N N . GLY A 1 667 ? -29.385 -3.262 13.694 1.00 79.12 667 GLY A N 1
ATOM 5448 C CA . GLY A 1 667 ? -30.556 -2.922 14.515 1.00 79.12 667 GLY A CA 1
ATOM 5449 C C . GLY A 1 667 ? -31.515 -4.102 14.727 1.00 79.12 667 GLY A C 1
ATOM 5450 O O . GLY A 1 667 ? -32.730 -3.915 14.863 1.00 79.12 667 GLY A O 1
ATOM 5451 N N . GLU A 1 668 ? -31.000 -5.330 14.694 1.00 85.88 668 GLU A N 1
ATOM 5452 C CA . GLU A 1 668 ? -31.716 -6.548 15.072 1.00 85.88 668 GLU A CA 1
ATOM 5453 C C . GLU A 1 668 ? -31.760 -6.742 16.600 1.00 85.88 668 GLU A C 1
ATOM 5455 O O . GLU A 1 668 ? -31.263 -5.925 17.372 1.00 85.88 668 GLU A O 1
ATOM 5460 N N . GLY A 1 669 ? -32.398 -7.820 17.058 1.00 86.81 669 GLY A N 1
ATOM 5461 C CA . GLY A 1 669 ? -32.258 -8.263 18.444 1.00 86.81 669 GLY A CA 1
ATOM 5462 C C . GLY A 1 669 ? -30.874 -8.868 18.685 1.00 86.81 669 GLY A C 1
ATOM 5463 O O . GLY A 1 669 ? -30.315 -9.504 17.788 1.00 86.81 669 GLY A O 1
ATOM 5464 N N . GLN A 1 670 ? -30.326 -8.700 19.890 1.00 90.62 670 GLN A N 1
ATOM 5465 C CA . GLN A 1 670 ? -29.099 -9.391 20.300 1.00 90.62 670 GLN A CA 1
ATOM 5466 C C . GLN A 1 670 ? -29.306 -10.911 20.224 1.00 90.62 670 GLN A C 1
ATOM 5468 O O . GLN A 1 670 ? -30.357 -11.407 20.637 1.00 90.62 670 GLN A O 1
ATOM 5473 N N . VAL A 1 671 ? -28.314 -11.638 19.703 1.00 94.12 671 VAL A N 1
ATOM 5474 C CA . VAL A 1 671 ? -28.306 -13.110 19.708 1.00 94.12 671 VAL A CA 1
ATOM 5475 C C . VAL A 1 671 ? -28.427 -13.612 21.150 1.00 94.12 671 VAL A C 1
ATOM 5477 O O . VAL A 1 671 ? -27.719 -13.131 22.027 1.00 94.12 671 VAL A O 1
ATOM 5480 N N . GLN A 1 672 ? -29.333 -14.552 21.405 1.00 94.38 672 GLN A N 1
ATOM 5481 C CA . GLN A 1 672 ? -29.478 -15.204 22.707 1.00 94.38 672 GLN A CA 1
ATOM 5482 C C . GLN A 1 672 ? -28.784 -16.564 22.698 1.00 94.38 672 GLN A C 1
ATOM 5484 O O . GLN A 1 672 ? -27.913 -16.819 23.526 1.00 94.38 672 GLN A O 1
ATOM 5489 N N . THR A 1 673 ? -29.138 -17.415 21.734 1.00 97.69 673 THR A N 1
ATOM 5490 C CA . THR A 1 673 ? -28.493 -18.716 21.539 1.00 97.69 673 THR A CA 1
ATOM 5491 C C . THR A 1 673 ? -27.927 -18.846 20.136 1.00 97.69 673 THR A C 1
ATOM 5493 O O . THR A 1 673 ? -28.465 -18.272 19.187 1.00 97.69 673 THR A O 1
ATOM 5496 N N . ILE A 1 674 ? -26.874 -19.649 20.009 1.00 98.19 674 ILE A N 1
ATOM 5497 C CA . ILE A 1 674 ? -26.311 -20.093 18.734 1.00 98.19 674 ILE A CA 1
ATOM 5498 C C . ILE A 1 674 ? -26.236 -21.620 18.713 1.00 98.19 674 ILE A C 1
ATOM 5500 O O . ILE A 1 674 ? -25.837 -22.241 19.697 1.00 98.19 674 ILE A O 1
ATOM 5504 N N . THR A 1 675 ? -26.636 -22.219 17.599 1.00 98.31 675 THR A N 1
ATOM 5505 C CA . THR A 1 675 ? -26.687 -23.665 17.382 1.00 98.31 675 THR A CA 1
ATOM 5506 C C . THR A 1 675 ? -25.752 -24.033 16.243 1.00 98.31 675 THR A C 1
ATOM 5508 O O . THR A 1 675 ? -25.925 -23.535 15.132 1.00 98.31 675 THR A O 1
ATOM 5511 N N . ILE A 1 676 ? -24.798 -24.927 16.508 1.00 97.44 676 ILE A N 1
ATOM 5512 C CA . ILE A 1 676 ? -23.929 -25.525 15.490 1.00 97.44 676 ILE A CA 1
ATOM 5513 C C . ILE A 1 676 ? -24.652 -26.756 14.937 1.00 97.44 676 ILE A C 1
ATOM 5515 O O . ILE A 1 676 ? -24.646 -27.823 15.556 1.00 97.44 676 ILE A O 1
ATOM 5519 N N . VAL A 1 677 ? -25.313 -26.610 13.788 1.00 95.81 677 VAL A N 1
ATOM 5520 C CA . VAL A 1 677 ? -26.235 -27.620 13.237 1.00 95.81 677 VAL A CA 1
ATOM 5521 C C . VAL A 1 677 ? -25.553 -28.971 12.974 1.00 95.81 677 VAL A C 1
ATOM 5523 O O . VAL A 1 677 ? -26.085 -29.972 13.457 1.00 95.81 677 VAL A O 1
ATOM 5526 N N . PRO A 1 678 ? -24.361 -29.060 12.339 1.00 94.31 678 PRO A N 1
ATOM 5527 C CA . PRO A 1 678 ? -23.694 -30.348 12.099 1.00 94.31 678 PRO A CA 1
ATOM 5528 C C . PRO A 1 678 ? -23.281 -31.111 13.367 1.00 94.31 678 PRO A C 1
ATOM 5530 O O . PRO A 1 678 ? -22.985 -32.302 13.295 1.00 94.31 678 PRO A O 1
ATOM 5533 N N . LEU A 1 679 ? -23.236 -30.434 14.520 1.00 94.44 679 LEU A N 1
ATOM 5534 C CA . LEU A 1 679 ? -22.913 -31.029 15.821 1.00 94.44 679 LEU A CA 1
ATOM 5535 C C . LEU A 1 679 ? -24.152 -31.235 16.705 1.00 94.44 679 LEU A C 1
ATOM 5537 O O . LEU A 1 679 ? -24.072 -31.953 17.697 1.00 94.44 679 LEU A O 1
ATOM 5541 N N . ASN A 1 680 ? -25.287 -30.617 16.357 1.00 95.88 680 ASN A N 1
ATOM 5542 C CA . ASN A 1 680 ? -26.503 -30.550 17.170 1.00 95.88 680 ASN A CA 1
ATOM 5543 C C . ASN A 1 680 ? -26.255 -30.028 18.606 1.00 95.88 680 ASN A C 1
ATOM 5545 O O . ASN A 1 680 ? -26.838 -30.518 19.574 1.00 95.88 680 ASN A O 1
ATOM 5549 N N . VAL A 1 681 ? -25.386 -29.019 18.748 1.00 95.88 681 VAL A N 1
ATOM 5550 C CA . VAL A 1 681 ? -25.082 -28.359 20.033 1.00 95.88 681 VAL A CA 1
ATOM 5551 C C . VAL A 1 681 ? -25.577 -26.916 20.001 1.00 95.88 681 VAL A C 1
ATOM 5553 O O . VAL A 1 681 ? -25.365 -26.210 19.018 1.00 95.88 681 VAL A O 1
ATOM 5556 N N . THR A 1 682 ? -26.240 -26.478 21.075 1.00 97.62 682 THR A N 1
ATOM 5557 C CA . THR A 1 682 ? -26.734 -25.102 21.247 1.00 97.62 682 THR A CA 1
ATOM 5558 C C . THR A 1 682 ? -26.138 -24.475 22.498 1.00 97.62 682 THR A C 1
ATOM 5560 O O . THR A 1 682 ? -26.224 -25.063 23.572 1.00 97.62 682 THR A O 1
ATOM 5563 N N . TYR A 1 683 ? -25.601 -23.267 22.356 1.00 97.50 683 TYR A N 1
ATOM 5564 C CA . TYR A 1 683 ? -24.984 -22.480 23.422 1.00 97.50 683 TYR A CA 1
ATOM 5565 C C . TYR A 1 683 ? -25.796 -21.217 23.717 1.00 97.50 683 TYR A C 1
ATOM 5567 O O . TYR A 1 683 ? -26.377 -20.626 22.804 1.00 97.50 683 TYR A O 1
ATOM 5575 N N . ASP A 1 684 ? -25.809 -20.779 24.977 1.00 97.06 684 ASP A N 1
ATOM 5576 C CA . ASP A 1 684 ? -26.460 -19.545 25.439 1.00 97.06 684 ASP A CA 1
ATOM 5577 C C . ASP A 1 684 ? -25.392 -18.488 25.767 1.00 97.06 684 ASP A C 1
ATOM 5579 O O . ASP A 1 684 ? -24.618 -18.641 26.715 1.00 97.06 684 ASP A O 1
ATOM 5583 N N . LEU A 1 685 ? -25.345 -17.406 24.982 1.00 94.50 685 LEU A N 1
ATOM 5584 C CA . LEU A 1 685 ? -24.273 -16.398 25.023 1.00 94.50 685 LEU A CA 1
ATOM 5585 C C . LEU A 1 685 ? -24.259 -15.553 26.315 1.00 94.50 685 LEU A C 1
ATOM 5587 O O . LEU A 1 685 ? -23.388 -14.694 26.480 1.00 94.50 685 LEU A O 1
ATOM 5591 N N . GLU A 1 686 ? -25.223 -15.743 27.218 1.00 91.25 686 GLU A N 1
ATOM 5592 C CA . GLU A 1 686 ? -25.236 -15.114 28.544 1.00 91.25 686 GLU A CA 1
ATOM 5593 C C . GLU A 1 686 ? -24.870 -16.071 29.686 1.00 91.25 686 GLU A C 1
ATOM 5595 O O . GLU A 1 686 ? -24.663 -15.599 30.805 1.00 91.25 686 GLU A O 1
ATOM 5600 N N . LYS A 1 687 ? -24.777 -17.382 29.422 1.00 94.62 687 LYS A N 1
ATOM 5601 C CA . LYS A 1 687 ? -24.444 -18.411 30.423 1.00 94.62 687 LYS A CA 1
ATOM 5602 C C . LYS A 1 687 ? -23.051 -19.005 30.245 1.00 94.62 687 LYS A C 1
ATOM 5604 O O . LYS A 1 687 ? -22.417 -19.329 31.245 1.00 94.62 687 LYS A O 1
ATOM 5609 N N . GLU A 1 688 ? -22.600 -19.167 29.004 1.00 95.06 688 GLU A N 1
ATOM 5610 C CA . GLU A 1 688 ? -21.272 -19.712 28.710 1.00 95.06 688 GLU A CA 1
ATOM 5611 C C . GLU A 1 688 ? -20.156 -18.699 29.010 1.00 95.06 688 GLU A C 1
ATOM 5613 O O . GLU A 1 688 ? -20.351 -17.485 28.895 1.00 95.06 688 GLU A O 1
ATOM 5618 N N . ASP A 1 689 ? -18.949 -19.190 29.316 1.00 96.00 689 ASP A N 1
ATOM 5619 C CA . ASP A 1 689 ? -17.760 -18.333 29.313 1.00 96.00 689 ASP A CA 1
ATOM 5620 C C . ASP A 1 689 ? -17.499 -17.814 27.883 1.00 96.00 689 ASP A C 1
ATOM 5622 O O . ASP A 1 689 ? -17.347 -18.616 26.954 1.00 96.00 689 ASP A O 1
ATOM 5626 N N . PRO A 1 690 ? -17.424 -16.488 27.664 1.00 96.50 690 PRO A N 1
ATOM 5627 C CA . PRO A 1 690 ? -17.370 -15.936 26.317 1.00 96.50 690 PRO A CA 1
ATOM 5628 C C . PRO A 1 690 ? -16.069 -16.253 25.570 1.00 96.50 690 PRO A C 1
ATOM 5630 O O . PRO A 1 690 ? -16.091 -16.302 24.338 1.00 96.50 690 PRO A O 1
ATOM 5633 N N . MET A 1 691 ? -14.945 -16.479 26.261 1.00 96.69 691 MET A N 1
ATOM 5634 C CA . MET A 1 691 ? -13.682 -16.830 25.599 1.00 96.69 691 MET A CA 1
ATOM 5635 C C . MET A 1 691 ? -13.710 -18.287 25.122 1.00 96.69 691 MET A C 1
ATOM 5637 O O . MET A 1 691 ? -13.387 -18.570 23.968 1.00 96.69 691 MET A O 1
ATOM 5641 N N . THR A 1 692 ? -14.188 -19.190 25.978 1.00 96.94 692 THR A N 1
ATOM 5642 C CA . THR A 1 692 ? -14.400 -20.610 25.678 1.00 96.94 692 THR A CA 1
ATOM 5643 C C . THR A 1 692 ? -15.413 -20.786 24.551 1.00 96.94 692 THR A C 1
ATOM 5645 O O . THR A 1 692 ? -15.120 -21.469 23.572 1.00 96.94 692 THR A O 1
ATOM 5648 N N . LEU A 1 693 ? -16.562 -20.102 24.611 1.00 97.44 693 LEU A N 1
ATOM 5649 C CA . LEU A 1 693 ? -17.566 -20.161 23.547 1.00 97.44 693 LEU A CA 1
ATOM 5650 C C . LEU A 1 693 ? -17.034 -19.592 22.222 1.00 97.44 693 LEU A C 1
ATOM 5652 O O . LEU A 1 693 ? -17.208 -20.228 21.184 1.00 97.44 693 LEU A O 1
ATOM 5656 N N . SER A 1 694 ? -16.327 -18.454 22.237 1.00 97.81 694 SER A N 1
ATOM 5657 C CA . SER A 1 694 ? -15.689 -17.909 21.023 1.00 97.81 694 SER A CA 1
ATOM 5658 C C . SER A 1 694 ? -14.766 -18.929 20.349 1.00 97.81 694 SER A C 1
ATOM 5660 O O . SER A 1 694 ? -14.736 -19.014 19.124 1.00 97.81 694 SER A O 1
ATOM 5662 N N . ALA A 1 695 ? -14.037 -19.716 21.143 1.00 95.88 695 ALA A N 1
ATOM 5663 C CA . ALA A 1 695 ? -13.103 -20.723 20.657 1.00 95.88 695 ALA A CA 1
ATOM 5664 C C . ALA A 1 695 ? -13.781 -21.994 20.119 1.00 95.88 695 ALA A C 1
ATOM 5666 O O . ALA A 1 695 ? -13.273 -22.588 19.166 1.00 95.88 695 ALA A O 1
ATOM 5667 N N . SER A 1 696 ? -14.915 -22.395 20.703 1.00 95.94 696 SER A N 1
ATOM 5668 C CA . SER A 1 696 ? -15.730 -23.531 20.243 1.00 95.94 696 SER A CA 1
ATOM 5669 C C . SER A 1 696 ? -16.470 -23.232 18.936 1.00 95.94 696 SER A C 1
ATOM 5671 O O . SER A 1 696 ? -16.713 -24.132 18.138 1.00 95.94 696 SER A O 1
ATOM 5673 N N . LEU A 1 697 ? -16.798 -21.963 18.672 1.00 97.38 697 LEU A N 1
ATOM 5674 C CA . LEU A 1 697 ? -17.502 -21.559 17.454 1.00 97.38 697 LEU A CA 1
ATOM 5675 C C . LEU A 1 697 ? -16.646 -21.615 16.175 1.00 97.38 697 LEU A C 1
ATOM 5677 O O . LEU A 1 697 ? -17.223 -21.519 15.095 1.00 97.38 697 LEU A O 1
ATOM 5681 N N . ILE A 1 698 ? -15.315 -21.755 16.253 1.00 96.81 698 ILE A N 1
ATOM 5682 C CA . ILE A 1 698 ? -14.402 -21.636 15.097 1.00 96.81 698 ILE A CA 1
ATOM 5683 C C . ILE A 1 698 ? -13.245 -22.656 15.126 1.00 96.81 698 ILE A C 1
ATOM 5685 O O . ILE A 1 698 ? -12.893 -23.200 16.171 1.00 96.81 698 ILE A O 1
ATOM 5689 N N . GLN A 1 699 ? -12.595 -22.881 13.975 1.00 95.62 699 GLN A N 1
ATOM 5690 C CA . GLN A 1 699 ? -11.396 -23.740 13.859 1.00 95.62 699 GLN A CA 1
ATOM 5691 C C . GLN A 1 699 ? -10.077 -23.010 14.188 1.00 95.62 699 GLN A C 1
ATOM 5693 O O . GLN A 1 699 ? -9.008 -23.615 14.104 1.00 95.62 699 GLN A O 1
ATOM 5698 N N . GLU A 1 700 ? -10.136 -21.712 14.492 1.00 95.50 700 GLU A N 1
ATOM 5699 C CA . GLU A 1 700 ? -8.977 -20.830 14.676 1.00 95.50 700 GLU A CA 1
ATOM 5700 C C . GLU A 1 700 ? -8.651 -20.627 16.157 1.00 95.50 700 GLU A C 1
ATOM 5702 O O . GLU A 1 700 ? -9.548 -20.517 16.994 1.00 95.50 700 GLU A O 1
ATOM 5707 N N . ASP A 1 701 ? -7.370 -20.521 16.495 1.00 97.56 701 ASP A N 1
ATOM 5708 C CA . ASP A 1 701 ? -6.966 -20.028 17.812 1.00 97.56 701 ASP A CA 1
ATOM 5709 C C . ASP A 1 701 ? -7.182 -18.513 17.919 1.00 97.56 701 ASP A C 1
ATOM 5711 O O . ASP A 1 701 ? -7.175 -17.795 16.918 1.00 97.56 701 ASP A O 1
ATOM 5715 N N . LEU A 1 702 ? -7.399 -18.027 19.141 1.00 97.50 702 LEU A N 1
ATOM 5716 C CA . LEU A 1 702 ? -7.779 -16.645 19.430 1.00 97.50 702 LEU A CA 1
ATOM 5717 C C . LEU A 1 702 ? -6.841 -16.004 20.449 1.00 97.50 702 LEU A C 1
ATOM 5719 O O . LEU A 1 702 ? -6.542 -16.581 21.492 1.00 97.50 702 LEU A O 1
ATOM 5723 N N . ALA A 1 703 ? -6.472 -14.754 20.204 1.00 97.38 703 ALA A N 1
ATOM 5724 C CA . ALA A 1 703 ? -5.818 -13.881 21.167 1.00 97.38 703 ALA A CA 1
ATOM 5725 C C . ALA A 1 703 ? -6.461 -12.490 21.125 1.00 97.38 703 ALA A C 1
ATOM 5727 O O . ALA A 1 703 ? -6.778 -11.962 20.061 1.00 97.38 703 ALA A O 1
ATOM 5728 N N . ILE A 1 704 ? -6.656 -11.881 22.290 1.00 96.06 704 ILE A N 1
ATOM 5729 C CA . ILE A 1 704 ? -7.257 -10.557 22.440 1.00 96.06 704 ILE A CA 1
ATOM 5730 C C . ILE A 1 704 ? -6.209 -9.619 23.028 1.00 96.06 704 ILE A C 1
ATOM 5732 O O . ILE A 1 704 ? -5.807 -9.757 24.187 1.00 96.06 704 ILE A O 1
ATOM 5736 N N . MET A 1 705 ? -5.783 -8.654 22.213 1.00 94.12 705 MET A N 1
ATOM 5737 C CA . MET A 1 705 ? -4.786 -7.648 22.570 1.00 94.12 705 MET A CA 1
ATOM 5738 C C . MET A 1 705 ? -5.468 -6.325 22.938 1.00 94.12 705 MET A C 1
ATOM 5740 O O . MET A 1 705 ? -6.226 -5.781 22.132 1.00 94.12 705 MET A O 1
ATOM 5744 N N . ILE A 1 706 ? -5.184 -5.766 24.115 1.00 91.75 706 ILE A N 1
ATOM 5745 C CA . ILE A 1 706 ? -5.794 -4.510 24.599 1.00 91.75 706 ILE A CA 1
ATOM 5746 C C . ILE A 1 706 ? -4.702 -3.464 24.862 1.00 91.75 706 ILE A C 1
ATOM 5748 O O . ILE A 1 706 ? -3.645 -3.802 25.385 1.00 91.75 706 ILE A O 1
ATOM 5752 N N . GLU A 1 707 ? -4.932 -2.207 24.468 1.00 90.31 707 GLU A N 1
ATOM 5753 C CA . GLU A 1 707 ? -3.997 -1.094 24.722 1.00 90.31 707 GLU A CA 1
ATOM 5754 C C . GLU A 1 707 ? -4.061 -0.682 26.202 1.00 90.31 707 GLU A C 1
ATOM 5756 O O . GLU A 1 707 ? -5.157 -0.417 26.697 1.00 90.31 707 GLU A O 1
ATOM 5761 N N . GLY A 1 708 ? -2.913 -0.612 26.883 1.00 87.62 708 GLY A N 1
ATOM 5762 C CA . GLY A 1 708 ? -2.776 -0.089 28.248 1.00 87.62 708 GLY A CA 1
ATOM 5763 C C . GLY A 1 708 ? -2.449 1.406 28.290 1.00 87.62 708 GLY A C 1
ATOM 5764 O O . GLY A 1 708 ? -2.203 2.022 27.249 1.00 87.62 708 GLY A O 1
ATOM 5765 N N . SER A 1 709 ? -2.433 2.016 29.484 1.00 85.12 709 SER A N 1
ATOM 5766 C CA . SER A 1 709 ? -2.197 3.465 29.640 1.00 85.12 709 SER A CA 1
ATOM 5767 C C . SER A 1 709 ? -0.756 3.908 29.361 1.00 85.12 709 SER A C 1
ATOM 5769 O O . SER A 1 709 ? -0.458 5.098 29.414 1.00 85.12 709 SER A O 1
ATOM 5771 N N . ASP A 1 710 ? 0.146 2.975 29.067 1.00 84.25 710 ASP A N 1
ATOM 5772 C CA . ASP A 1 710 ? 1.496 3.230 28.561 1.00 84.25 710 ASP A CA 1
ATOM 5773 C C . ASP A 1 710 ? 1.574 3.184 27.017 1.00 84.25 710 ASP A C 1
ATOM 5775 O O . ASP A 1 710 ? 2.589 3.546 26.421 1.00 84.25 710 ASP A O 1
ATOM 5779 N N . GLY A 1 711 ? 0.492 2.766 26.351 1.00 84.31 711 GLY A N 1
ATOM 5780 C CA . GLY A 1 711 ? 0.377 2.653 24.897 1.00 84.31 711 GLY A CA 1
ATOM 5781 C C . GLY A 1 711 ? 0.883 1.335 24.316 1.00 84.31 711 GLY A C 1
ATOM 5782 O O . GLY A 1 711 ? 0.883 1.185 23.089 1.00 84.31 711 GLY A O 1
ATOM 5783 N N . ARG A 1 712 ? 1.296 0.376 25.154 1.00 88.00 712 ARG A N 1
ATOM 5784 C CA . ARG A 1 712 ? 1.604 -0.997 24.730 1.00 88.00 712 ARG A CA 1
ATOM 5785 C C . ARG A 1 712 ? 0.316 -1.813 24.651 1.00 88.00 712 ARG A C 1
ATOM 5787 O O . ARG A 1 712 ? -0.701 -1.478 25.254 1.00 88.00 712 ARG A O 1
ATOM 5794 N N . TYR A 1 713 ? 0.349 -2.874 23.852 1.00 91.31 713 TYR A N 1
ATOM 5795 C CA . TYR A 1 713 ? -0.772 -3.801 23.688 1.00 91.31 713 TYR A CA 1
ATOM 5796 C C . TYR A 1 713 ? -0.483 -5.077 24.469 1.00 91.31 713 TYR A C 1
ATOM 5798 O O . TYR A 1 713 ? 0.551 -5.689 24.237 1.00 91.31 713 TYR A O 1
ATOM 5806 N N . TYR A 1 714 ? -1.388 -5.495 25.346 1.00 92.44 714 TYR A N 1
ATOM 5807 C CA . TYR A 1 714 ? -1.218 -6.636 26.247 1.00 92.44 714 TYR A CA 1
ATOM 5808 C C . TYR A 1 714 ? -2.127 -7.800 25.856 1.00 92.44 714 TYR A C 1
ATOM 5810 O O . TYR A 1 714 ? -3.284 -7.572 25.498 1.00 92.44 714 TYR A O 1
ATOM 5818 N N . LEU A 1 715 ? -1.628 -9.036 25.955 1.00 94.38 715 LEU A N 1
ATOM 5819 C CA . LEU A 1 715 ? -2.423 -10.251 25.747 1.00 94.38 715 LEU A CA 1
ATOM 5820 C C . LEU A 1 715 ? -3.315 -10.490 26.968 1.00 94.38 715 LEU A C 1
ATOM 5822 O O . LEU A 1 715 ? -2.820 -10.808 28.044 1.00 94.38 715 LEU A O 1
ATOM 5826 N N . GLN A 1 716 ? -4.623 -10.294 26.818 1.00 92.81 716 GLN A N 1
ATOM 5827 C CA . GLN A 1 716 ? -5.547 -10.130 27.953 1.00 92.81 716 GLN A CA 1
ATOM 5828 C C . GLN A 1 716 ? -6.692 -11.139 27.981 1.00 92.81 716 GLN A C 1
ATOM 5830 O O . GLN A 1 716 ? -7.306 -11.366 29.021 1.00 92.81 716 GLN A O 1
ATOM 5835 N N . ALA A 1 717 ? -6.945 -11.802 26.862 1.00 95.19 717 ALA A N 1
ATOM 5836 C CA . ALA A 1 717 ? -7.653 -13.068 26.830 1.00 95.19 717 ALA A CA 1
ATOM 5837 C C . ALA A 1 717 ? -7.138 -13.886 25.645 1.00 95.19 717 ALA A C 1
ATOM 5839 O O . ALA A 1 717 ? -6.619 -13.323 24.678 1.00 95.19 717 ALA A O 1
ATOM 5840 N N . GLY A 1 718 ? -7.281 -15.202 25.703 1.00 96.38 718 GLY A N 1
ATOM 5841 C CA . GLY A 1 718 ? -6.935 -16.067 24.589 1.00 96.38 718 GLY A CA 1
ATOM 5842 C C . GLY A 1 718 ? -7.537 -17.456 24.709 1.00 96.38 718 GLY A C 1
ATOM 5843 O O . GLY A 1 718 ? -7.899 -17.911 25.793 1.00 96.38 718 GLY A O 1
ATOM 5844 N N . ALA A 1 719 ? -7.610 -18.116 23.564 1.00 97.75 719 ALA A N 1
ATOM 5845 C CA . ALA A 1 719 ? -7.902 -19.524 23.401 1.00 97.75 719 ALA A CA 1
ATOM 5846 C C . ALA A 1 719 ? -6.905 -20.088 22.381 1.00 97.75 719 ALA A C 1
ATOM 5848 O O . ALA A 1 719 ? -7.139 -20.032 21.174 1.00 97.75 719 ALA A O 1
ATOM 5849 N N . ILE A 1 720 ? -5.763 -20.558 22.880 1.00 97.19 720 ILE A N 1
ATOM 5850 C CA . ILE A 1 720 ? -4.671 -21.132 22.093 1.00 97.19 720 ILE A CA 1
ATOM 5851 C C . ILE A 1 720 ? -4.704 -22.646 22.317 1.00 97.19 720 ILE A C 1
ATOM 5853 O O . ILE A 1 720 ? -4.105 -23.171 23.254 1.00 97.19 720 ILE A O 1
ATOM 5857 N N . ILE A 1 721 ? -5.506 -23.330 21.503 1.00 95.56 721 ILE A N 1
ATOM 5858 C CA . ILE A 1 721 ? -5.880 -24.743 21.647 1.00 95.56 721 ILE A CA 1
ATOM 5859 C C . ILE A 1 721 ? -5.177 -25.608 20.587 1.00 95.56 721 ILE A C 1
ATOM 5861 O O . ILE A 1 721 ? -5.100 -26.828 20.722 1.00 95.56 721 ILE A O 1
ATOM 5865 N N . ILE A 1 722 ? -4.631 -24.995 19.540 1.00 93.25 722 ILE A N 1
ATOM 5866 C CA . ILE A 1 722 ? -3.796 -25.613 18.510 1.00 93.25 722 ILE A CA 1
ATOM 5867 C C . ILE A 1 722 ? -2.546 -24.716 18.312 1.00 93.25 722 ILE A C 1
ATOM 5869 O O . ILE A 1 722 ? -2.315 -24.212 17.210 1.00 93.25 722 ILE A O 1
ATOM 5873 N N . PRO A 1 723 ? -1.733 -24.466 19.364 1.00 89.00 723 PRO A N 1
ATOM 5874 C CA . PRO A 1 723 ? -0.505 -23.677 19.268 1.00 89.00 723 PRO A CA 1
ATOM 5875 C C . PRO A 1 723 ? 0.470 -24.231 18.227 1.00 89.00 723 PRO A C 1
ATOM 5877 O O . PRO A 1 723 ? 0.592 -25.439 18.038 1.00 89.00 723 PRO A O 1
ATOM 5880 N N . GLY A 1 724 ? 1.208 -23.331 17.574 1.00 76.81 724 GLY A N 1
ATOM 5881 C CA . GLY A 1 724 ? 2.363 -23.701 16.754 1.00 76.81 724 GLY A CA 1
ATOM 5882 C C . GLY A 1 724 ? 3.591 -23.992 17.610 1.00 76.81 724 GLY A C 1
ATOM 5883 O O . GLY A 1 724 ? 4.063 -25.120 17.652 1.00 76.81 724 GLY A O 1
ATOM 5884 N N . SER A 1 725 ? 4.110 -22.964 18.285 1.00 77.50 725 SER A N 1
ATOM 5885 C CA . SER A 1 725 ? 5.382 -23.035 19.016 1.00 77.50 725 SER A CA 1
ATOM 5886 C C . SER A 1 725 ? 5.424 -22.135 20.260 1.00 77.50 725 SER A C 1
ATOM 5888 O O . SER A 1 725 ? 6.484 -21.631 20.609 1.00 77.50 725 SER A O 1
ATOM 5890 N N . TRP A 1 726 ? 4.293 -21.875 20.917 1.00 88.94 726 TRP A N 1
ATOM 5891 C CA . TRP A 1 726 ? 4.219 -21.079 22.154 1.00 88.94 726 TRP A CA 1
ATOM 5892 C C . TRP A 1 726 ? 2.981 -21.474 22.968 1.00 88.94 726 TRP A C 1
ATOM 5894 O O . TRP A 1 726 ? 2.008 -21.957 22.392 1.00 88.94 726 TRP A O 1
ATOM 5904 N N . ARG A 1 727 ? 2.995 -21.277 24.293 1.00 91.62 727 ARG A N 1
ATOM 5905 C CA . ARG A 1 727 ? 1.871 -21.630 25.185 1.00 91.62 727 ARG A CA 1
ATOM 5906 C C . ARG A 1 727 ? 1.171 -20.377 25.714 1.00 91.62 727 ARG A C 1
ATOM 5908 O O . ARG A 1 727 ? 1.834 -19.403 26.070 1.00 91.62 727 ARG A O 1
ATOM 5915 N N . LEU A 1 728 ? -0.161 -20.405 25.834 1.00 93.88 728 LEU A N 1
ATOM 5916 C CA . LEU A 1 728 ? -0.921 -19.279 26.401 1.00 93.88 728 LEU A CA 1
ATOM 5917 C C . LEU A 1 728 ? -0.511 -18.994 27.852 1.00 93.88 728 LEU A C 1
ATOM 5919 O O . LEU A 1 728 ? -0.347 -17.831 28.214 1.00 93.88 728 LEU A O 1
ATOM 5923 N N . SER A 1 729 ? -0.289 -20.043 28.653 1.00 91.31 729 SER A N 1
ATOM 5924 C CA . SER A 1 729 ? 0.188 -19.952 30.042 1.00 91.31 729 SER A CA 1
ATOM 5925 C C . SER A 1 729 ? 1.432 -19.084 30.215 1.00 91.31 729 SER A C 1
ATOM 5927 O O . SER A 1 729 ? 1.577 -18.432 31.245 1.00 91.31 729 SER A O 1
ATOM 5929 N N . ASP A 1 730 ? 2.302 -19.068 29.207 1.00 90.81 730 ASP A N 1
ATOM 5930 C CA . ASP A 1 730 ? 3.632 -18.468 29.282 1.00 90.81 730 ASP A CA 1
ATOM 5931 C C . ASP A 1 730 ? 3.635 -17.010 28.809 1.00 90.81 730 ASP A C 1
ATOM 5933 O O . ASP A 1 730 ? 4.594 -16.289 29.069 1.00 90.81 730 ASP A O 1
ATOM 5937 N N . LYS A 1 731 ? 2.580 -16.581 28.096 1.00 92.00 731 LYS A N 1
ATOM 5938 C CA . LYS A 1 731 ? 2.478 -15.266 27.433 1.00 92.00 731 LYS A CA 1
ATOM 5939 C C . LYS A 1 731 ? 1.276 -14.427 27.882 1.00 92.00 731 LYS A C 1
ATOM 5941 O O . LYS A 1 731 ? 1.233 -13.228 27.608 1.00 92.00 731 LYS A O 1
ATOM 5946 N N . ILE A 1 732 ? 0.274 -15.022 28.532 1.00 93.25 732 ILE A N 1
ATOM 5947 C CA . ILE A 1 732 ? -0.913 -14.308 29.028 1.00 93.25 732 ILE A CA 1
ATOM 5948 C C . ILE A 1 732 ? -0.503 -13.209 30.023 1.00 93.25 732 ILE A C 1
ATOM 5950 O O . ILE A 1 732 ? 0.310 -13.429 30.915 1.00 93.25 732 ILE A O 1
ATOM 5954 N N . GLY A 1 733 ? -1.046 -12.004 29.851 1.00 90.75 733 GLY A N 1
ATOM 5955 C CA . GLY A 1 733 ? -0.672 -10.812 30.615 1.00 90.75 733 GLY A CA 1
ATOM 5956 C C . GLY A 1 733 ? 0.561 -10.061 30.093 1.00 90.75 733 GLY A C 1
ATOM 5957 O O . GLY A 1 733 ? 0.768 -8.924 30.509 1.00 90.75 733 GLY A O 1
ATOM 5958 N N . MET A 1 734 ? 1.355 -10.620 29.170 1.00 92.25 734 MET A N 1
ATOM 5959 C CA . MET A 1 734 ? 2.540 -9.936 28.631 1.00 92.25 734 MET A CA 1
ATOM 5960 C C . MET A 1 734 ? 2.190 -8.866 27.577 1.00 92.25 734 MET A C 1
ATOM 5962 O O . MET A 1 734 ? 1.207 -9.009 26.835 1.00 92.25 734 MET A O 1
ATOM 5966 N N . PRO A 1 735 ? 3.008 -7.805 27.455 1.00 92.12 735 PRO A N 1
ATOM 5967 C CA . PRO A 1 735 ? 2.939 -6.855 26.351 1.00 92.12 735 PRO A CA 1
ATOM 5968 C C . PRO A 1 735 ? 3.483 -7.452 25.041 1.00 92.12 735 PRO A C 1
ATOM 5970 O O . PRO A 1 735 ? 4.376 -8.299 25.027 1.00 92.12 735 PRO A O 1
ATOM 5973 N N . LEU A 1 736 ? 2.953 -6.972 23.917 1.00 91.69 736 LEU A N 1
ATOM 5974 C CA . LEU A 1 736 ? 3.179 -7.473 22.558 1.00 91.69 736 LEU A CA 1
ATOM 5975 C C . LEU A 1 736 ? 4.661 -7.594 22.189 1.00 91.69 736 LEU A C 1
ATOM 5977 O O . LEU A 1 736 ? 5.049 -8.558 21.531 1.00 91.69 736 LEU A O 1
ATOM 5981 N N . ASP A 1 737 ? 5.480 -6.623 22.584 1.00 90.50 737 ASP A N 1
ATOM 5982 C CA . ASP A 1 737 ? 6.915 -6.620 22.317 1.00 90.50 737 ASP A CA 1
ATOM 5983 C C . ASP A 1 737 ? 7.669 -7.650 23.166 1.00 90.50 737 ASP A C 1
ATOM 5985 O O . ASP A 1 737 ? 8.515 -8.364 22.633 1.00 90.50 737 ASP A O 1
ATOM 5989 N N . GLU A 1 738 ? 7.292 -7.835 24.430 1.00 91.06 738 GLU A N 1
ATOM 5990 C CA . GLU A 1 738 ? 7.877 -8.855 25.306 1.00 91.06 738 GLU A CA 1
ATOM 5991 C C . GLU A 1 738 ? 7.519 -10.276 24.852 1.00 91.06 738 GLU A C 1
ATOM 5993 O O . GLU A 1 738 ? 8.382 -11.151 24.862 1.00 91.06 738 GLU A O 1
ATOM 5998 N N . ILE A 1 739 ? 6.303 -10.501 24.339 1.00 91.44 739 ILE A N 1
ATOM 5999 C CA . ILE A 1 739 ? 5.906 -11.781 23.721 1.00 91.44 739 ILE A CA 1
ATOM 6000 C C . ILE A 1 739 ? 6.852 -12.149 22.564 1.00 91.44 739 ILE A C 1
ATOM 6002 O O . ILE A 1 739 ? 7.274 -13.299 22.455 1.00 91.44 739 ILE A O 1
ATOM 6006 N N . HIS A 1 740 ? 7.225 -11.180 21.721 1.00 90.00 740 HIS A N 1
ATOM 6007 C CA . HIS A 1 740 ? 8.102 -11.418 20.567 1.00 90.00 740 HIS A CA 1
ATOM 6008 C C . HIS A 1 740 ? 9.594 -11.477 20.936 1.00 90.00 740 HIS A C 1
ATOM 6010 O O . HIS A 1 740 ? 10.337 -12.232 20.310 1.00 90.00 740 HIS A O 1
ATOM 6016 N N . VAL A 1 741 ? 10.036 -10.714 21.941 1.00 87.00 741 VAL A N 1
ATOM 6017 C CA . VAL A 1 741 ? 11.420 -10.744 22.449 1.00 87.00 741 VAL A CA 1
ATOM 6018 C C . VAL A 1 741 ? 11.693 -12.043 23.209 1.00 87.00 741 VAL A C 1
ATOM 6020 O O . VAL A 1 741 ? 12.673 -12.721 22.913 1.00 87.00 741 VAL A O 1
ATOM 6023 N N . THR A 1 742 ? 10.803 -12.448 24.122 1.00 86.12 742 THR A N 1
ATOM 6024 C CA . THR A 1 742 ? 10.906 -13.738 24.836 1.00 86.12 742 THR A CA 1
ATOM 6025 C C . THR A 1 742 ? 10.667 -14.933 23.918 1.00 86.12 742 THR A C 1
ATOM 6027 O O . THR A 1 742 ? 11.232 -15.991 24.146 1.00 86.12 742 THR A O 1
ATOM 6030 N N . GLY A 1 743 ? 9.874 -14.767 22.856 1.00 82.88 743 GLY A N 1
ATOM 6031 C CA . GLY A 1 743 ? 9.750 -15.734 21.764 1.00 82.88 743 GLY A CA 1
ATOM 6032 C C . GLY A 1 743 ? 10.899 -15.686 20.748 1.00 82.88 743 GLY A C 1
ATOM 6033 O O . GLY A 1 743 ? 10.754 -16.265 19.677 1.00 82.88 743 GLY A O 1
ATOM 6034 N N . HIS A 1 744 ? 11.993 -14.965 21.035 1.00 83.50 744 HIS A N 1
ATOM 6035 C CA . HIS A 1 744 ? 13.226 -14.881 20.238 1.00 83.50 744 HIS A CA 1
ATOM 6036 C C . HIS A 1 744 ? 13.030 -14.609 18.734 1.00 83.50 744 HIS A C 1
ATOM 6038 O O . HIS A 1 744 ? 13.807 -15.072 17.900 1.00 83.50 744 HIS A O 1
ATOM 6044 N N . VAL A 1 745 ? 12.006 -13.826 18.371 1.00 85.81 745 VAL A N 1
ATOM 6045 C CA . VAL A 1 745 ? 11.650 -13.576 16.967 1.00 85.81 745 VAL A CA 1
ATOM 6046 C C . VAL A 1 745 ? 12.783 -12.816 16.251 1.00 85.81 745 VAL A C 1
ATOM 6048 O O . VAL A 1 745 ? 13.085 -11.673 16.625 1.00 85.81 745 VAL A O 1
ATOM 6051 N N . PRO A 1 746 ? 13.388 -13.383 15.187 1.00 84.00 746 PRO A N 1
ATOM 6052 C CA . PRO A 1 746 ? 14.536 -12.787 14.517 1.00 84.00 746 PRO A CA 1
ATOM 6053 C C . PRO A 1 746 ? 14.273 -11.363 14.039 1.00 84.00 746 PRO A C 1
ATOM 6055 O O . PRO A 1 746 ? 13.241 -11.052 13.439 1.00 84.00 746 PRO A O 1
ATOM 6058 N N . GLN A 1 747 ? 15.246 -10.486 14.291 1.00 85.12 747 GLN A N 1
ATOM 6059 C CA . GLN A 1 747 ? 15.255 -9.094 13.826 1.00 85.12 747 GLN A CA 1
ATOM 6060 C C . GLN A 1 747 ? 14.086 -8.240 14.372 1.00 85.12 747 GLN A C 1
ATOM 6062 O O . GLN A 1 747 ? 13.912 -7.104 13.918 1.00 85.12 747 GLN A O 1
ATOM 6067 N N . TYR A 1 748 ? 13.317 -8.728 15.360 1.00 86.88 748 TYR A N 1
ATOM 6068 C CA . TYR A 1 748 ? 12.109 -8.065 15.865 1.00 86.88 748 TYR A CA 1
ATOM 6069 C C . TYR A 1 748 ? 12.370 -6.634 16.346 1.00 86.88 748 TYR A C 1
ATOM 6071 O O . TYR A 1 748 ? 11.794 -5.694 15.795 1.00 86.88 748 TYR A O 1
ATOM 6079 N N . GLU A 1 749 ? 13.279 -6.449 17.306 1.00 83.44 749 GLU A N 1
ATOM 6080 C CA . GLU A 1 749 ? 13.603 -5.135 17.883 1.00 83.44 749 GLU A CA 1
ATOM 6081 C C . GLU A 1 749 ? 14.061 -4.124 16.822 1.00 83.44 749 GLU A C 1
ATOM 6083 O O . GLU A 1 749 ? 13.669 -2.957 16.844 1.00 83.44 749 GLU A O 1
ATOM 6088 N N . ARG A 1 750 ? 14.877 -4.590 15.865 1.00 83.69 750 ARG A N 1
ATOM 6089 C CA . ARG A 1 750 ? 15.552 -3.749 14.866 1.00 83.69 750 ARG A CA 1
ATOM 6090 C C . ARG A 1 750 ? 14.678 -3.417 13.654 1.00 83.69 750 ARG A C 1
ATOM 6092 O O . ARG A 1 750 ? 14.861 -2.355 13.065 1.00 83.69 750 ARG A O 1
ATOM 6099 N N . LYS A 1 751 ? 13.760 -4.308 13.250 1.00 83.50 751 LYS A N 1
ATOM 6100 C CA . LYS A 1 751 ? 12.948 -4.162 12.022 1.00 83.50 751 LYS A CA 1
ATOM 6101 C C . LYS A 1 751 ? 11.438 -4.107 12.256 1.00 83.50 751 LYS A C 1
ATOM 6103 O O . LYS A 1 751 ? 10.757 -3.371 11.544 1.00 83.50 751 LYS A O 1
ATOM 6108 N N . LEU A 1 752 ? 10.894 -4.874 13.203 1.00 86.25 752 LEU A N 1
ATOM 6109 C CA . LEU A 1 752 ? 9.443 -5.060 13.340 1.00 86.25 752 LEU A CA 1
ATOM 6110 C C . LEU A 1 752 ? 8.818 -4.187 14.430 1.00 86.25 752 LEU A C 1
ATOM 6112 O O . LEU A 1 752 ? 7.802 -3.551 14.148 1.00 86.25 752 LEU A O 1
ATOM 6116 N N . HIS A 1 753 ? 9.421 -4.111 15.621 1.00 85.38 753 HIS A N 1
ATOM 6117 C CA . HIS A 1 753 ? 8.836 -3.524 16.836 1.00 85.38 753 HIS A CA 1
ATOM 6118 C C . HIS A 1 753 ? 8.127 -2.181 16.587 1.00 85.38 753 HIS A C 1
ATOM 6120 O O . HIS A 1 753 ? 6.905 -2.085 16.702 1.00 85.38 753 HIS A O 1
ATOM 6126 N N . LEU A 1 754 ? 8.861 -1.157 16.134 1.00 83.38 754 LEU A N 1
ATOM 6127 C CA . LEU A 1 754 ? 8.302 0.182 15.908 1.00 83.38 754 LEU A CA 1
ATOM 6128 C C . LEU A 1 754 ? 7.180 0.203 14.854 1.00 83.38 754 LEU A C 1
ATOM 6130 O O . LEU A 1 754 ? 6.261 1.020 14.941 1.00 83.38 754 LEU A O 1
ATOM 6134 N N . SER A 1 755 ? 7.248 -0.670 13.845 1.00 85.62 755 SER A N 1
ATOM 6135 C CA . SER A 1 755 ? 6.212 -0.771 12.812 1.00 85.62 755 SER A CA 1
ATOM 6136 C C . SER A 1 755 ? 4.945 -1.449 13.340 1.00 85.62 755 SER A C 1
ATOM 6138 O O . SER A 1 755 ? 3.843 -0.980 13.053 1.00 85.62 755 SER A O 1
ATOM 6140 N N . MET A 1 756 ? 5.104 -2.473 14.183 1.00 86.06 756 MET A N 1
ATOM 6141 C CA . MET A 1 756 ? 4.020 -3.256 14.764 1.00 86.06 756 MET A CA 1
ATOM 6142 C C . MET A 1 756 ? 3.259 -2.458 15.827 1.00 86.06 756 MET A C 1
ATOM 6144 O O . MET A 1 756 ? 2.039 -2.343 15.730 1.00 86.06 756 MET A O 1
ATOM 6148 N N . SER A 1 757 ? 3.949 -1.797 16.761 1.00 83.69 757 SER A N 1
ATOM 6149 C CA . SER A 1 757 ? 3.307 -0.961 17.791 1.00 83.69 757 SER A CA 1
ATOM 6150 C C . SER A 1 757 ? 2.525 0.206 17.167 1.00 83.69 757 SER A C 1
ATOM 6152 O O . SER A 1 757 ? 1.393 0.501 17.554 1.00 83.69 757 SER A O 1
ATOM 6154 N N . ARG A 1 758 ? 3.070 0.826 16.106 1.00 85.56 758 ARG A N 1
ATOM 6155 C CA . ARG A 1 758 ? 2.355 1.846 15.313 1.00 85.56 758 ARG A CA 1
ATOM 6156 C C . ARG A 1 758 ? 1.166 1.274 14.543 1.00 85.56 758 ARG A C 1
ATOM 6158 O O . ARG A 1 758 ? 0.177 1.985 14.379 1.00 85.56 758 ARG A O 1
ATOM 6165 N N . PHE A 1 759 ? 1.260 0.040 14.051 1.00 90.44 759 PHE A N 1
ATOM 6166 C CA . PHE A 1 759 ? 0.171 -0.636 13.351 1.00 90.44 759 PHE A CA 1
ATOM 6167 C C . PHE A 1 759 ? -0.988 -0.953 14.303 1.00 90.44 759 PHE A C 1
ATOM 6169 O O . PHE A 1 759 ? -2.109 -0.512 14.048 1.00 90.44 759 PHE A O 1
ATOM 6176 N N . PHE A 1 760 ? -0.720 -1.615 15.434 1.00 90.12 760 PHE A N 1
ATOM 6177 C CA . PHE A 1 760 ? -1.740 -1.975 16.425 1.00 90.12 760 PHE A CA 1
ATOM 6178 C C . PHE A 1 760 ? -2.492 -0.750 16.951 1.00 90.12 760 PHE A C 1
ATOM 6180 O O . PHE A 1 760 ? -3.718 -0.780 16.998 1.00 90.12 760 PHE A O 1
ATOM 6187 N N . ARG A 1 761 ? -1.815 0.378 17.218 1.00 86.44 761 ARG A N 1
ATOM 6188 C CA . ARG A 1 761 ? -2.488 1.631 17.621 1.00 86.44 761 ARG A CA 1
ATOM 6189 C C . ARG A 1 761 ? -3.335 2.275 16.508 1.00 86.44 761 ARG A C 1
ATOM 6191 O O . ARG A 1 761 ? -4.260 3.026 16.805 1.00 86.44 761 ARG A O 1
ATOM 6198 N N . ARG A 1 762 ? -3.056 1.995 15.226 1.00 88.19 762 ARG A N 1
ATOM 6199 C CA . ARG A 1 762 ? -3.698 2.657 14.066 1.00 88.19 762 ARG A CA 1
ATOM 6200 C C . ARG A 1 762 ? -4.705 1.810 13.287 1.00 88.19 762 ARG A C 1
ATOM 6202 O O . ARG A 1 762 ? -5.478 2.408 12.541 1.00 88.19 762 ARG A O 1
ATOM 6209 N N . LEU A 1 763 ? -4.713 0.482 13.451 1.00 89.69 763 LEU A N 1
ATOM 6210 C CA . LEU A 1 763 ? -5.642 -0.462 12.805 1.00 89.69 763 LEU A CA 1
ATOM 6211 C C . LEU A 1 763 ? -7.093 0.052 12.918 1.00 89.69 763 LEU A C 1
ATOM 6213 O O . LEU A 1 763 ? -7.586 0.165 14.043 1.00 89.69 763 LEU A O 1
ATOM 6217 N N . PRO A 1 764 ? -7.763 0.434 11.817 1.00 89.31 764 PRO A N 1
ATOM 6218 C CA . PRO A 1 764 ? -9.106 1.000 11.888 1.00 89.31 764 PRO A CA 1
ATOM 6219 C C . PRO A 1 764 ? -10.173 -0.100 12.013 1.00 89.31 764 PRO A C 1
ATOM 6221 O O . PRO A 1 764 ? -9.897 -1.278 11.802 1.00 89.31 764 PRO A O 1
ATOM 6224 N N . LEU A 1 765 ? -11.406 0.292 12.348 1.00 87.75 765 LEU A N 1
ATOM 6225 C CA . LEU A 1 765 ? -12.533 -0.639 12.503 1.00 87.75 765 LEU A CA 1
ATOM 6226 C C . LEU A 1 765 ? -13.024 -1.220 11.165 1.00 87.75 765 LEU A C 1
ATOM 6228 O O . LEU A 1 765 ? -13.482 -2.354 11.126 1.00 87.75 765 LEU A O 1
ATOM 6232 N N . ASP A 1 766 ? -12.931 -0.452 10.073 1.00 86.25 766 ASP A N 1
ATOM 6233 C CA . ASP A 1 766 ? -13.497 -0.789 8.757 1.00 86.25 766 ASP A CA 1
ATOM 6234 C C . ASP A 1 766 ? -12.606 -1.704 7.901 1.00 86.25 766 ASP A C 1
ATOM 6236 O O . ASP A 1 766 ? -13.078 -2.267 6.912 1.00 86.25 766 ASP A O 1
ATOM 6240 N N . LYS A 1 767 ? -11.327 -1.862 8.268 1.00 89.25 767 LYS A N 1
ATOM 6241 C CA . LYS A 1 767 ? -10.324 -2.609 7.491 1.00 89.25 767 LYS A CA 1
ATOM 6242 C C . LYS A 1 767 ? -9.644 -3.657 8.366 1.00 89.25 767 LYS A C 1
ATOM 6244 O O . LYS A 1 767 ? -8.536 -3.406 8.851 1.00 89.25 767 LYS A O 1
ATOM 6249 N N . PRO A 1 768 ? -10.290 -4.815 8.581 1.00 93.94 768 PRO A N 1
ATOM 6250 C CA . PRO A 1 768 ? -9.593 -5.965 9.121 1.00 93.94 768 PRO A CA 1
ATOM 6251 C C . PRO A 1 768 ? -8.496 -6.392 8.134 1.00 93.94 768 PRO A C 1
ATOM 6253 O O . PRO A 1 768 ? -8.554 -6.111 6.930 1.00 93.94 768 PRO A O 1
ATOM 6256 N N . VAL A 1 769 ? -7.460 -7.036 8.653 1.00 96.19 769 VAL A N 1
ATOM 6257 C CA . VAL A 1 769 ? -6.292 -7.432 7.865 1.00 96.19 769 VAL A CA 1
ATOM 6258 C C . VAL A 1 769 ? -5.990 -8.911 8.032 1.00 96.19 769 VAL A C 1
ATOM 6260 O O . VAL A 1 769 ? -6.340 -9.511 9.045 1.00 96.19 769 VAL A O 1
ATOM 6263 N N . VAL A 1 770 ? -5.283 -9.466 7.054 1.00 95.69 770 VAL A N 1
ATOM 6264 C CA . VAL A 1 770 ? -4.770 -10.835 7.056 1.00 95.69 770 VAL A CA 1
ATOM 6265 C C . VAL A 1 770 ? -3.271 -10.820 6.769 1.00 95.69 770 VAL A C 1
ATOM 6267 O O . VAL A 1 770 ? -2.765 -9.981 6.018 1.00 95.69 770 VAL A O 1
ATOM 6270 N N . ARG A 1 771 ? -2.547 -11.747 7.382 1.00 93.50 771 ARG A N 1
ATOM 6271 C CA . ARG A 1 771 ? -1.171 -12.115 7.047 1.00 93.50 771 ARG A CA 1
ATOM 6272 C C . ARG A 1 771 ? -1.043 -13.625 7.176 1.00 93.50 771 ARG A C 1
ATOM 6274 O O . ARG A 1 771 ? -1.845 -14.252 7.861 1.00 93.50 771 ARG A O 1
ATOM 6281 N N . ASN A 1 772 ? 0.020 -14.187 6.621 1.00 92.56 772 ASN A N 1
ATOM 6282 C CA . ASN A 1 772 ? 0.297 -15.606 6.788 1.00 92.56 772 ASN A CA 1
ATOM 6283 C C . ASN A 1 772 ? 1.690 -15.816 7.385 1.00 92.56 772 ASN A C 1
ATOM 6285 O O . ASN A 1 772 ? 2.589 -14.977 7.260 1.00 92.56 772 ASN A O 1
ATOM 6289 N N . ASN A 1 773 ? 1.836 -16.940 8.067 1.00 89.94 773 ASN A N 1
ATOM 6290 C CA . ASN A 1 773 ? 3.070 -17.458 8.636 1.00 89.94 773 ASN A CA 1
ATOM 6291 C C . ASN A 1 773 ? 3.158 -18.953 8.291 1.00 89.94 773 ASN A C 1
ATOM 6293 O O . ASN A 1 773 ? 2.160 -19.564 7.915 1.00 89.94 773 ASN A O 1
ATOM 6297 N N . TYR A 1 774 ? 4.347 -19.539 8.380 1.00 91.56 774 TYR A N 1
ATOM 6298 C CA . TYR A 1 774 ? 4.524 -20.975 8.185 1.00 91.56 774 TYR A CA 1
ATOM 6299 C C . TYR A 1 774 ? 5.749 -21.502 8.931 1.00 91.56 774 TYR A C 1
ATOM 6301 O O . TYR A 1 774 ? 6.717 -20.771 9.168 1.00 91.56 774 TYR A O 1
ATOM 6309 N N . SER A 1 775 ? 5.707 -22.777 9.280 1.00 90.00 775 SER A N 1
ATOM 6310 C CA . SER A 1 775 ? 6.796 -23.567 9.848 1.00 90.00 775 SER A CA 1
ATOM 6311 C C . SER A 1 775 ? 6.688 -25.008 9.341 1.00 90.00 775 SER A C 1
ATOM 6313 O O . SER A 1 775 ? 5.789 -25.338 8.564 1.00 90.00 775 SER A O 1
ATOM 6315 N N . PHE A 1 776 ? 7.610 -25.865 9.764 1.00 89.81 776 PHE A N 1
ATOM 6316 C CA . PHE A 1 776 ? 7.531 -27.301 9.527 1.00 89.81 776 PHE A CA 1
ATOM 6317 C C . PHE A 1 776 ? 7.259 -28.020 10.849 1.00 89.81 776 PHE A C 1
ATOM 6319 O O . PHE A 1 776 ? 7.706 -27.576 11.909 1.00 89.81 776 PHE A O 1
ATOM 6326 N N . GLN A 1 777 ? 6.517 -29.119 10.777 1.00 88.81 777 GLN A N 1
ATOM 6327 C CA . GLN A 1 777 ? 6.304 -30.064 11.867 1.00 88.81 777 GLN A CA 1
ATOM 6328 C C . GLN A 1 777 ? 6.863 -31.424 11.440 1.00 88.81 777 GLN A C 1
ATOM 6330 O O . GLN A 1 777 ? 6.724 -31.813 10.283 1.00 88.81 777 GLN A O 1
ATOM 6335 N N . LEU A 1 778 ? 7.500 -32.119 12.377 1.00 88.38 778 LEU A N 1
ATOM 6336 C CA . LEU A 1 778 ? 7.864 -33.524 12.250 1.00 88.38 778 LEU A CA 1
ATOM 6337 C C . LEU A 1 778 ? 6.836 -34.325 13.032 1.00 88.38 778 LEU A C 1
ATOM 6339 O O . LEU A 1 778 ? 6.465 -33.912 14.127 1.00 88.38 778 LEU A O 1
ATOM 6343 N N . VAL A 1 779 ? 6.389 -35.438 12.475 1.00 86.44 779 VAL A N 1
ATOM 6344 C CA . VAL A 1 779 ? 5.406 -36.332 13.080 1.00 86.44 779 VAL A CA 1
ATOM 6345 C C . VAL A 1 779 ? 5.886 -37.750 12.822 1.00 86.44 779 VAL A C 1
ATOM 6347 O O . VAL A 1 779 ? 5.750 -38.261 11.709 1.00 86.44 779 VAL A O 1
ATOM 6350 N N . HIS A 1 780 ? 6.464 -38.388 13.836 1.00 80.06 780 HIS A N 1
ATOM 6351 C CA . HIS A 1 780 ? 6.848 -39.790 13.708 1.00 80.06 780 HIS A CA 1
ATOM 6352 C C . HIS A 1 780 ? 5.594 -40.684 13.671 1.00 80.06 780 HIS A C 1
ATOM 6354 O O . HIS A 1 780 ? 4.633 -40.424 14.404 1.00 80.06 780 HIS A O 1
ATOM 6360 N N . PRO A 1 781 ? 5.580 -41.770 12.876 1.00 67.06 781 PRO A N 1
ATOM 6361 C CA . PRO A 1 781 ? 4.526 -42.769 12.935 1.00 67.06 781 PRO A CA 1
ATOM 6362 C C . PRO A 1 781 ? 4.405 -43.320 14.363 1.00 67.06 781 PRO A C 1
ATOM 6364 O O . PRO A 1 781 ? 5.428 -43.569 15.010 1.00 67.06 781 PRO A O 1
ATOM 6367 N N . PRO A 1 782 ? 3.184 -43.558 14.878 1.00 60.41 782 PRO A N 1
ATOM 6368 C CA . PRO A 1 782 ? 3.014 -44.099 16.218 1.00 60.41 782 PRO A CA 1
ATOM 6369 C C . PRO A 1 782 ? 3.740 -45.445 16.339 1.00 60.41 782 PRO A C 1
ATOM 6371 O O . PRO A 1 782 ? 3.449 -46.387 15.602 1.00 60.41 782 PRO A O 1
ATOM 6374 N N . LEU A 1 783 ? 4.664 -45.532 17.305 1.00 50.12 783 LEU A N 1
ATOM 6375 C CA . LEU A 1 783 ? 5.609 -46.647 17.507 1.00 50.12 783 LEU A CA 1
ATOM 6376 C C . LEU A 1 783 ? 4.956 -48.035 17.680 1.00 50.12 783 LEU A C 1
ATOM 6378 O O . LEU A 1 783 ? 5.650 -49.049 17.653 1.00 50.12 783 LEU A O 1
ATOM 6382 N N . SER A 1 784 ? 3.634 -48.102 17.861 1.00 47.09 784 SER A N 1
ATOM 6383 C CA . SER A 1 784 ? 2.860 -49.335 17.739 1.00 47.09 784 SER A CA 1
ATOM 6384 C C . SER A 1 784 ? 1.429 -49.072 17.264 1.00 47.09 784 SER A C 1
ATOM 6386 O O . SER A 1 784 ? 0.744 -48.173 17.760 1.00 47.09 784 SER A O 1
ATOM 6388 N N . SER A 1 785 ? 0.920 -49.965 16.412 1.00 47.88 785 SER A N 1
ATOM 6389 C CA . SER A 1 785 ? -0.501 -50.082 16.051 1.00 47.88 785 SER A CA 1
ATOM 6390 C C . SER A 1 785 ? -1.420 -50.472 17.225 1.00 47.88 785 SER A C 1
ATOM 6392 O O . SER A 1 785 ? -2.635 -50.536 17.057 1.00 47.88 785 SER A O 1
ATOM 6394 N N . THR A 1 786 ? -0.864 -50.709 18.419 1.00 47.19 786 THR A N 1
ATOM 6395 C CA . THR A 1 786 ? -1.586 -51.026 19.665 1.00 47.19 786 THR A CA 1
ATOM 6396 C C . THR A 1 786 ? -1.547 -49.892 20.699 1.00 47.19 786 THR A C 1
ATOM 6398 O O . THR A 1 786 ? -1.629 -50.150 21.900 1.00 47.19 786 THR A O 1
ATOM 6401 N N . THR A 1 787 ? -1.364 -48.641 20.270 1.00 53.50 787 THR A N 1
ATOM 6402 C CA . THR A 1 787 ? -1.282 -47.491 21.186 1.00 53.50 787 THR A CA 1
ATOM 6403 C C . THR A 1 787 ? -2.654 -47.178 21.795 1.00 53.50 787 THR A C 1
ATOM 6405 O O . THR A 1 787 ? -3.574 -46.771 21.094 1.00 53.50 787 THR A O 1
ATOM 6408 N N . THR A 1 788 ? -2.796 -47.364 23.111 1.00 57.50 788 THR A N 1
ATOM 6409 C CA . THR A 1 788 ? -4.045 -47.123 23.865 1.00 57.50 788 THR A CA 1
ATOM 6410 C C . THR A 1 788 ? -4.209 -45.687 24.380 1.00 57.50 788 THR A C 1
ATOM 6412 O O . THR A 1 788 ? -5.132 -45.433 25.151 1.00 57.50 788 THR A O 1
ATOM 6415 N N . ASP A 1 789 ? -3.330 -44.753 24.002 1.00 69.56 789 ASP A N 1
ATOM 6416 C CA . ASP A 1 789 ? -3.461 -43.332 24.356 1.00 69.56 789 ASP A CA 1
ATOM 6417 C C . ASP A 1 789 ? -4.604 -42.684 23.538 1.00 69.56 789 ASP A C 1
ATOM 6419 O O . ASP A 1 789 ? -4.496 -42.582 22.309 1.00 69.56 789 ASP A O 1
ATOM 6423 N N . PRO A 1 790 ? -5.704 -42.238 24.180 1.00 73.25 790 PRO A N 1
ATOM 6424 C CA . PRO A 1 790 ? -6.825 -41.618 23.482 1.00 73.25 790 PRO A CA 1
ATOM 6425 C C . PRO A 1 790 ? -6.495 -40.240 22.887 1.00 73.25 790 PRO A C 1
ATOM 6427 O O . PRO A 1 790 ? -7.243 -39.782 22.026 1.00 73.25 790 PRO A O 1
ATOM 6430 N N . GLU A 1 791 ? -5.422 -39.568 23.319 1.00 74.44 791 GLU A N 1
ATOM 6431 C CA . GLU A 1 791 ? -4.986 -38.285 22.748 1.00 74.44 791 GLU A CA 1
ATOM 6432 C C . GLU A 1 791 ? -4.284 -38.518 21.397 1.00 74.44 791 GLU A C 1
ATOM 6434 O O . GLU A 1 791 ? -4.621 -37.852 20.423 1.00 74.44 791 GLU A O 1
ATOM 6439 N N . ILE A 1 792 ? -3.430 -39.547 21.284 1.00 78.88 792 ILE A N 1
ATOM 6440 C CA . ILE A 1 792 ? -2.790 -39.959 20.013 1.00 78.88 792 ILE A CA 1
ATOM 6441 C C . ILE A 1 792 ? -3.826 -40.475 19.001 1.00 78.88 792 ILE A C 1
ATOM 6443 O O . ILE A 1 792 ? -3.723 -40.199 17.808 1.00 78.88 792 ILE A O 1
ATOM 6447 N N . ALA A 1 793 ? -4.856 -41.192 19.458 1.00 80.81 793 ALA A N 1
ATOM 6448 C CA . ALA A 1 793 ? -5.943 -41.643 18.585 1.00 80.81 793 ALA A CA 1
ATOM 6449 C C . ALA A 1 793 ? -6.835 -40.492 18.068 1.00 80.81 793 ALA A C 1
ATOM 6451 O O . ALA A 1 793 ? -7.501 -40.648 17.043 1.00 80.81 793 ALA A O 1
ATOM 6452 N N . LEU A 1 794 ? -6.872 -39.356 18.776 1.00 86.38 794 LEU A N 1
ATOM 6453 C CA . LEU A 1 794 ? -7.650 -38.169 18.409 1.00 86.38 794 LEU A CA 1
ATOM 6454 C C . LEU A 1 794 ? -6.845 -37.169 17.564 1.00 86.38 794 LEU A C 1
ATOM 6456 O O . LEU A 1 794 ? -7.428 -36.507 16.707 1.00 86.38 794 LEU A O 1
ATOM 6460 N N . ASP A 1 795 ? -5.533 -37.076 17.794 1.00 88.56 795 ASP A N 1
ATOM 6461 C CA . ASP A 1 795 ? -4.599 -36.204 17.075 1.00 88.56 795 ASP A CA 1
ATOM 6462 C C . ASP A 1 795 ? -3.396 -36.987 16.502 1.00 88.56 795 ASP A C 1
ATOM 6464 O O . ASP A 1 795 ? -2.255 -36.802 16.935 1.00 88.56 795 ASP A O 1
ATOM 6468 N N . PRO A 1 796 ? -3.619 -37.883 15.520 1.00 86.19 796 PRO A N 1
ATOM 6469 C CA . PRO A 1 796 ? -2.566 -38.740 14.972 1.00 86.19 796 PRO A CA 1
ATOM 6470 C C . PRO A 1 796 ? -1.521 -37.981 14.140 1.00 86.19 796 PRO A C 1
ATOM 6472 O O . PRO A 1 796 ? -0.522 -38.578 13.751 1.00 86.19 796 PRO A O 1
ATOM 6475 N N . THR A 1 797 ? -1.747 -36.697 13.834 1.00 87.81 797 THR A N 1
ATOM 6476 C CA . THR A 1 797 ? -0.795 -35.839 13.110 1.00 87.81 797 THR A CA 1
ATOM 6477 C C . THR A 1 797 ? -0.133 -34.788 14.003 1.00 87.81 797 THR A C 1
ATOM 6479 O O . THR A 1 797 ? 0.518 -33.887 13.480 1.00 87.81 797 THR A O 1
ATOM 6482 N N . GLU A 1 798 ? -0.305 -34.864 15.328 1.00 89.75 798 GLU A N 1
ATOM 6483 C CA . GLU A 1 798 ? 0.195 -33.871 16.294 1.00 89.75 798 GLU A CA 1
ATOM 6484 C C . GLU A 1 798 ? -0.158 -32.406 15.919 1.00 89.75 798 GLU A C 1
ATOM 6486 O O . GLU A 1 798 ? 0.630 -31.468 16.105 1.00 89.75 798 GLU A O 1
ATOM 6491 N N . LEU A 1 799 ? -1.354 -32.193 15.359 1.00 90.06 799 LEU A N 1
ATOM 6492 C CA . LEU A 1 799 ? -1.851 -30.895 14.901 1.00 90.06 799 LEU A CA 1
ATOM 6493 C C . LEU A 1 799 ? -1.887 -29.877 16.048 1.00 90.06 799 LEU A C 1
ATOM 6495 O O . LEU A 1 799 ? -1.508 -28.714 15.855 1.00 90.06 799 LEU A O 1
ATOM 6499 N N . ALA A 1 800 ? -2.350 -30.308 17.226 1.00 89.62 800 ALA A N 1
ATOM 6500 C CA . ALA A 1 800 ? -2.587 -29.457 18.385 1.00 89.62 800 ALA A CA 1
ATOM 6501 C C . ALA A 1 800 ? -1.359 -29.238 19.273 1.00 89.62 800 ALA A C 1
ATOM 6503 O O . ALA A 1 800 ? -1.243 -28.165 19.865 1.00 89.62 800 ALA A O 1
ATOM 6504 N N . TRP A 1 801 ? -0.450 -30.211 19.362 1.00 88.69 801 TRP A N 1
ATOM 6505 C CA . TRP A 1 801 ? 0.869 -30.024 19.970 1.00 88.69 801 TRP A CA 1
ATOM 6506 C C . TRP A 1 801 ? 1.882 -31.013 19.395 1.00 88.69 801 TRP A C 1
ATOM 6508 O O . TRP A 1 801 ? 1.763 -32.219 19.605 1.00 88.69 801 TRP A O 1
ATOM 6518 N N . CYS A 1 802 ? 2.916 -30.484 18.737 1.00 87.50 802 CYS A N 1
ATOM 6519 C CA . CYS A 1 802 ? 3.999 -31.265 18.141 1.00 87.50 802 CYS A CA 1
ATOM 6520 C C . CYS A 1 802 ? 4.965 -31.801 19.208 1.00 87.50 802 CYS A C 1
ATOM 6522 O O . CYS A 1 802 ? 6.034 -31.224 19.441 1.00 87.50 802 CYS A O 1
ATOM 6524 N N . ARG A 1 803 ? 4.581 -32.893 19.878 1.00 84.25 803 ARG A N 1
ATOM 6525 C CA . ARG A 1 803 ? 5.400 -33.628 20.855 1.00 84.25 803 ARG A CA 1
ATOM 6526 C C . ARG A 1 803 ? 6.731 -34.062 20.254 1.00 84.25 803 ARG A C 1
ATOM 6528 O O . ARG A 1 803 ? 7.748 -33.980 20.936 1.00 84.25 803 ARG A O 1
ATOM 6535 N N . THR A 1 804 ? 6.741 -34.452 18.983 1.00 84.44 804 THR A N 1
ATOM 6536 C CA . THR A 1 804 ? 7.942 -34.868 18.256 1.00 84.44 804 THR A CA 1
ATOM 6537 C C . THR A 1 804 ? 9.000 -33.748 18.203 1.00 84.44 804 THR A C 1
ATOM 6539 O O . THR A 1 804 ? 10.182 -34.002 18.423 1.00 84.44 804 THR A O 1
ATOM 6542 N N . ILE A 1 805 ? 8.606 -32.480 18.003 1.00 82.19 805 ILE A N 1
ATOM 6543 C CA . ILE A 1 805 ? 9.543 -31.333 17.983 1.00 82.19 805 ILE A CA 1
ATOM 6544 C C . ILE A 1 805 ? 9.760 -30.713 19.373 1.00 82.19 805 ILE A C 1
ATOM 6546 O O . ILE A 1 805 ? 10.874 -30.278 19.691 1.00 82.19 805 ILE A O 1
ATOM 6550 N N . HIS A 1 806 ? 8.715 -30.604 20.190 1.00 82.25 806 HIS A N 1
ATOM 6551 C CA . HIS A 1 806 ? 8.726 -29.803 21.420 1.00 82.25 806 HIS A CA 1
ATOM 6552 C C . HIS A 1 806 ? 8.909 -30.626 22.707 1.00 82.25 806 HIS A C 1
ATOM 6554 O O . HIS A 1 806 ? 9.276 -30.081 23.756 1.00 82.25 806 HIS A O 1
ATOM 6560 N N . GLY A 1 807 ? 8.719 -31.943 22.630 1.00 83.81 807 GLY A N 1
ATOM 6561 C CA . GLY A 1 807 ? 8.542 -32.815 23.785 1.00 83.81 807 GLY A CA 1
ATOM 6562 C C . GLY A 1 807 ? 7.181 -32.603 24.449 1.00 83.81 807 GLY A C 1
ATOM 6563 O O . GLY A 1 807 ? 6.257 -32.041 23.858 1.00 83.81 807 GLY A O 1
ATOM 6564 N N . ASP A 1 808 ? 7.070 -33.046 25.699 1.00 85.06 808 ASP A N 1
ATOM 6565 C CA . ASP A 1 808 ? 5.872 -32.852 26.519 1.00 85.06 808 ASP A CA 1
ATOM 6566 C C . ASP A 1 808 ? 5.502 -31.359 26.639 1.00 85.06 808 ASP A C 1
ATOM 6568 O O . ASP A 1 808 ? 6.363 -30.509 26.885 1.00 85.06 808 ASP A O 1
ATOM 6572 N N . GLU A 1 809 ? 4.217 -31.044 26.470 1.00 86.38 809 GLU A N 1
ATOM 6573 C CA . GLU A 1 809 ? 3.673 -29.694 26.626 1.00 86.38 809 GLU A CA 1
ATOM 6574 C C . GLU A 1 809 ? 3.771 -29.200 28.073 1.00 86.38 809 GLU A C 1
ATOM 6576 O O . GLU A 1 809 ? 3.881 -27.996 28.300 1.00 86.38 809 GLU A O 1
ATOM 6581 N N . ASP A 1 810 ? 3.768 -30.095 29.065 1.00 85.12 810 ASP A N 1
ATOM 6582 C CA . ASP A 1 810 ? 3.714 -29.720 30.481 1.00 85.12 810 ASP A CA 1
ATOM 6583 C C . ASP A 1 810 ? 5.085 -29.438 31.121 1.00 85.12 810 ASP A C 1
ATOM 6585 O O . ASP A 1 810 ? 5.164 -29.102 32.300 1.00 85.12 810 ASP A O 1
ATOM 6589 N N . ARG A 1 811 ? 6.171 -29.473 30.340 1.00 82.25 811 ARG A N 1
ATOM 6590 C CA . ARG A 1 811 ? 7.541 -29.187 30.804 1.00 82.25 811 ARG A CA 1
ATOM 6591 C C . ARG A 1 811 ? 7.758 -27.729 31.261 1.00 82.25 811 ARG A C 1
ATOM 6593 O O . ARG A 1 811 ? 7.388 -26.779 30.567 1.00 82.25 811 ARG A O 1
ATOM 6600 N N . ASP A 1 812 ? 8.477 -27.529 32.366 1.00 75.44 812 ASP A N 1
ATOM 6601 C CA . ASP A 1 812 ? 8.774 -26.192 32.928 1.00 75.44 812 ASP A CA 1
ATOM 6602 C C . ASP A 1 812 ? 9.897 -25.415 32.202 1.00 75.44 812 ASP A C 1
ATOM 6604 O O . ASP A 1 812 ? 10.159 -24.245 32.504 1.00 75.44 812 ASP A O 1
ATOM 6608 N N . ASP A 1 813 ? 10.622 -26.051 31.277 1.00 72.31 813 ASP A N 1
ATOM 6609 C CA . ASP A 1 813 ? 11.774 -25.479 30.560 1.00 72.31 813 ASP A CA 1
ATOM 6610 C C . ASP A 1 813 ? 11.527 -25.204 29.066 1.00 72.31 813 ASP A C 1
ATOM 6612 O O . ASP A 1 813 ? 12.463 -24.814 28.374 1.00 72.31 813 ASP A O 1
ATOM 6616 N N . PHE A 1 814 ? 10.289 -25.352 28.575 1.00 78.69 814 PHE A N 1
ATOM 6617 C CA . PHE A 1 814 ? 9.921 -25.217 27.154 1.00 78.69 814 PHE A CA 1
ATOM 6618 C C . PHE A 1 814 ? 10.472 -23.940 26.487 1.00 78.69 814 PHE A C 1
ATOM 6620 O O . PHE A 1 814 ? 11.279 -24.029 25.563 1.00 78.69 814 PHE A O 1
ATOM 6627 N N . GLU A 1 815 ? 10.104 -22.758 26.994 1.00 70.50 815 GLU A N 1
ATOM 6628 C CA . GLU A 1 815 ? 10.556 -21.458 26.463 1.00 70.50 815 GLU A CA 1
ATOM 6629 C C . GLU A 1 815 ? 12.090 -21.304 26.538 1.00 70.50 815 GLU A C 1
ATOM 6631 O O . GLU A 1 815 ? 12.720 -20.804 25.609 1.00 70.50 815 GLU A O 1
ATOM 6636 N N . ARG A 1 816 ? 12.724 -21.812 27.609 1.00 61.16 816 ARG A N 1
ATOM 6637 C CA . ARG A 1 816 ? 14.192 -21.786 27.769 1.00 61.16 816 ARG A CA 1
ATOM 6638 C C . ARG A 1 816 ? 14.923 -22.727 26.807 1.00 61.16 816 ARG A C 1
ATOM 6640 O O . ARG A 1 816 ? 16.096 -22.497 26.539 1.00 61.16 816 ARG A O 1
ATOM 6647 N N . ARG A 1 817 ? 14.266 -23.778 26.303 1.00 61.94 817 ARG A N 1
ATOM 6648 C CA . ARG A 1 817 ? 14.845 -24.690 25.302 1.00 61.94 817 ARG A CA 1
ATOM 6649 C C . ARG A 1 817 ? 14.619 -24.255 23.861 1.00 61.94 817 ARG A C 1
ATOM 6651 O O . ARG A 1 817 ? 15.396 -24.654 23.004 1.00 61.94 817 ARG A O 1
ATOM 6658 N N . GLN A 1 818 ? 13.607 -23.435 23.575 1.00 58.69 818 GLN A N 1
ATOM 6659 C CA . GLN A 1 818 ? 13.491 -22.817 22.248 1.00 58.69 818 GLN A CA 1
ATOM 6660 C C . GLN A 1 818 ? 14.609 -21.808 21.970 1.00 58.69 818 GLN A C 1
ATOM 6662 O O . GLN A 1 818 ? 14.999 -21.634 20.820 1.00 58.69 818 GLN A O 1
ATOM 6667 N N . SER A 1 819 ? 15.131 -21.158 23.012 1.00 49.34 819 SER A N 1
ATOM 6668 C CA . SER A 1 819 ? 16.210 -20.174 22.895 1.00 49.34 819 SER A CA 1
ATOM 6669 C C . SER A 1 819 ? 17.618 -20.774 22.919 1.00 49.34 819 SER A C 1
ATOM 6671 O O . SER A 1 819 ? 18.572 -20.114 22.506 1.00 49.34 819 SER A O 1
ATOM 6673 N N . SER A 1 820 ? 17.766 -22.026 23.362 1.00 47.19 820 SER A N 1
ATOM 6674 C CA . SER A 1 820 ? 19.025 -22.764 23.283 1.00 47.19 820 SER A CA 1
ATOM 6675 C C . SER A 1 820 ? 19.171 -23.465 21.934 1.00 47.19 820 SER A C 1
ATOM 6677 O O . SER A 1 820 ? 18.366 -24.331 21.592 1.00 47.19 820 SER A O 1
ATOM 6679 N N . VAL A 1 821 ? 20.252 -23.164 21.213 1.00 48.81 821 VAL A N 1
ATOM 6680 C CA . VAL A 1 821 ? 20.717 -24.009 20.105 1.00 48.81 821 VAL A CA 1
ATOM 6681 C C . VAL A 1 821 ? 20.977 -25.416 20.666 1.00 48.81 821 VAL A C 1
ATOM 6683 O O . VAL A 1 821 ? 21.690 -25.509 21.671 1.00 48.81 821 VAL A O 1
ATOM 6686 N N . PRO A 1 822 ? 20.425 -26.501 20.087 1.00 48.66 822 PRO A N 1
ATOM 6687 C CA . PRO A 1 822 ? 20.793 -27.845 20.517 1.00 48.66 822 PRO A CA 1
ATOM 6688 C C . PRO A 1 822 ? 22.307 -28.035 20.327 1.00 48.66 822 PRO A C 1
ATOM 6690 O O . PRO A 1 822 ? 22.849 -27.587 19.309 1.00 48.66 822 PRO A O 1
ATOM 6693 N N . PRO A 1 823 ? 23.021 -28.646 21.289 1.00 40.66 823 PRO A N 1
ATOM 6694 C CA . PRO A 1 823 ? 24.450 -28.878 21.141 1.00 40.66 823 PRO A CA 1
ATOM 6695 C C . PRO A 1 823 ? 24.712 -29.747 19.896 1.00 40.66 823 PRO A C 1
ATOM 6697 O O . PRO A 1 823 ? 23.934 -30.668 19.638 1.00 40.66 823 PRO A O 1
ATOM 6700 N N . PRO A 1 824 ? 25.799 -29.508 19.130 1.00 42.62 824 PRO A N 1
ATOM 6701 C CA . PRO A 1 824 ? 26.052 -30.220 17.871 1.00 42.62 824 PRO A CA 1
ATOM 6702 C C . PRO A 1 824 ? 26.030 -31.752 17.990 1.00 42.62 824 PRO A C 1
ATOM 6704 O O . PRO A 1 824 ? 25.677 -32.439 17.037 1.00 42.62 824 PRO A O 1
ATOM 6707 N N . GLU A 1 825 ? 26.361 -32.285 19.167 1.00 41.38 825 GLU A N 1
ATOM 6708 C CA . GLU A 1 825 ? 26.367 -33.721 19.465 1.00 41.38 825 GLU A CA 1
ATOM 6709 C C . GLU A 1 825 ? 24.963 -34.360 19.491 1.00 41.38 825 GLU A C 1
ATOM 6711 O O . GLU A 1 825 ? 24.848 -35.540 19.173 1.00 41.38 825 GLU A O 1
ATOM 6716 N N . GLU A 1 826 ? 23.889 -33.610 19.786 1.00 49.78 826 GLU A N 1
ATOM 6717 C CA . GLU A 1 826 ? 22.505 -34.118 19.676 1.00 49.78 826 GLU A CA 1
ATOM 6718 C C . GLU A 1 826 ? 22.002 -34.132 18.218 1.00 49.78 826 GLU A C 1
ATOM 6720 O O . GLU A 1 826 ? 21.120 -34.919 17.882 1.00 49.78 826 GLU A O 1
ATOM 6725 N N . ALA A 1 827 ? 22.574 -33.300 17.338 1.00 44.34 827 ALA A N 1
ATOM 6726 C CA . ALA A 1 827 ? 22.195 -33.207 15.923 1.00 44.34 827 ALA A CA 1
ATOM 6727 C C . ALA A 1 827 ? 23.033 -34.109 14.993 1.00 44.34 827 ALA A C 1
ATOM 6729 O O . ALA A 1 827 ? 22.591 -34.460 13.904 1.00 44.34 827 ALA A O 1
ATOM 6730 N N . ALA A 1 828 ? 24.245 -34.498 15.400 1.00 36.62 828 ALA A N 1
ATOM 6731 C CA . ALA A 1 828 ? 25.205 -35.207 14.546 1.00 36.62 828 ALA A CA 1
ATOM 6732 C C . ALA A 1 828 ? 25.012 -36.741 14.463 1.00 36.62 828 ALA A C 1
ATOM 6734 O O . ALA A 1 828 ? 25.871 -37.426 13.906 1.00 36.62 828 ALA A O 1
ATOM 6735 N N . GLY A 1 829 ? 23.930 -37.291 15.031 1.00 40.31 829 GLY A N 1
ATOM 6736 C CA . GLY A 1 829 ? 23.729 -38.742 15.176 1.00 40.31 829 GLY A CA 1
ATOM 6737 C C . GLY A 1 829 ? 22.374 -39.305 14.726 1.00 40.31 829 GLY A C 1
ATOM 6738 O O . GLY A 1 829 ? 22.184 -40.518 14.810 1.00 40.31 829 GLY A O 1
ATOM 6739 N N . SER A 1 830 ? 21.429 -38.478 14.269 1.00 58.06 830 SER A N 1
ATOM 6740 C CA . SER A 1 830 ? 20.128 -38.950 13.774 1.00 58.06 830 SER A CA 1
ATOM 6741 C C . SER A 1 830 ? 20.211 -39.467 12.335 1.00 58.06 830 SER A C 1
ATOM 6743 O O . SER A 1 830 ? 20.957 -38.936 11.513 1.00 58.06 830 SER A O 1
ATOM 6745 N N . ALA A 1 831 ? 19.418 -40.492 12.016 1.00 65.75 831 ALA A N 1
ATOM 6746 C CA . ALA A 1 831 ? 19.213 -40.918 10.632 1.00 65.75 831 ALA A CA 1
ATOM 6747 C C . ALA A 1 831 ? 18.521 -39.804 9.812 1.00 65.75 831 ALA A C 1
ATOM 6749 O O . ALA A 1 831 ? 17.810 -38.991 10.409 1.00 65.75 831 ALA A O 1
ATOM 6750 N N . PRO A 1 832 ? 18.687 -39.771 8.472 1.00 76.12 832 PRO A N 1
ATOM 6751 C CA . PRO A 1 832 ? 18.001 -38.802 7.622 1.00 76.12 832 PRO A CA 1
ATOM 6752 C C . PRO A 1 832 ? 16.484 -38.868 7.805 1.00 76.12 832 PRO A C 1
ATOM 6754 O O . PRO A 1 832 ? 15.913 -39.960 7.838 1.00 76.12 832 PRO A O 1
ATOM 6757 N N . VAL A 1 833 ? 15.841 -37.707 7.905 1.00 84.56 833 VAL A N 1
ATOM 6758 C CA . VAL A 1 833 ? 14.390 -37.619 8.124 1.00 84.56 833 VAL A CA 1
ATOM 6759 C C . VAL A 1 833 ? 13.615 -38.116 6.902 1.00 84.56 833 VAL A C 1
ATOM 6761 O O . VAL A 1 833 ? 13.850 -37.664 5.781 1.00 84.56 833 VAL A O 1
ATOM 6764 N N . ASP A 1 834 ? 12.651 -39.014 7.122 1.00 87.88 834 ASP A N 1
ATOM 6765 C CA . ASP A 1 834 ? 11.753 -39.500 6.073 1.00 87.88 834 ASP A CA 1
ATOM 6766 C C . ASP A 1 834 ? 10.760 -38.383 5.664 1.00 87.88 834 ASP A C 1
ATOM 6768 O O . ASP A 1 834 ? 10.039 -37.861 6.521 1.00 87.88 834 ASP A O 1
ATOM 6772 N N . PRO A 1 835 ? 10.658 -38.009 4.370 1.00 89.19 835 PRO A N 1
ATOM 6773 C CA . PRO A 1 835 ? 9.686 -37.026 3.883 1.00 89.19 835 PRO A CA 1
ATOM 6774 C C . PRO A 1 835 ? 8.213 -37.306 4.236 1.00 89.19 835 PRO A C 1
ATOM 6776 O O . PRO A 1 835 ? 7.409 -36.372 4.226 1.00 89.19 835 PRO A O 1
ATOM 6779 N N . ASN A 1 836 ? 7.843 -38.552 4.557 1.00 89.81 836 ASN A N 1
ATOM 6780 C CA . ASN A 1 836 ? 6.508 -38.913 5.049 1.00 89.81 836 ASN A CA 1
ATOM 6781 C C . ASN A 1 836 ? 6.213 -38.364 6.458 1.00 89.81 836 ASN A C 1
ATOM 6783 O O . ASN A 1 836 ? 5.048 -38.170 6.798 1.00 89.81 836 ASN A O 1
ATOM 6787 N N . GLU A 1 837 ? 7.245 -38.093 7.261 1.00 89.88 837 GLU A N 1
ATOM 6788 C CA . GLU A 1 837 ? 7.127 -37.551 8.623 1.00 89.88 837 GLU A CA 1
ATOM 6789 C C . GLU A 1 837 ? 7.071 -36.018 8.644 1.00 89.88 837 GLU A C 1
ATOM 6791 O O . GLU A 1 837 ? 6.774 -35.417 9.676 1.00 89.88 837 GLU A O 1
ATOM 6796 N N . VAL A 1 838 ? 7.361 -35.357 7.517 1.00 91.75 838 VAL A N 1
ATOM 6797 C CA . VAL A 1 838 ? 7.457 -33.895 7.442 1.00 91.75 838 VAL A CA 1
ATOM 6798 C C . VAL A 1 838 ? 6.144 -33.284 6.957 1.00 91.75 838 VAL A C 1
ATOM 6800 O O . VAL A 1 838 ? 5.620 -33.619 5.893 1.00 91.75 838 VAL A O 1
ATOM 6803 N N . PHE A 1 839 ? 5.642 -32.306 7.704 1.00 92.81 839 PHE A N 1
ATOM 6804 C CA . PHE A 1 839 ? 4.445 -31.537 7.379 1.00 92.81 839 PHE A CA 1
ATOM 6805 C C . PHE A 1 839 ? 4.775 -30.047 7.306 1.00 92.81 839 PHE A C 1
ATOM 6807 O O . PHE A 1 839 ? 5.454 -29.498 8.173 1.00 92.81 839 PHE A O 1
ATOM 6814 N N . LEU A 1 840 ? 4.227 -29.356 6.309 1.00 93.19 840 LEU A N 1
ATOM 6815 C CA . LEU A 1 840 ? 4.119 -27.902 6.338 1.00 93.19 840 LEU A CA 1
ATOM 6816 C C . LEU A 1 840 ? 2.978 -27.517 7.278 1.00 93.19 840 LEU A C 1
ATOM 6818 O O . LEU A 1 840 ? 1.833 -27.930 7.076 1.00 93.19 840 LEU A O 1
ATOM 6822 N N . ARG A 1 841 ? 3.272 -26.652 8.243 1.00 93.12 841 ARG A N 1
ATOM 6823 C CA . ARG A 1 841 ? 2.274 -25.942 9.036 1.00 93.12 841 ARG A CA 1
ATOM 6824 C C . ARG A 1 841 ? 2.147 -24.526 8.493 1.00 93.12 841 ARG A C 1
ATOM 6826 O O . ARG A 1 841 ? 3.098 -23.752 8.569 1.00 93.12 841 ARG A O 1
ATOM 6833 N N . SER A 1 842 ? 0.988 -24.166 7.956 1.00 92.81 842 SER A N 1
ATOM 6834 C CA . SER A 1 842 ? 0.681 -22.797 7.535 1.00 92.81 842 SER A CA 1
ATOM 6835 C C . SER A 1 842 ? -0.350 -22.183 8.472 1.00 92.81 842 SER A C 1
ATOM 6837 O O . SER A 1 842 ? -1.368 -22.789 8.785 1.00 92.81 842 SER A O 1
ATOM 6839 N N . GLU A 1 843 ? -0.114 -20.944 8.876 1.00 94.12 843 GLU A N 1
ATOM 6840 C CA . GLU A 1 843 ? -1.014 -20.161 9.714 1.00 94.12 843 GLU A CA 1
ATOM 6841 C C . GLU A 1 843 ? -1.542 -18.986 8.898 1.00 94.12 843 GLU A C 1
ATOM 6843 O O . GLU A 1 843 ? -0.771 -18.131 8.454 1.00 94.12 843 GLU A O 1
ATOM 6848 N N . ARG A 1 844 ? -2.857 -18.925 8.714 1.00 95.62 844 ARG A N 1
ATOM 6849 C CA . ARG A 1 844 ? -3.559 -17.743 8.215 1.00 95.62 844 ARG A CA 1
ATOM 6850 C C . ARG A 1 844 ? -4.010 -16.947 9.432 1.00 95.62 844 ARG A C 1
ATOM 6852 O O . ARG A 1 844 ? -4.774 -17.444 10.254 1.00 95.62 844 ARG A O 1
ATOM 6859 N N . GLN A 1 845 ? -3.498 -15.732 9.569 1.00 95.75 845 GLN A N 1
ATOM 6860 C CA . GLN A 1 845 ? -3.630 -14.936 10.781 1.00 95.75 845 GLN A CA 1
ATOM 6861 C C . GLN A 1 845 ? -4.391 -13.636 10.489 1.00 95.75 845 GLN A C 1
ATOM 6863 O O . GLN A 1 845 ? -3.938 -12.836 9.664 1.00 95.75 845 GLN A O 1
ATOM 6868 N N . THR A 1 846 ? -5.515 -13.386 11.167 1.00 97.25 846 THR A N 1
ATOM 6869 C CA . THR A 1 846 ? -6.314 -12.160 10.971 1.00 97.25 846 THR A CA 1
ATOM 6870 C C . THR A 1 846 ? -6.204 -11.210 12.156 1.00 97.25 846 THR A C 1
ATOM 6872 O O . THR A 1 846 ? -6.079 -11.644 13.296 1.00 97.25 846 THR A O 1
ATOM 6875 N N . LEU A 1 847 ? -6.243 -9.900 11.899 1.00 97.50 847 LEU A N 1
ATOM 6876 C CA . LEU A 1 847 ? -6.303 -8.862 12.932 1.00 97.50 847 LEU A CA 1
ATOM 6877 C C . LEU A 1 847 ? -7.483 -7.931 12.654 1.00 97.50 847 LEU A C 1
ATOM 6879 O O . LEU A 1 847 ? -7.559 -7.294 11.599 1.00 97.50 847 LEU A O 1
ATOM 6883 N N . ARG A 1 848 ? -8.373 -7.800 13.637 1.00 95.06 848 ARG A N 1
ATOM 6884 C CA . ARG A 1 848 ? -9.546 -6.923 13.585 1.00 95.06 848 ARG A CA 1
ATOM 6885 C C . ARG A 1 848 ? -9.706 -6.169 14.901 1.00 95.06 848 ARG A C 1
ATOM 6887 O O . ARG A 1 848 ? -9.588 -6.762 15.967 1.00 95.06 848 ARG A O 1
ATOM 6894 N N . ARG A 1 849 ? -10.018 -4.870 14.844 1.00 95.06 849 ARG A N 1
ATOM 6895 C CA . ARG A 1 849 ? -10.381 -4.105 16.046 1.00 95.06 849 ARG A CA 1
ATOM 6896 C C . ARG A 1 849 ? -11.880 -4.216 16.338 1.00 95.06 849 ARG A C 1
ATOM 6898 O O . ARG A 1 849 ? -12.696 -4.049 15.434 1.00 95.06 849 ARG A O 1
ATOM 6905 N N . LEU A 1 850 ? -12.219 -4.454 17.601 1.00 93.94 850 LEU A N 1
ATOM 6906 C CA . LEU A 1 850 ? -13.586 -4.512 18.110 1.00 93.94 850 LEU A CA 1
ATOM 6907 C C . LEU A 1 850 ? -14.108 -3.098 18.460 1.00 93.94 850 LEU A C 1
ATOM 6909 O O . LEU A 1 850 ? -13.379 -2.321 19.087 1.00 93.94 850 LEU A O 1
ATOM 6913 N N . PRO A 1 851 ? -15.330 -2.712 18.046 1.00 91.19 851 PRO A N 1
ATOM 6914 C CA . PRO A 1 851 ? -15.803 -1.329 18.145 1.00 91.19 851 PRO A CA 1
ATOM 6915 C C . PRO A 1 851 ? -16.124 -0.828 19.561 1.00 91.19 851 PRO A C 1
ATOM 6917 O O . PRO A 1 851 ? -15.978 0.371 19.814 1.00 91.19 851 PRO A O 1
ATOM 6920 N N . ARG A 1 852 ? -16.536 -1.684 20.503 1.00 89.12 852 ARG A N 1
ATOM 6921 C CA . ARG A 1 852 ? -16.952 -1.278 21.860 1.00 89.12 852 ARG A CA 1
ATOM 6922 C C . ARG A 1 852 ? -15.791 -1.237 22.834 1.00 89.12 852 ARG A C 1
ATOM 6924 O O . ARG A 1 852 ? -15.682 -0.275 23.582 1.00 89.12 852 ARG A O 1
ATOM 6931 N N . THR A 1 853 ? -14.938 -2.255 22.828 1.00 90.06 853 THR A N 1
ATOM 6932 C CA . THR A 1 853 ? -13.788 -2.363 23.739 1.00 90.06 853 THR A CA 1
ATOM 6933 C C . THR A 1 853 ? -12.493 -1.809 23.158 1.00 90.06 853 THR A C 1
ATOM 6935 O O . THR A 1 853 ? -11.566 -1.524 23.911 1.00 90.06 853 THR A O 1
ATOM 6938 N N . GLY A 1 854 ? -12.393 -1.656 21.833 1.00 89.94 854 GLY A N 1
ATOM 6939 C CA . GLY A 1 854 ? -11.172 -1.192 21.165 1.00 89.94 854 GLY A CA 1
ATOM 6940 C C . GLY A 1 854 ? -10.053 -2.226 21.102 1.00 89.94 854 GLY A C 1
ATOM 6941 O O . GLY A 1 854 ? -8.993 -1.937 20.531 1.00 89.94 854 GLY A O 1
ATOM 6942 N N . ALA A 1 855 ? -10.297 -3.411 21.667 1.00 93.12 855 ALA A N 1
ATOM 6943 C CA . ALA A 1 855 ? -9.411 -4.557 21.634 1.00 93.12 855 ALA A CA 1
ATOM 6944 C C . ALA A 1 855 ? -9.158 -5.007 20.192 1.00 93.12 855 ALA A C 1
ATOM 6946 O O . ALA A 1 855 ? -10.005 -4.846 19.311 1.00 93.12 855 ALA A O 1
ATOM 6947 N N . VAL A 1 856 ? -7.989 -5.587 19.948 1.00 95.94 856 VAL A N 1
ATOM 6948 C CA . VAL A 1 856 ? -7.647 -6.220 18.678 1.00 95.94 856 VAL A CA 1
ATOM 6949 C C . VAL A 1 856 ? -7.781 -7.725 18.857 1.00 95.94 856 VAL A C 1
ATOM 6951 O O . VAL A 1 856 ? -7.002 -8.338 19.586 1.00 95.94 856 VAL A O 1
ATOM 6954 N N . ALA A 1 857 ? -8.781 -8.303 18.197 1.00 97.31 857 ALA A N 1
ATOM 6955 C CA . ALA A 1 857 ? -8.908 -9.740 18.041 1.00 97.31 857 ALA A CA 1
ATOM 6956 C C . ALA A 1 857 ? -7.886 -10.210 16.998 1.00 97.31 857 ALA A C 1
ATOM 6958 O O . ALA A 1 857 ? -7.864 -9.710 15.868 1.00 97.31 857 ALA A O 1
ATOM 6959 N N . PHE A 1 858 ? -7.036 -11.144 17.407 1.00 97.56 858 PHE A N 1
ATOM 6960 C CA . PHE A 1 858 ? -6.078 -11.866 16.585 1.00 97.56 858 PHE A CA 1
ATOM 6961 C C . PHE A 1 858 ? -6.568 -13.305 16.448 1.00 97.56 858 PHE A C 1
ATOM 6963 O O . PHE A 1 858 ? -6.762 -13.980 17.460 1.00 97.56 858 PHE A O 1
ATOM 6970 N N . THR A 1 859 ? -6.804 -13.759 15.221 1.00 97.44 859 THR A N 1
ATOM 6971 C CA . THR A 1 859 ? -7.258 -15.128 14.935 1.00 97.44 859 THR A CA 1
ATOM 6972 C C . THR A 1 859 ? -6.170 -15.878 14.169 1.00 97.44 859 THR A C 1
ATOM 6974 O O . THR A 1 859 ? -5.434 -15.261 13.397 1.00 97.44 859 THR A O 1
ATOM 6977 N N . ILE A 1 860 ? -6.014 -17.179 14.416 1.00 96.69 860 ILE A N 1
ATOM 6978 C CA . ILE A 1 860 ? -4.943 -18.017 13.859 1.00 96.69 860 ILE A CA 1
ATOM 6979 C C . ILE A 1 860 ? -5.560 -19.320 13.328 1.00 96.69 860 ILE A C 1
ATOM 6981 O O . ILE A 1 860 ? -5.718 -20.298 14.063 1.00 96.69 860 ILE A O 1
ATOM 6985 N N . ARG A 1 861 ? -5.913 -19.357 12.038 1.00 96.00 861 ARG A N 1
ATOM 6986 C CA . ARG A 1 861 ? -6.329 -20.588 11.351 1.00 96.00 861 ARG A CA 1
ATOM 6987 C C . ARG A 1 861 ? -5.093 -21.403 10.984 1.00 96.00 861 ARG A C 1
ATOM 6989 O O . ARG A 1 861 ? -4.256 -20.957 10.198 1.00 96.00 861 ARG A O 1
ATOM 6996 N N . VAL A 1 862 ? -4.996 -22.604 11.543 1.00 93.81 862 VAL A N 1
ATOM 6997 C CA . VAL A 1 862 ? -3.907 -23.553 11.281 1.00 93.81 862 VAL A CA 1
ATOM 6998 C C . VAL A 1 862 ? -4.302 -24.520 10.165 1.00 93.81 862 VAL A C 1
ATOM 7000 O O . VAL A 1 862 ? -5.351 -25.157 10.230 1.00 93.81 862 VAL A O 1
ATOM 7003 N N . TYR A 1 863 ? -3.417 -24.676 9.186 1.00 93.19 863 TYR A N 1
ATOM 7004 C CA . TYR A 1 863 ? -3.450 -25.720 8.169 1.00 93.19 863 TYR A CA 1
ATOM 7005 C C . TYR A 1 863 ? -2.189 -26.576 8.289 1.00 93.19 863 TYR A C 1
ATOM 7007 O O . TYR A 1 863 ? -1.086 -26.041 8.396 1.00 93.19 863 TYR A O 1
ATOM 7015 N N . GLN A 1 864 ? -2.347 -27.894 8.226 1.00 92.06 864 GLN A N 1
ATOM 7016 C CA . GLN A 1 864 ? -1.248 -28.857 8.196 1.00 92.06 864 GLN A CA 1
ATOM 7017 C C . GLN A 1 864 ? -1.332 -29.631 6.873 1.00 92.06 864 GLN A C 1
ATOM 7019 O O . GLN A 1 864 ? -2.413 -30.064 6.475 1.00 92.06 864 GLN A O 1
ATOM 7024 N N . THR A 1 865 ? -0.223 -29.754 6.142 1.00 93.19 865 THR A N 1
ATOM 7025 C CA . THR A 1 865 ? -0.173 -30.435 4.834 1.00 93.19 865 THR A CA 1
ATOM 7026 C C . THR A 1 865 ? 1.078 -31.316 4.757 1.00 93.19 865 THR A C 1
ATOM 7028 O O . THR A 1 865 ? 2.169 -30.790 4.993 1.00 93.19 865 THR A O 1
ATOM 7031 N N . PRO A 1 866 ? 0.969 -32.620 4.433 1.00 94.00 866 PRO A N 1
ATOM 7032 C CA . PRO A 1 866 ? 2.134 -33.488 4.262 1.00 94.00 866 PRO A CA 1
ATOM 7033 C C . PRO A 1 866 ? 3.072 -32.966 3.170 1.00 94.00 866 PRO A C 1
ATOM 7035 O O . PRO A 1 866 ? 2.617 -32.537 2.106 1.00 94.00 866 PRO A O 1
ATOM 7038 N N . ILE A 1 867 ? 4.386 -33.076 3.373 1.00 94.12 867 ILE A N 1
ATOM 7039 C CA . ILE A 1 867 ? 5.363 -32.756 2.321 1.00 94.12 867 ILE A CA 1
ATOM 7040 C C . ILE A 1 867 ? 5.197 -33.675 1.108 1.00 94.12 867 ILE A C 1
ATOM 7042 O O . ILE A 1 867 ? 5.397 -33.236 -0.022 1.00 94.12 867 ILE A O 1
ATOM 7046 N N . MET A 1 868 ? 4.726 -34.905 1.309 1.00 94.38 868 MET A N 1
ATOM 7047 C CA . MET A 1 868 ? 4.405 -35.840 0.225 1.00 94.38 868 MET A CA 1
ATOM 7048 C C . MET A 1 868 ? 3.304 -35.349 -0.724 1.00 94.38 868 MET A C 1
ATOM 7050 O O . MET A 1 868 ? 3.330 -35.706 -1.902 1.00 94.38 868 MET A O 1
ATOM 7054 N N . ASP A 1 869 ? 2.370 -34.519 -0.252 1.00 94.25 869 ASP A N 1
ATOM 7055 C CA . ASP A 1 869 ? 1.343 -33.915 -1.106 1.00 94.25 869 ASP A CA 1
ATOM 7056 C C . ASP A 1 869 ? 1.855 -32.625 -1.756 1.00 94.25 869 ASP A C 1
ATOM 7058 O O . ASP A 1 869 ? 1.696 -32.438 -2.960 1.00 94.25 869 ASP A O 1
ATOM 7062 N N . LEU A 1 870 ? 2.597 -31.800 -1.011 1.00 92.75 870 LEU A N 1
ATOM 7063 C CA . LEU A 1 870 ? 3.271 -30.606 -1.546 1.00 92.75 870 LEU A CA 1
ATOM 7064 C C . LEU A 1 870 ? 4.281 -30.943 -2.654 1.00 92.75 870 LEU A C 1
ATOM 7066 O O . LEU A 1 870 ? 4.429 -30.187 -3.606 1.00 92.75 870 LEU A O 1
ATOM 7070 N N . ALA A 1 871 ? 4.936 -32.100 -2.566 1.00 93.44 871 ALA A N 1
ATOM 7071 C CA . ALA A 1 871 ? 5.818 -32.647 -3.593 1.00 93.44 871 ALA A CA 1
ATOM 7072 C C . ALA A 1 871 ? 5.101 -32.980 -4.916 1.00 93.44 871 ALA A C 1
ATOM 7074 O O . ALA A 1 871 ? 5.738 -33.039 -5.968 1.00 93.44 871 ALA A O 1
ATOM 7075 N N . ARG A 1 872 ? 3.784 -33.215 -4.870 1.00 92.75 872 ARG A N 1
ATOM 7076 C CA . ARG A 1 872 ? 2.936 -33.505 -6.038 1.00 92.75 872 ARG A CA 1
ATOM 7077 C C . ARG A 1 872 ? 2.280 -32.247 -6.610 1.00 92.75 872 ARG A C 1
ATOM 7079 O O . ARG A 1 872 ? 1.837 -32.273 -7.754 1.00 92.75 872 ARG A O 1
ATOM 7086 N N . GLU A 1 873 ? 2.209 -31.160 -5.842 1.00 91.25 873 GLU A N 1
ATOM 7087 C CA . GLU A 1 873 ? 1.676 -29.876 -6.305 1.00 91.25 873 GLU A CA 1
ATOM 7088 C C . GLU A 1 873 ? 2.642 -29.231 -7.330 1.00 91.25 873 GLU A C 1
ATOM 7090 O O . GLU A 1 873 ? 3.823 -29.032 -7.016 1.00 91.25 873 GLU A O 1
ATOM 7095 N N . PRO A 1 874 ? 2.188 -28.887 -8.554 1.00 89.06 874 PRO A N 1
ATOM 7096 C CA . PRO A 1 874 ? 3.053 -28.304 -9.581 1.00 89.06 874 PRO A CA 1
ATOM 7097 C C . PRO A 1 874 ? 3.730 -27.002 -9.131 1.00 89.06 874 PRO A C 1
ATOM 7099 O O . PRO A 1 874 ? 3.079 -26.062 -8.661 1.00 89.06 874 PRO A O 1
ATOM 7102 N N . GLY A 1 875 ? 5.057 -26.946 -9.260 1.00 86.44 875 GLY A N 1
ATOM 7103 C CA . GLY A 1 875 ? 5.887 -25.780 -8.935 1.00 86.44 875 GLY A CA 1
ATOM 7104 C C . GLY A 1 875 ? 6.080 -25.509 -7.438 1.00 86.44 875 GLY A C 1
ATOM 7105 O O . GLY A 1 875 ? 6.862 -24.632 -7.072 1.00 86.44 875 GLY A O 1
ATOM 7106 N N . VAL A 1 876 ? 5.412 -26.254 -6.553 1.00 90.75 876 VAL A N 1
ATOM 7107 C CA . VAL A 1 876 ? 5.559 -26.118 -5.096 1.00 90.75 876 VAL A CA 1
ATOM 7108 C C . VAL A 1 876 ? 6.891 -26.639 -4.554 1.00 90.75 876 VAL A C 1
ATOM 7110 O O . VAL A 1 876 ? 7.478 -25.902 -3.756 1.00 90.75 876 VAL A O 1
ATOM 7113 N N . PRO A 1 877 ? 7.410 -27.830 -4.929 1.00 92.31 877 PRO A N 1
ATOM 7114 C CA . PRO A 1 877 ? 8.577 -28.386 -4.244 1.00 92.31 877 PRO A CA 1
ATOM 7115 C C . PRO A 1 877 ? 9.834 -27.523 -4.417 1.00 92.31 877 PRO A C 1
ATOM 7117 O O . PRO A 1 877 ? 10.448 -27.147 -3.418 1.00 92.31 877 PRO A O 1
ATOM 7120 N N . GLY A 1 878 ? 10.152 -27.102 -5.647 1.00 89.44 878 GLY A N 1
ATOM 7121 C CA . GLY A 1 878 ? 11.291 -26.216 -5.920 1.00 89.44 878 GLY A CA 1
ATOM 7122 C C . GLY A 1 878 ? 11.154 -24.855 -5.232 1.00 89.44 878 GLY A C 1
ATOM 7123 O O . GLY A 1 878 ? 12.083 -24.382 -4.577 1.00 89.44 878 GLY A O 1
ATOM 7124 N N . ARG A 1 879 ? 9.953 -24.261 -5.277 1.00 89.31 879 ARG A N 1
ATOM 7125 C CA . ARG A 1 879 ? 9.656 -22.981 -4.618 1.00 89.31 879 ARG A CA 1
ATOM 7126 C C . ARG A 1 879 ? 9.800 -23.059 -3.098 1.00 89.31 879 ARG A C 1
ATOM 7128 O O . ARG A 1 879 ? 10.276 -22.104 -2.488 1.00 89.31 879 ARG A O 1
ATOM 7135 N N . LEU A 1 880 ? 9.378 -24.164 -2.481 1.00 90.50 880 LEU A N 1
ATOM 7136 C CA . LEU A 1 880 ? 9.528 -24.396 -1.045 1.00 90.50 880 LEU A CA 1
ATOM 7137 C C . LEU A 1 880 ? 11.002 -24.583 -0.673 1.00 90.50 880 LEU A C 1
ATOM 7139 O O . LEU A 1 880 ? 11.474 -23.941 0.264 1.00 90.50 880 LEU A O 1
ATOM 7143 N N . ALA A 1 881 ? 11.739 -25.396 -1.434 1.00 91.19 881 ALA A N 1
ATOM 7144 C CA . ALA A 1 881 ? 13.158 -25.643 -1.198 1.00 91.19 881 ALA A CA 1
ATOM 7145 C C . ALA A 1 881 ? 14.000 -24.362 -1.352 1.00 91.19 881 ALA A C 1
ATOM 7147 O O . ALA A 1 881 ? 14.836 -24.060 -0.498 1.00 91.19 881 ALA A O 1
ATOM 7148 N N . CYS A 1 882 ? 13.732 -23.556 -2.385 1.00 89.75 882 CYS A N 1
ATOM 7149 C CA . CYS A 1 882 ? 14.341 -22.237 -2.557 1.00 89.75 882 CYS A CA 1
ATOM 7150 C C . CYS A 1 882 ? 14.006 -21.296 -1.392 1.00 89.75 882 CYS A C 1
ATOM 7152 O O . CYS A 1 882 ? 14.911 -20.687 -0.828 1.00 89.75 882 CYS A O 1
ATOM 7154 N N . ALA A 1 883 ? 12.739 -21.220 -0.970 1.00 89.50 883 ALA A N 1
ATOM 7155 C CA . ALA A 1 883 ? 12.329 -20.338 0.121 1.00 89.50 883 ALA A CA 1
ATOM 7156 C C . ALA A 1 883 ? 13.018 -20.655 1.456 1.00 89.50 883 ALA A C 1
ATOM 7158 O O . ALA A 1 883 ? 13.349 -19.730 2.195 1.00 89.50 883 ALA A O 1
ATOM 7159 N N . VAL A 1 884 ? 13.229 -21.942 1.762 1.00 90.06 884 VAL A N 1
ATOM 7160 C CA . VAL A 1 884 ? 13.964 -22.388 2.959 1.00 90.06 884 VAL A CA 1
ATOM 7161 C C . VAL A 1 884 ? 15.445 -22.012 2.860 1.00 90.06 884 VAL A C 1
ATOM 7163 O O . VAL A 1 884 ? 16.011 -21.507 3.824 1.00 90.06 884 VAL A O 1
ATOM 7166 N N . ARG A 1 885 ? 16.064 -22.183 1.684 1.00 89.81 885 ARG A N 1
ATOM 7167 C CA . ARG A 1 885 ? 17.458 -21.767 1.424 1.00 89.81 885 ARG A CA 1
ATOM 7168 C C . ARG A 1 885 ? 17.652 -20.249 1.412 1.00 89.81 885 ARG A C 1
ATOM 7170 O O . ARG A 1 885 ? 18.744 -19.780 1.701 1.00 89.81 885 ARG A O 1
ATOM 7177 N N . GLY A 1 886 ? 16.606 -19.489 1.092 1.00 87.81 886 GLY A N 1
ATOM 7178 C CA . GLY A 1 886 ? 16.599 -18.026 1.113 1.00 87.81 886 GLY A CA 1
ATOM 7179 C C . GLY A 1 886 ? 16.468 -17.411 2.511 1.00 87.81 886 GLY A C 1
ATOM 7180 O O . GLY A 1 886 ? 16.478 -16.184 2.627 1.00 87.81 886 GLY A O 1
ATOM 7181 N N . TRP A 1 887 ? 16.310 -18.214 3.570 1.00 88.81 887 TRP A N 1
ATOM 7182 C CA . TRP A 1 887 ? 16.307 -17.733 4.954 1.00 88.81 887 TRP A CA 1
ATOM 7183 C C . TRP A 1 887 ? 17.700 -17.264 5.389 1.00 88.81 887 TRP A C 1
ATOM 7185 O O . TRP A 1 887 ? 18.702 -17.925 5.138 1.00 88.81 887 TRP A O 1
ATOM 7195 N N . SER A 1 888 ? 17.763 -16.143 6.112 1.00 87.44 888 SER A N 1
ATOM 7196 C CA . SER A 1 888 ? 18.972 -15.766 6.847 1.00 87.44 888 SER A CA 1
ATOM 7197 C C . SER A 1 888 ? 19.206 -16.720 8.023 1.00 87.44 888 SER A C 1
ATOM 7199 O O . SER A 1 888 ? 18.248 -17.263 8.571 1.00 87.44 888 SER A O 1
ATOM 7201 N N . GLU A 1 889 ? 20.466 -16.893 8.432 1.00 86.31 889 GLU A N 1
ATOM 7202 C CA . GLU A 1 889 ? 20.894 -17.832 9.486 1.00 86.31 889 GLU A CA 1
ATOM 7203 C C . GLU A 1 889 ? 20.028 -17.761 10.759 1.00 86.31 889 GLU A C 1
ATOM 7205 O O . GLU A 1 889 ? 19.554 -18.774 11.265 1.00 86.31 889 GLU A O 1
ATOM 7210 N N . ASP A 1 890 ? 19.727 -16.546 11.225 1.00 85.62 890 ASP A N 1
ATOM 7211 C CA . ASP A 1 890 ? 18.878 -16.293 12.394 1.00 85.62 890 ASP A CA 1
ATOM 7212 C C . ASP A 1 890 ? 17.422 -16.764 12.208 1.00 85.62 890 ASP A C 1
ATOM 7214 O O . ASP A 1 890 ? 16.802 -17.268 13.143 1.00 85.62 890 ASP A O 1
ATOM 7218 N N . VAL A 1 891 ? 16.871 -16.643 10.998 1.00 86.81 891 VAL A N 1
ATOM 7219 C CA . VAL A 1 891 ? 15.535 -17.145 10.640 1.00 86.81 891 VAL A CA 1
ATOM 7220 C C . VAL A 1 891 ? 15.539 -18.661 10.478 1.00 86.81 891 VAL A C 1
ATOM 7222 O O . VAL A 1 891 ? 14.594 -19.315 10.923 1.00 86.81 891 VAL A O 1
ATOM 7225 N N . ALA A 1 892 ? 16.581 -19.219 9.866 1.00 86.75 892 ALA A N 1
ATOM 7226 C CA . ALA A 1 892 ? 16.712 -20.650 9.630 1.00 86.75 892 ALA A CA 1
ATOM 7227 C C . ALA A 1 892 ? 16.880 -21.423 10.948 1.00 86.75 892 ALA A C 1
ATOM 7229 O O . ALA A 1 892 ? 16.176 -22.407 11.187 1.00 86.75 892 ALA A O 1
ATOM 7230 N N . GLN A 1 893 ? 17.716 -20.905 11.852 1.00 84.75 893 GLN A N 1
ATOM 7231 C CA . GLN A 1 893 ? 17.862 -21.390 13.222 1.00 84.75 893 GLN A CA 1
ATOM 7232 C C . GLN A 1 893 ? 16.549 -21.274 14.009 1.00 84.75 893 GLN A C 1
ATOM 7234 O O . GLN A 1 893 ? 16.099 -22.263 14.584 1.00 84.75 893 GLN A O 1
ATOM 7239 N N . TYR A 1 894 ? 15.886 -20.110 13.981 1.00 83.94 894 TYR A N 1
ATOM 7240 C CA . TYR A 1 894 ? 14.606 -19.895 14.670 1.00 83.94 894 TYR A CA 1
ATOM 7241 C C . TYR A 1 894 ? 13.491 -20.835 14.189 1.00 83.94 894 TYR A C 1
ATOM 7243 O O . TYR A 1 894 ? 12.696 -21.329 14.985 1.00 83.94 894 TYR A O 1
ATOM 7251 N N . LYS A 1 895 ? 13.437 -21.122 12.883 1.00 85.56 895 LYS A N 1
ATOM 7252 C CA . LYS A 1 895 ? 12.499 -22.098 12.306 1.00 85.56 895 LYS A CA 1
ATOM 7253 C C . LYS A 1 895 ? 12.968 -23.550 12.450 1.00 85.56 895 LYS A C 1
ATOM 7255 O O . LYS A 1 895 ? 12.237 -24.446 12.033 1.00 85.56 895 LYS A O 1
ATOM 7260 N N . GLY A 1 896 ? 14.139 -23.796 13.039 1.00 84.94 896 GLY A N 1
ATOM 7261 C CA . GLY A 1 896 ? 14.666 -25.128 13.325 1.00 84.94 896 GLY A CA 1
ATOM 7262 C C . GLY A 1 896 ? 15.072 -25.932 12.090 1.00 84.94 896 GLY A C 1
ATOM 7263 O O . GLY A 1 896 ? 14.873 -27.143 12.101 1.00 84.94 896 GLY A O 1
ATOM 7264 N N . VAL A 1 897 ? 15.610 -25.285 11.044 1.00 85.88 897 VAL A N 1
ATOM 7265 C CA . VAL A 1 897 ? 15.911 -25.908 9.733 1.00 85.88 897 VAL A CA 1
ATOM 7266 C C . VAL A 1 897 ? 16.708 -27.211 9.839 1.00 85.88 897 VAL A C 1
ATOM 7268 O O . VAL A 1 897 ? 16.428 -28.166 9.120 1.00 85.88 897 VAL A O 1
ATOM 7271 N N . GLU A 1 898 ? 17.633 -27.287 10.797 1.00 85.00 898 GLU A N 1
ATOM 7272 C CA . GLU A 1 898 ? 18.477 -28.458 11.063 1.00 85.00 898 GLU A CA 1
ATOM 7273 C C . GLU A 1 898 ? 17.686 -29.748 11.306 1.00 85.00 898 GLU A C 1
ATOM 7275 O O . GLU A 1 898 ? 18.200 -30.829 11.046 1.00 85.00 898 GLU A O 1
ATOM 7280 N N . ARG A 1 899 ? 16.429 -29.642 11.754 1.00 82.88 899 ARG A N 1
ATOM 7281 C CA . ARG A 1 899 ? 15.552 -30.785 12.035 1.00 82.88 899 ARG A CA 1
ATOM 7282 C C . ARG A 1 899 ? 14.925 -31.401 10.782 1.00 82.88 899 ARG A C 1
ATOM 7284 O O . ARG A 1 899 ? 14.416 -32.504 10.868 1.00 82.88 899 ARG A O 1
ATOM 7291 N N . TYR A 1 900 ? 14.877 -30.690 9.655 1.00 83.69 900 TYR A N 1
ATOM 7292 C CA . TYR A 1 900 ? 14.150 -31.131 8.451 1.00 83.69 900 TYR A CA 1
ATOM 7293 C C . TYR A 1 900 ? 14.850 -30.779 7.130 1.00 83.69 900 TYR A C 1
ATOM 7295 O O . TYR A 1 900 ? 14.292 -31.009 6.058 1.00 83.69 900 TYR A O 1
ATOM 7303 N N . LYS A 1 901 ? 16.080 -30.253 7.169 1.00 84.88 901 LYS A N 1
ATOM 7304 C CA . LYS A 1 901 ? 16.890 -29.940 5.977 1.00 84.88 901 LYS A CA 1
ATOM 7305 C C . LYS A 1 901 ? 17.091 -31.134 5.034 1.00 84.88 901 LYS A C 1
ATOM 7307 O O . LYS A 1 901 ? 17.218 -30.929 3.829 1.00 84.88 901 LYS A O 1
ATOM 7312 N N . ASP A 1 902 ? 17.043 -32.358 5.556 1.00 87.50 902 ASP A N 1
ATOM 7313 C CA . ASP A 1 902 ? 17.173 -33.601 4.783 1.00 87.50 902 ASP A CA 1
ATOM 7314 C C . ASP A 1 902 ? 16.007 -33.827 3.805 1.00 87.50 902 ASP A C 1
ATOM 7316 O O . ASP A 1 902 ? 16.129 -34.601 2.858 1.00 87.50 902 ASP A O 1
ATOM 7320 N N . VAL A 1 903 ? 14.894 -33.098 3.969 1.00 91.31 903 VAL A N 1
ATOM 7321 C CA . VAL A 1 903 ? 13.781 -33.098 3.011 1.00 91.31 903 VAL A CA 1
ATOM 7322 C C . VAL A 1 903 ? 14.079 -32.258 1.762 1.00 91.31 903 VAL A C 1
ATOM 7324 O O . VAL A 1 903 ? 13.417 -32.424 0.739 1.00 91.31 903 VAL A O 1
ATOM 7327 N N . LEU A 1 904 ? 15.064 -31.350 1.809 1.00 92.31 904 LEU A N 1
ATOM 7328 C CA . LEU A 1 904 ? 15.351 -30.429 0.704 1.00 92.31 904 LEU A CA 1
ATOM 7329 C C . LEU A 1 904 ? 15.851 -31.153 -0.563 1.00 92.31 904 LEU A C 1
ATOM 7331 O O . LEU A 1 904 ? 15.300 -30.860 -1.621 1.00 92.31 904 LEU A O 1
ATOM 7335 N N . PRO A 1 905 ? 16.777 -32.138 -0.502 1.00 93.50 905 PRO A N 1
ATOM 7336 C CA . PRO A 1 905 ? 17.136 -32.948 -1.671 1.00 93.50 905 PRO A CA 1
ATOM 7337 C C . PRO A 1 905 ? 15.957 -33.732 -2.263 1.00 93.50 905 PRO A C 1
ATOM 7339 O O . PRO A 1 905 ? 15.873 -33.887 -3.478 1.00 93.50 905 PRO A O 1
ATOM 7342 N N . TYR A 1 906 ? 15.013 -34.195 -1.432 1.00 94.44 906 TYR A N 1
ATOM 7343 C CA . TYR A 1 906 ? 13.786 -34.826 -1.929 1.00 94.44 906 TYR A CA 1
ATOM 7344 C C . TYR A 1 906 ? 12.910 -33.817 -2.685 1.00 94.44 906 TYR A C 1
ATOM 7346 O O . TYR A 1 906 ? 12.426 -34.122 -3.772 1.00 94.44 906 TYR A O 1
ATOM 7354 N N . LEU A 1 907 ? 12.742 -32.596 -2.166 1.00 94.12 907 LEU A N 1
ATOM 7355 C CA . LEU A 1 907 ? 12.019 -31.536 -2.876 1.00 94.12 907 LEU A CA 1
ATOM 7356 C C . LEU A 1 907 ? 12.706 -31.144 -4.195 1.00 94.12 907 LEU A C 1
ATOM 7358 O O . LEU A 1 907 ? 12.011 -30.943 -5.189 1.00 94.12 907 LEU A O 1
ATOM 7362 N N . ASP A 1 908 ? 14.038 -31.086 -4.240 1.00 92.88 908 ASP A N 1
ATOM 7363 C CA . ASP A 1 908 ? 14.780 -30.837 -5.485 1.00 92.88 908 ASP A CA 1
ATOM 7364 C C . ASP A 1 908 ? 14.532 -31.943 -6.516 1.00 92.88 908 ASP A C 1
ATOM 7366 O O . ASP A 1 908 ? 14.268 -31.652 -7.680 1.00 92.88 908 ASP A O 1
ATOM 7370 N N . GLU A 1 909 ? 14.547 -33.208 -6.090 1.00 95.38 909 GLU A N 1
ATOM 7371 C CA . GLU A 1 909 ? 14.290 -34.344 -6.977 1.00 95.38 909 GLU A CA 1
ATOM 7372 C C . GLU A 1 909 ? 12.868 -34.312 -7.543 1.00 95.38 909 GLU A C 1
ATOM 7374 O O . GLU A 1 909 ? 12.659 -34.487 -8.740 1.00 95.38 909 GLU A O 1
ATOM 7379 N N . ARG A 1 910 ? 11.875 -34.015 -6.699 1.00 94.94 910 ARG A N 1
ATOM 7380 C CA . ARG A 1 910 ? 10.477 -33.853 -7.128 1.00 94.94 910 ARG A CA 1
ATOM 7381 C C . ARG A 1 910 ? 10.298 -32.653 -8.056 1.00 94.94 910 ARG A C 1
ATOM 7383 O O . ARG A 1 910 ? 9.505 -32.720 -8.988 1.00 94.94 910 ARG A O 1
ATOM 7390 N N . HIS A 1 911 ? 11.034 -31.564 -7.837 1.00 92.00 911 HIS A N 1
ATOM 7391 C CA . HIS A 1 911 ? 11.045 -30.417 -8.743 1.00 92.00 911 HIS A CA 1
ATOM 7392 C C . HIS A 1 911 ? 11.647 -30.780 -10.105 1.00 92.00 911 HIS A C 1
ATOM 7394 O O . HIS A 1 911 ? 11.036 -30.482 -11.130 1.00 92.00 911 HIS A O 1
ATOM 7400 N N . ARG A 1 912 ? 12.784 -31.485 -10.114 1.00 92.69 912 ARG A N 1
ATOM 7401 C CA . ARG A 1 912 ? 13.448 -31.982 -11.323 1.00 92.69 912 ARG A CA 1
ATOM 7402 C C . ARG A 1 912 ? 12.547 -32.921 -12.121 1.00 92.69 912 ARG A C 1
ATOM 7404 O O . ARG A 1 912 ? 12.367 -32.702 -13.311 1.00 92.69 912 ARG A O 1
ATOM 7411 N N . GLU A 1 913 ? 11.891 -33.880 -11.469 1.00 94.56 913 GLU A N 1
ATOM 7412 C CA . GLU A 1 913 ? 10.891 -34.748 -12.108 1.00 94.56 913 GLU A CA 1
ATOM 7413 C C . GLU A 1 913 ? 9.715 -33.959 -12.706 1.00 94.56 913 GLU A C 1
ATOM 7415 O O . GLU A 1 913 ? 9.257 -34.284 -13.800 1.00 94.56 913 GLU A O 1
ATOM 7420 N N . GLN A 1 914 ? 9.228 -32.905 -12.035 1.00 92.44 914 GLN A N 1
ATOM 7421 C CA . GLN A 1 914 ? 8.174 -32.041 -12.586 1.00 92.44 914 GLN A CA 1
ATOM 7422 C C . GLN A 1 914 ? 8.642 -31.259 -13.831 1.00 92.44 914 GLN A C 1
ATOM 7424 O O . GLN A 1 914 ? 7.845 -31.074 -14.752 1.00 92.44 914 GLN A O 1
ATOM 7429 N N . VAL A 1 915 ? 9.909 -30.827 -13.883 1.00 89.25 915 VAL A N 1
ATOM 7430 C CA . VAL A 1 915 ? 10.514 -30.171 -15.062 1.00 89.25 915 VAL A CA 1
ATOM 7431 C C . VAL A 1 915 ? 10.732 -31.178 -16.198 1.00 89.25 915 VAL A C 1
ATOM 7433 O O . VAL A 1 915 ? 10.295 -30.933 -17.320 1.00 89.25 915 VAL A O 1
ATOM 7436 N N . GLU A 1 916 ? 11.329 -32.341 -15.916 1.00 92.44 916 GLU A N 1
ATOM 7437 C CA . GLU A 1 916 ? 11.570 -33.419 -16.893 1.00 92.44 916 GLU A CA 1
ATOM 7438 C C . GLU A 1 916 ? 10.256 -33.962 -17.492 1.00 92.44 916 GLU A C 1
ATOM 7440 O O . GLU A 1 916 ? 10.191 -34.262 -18.685 1.00 92.44 916 GLU A O 1
ATOM 7445 N N . ALA A 1 917 ? 9.179 -34.028 -16.699 1.00 91.06 917 ALA A N 1
ATOM 7446 C CA . ALA A 1 917 ? 7.835 -34.393 -17.156 1.00 91.06 917 ALA A CA 1
ATOM 7447 C C . ALA A 1 917 ? 7.082 -33.260 -17.888 1.00 91.06 917 ALA A C 1
ATOM 7449 O O . ALA A 1 917 ? 5.966 -33.480 -18.362 1.00 91.06 917 ALA A O 1
ATOM 7450 N N . GLY A 1 918 ? 7.649 -32.050 -17.969 1.00 86.69 918 GLY A N 1
ATOM 7451 C CA . GLY A 1 918 ? 7.031 -30.889 -18.616 1.00 86.69 918 GLY A CA 1
ATOM 7452 C C . GLY A 1 918 ? 5.816 -30.308 -17.881 1.00 86.69 918 GLY A C 1
ATOM 7453 O O . GLY A 1 918 ? 5.017 -29.606 -18.497 1.00 86.69 918 GLY A O 1
ATOM 7454 N N . LEU A 1 919 ? 5.654 -30.594 -16.583 1.00 83.56 919 LEU A N 1
ATOM 7455 C CA . LEU A 1 919 ? 4.560 -30.061 -15.754 1.00 83.56 919 LEU A CA 1
ATOM 7456 C C . LEU A 1 919 ? 4.767 -28.583 -15.387 1.00 83.56 919 LEU A C 1
ATOM 7458 O O . LEU A 1 919 ? 3.798 -27.877 -15.117 1.00 83.56 919 LEU A O 1
ATOM 7462 N N . ILE A 1 920 ? 6.022 -28.134 -15.371 1.00 83.50 920 ILE A N 1
ATOM 7463 C CA . ILE A 1 920 ? 6.469 -26.755 -15.137 1.00 83.50 920 ILE A CA 1
ATOM 7464 C C . ILE A 1 920 ? 7.701 -26.472 -16.006 1.00 83.50 920 ILE A C 1
ATOM 7466 O O . ILE A 1 920 ? 8.399 -27.400 -16.415 1.00 83.50 920 ILE A O 1
ATOM 7470 N N . LYS A 1 921 ? 7.994 -25.195 -16.272 1.00 79.31 921 LYS A N 1
ATOM 7471 C CA . LYS A 1 921 ? 9.287 -24.788 -16.852 1.00 79.31 921 LYS A CA 1
ATOM 7472 C C . LYS A 1 921 ? 10.316 -24.611 -15.731 1.00 79.31 921 LYS A C 1
ATOM 7474 O O . LYS A 1 921 ? 9.938 -24.307 -14.603 1.00 79.31 921 LYS A O 1
ATOM 7479 N N . GLU A 1 922 ? 11.597 -24.778 -16.050 1.00 67.94 922 GLU A N 1
ATOM 7480 C CA . GLU A 1 922 ? 12.705 -24.671 -15.085 1.00 67.94 922 GLU A CA 1
ATOM 7481 C C . GLU A 1 922 ? 12.715 -23.299 -14.376 1.00 67.94 922 GLU A C 1
ATOM 7483 O O . GLU A 1 922 ? 12.701 -23.238 -13.149 1.00 67.94 922 GLU A O 1
ATOM 7488 N N . ASP A 1 923 ? 12.550 -22.212 -15.138 1.00 65.25 923 ASP A N 1
ATOM 7489 C CA . ASP A 1 923 ? 12.458 -20.834 -14.625 1.00 65.25 923 ASP A CA 1
ATOM 7490 C C . ASP A 1 923 ? 11.020 -20.385 -14.255 1.00 65.25 923 ASP A C 1
ATOM 7492 O O . ASP A 1 923 ? 10.711 -19.187 -14.243 1.00 65.25 923 ASP A O 1
ATOM 7496 N N . ASP A 1 924 ? 10.078 -21.308 -14.000 1.00 64.69 924 ASP A N 1
ATOM 7497 C CA . ASP A 1 924 ? 8.674 -20.944 -13.739 1.00 64.69 924 ASP A CA 1
ATOM 7498 C C . ASP A 1 924 ? 8.430 -20.403 -12.317 1.00 64.69 924 ASP A C 1
ATOM 7500 O O . ASP A 1 924 ? 7.918 -21.059 -11.401 1.00 64.69 924 ASP A O 1
ATOM 7504 N N . HIS A 1 925 ? 8.740 -19.123 -12.148 1.00 68.31 925 HIS A N 1
ATOM 7505 C CA . HIS A 1 925 ? 8.404 -18.352 -10.956 1.00 68.31 925 HIS A CA 1
ATOM 7506 C C . HIS A 1 925 ? 6.975 -17.766 -10.979 1.00 68.31 925 HIS A C 1
ATOM 7508 O O . HIS A 1 925 ? 6.605 -17.039 -10.054 1.00 68.31 925 HIS A O 1
ATOM 7514 N N . SER A 1 926 ? 6.153 -18.064 -11.996 1.00 51.56 926 SER A N 1
ATOM 7515 C CA . SER A 1 926 ? 4.850 -17.407 -12.210 1.00 51.56 926 SER A CA 1
ATOM 7516 C C . SER A 1 926 ? 3.724 -17.914 -11.298 1.00 51.56 926 SER A C 1
ATOM 7518 O O . SER A 1 926 ? 2.734 -17.206 -11.087 1.00 51.56 926 SER A O 1
ATOM 7520 N N . SER A 1 927 ? 3.879 -19.111 -10.718 1.00 56.50 927 SER A N 1
ATOM 7521 C CA . SER A 1 927 ? 2.851 -19.761 -9.894 1.00 56.50 927 SER A CA 1
ATOM 7522 C C . SER A 1 927 ? 2.344 -18.863 -8.749 1.00 56.50 927 SER A C 1
ATOM 7524 O O . SER A 1 927 ? 3.077 -18.465 -7.842 1.00 56.50 927 SER A O 1
ATOM 7526 N N . SER A 1 928 ? 1.048 -18.543 -8.748 1.00 57.59 928 SER A N 1
ATOM 7527 C CA . SER A 1 928 ? 0.429 -17.650 -7.755 1.00 57.59 928 SER A CA 1
ATOM 7528 C C . SER A 1 928 ? -0.499 -18.408 -6.805 1.00 57.59 928 SER A C 1
ATOM 7530 O O . SER A 1 928 ? -1.721 -18.321 -6.913 1.00 57.59 928 SER A O 1
ATOM 7532 N N . TYR A 1 929 ? 0.081 -19.107 -5.832 1.00 63.31 929 TYR A N 1
ATOM 7533 C CA . TYR A 1 929 ? -0.675 -19.719 -4.737 1.00 63.31 929 TYR A CA 1
ATOM 7534 C C . TYR A 1 929 ? -1.296 -18.680 -3.777 1.00 63.31 929 TYR A C 1
ATOM 7536 O O . TYR A 1 929 ? -0.752 -17.576 -3.644 1.00 63.31 929 TYR A O 1
ATOM 7544 N N . PRO A 1 930 ? -2.399 -19.023 -3.074 1.00 59.69 930 PRO A N 1
ATOM 7545 C CA . PRO A 1 930 ? -2.958 -18.210 -1.996 1.00 59.69 930 PRO A CA 1
ATOM 7546 C C . PRO A 1 930 ? -1.902 -17.854 -0.941 1.00 59.69 930 PRO A C 1
ATOM 7548 O O . PRO A 1 930 ? -1.101 -18.696 -0.521 1.00 59.69 930 PRO A O 1
ATOM 7551 N N . PHE A 1 931 ? -1.911 -16.587 -0.532 1.00 57.41 931 PHE A N 1
ATOM 7552 C CA . PHE A 1 931 ? -0.870 -15.944 0.275 1.00 57.41 931 PHE A CA 1
ATOM 7553 C C . PHE A 1 931 ? -1.309 -15.615 1.688 1.00 57.41 931 PHE A C 1
ATOM 7555 O O . PHE A 1 931 ? -2.530 -15.536 1.925 1.00 57.41 931 PHE A O 1
#

pLDDT: mean 76.13, std 21.22, range [24.11, 98.31]